Protein 9DE2 (pdb70)

Solvent-accessible surface area: 5785 Å² total; per-residue (Å²): 138,103,95,106,115,161,83,113,37,32,96,16,60,170,45,93,150,151,209,120,26,235,68,56,130,89,64,87,47,3,99,47,68,38,188,161,7,75,18,41,0,47,47,24,78,48,0,66,0,38,10,70,144,0,0,120,187,8,24,133,156,1,80,147,42,32,75,95,94,174,201

Organism: Homo sapiens (NCBI:txid9606)

Radius of gyration: 13.12 Å; Cα contacts (8 Å, |Δi|>4): 97; chains: 1; bounding box: 24×44×18 Å

Sequence (71 aa):
GSASSQVVMPPLVRGAQQKNGRGSDSSESCWNCGRKASETCSGCNAARYCGSFCQHRDWEKHHHVCGQSLQGSASSQVVMPPLVRGAQQKNGRGSDSSESCWNCGRKASETCSGCNAARYCGSFCQHRDWEKHHHVCGQSLQGSASSQVVMPPLVRGAQQKNGRGSDSSESCWNCGRKASETCSGCNAARYCGSFCQHRDWEKHHHVCGQSLQGSASSQVVMPPLVRGAQQKNGRGSDSSESCWNCGRKASETCSGCNAARYCGSFCQHRDWEKHHHVCGQSLQGSASSQVVMPPLVRGAQQKNGRGSDSSESCWNCGRKASETCSGCNAARYCGSFCQHRDWEKHHHVCGQSLQGSASSQVVMPPLVRGAQQKNGRGSDSSESCWNCGRKASETCSGCNAARYCGSFCQHRDWEKHHHVCGQSLQGSASSQVVMPPLVRGAQQKNGRGSDSSESCWNCGRKASETCSGCNAARYCGSFCQHRDWEKHHHVCGQSLQGSASSQVVMPPLVRGAQQKNGRGSDSSESCWNCGRKASETCSGCNAARYCGSFCQHRDWEKHHHVCGQSLQGSASSQVVMPPLVRGAQQKNGRGSDSSESCWNCGRKASETCSGCNAARYCGSFCQHRDWEKHHHVCGQSLQGSASSQVVMPPLVRGAQQKNGRGSDSSESCWNCGRKASETCSGCNAARYCGSFCQHRDWEKHHHVCGQSLQGSASSQVVMPPLVRGAQQKNGRGSDSSESCWNCGRKASETCSGCNAARYCGSFCQHRDWEKHHHVCGQSLQGSASSQVVMPPLVRGAQQKNGRGSDSSESCWNCGRKASETCSGCNAARYCGSFCQHRDWEKHHHVCGQSLQGSASSQVVMPPLVRGAQQKNGRGSDSSESCWNCGRKASETCSGCNAARYCGSFCQHRDWEKHHHVCGQSLQGSASSQVVMPPLVRGAQQKNGRGSDSSESCWNCGRKASETCSGCNAARYCGSFCQHRDWEKHHHVCGQSLQGSASSQVVMPPLVRGAQQKNGRGSDSSESCWNCGRKASETCSGCNAARYCGSFCQHRDWEKHHHVCGQSLQGSASSQVVMPPLVRGAQQKNGRGSDSSESCWNCGRKASETCSGCNAARYCGSFCQHRDWEKHHHVCGQSLQGSASSQVVMPPLVRGAQQKNGRGSDSSESCWNCGRKASETCSGCNAARYCGSFCQHRDWEKHHHVCGQSLQGSASSQVVMPPLVRGAQQKNGRGSDSSESCWNCGRKASETCSGCNAARYCGSFCQHRDWEKHHHVCGQSLQGSASSQVVMPPLVRGAQQKNGRGSDSSESCWNCGRKASETCSGCNAARYCGSFCQHRDWEKHHHVCGQSLQGSASSQVVMPPLVRGAQQKNGRGSDSSESCWNCGRKASETCSGCNAARYCGSFCQHRDWEKHHHVCGQSLQ

Foldseek 3Di:
DDDDPDDDFADWDAQQVPDDDDRFDDCAAFPAPGPGFGTAGPQARPTTDRDPVSCVRCVVVVVVPGPPPPD

InterPro domains:
  IPR002893 Zinc finger, MYND-type [PF01753] (556-592)
  IPR002893 Zinc finger, MYND-type [PS01360] (556-592)
  IPR002893 Zinc finger, MYND-type [PS50865] (556-592)
  IPR003894 TAFH/NHR1 [PF07531] (174-262)
  IPR003894 TAFH/NHR1 [PS51119] (171-266)
  IPR003894 TAFH/NHR1 [SM00549] (173-263)
  IPR013289 CBFA2T family [PR01875] (210-238)
  IPR013289 CBFA2T family [PR01875] (244-264)
  IPR013289 CBFA2T family [PR01875] (496-524)
  IPR013289 CBFA2T family [PR01875] (567-595)
  IPR013289 CBFA2T family [PTHR10379] (43-653)
  IPR013292 Protein CBFA2T3 [PR01878] (459-471)
  IPR013292 Protein CBFA2T3 [PR01878] (595-612)
  IPR013292 Protein CBFA2T3 [PR01878] (630-640)
  IPR014896 NHR2-like [PF08788] (379-445)
  IPR037249 TAFH/NHR1 domain superfamily [G3DSA:1.20.120.1110] (170-276)
  IPR037249 TAFH/NHR1 domain superfamily [SSF158553] (171-274)

Nearest PDB structures (foldseek):
  9de2-assembly1_A  TM=7.458E-01  e=9.115E-10  Homo sapiens
  2odd-assembly1_A  TM=7.889E-01  e=2.590E-05  Homo sapiens
  2dan-assembly1_A  TM=7.125E-01  e=3.491E-02  Homo sapiens
  2d8q-assembly1_A  TM=6.526E-01  e=4.606E-02  Homo sapiens
  8j07-assembly1_d4  TM=7.883E-01  e=2.267E-01  Homo sapiens

Secondary structure (DSSP, 8-state):
----S---PPPEEE---SSS-SS-SS--S-TTT-S---EEESSS--SEES-HHHHHHHHHHHTTTTT-TT-

Structure (mmCIF, N/CA/C/O backbone):
data_9DE2
#
_entry.id   9DE2
#
loop_
_entity.id
_entity.type
_entity.pdbx_description
1 polymer 'GATAD2A-MPPL motif and ETO2 NHR4 domain fusion protein'
2 non-polymer 'ZINC ION'
#
loop_
_atom_site.group_PDB
_atom_site.id
_atom_site.type_symbol
_atom_site.label_atom_id
_atom_site.label_alt_id
_atom_site.label_comp_id
_atom_site.label_asym_id
_atom_site.label_entity_id
_atom_site.label_seq_id
_atom_site.pdbx_PDB_ins_code
_atom_site.Cartn_x
_atom_site.Cartn_y
_atom_site.Cartn_z
_atom_site.occupancy
_atom_site.B_iso_or_equiv
_atom_site.auth_seq_id
_atom_site.auth_comp_id
_atom_site.auth_asym_id
_atom_site.auth_atom_id
_atom_site.pdbx_PDB_model_num
ATOM 1 N N . GLY A 1 1 ? -10.886 -27.277 8.341 1.00 0.00 527 GLY A N 1
ATOM 2 C CA . GLY A 1 1 ? -10.709 -25.858 8.755 1.00 0.00 527 GLY A CA 1
ATOM 3 C C . GLY A 1 1 ? -9.288 -25.554 9.186 1.00 0.00 527 GLY A C 1
ATOM 4 O O . GLY A 1 1 ? -9.000 -25.465 10.380 1.00 0.00 527 GLY A O 1
ATOM 10 N N . SER A 1 2 ? -8.399 -25.393 8.212 1.00 0.00 528 SER A N 1
ATOM 11 C CA . SER A 1 2 ? -7.000 -25.096 8.496 1.00 0.00 528 SER A CA 1
ATOM 12 C C . SER A 1 2 ? -6.550 -23.841 7.757 1.00 0.00 528 SER A C 1
ATOM 13 O O . SER A 1 2 ? -7.043 -23.538 6.671 1.00 0.00 528 SER A O 1
ATOM 21 N N . ALA A 1 3 ? -5.612 -23.115 8.354 1.00 0.00 529 ALA A N 1
ATOM 22 C CA . ALA A 1 3 ? -5.096 -21.894 7.750 1.00 0.00 529 ALA A CA 1
ATOM 23 C C . ALA A 1 3 ? -4.444 -22.188 6.405 1.00 0.00 529 ALA A C 1
ATOM 24 O O . ALA A 1 3 ? -4.591 -21.422 5.452 1.00 0.00 529 ALA A O 1
ATOM 31 N N . SER A 1 4 ? -3.722 -23.302 6.334 1.00 0.00 530 SER A N 1
ATOM 32 C CA . SER A 1 4 ? -3.049 -23.693 5.102 1.00 0.00 530 SER A CA 1
ATOM 33 C C . SER A 1 4 ? -2.156 -22.552 4.604 1.00 0.00 530 SER A C 1
ATOM 34 O O . SER A 1 4 ? -1.500 -21.890 5.409 1.00 0.00 530 SER A O 1
ATOM 42 N N . SER A 1 5 ? -2.123 -22.316 3.290 1.00 0.00 531 SER A N 1
ATOM 43 C CA . SER A 1 5 ? -1.302 -21.248 2.733 1.00 0.00 531 SER A CA 1
ATOM 44 C C . SER A 1 5 ? -2.162 -20.293 1.915 1.00 0.00 531 SER A C 1
ATOM 45 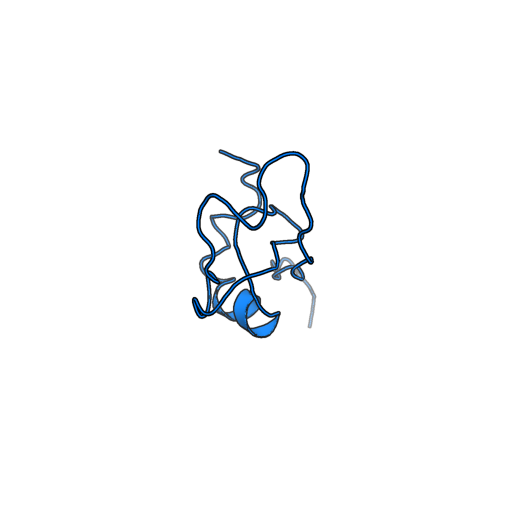O O . SER A 1 5 ? -2.430 -20.535 0.738 1.00 0.00 531 SER A O 1
ATOM 53 N N . GLN A 1 6 ? -2.593 -19.207 2.546 1.00 0.00 532 GLN A N 1
ATOM 54 C CA . GLN A 1 6 ? -3.425 -18.216 1.877 1.00 0.00 532 GLN A CA 1
ATOM 55 C C . GLN A 1 6 ? -2.883 -16.810 2.103 1.00 0.00 532 GLN A C 1
ATOM 56 O O . GLN A 1 6 ? -2.506 -16.449 3.218 1.00 0.00 532 GLN A O 1
ATOM 70 N N . VAL A 1 7 ? -2.846 -16.022 1.037 1.00 0.00 533 VAL A N 1
ATOM 71 C CA . VAL A 1 7 ? -2.349 -14.656 1.127 1.00 0.00 533 VAL A CA 1
ATOM 72 C C . VAL A 1 7 ? -3.492 -13.671 1.348 1.00 0.00 533 VAL A C 1
ATOM 73 O O . VAL A 1 7 ? -4.395 -13.530 0.511 1.00 0.00 533 VAL A O 1
ATOM 86 N N . VAL A 1 8 ? -3.415 -12.963 2.470 1.00 0.00 534 VAL A N 1
ATOM 87 C CA . VAL A 1 8 ? -4.425 -11.984 2.840 1.00 0.00 534 VAL A CA 1
ATOM 88 C C . VAL A 1 8 ? -3.872 -10.576 2.697 1.00 0.00 534 VAL A C 1
ATOM 89 O O . VAL A 1 8 ? -2.672 -10.352 2.853 1.00 0.00 534 VAL A O 1
ATOM 102 N N . MET A 1 9 ? -4.749 -9.629 2.401 1.00 0.00 535 MET A N 1
ATOM 103 C CA . MET A 1 9 ? -4.334 -8.248 2.231 1.00 0.00 535 MET A CA 1
ATOM 104 C C . MET A 1 9 ? -4.012 -7.581 3.572 1.00 0.00 535 MET A C 1
ATOM 105 O O . MET A 1 9 ? -4.751 -7.751 4.542 1.00 0.00 535 MET A O 1
ATOM 119 N N . PRO A 1 10 ? -2.900 -6.822 3.655 1.00 0.00 536 PRO A N 1
ATOM 120 C CA . PRO A 1 10 ? -2.511 -6.129 4.883 1.00 0.00 536 PRO A CA 1
ATOM 121 C C . PRO A 1 10 ? -3.254 -4.800 5.019 1.00 0.00 536 PRO A C 1
ATOM 122 O O . PRO A 1 10 ? -3.735 -4.262 4.028 1.00 0.00 536 PRO A O 1
ATOM 133 N N . PRO A 1 11 ? -3.360 -4.249 6.237 1.00 0.00 537 PRO A N 1
ATOM 134 C CA . PRO A 1 11 ? -4.057 -2.972 6.465 1.00 0.00 537 PRO A CA 1
ATOM 135 C C . PRO A 1 11 ? -3.290 -1.774 5.898 1.00 0.00 537 PRO A C 1
ATOM 136 O O . PRO A 1 11 ? -2.061 -1.789 5.835 1.00 0.00 537 PRO A O 1
ATOM 147 N N . LEU A 1 12 ? -4.021 -0.742 5.470 1.00 0.00 538 LEU A N 1
ATOM 148 C CA . LEU A 1 12 ? -3.397 0.458 4.912 1.00 0.00 538 LEU A CA 1
ATOM 149 C C . LEU A 1 12 ? -3.006 1.459 6.004 1.00 0.00 538 LEU A C 1
ATOM 150 O O . LEU A 1 12 ? -3.798 1.775 6.893 1.00 0.00 538 LEU A O 1
ATOM 166 N N . VAL A 1 13 ? -1.770 1.946 5.916 1.00 0.00 539 VAL A N 1
ATOM 167 C CA . VAL A 1 13 ? -1.234 2.914 6.874 1.00 0.00 539 VAL A CA 1
ATOM 168 C C . VAL A 1 13 ? -1.464 4.346 6.401 1.00 0.00 539 VAL A C 1
ATOM 169 O O . VAL A 1 13 ? -1.661 4.590 5.215 1.00 0.00 539 VAL A O 1
ATOM 182 N N . ARG A 1 14 ? -1.427 5.295 7.332 1.00 0.00 540 ARG A N 1
ATOM 183 C CA . ARG A 1 14 ? -1.629 6.697 6.987 1.00 0.00 540 ARG A CA 1
ATOM 184 C C . ARG A 1 14 ? -0.300 7.360 6.646 1.00 0.00 540 ARG A C 1
ATOM 185 O O . ARG A 1 14 ? 0.578 7.496 7.500 1.00 0.00 540 ARG A O 1
ATOM 206 N N . GLY A 1 15 ? -0.161 7.770 5.389 1.00 0.00 541 GLY A N 1
ATOM 207 C CA . GLY A 1 15 ? 1.063 8.408 4.946 1.00 0.00 541 GLY A CA 1
ATOM 208 C C . GLY A 1 15 ? 1.218 9.828 5.450 1.00 0.00 541 GLY A C 1
ATOM 209 O O . GLY A 1 15 ? 0.238 10.559 5.596 1.00 0.00 541 GLY A O 1
ATOM 213 N N . ALA A 1 16 ? 2.461 10.212 5.717 1.00 0.00 542 ALA A N 1
ATOM 214 C CA . ALA A 1 16 ? 2.770 11.550 6.204 1.00 0.00 542 ALA A CA 1
ATOM 215 C C . ALA A 1 16 ? 4.209 11.919 5.864 1.00 0.00 542 ALA A C 1
ATOM 216 O O . ALA A 1 16 ? 5.144 11.495 6.544 1.00 0.00 542 ALA A O 1
ATOM 223 N N . GLN A 1 17 ? 4.385 12.710 4.811 1.00 0.00 543 GLN A N 1
ATOM 224 C CA . GLN A 1 17 ? 5.716 13.128 4.387 1.00 0.00 543 GLN A CA 1
ATOM 225 C C . GLN A 1 17 ? 5.767 14.626 4.108 1.00 0.00 543 GLN A C 1
ATOM 226 O O . GLN A 1 17 ? 4.809 15.208 3.599 1.00 0.00 543 GLN A O 1
ATOM 240 N N . GLN A 1 18 ? 6.895 15.241 4.447 1.00 0.00 544 GLN A N 1
ATOM 241 C CA . GLN A 1 18 ? 7.082 16.670 4.233 1.00 0.00 544 GLN A CA 1
ATOM 242 C C . GLN A 1 18 ? 8.426 16.949 3.565 1.00 0.00 544 GLN A C 1
ATOM 243 O O . GLN A 1 18 ? 8.556 17.887 2.779 1.00 0.00 544 GLN A O 1
ATOM 257 N N . LYS A 1 19 ? 9.423 16.128 3.882 1.00 0.00 545 LYS A N 1
ATOM 258 C CA . LYS A 1 19 ? 10.750 16.300 3.300 1.00 0.00 545 LYS A CA 1
ATOM 259 C C . LYS A 1 19 ? 10.672 16.277 1.777 1.00 0.00 545 LYS A C 1
ATOM 260 O O . LYS A 1 19 ? 11.219 17.155 1.111 1.00 0.00 545 LYS A O 1
ATOM 279 N N . ASN A 1 20 ? 9.995 15.273 1.229 1.00 0.00 546 ASN A N 1
ATOM 280 C CA . ASN A 1 20 ? 9.846 15.157 -0.217 1.00 0.00 546 ASN A CA 1
ATOM 281 C C . ASN A 1 20 ? 8.375 15.261 -0.606 1.00 0.00 546 ASN A C 1
ATOM 282 O O . ASN A 1 20 ? 7.609 14.313 -0.431 1.00 0.00 546 ASN A O 1
ATOM 293 N N . GLY A 1 21 ? 7.986 16.416 -1.134 1.00 0.00 547 GLY A N 1
ATOM 294 C CA . GLY A 1 21 ? 6.607 16.619 -1.536 1.00 0.00 547 GLY A CA 1
ATOM 295 C C . GLY A 1 21 ? 5.814 17.377 -0.489 1.00 0.00 547 GLY A C 1
ATOM 296 O O . GLY A 1 21 ? 6.306 17.618 0.614 1.00 0.00 547 GLY A O 1
ATOM 300 N N . ARG A 1 22 ? 4.587 17.753 -0.829 1.00 0.00 548 ARG A N 1
ATOM 301 C CA . ARG A 1 22 ? 3.733 18.490 0.096 1.00 0.00 548 ARG A CA 1
ATOM 302 C C . ARG A 1 22 ? 2.272 18.075 -0.049 1.00 0.00 548 ARG A C 1
ATOM 303 O O . ARG A 1 22 ? 1.375 18.918 -0.060 1.00 0.00 548 ARG A O 1
ATOM 324 N N . GLY A 1 23 ? 2.042 16.772 -0.159 1.00 0.00 549 GLY A N 1
ATOM 325 C CA . GLY A 1 23 ? 0.688 16.269 -0.299 1.00 0.00 549 GLY A CA 1
ATOM 326 C C . GLY A 1 23 ? 0.623 14.955 -1.053 1.00 0.00 549 GLY A C 1
ATOM 327 O O . GLY A 1 23 ? -0.093 14.040 -0.648 1.00 0.00 549 GLY A O 1
ATOM 331 N N . SER A 1 24 ? 1.372 14.857 -2.147 1.00 0.00 550 SER A N 1
ATOM 332 C CA . SER A 1 24 ? 1.388 13.640 -2.952 1.00 0.00 550 SER A CA 1
ATOM 333 C C . SER A 1 24 ? 2.390 13.753 -4.096 1.00 0.00 550 SER A C 1
ATOM 334 O O . SER A 1 24 ? 3.225 12.870 -4.287 1.00 0.00 550 SER A O 1
ATOM 342 N N . ASP A 1 25 ? 2.292 14.848 -4.850 1.00 0.00 551 ASP A N 1
ATOM 343 C CA . ASP A 1 25 ? 3.180 15.098 -5.984 1.00 0.00 551 ASP A CA 1
ATOM 344 C C . ASP A 1 25 ? 2.788 14.233 -7.180 1.00 0.00 551 ASP A C 1
ATOM 345 O O . ASP A 1 25 ? 2.392 14.749 -8.226 1.00 0.00 551 ASP A O 1
ATOM 354 N N . SER A 1 26 ? 2.900 12.918 -7.020 1.00 0.00 552 SER A N 1
ATOM 355 C CA . SER A 1 26 ? 2.553 11.987 -8.088 1.00 0.00 552 SER A CA 1
ATOM 356 C C . SER A 1 26 ? 1.321 11.170 -7.712 1.00 0.00 552 SER A C 1
ATOM 357 O O . SER A 1 26 ? 1.318 10.464 -6.704 1.00 0.00 552 SER A O 1
ATOM 365 N N . SER A 1 27 ? 0.275 11.279 -8.527 1.00 0.00 553 SER A N 1
ATOM 366 C CA . SER A 1 27 ? -0.968 10.552 -8.289 1.00 0.00 553 SER A CA 1
ATOM 367 C C . SER A 1 27 ? -1.593 10.975 -6.963 1.00 0.00 553 SER A C 1
ATOM 368 O O . SER A 1 27 ? -0.920 11.536 -6.099 1.00 0.00 553 SER A O 1
ATOM 376 N N . GLU A 1 28 ? -2.884 10.703 -6.809 1.00 0.00 554 GLU A N 1
ATOM 377 C CA . GLU A 1 28 ? -3.599 11.057 -5.588 1.00 0.00 554 GLU A CA 1
ATOM 378 C C . GLU A 1 28 ? -4.981 10.412 -5.567 1.00 0.00 554 GLU A C 1
ATOM 379 O O . GLU A 1 28 ? -5.951 11.015 -5.110 1.00 0.00 554 GLU A O 1
ATOM 391 N N . SER A 1 29 ? -5.063 9.182 -6.063 1.00 0.00 555 SER A N 1
ATOM 392 C CA . SER A 1 29 ? -6.333 8.466 -6.097 1.00 0.00 555 SER A CA 1
ATOM 393 C C . SER A 1 29 ? -6.211 7.065 -5.509 1.00 0.00 555 SER A C 1
ATOM 394 O O . SER A 1 29 ? -5.137 6.463 -5.504 1.00 0.00 555 SER A O 1
ATOM 402 N N . CYS A 1 30 ? -7.336 6.562 -5.015 1.00 0.00 556 CYS A N 1
ATOM 403 C CA . CYS A 1 30 ? -7.413 5.236 -4.415 1.00 0.00 556 CYS A CA 1
ATOM 404 C C . CYS A 1 30 ? -7.469 4.174 -5.508 1.00 0.00 556 CYS A C 1
ATOM 405 O O . CYS A 1 30 ? -8.341 4.199 -6.367 1.00 0.00 556 CYS A O 1
ATOM 412 N N . TRP A 1 31 ? -6.541 3.232 -5.472 1.00 0.00 557 TRP A N 1
ATOM 413 C CA . TRP A 1 31 ? -6.506 2.183 -6.476 1.00 0.00 557 TRP A CA 1
ATOM 414 C C . TRP A 1 31 ? -7.834 1.451 -6.556 1.00 0.00 557 TRP A C 1
ATOM 415 O O . TRP A 1 31 ? -8.247 1.026 -7.635 1.00 0.00 557 TRP A O 1
ATOM 436 N N . ASN A 1 32 ? -8.510 1.297 -5.425 1.00 0.00 558 ASN A N 1
ATOM 437 C CA . ASN A 1 32 ? -9.791 0.598 -5.441 1.00 0.00 558 ASN A CA 1
ATOM 438 C C . ASN A 1 32 ? -10.933 1.466 -5.987 1.00 0.00 558 ASN A C 1
ATOM 439 O O . ASN A 1 32 ? -11.375 1.268 -7.118 1.00 0.00 558 ASN A O 1
ATOM 450 N N . CYS A 1 33 ? -11.410 2.430 -5.191 1.00 0.00 559 CYS A N 1
ATOM 451 C CA . CYS A 1 33 ? -12.514 3.293 -5.624 1.00 0.00 559 CYS A CA 1
ATOM 452 C C . CYS A 1 33 ? -12.066 4.537 -6.410 1.00 0.00 559 CYS A C 1
ATOM 453 O O . CYS A 1 33 ? -12.841 5.075 -7.200 1.00 0.00 559 CYS A O 1
ATOM 460 N N . GLY A 1 34 ? -10.831 4.996 -6.206 1.00 0.00 560 GLY A N 1
ATOM 461 C CA . GLY A 1 34 ? -10.349 6.173 -6.932 1.00 0.00 560 GLY A CA 1
ATOM 462 C C . GLY A 1 34 ? -10.746 7.504 -6.306 1.00 0.00 560 GLY A C 1
ATOM 463 O O . GLY A 1 34 ? -10.397 8.562 -6.830 1.00 0.00 560 GLY A O 1
ATOM 467 N N . ARG A 1 35 ? -11.456 7.463 -5.187 1.00 0.00 561 ARG A N 1
ATOM 468 C CA . ARG A 1 35 ? -11.894 8.684 -4.513 1.00 0.00 561 ARG A CA 1
ATOM 469 C C . ARG A 1 35 ? -10.964 9.104 -3.368 1.00 0.00 561 ARG A C 1
ATOM 470 O O . ARG A 1 35 ? -11.028 8.548 -2.274 1.00 0.00 561 ARG A O 1
ATOM 491 N N . LYS A 1 36 ? -10.120 10.103 -3.645 1.00 0.00 562 LYS A N 1
ATOM 492 C CA . LYS A 1 36 ? -9.161 10.653 -2.672 1.00 0.00 562 LYS A CA 1
ATOM 493 C C . LYS A 1 36 ? -8.494 9.600 -1.782 1.00 0.00 562 LYS A C 1
ATOM 494 O O . LYS A 1 36 ? -9.102 9.080 -0.846 1.00 0.00 562 LYS A O 1
ATOM 513 N N . ALA A 1 37 ? -7.222 9.325 -2.055 1.00 0.00 563 ALA A N 1
ATOM 514 C CA . ALA A 1 37 ? -6.467 8.345 -1.278 1.00 0.00 563 ALA A CA 1
ATOM 515 C C . ALA A 1 37 ? -5.418 9.035 -0.412 1.00 0.00 563 ALA A C 1
ATOM 516 O O . ALA A 1 37 ? -4.666 9.884 -0.891 1.00 0.00 563 ALA A O 1
ATOM 523 N N . SER A 1 38 ? -5.372 8.666 0.864 1.00 0.00 564 SER A N 1
ATOM 524 C CA . SER A 1 38 ? -4.413 9.255 1.791 1.00 0.00 564 SER A CA 1
ATOM 525 C C . SER A 1 38 ? -3.655 8.190 2.582 1.00 0.00 564 SER A C 1
ATOM 526 O O . SER A 1 38 ? -2.952 8.513 3.541 1.00 0.00 564 SER A O 1
ATOM 534 N N . GLU A 1 39 ? -3.785 6.923 2.186 1.00 0.00 565 GLU A N 1
ATOM 535 C CA . GLU A 1 39 ? -3.102 5.838 2.882 1.00 0.00 565 GLU A CA 1
ATOM 536 C C . GLU A 1 39 ? -2.322 4.959 1.903 1.00 0.00 565 GLU A C 1
ATOM 537 O O . GLU A 1 39 ? -2.594 4.954 0.702 1.00 0.00 565 GLU A O 1
ATOM 549 N N . THR A 1 40 ? -1.357 4.214 2.434 1.00 0.00 566 THR A N 1
ATOM 550 C CA . THR A 1 40 ? -0.522 3.330 1.625 1.00 0.00 566 THR A CA 1
ATOM 551 C C . THR A 1 40 ? -0.524 1.904 2.157 1.00 0.00 566 THR A C 1
ATOM 552 O O . THR A 1 40 ? -0.883 1.657 3.304 1.00 0.00 566 THR A O 1
ATOM 563 N N . CYS A 1 41 ? -0.118 0.965 1.310 1.00 0.00 567 CYS A N 1
ATOM 564 C CA . CYS A 1 41 ? -0.062 -0.440 1.688 1.00 0.00 567 CYS A CA 1
ATOM 565 C C . CYS A 1 41 ? 1.001 -0.632 2.768 1.00 0.00 567 CYS A C 1
ATOM 566 O O . CYS A 1 41 ? 2.158 -0.276 2.569 1.00 0.00 567 CYS A O 1
ATOM 573 N N . SER A 1 42 ? 0.619 -1.210 3.903 1.00 0.00 568 SER A N 1
ATOM 574 C CA . SER A 1 42 ? 1.568 -1.430 4.994 1.00 0.00 568 SER A CA 1
ATOM 575 C C . SER A 1 42 ? 2.659 -2.422 4.595 1.00 0.00 568 SER A C 1
ATOM 576 O O . SER A 1 42 ? 3.670 -2.549 5.286 1.00 0.00 568 SER A O 1
ATOM 584 N N . GLY A 1 43 ? 2.455 -3.124 3.485 1.00 0.00 569 GLY A N 1
ATOM 585 C CA . GLY A 1 43 ? 3.438 -4.085 3.036 1.00 0.00 569 GLY A CA 1
ATOM 586 C C . GLY A 1 43 ? 4.436 -3.470 2.071 1.00 0.00 569 GLY A C 1
ATOM 587 O O . GLY A 1 43 ? 5.527 -3.065 2.471 1.00 0.00 569 GLY A O 1
ATOM 591 N N . CYS A 1 44 ? 4.058 -3.401 0.798 1.00 0.00 570 CYS A N 1
ATOM 592 C CA . CYS A 1 44 ? 4.923 -2.836 -0.234 1.00 0.00 570 CYS A CA 1
ATOM 593 C C . CYS A 1 44 ? 4.884 -1.301 -0.254 1.00 0.00 570 CYS A C 1
ATOM 594 O O . CYS A 1 44 ? 5.809 -0.659 -0.754 1.00 0.00 570 CYS A O 1
ATOM 601 N N . ASN A 1 45 ? 3.816 -0.721 0.287 1.00 0.00 571 ASN A N 1
ATOM 602 C CA . ASN A 1 45 ? 3.671 0.740 0.321 1.00 0.00 571 ASN A CA 1
ATOM 603 C C . ASN A 1 45 ? 3.791 1.323 -1.086 1.00 0.00 571 ASN A C 1
ATOM 604 O O . ASN A 1 45 ? 4.324 2.416 -1.274 1.00 0.00 571 ASN A O 1
ATOM 615 N N . ALA A 1 46 ? 3.292 0.584 -2.069 1.00 0.00 572 ALA A N 1
ATOM 616 C CA . ALA A 1 46 ? 3.341 1.012 -3.465 1.00 0.00 572 ALA A CA 1
ATOM 617 C C . ALA A 1 46 ? 1.971 1.426 -3.978 1.00 0.00 572 ALA A C 1
ATOM 618 O O . ALA A 1 46 ? 1.836 2.392 -4.730 1.00 0.00 572 ALA A O 1
ATOM 625 N N . ALA A 1 47 ? 0.961 0.682 -3.561 1.00 0.00 573 ALA A N 1
ATOM 626 C CA . ALA A 1 47 ? -0.412 0.949 -3.972 1.00 0.00 573 ALA A CA 1
ATOM 627 C C . ALA A 1 47 ? -1.076 1.972 -3.049 1.00 0.00 573 ALA A C 1
ATOM 628 O O . ALA A 1 47 ? -0.679 2.124 -1.893 1.00 0.00 573 ALA A O 1
ATOM 635 N N . ARG A 1 48 ? -2.088 2.668 -3.562 1.00 0.00 574 ARG A N 1
ATOM 636 C CA . ARG A 1 48 ? -2.803 3.675 -2.777 1.00 0.00 574 ARG A CA 1
ATOM 637 C C . ARG A 1 48 ? -4.189 3.175 -2.377 1.00 0.00 574 ARG A C 1
ATOM 638 O O . ARG A 1 48 ? -4.931 2.647 -3.204 1.00 0.00 574 ARG A O 1
ATOM 659 N N . TYR A 1 49 ? -4.532 3.346 -1.101 1.00 0.00 575 TYR A N 1
ATOM 660 C CA . TYR A 1 49 ? -5.829 2.905 -0.588 1.00 0.00 575 TYR A CA 1
ATOM 661 C C . TYR A 1 49 ? -6.459 3.964 0.305 1.00 0.00 575 TYR A C 1
ATOM 662 O O . TYR A 1 49 ? -5.761 4.795 0.882 1.00 0.00 575 TYR A O 1
ATOM 680 N N . CYS A 1 50 ? -7.784 3.939 0.402 1.00 0.00 576 CYS A N 1
ATOM 681 C CA . CYS A 1 50 ? -8.502 4.892 1.235 1.00 0.00 576 CYS A CA 1
ATOM 682 C C . CYS A 1 50 ? -9.262 4.168 2.352 1.00 0.00 576 CYS A C 1
ATOM 683 O O . CYS A 1 50 ? -9.728 4.799 3.302 1.00 0.00 576 CYS A O 1
ATOM 690 N N . GLY A 1 51 ? -9.388 2.841 2.235 1.00 0.00 577 GLY A N 1
ATOM 691 C CA . GLY A 1 51 ? -10.092 2.068 3.246 1.00 0.00 577 GLY A CA 1
ATOM 692 C C . GLY A 1 51 ? -9.794 0.578 3.165 1.00 0.00 577 GLY A C 1
ATOM 693 O O . GLY A 1 51 ? -9.351 0.080 2.129 1.00 0.00 577 GLY A O 1
ATOM 697 N N . SER A 1 52 ? -10.037 -0.130 4.268 1.00 0.00 578 SER A N 1
ATOM 698 C CA . SER A 1 52 ? -9.796 -1.572 4.331 1.00 0.00 578 SER A CA 1
ATOM 699 C C . SER A 1 52 ? -10.678 -2.337 3.345 1.00 0.00 578 SER A C 1
ATOM 700 O O . SER A 1 52 ? -10.237 -3.309 2.731 1.00 0.00 578 SER A O 1
ATOM 708 N N . PHE A 1 53 ? -11.924 -1.896 3.197 1.00 0.00 579 PHE A N 1
ATOM 709 C CA . PHE A 1 53 ? -12.858 -2.544 2.279 1.00 0.00 579 PHE A CA 1
ATOM 710 C C . PHE A 1 53 ? -12.402 -2.356 0.834 1.00 0.00 579 PHE A C 1
ATOM 711 O O . PHE A 1 53 ? -12.701 -3.171 -0.042 1.00 0.00 579 PHE A O 1
ATOM 728 N N . CYS A 1 54 ? -11.650 -1.284 0.604 1.00 0.00 580 CYS A N 1
ATOM 729 C CA . CYS A 1 54 ? -11.147 -0.981 -0.725 1.00 0.00 580 CYS A CA 1
ATOM 730 C C . CYS A 1 54 ? -9.977 -1.888 -1.069 1.00 0.00 580 CYS A C 1
ATOM 731 O O . CYS A 1 54 ? -9.867 -2.391 -2.186 1.00 0.00 580 CYS A O 1
ATOM 738 N N . GLN A 1 55 ? -9.108 -2.097 -0.093 1.00 0.00 581 GLN A N 1
ATOM 739 C CA . GLN A 1 55 ? -7.941 -2.940 -0.283 1.00 0.00 581 GLN A CA 1
ATOM 740 C C . GLN A 1 55 ? -8.311 -4.395 -0.549 1.00 0.00 581 GLN A C 1
ATOM 741 O O . GLN A 1 55 ? -7.692 -5.046 -1.383 1.00 0.00 581 GLN A O 1
ATOM 755 N N . HIS A 1 56 ? -9.302 -4.913 0.168 1.00 0.00 582 HIS A N 1
ATOM 756 C CA . HIS A 1 56 ? -9.722 -6.300 -0.019 1.00 0.00 582 HIS A CA 1
ATOM 757 C C . HIS A 1 56 ? -10.234 -6.537 -1.438 1.00 0.00 582 HIS A C 1
ATOM 758 O O . HIS A 1 56 ? -9.870 -7.519 -2.086 1.00 0.00 582 HIS A O 1
ATOM 773 N N . ARG A 1 57 ? -11.077 -5.629 -1.913 1.00 0.00 583 ARG A N 1
ATOM 774 C CA . ARG A 1 57 ? -11.648 -5.732 -3.253 1.00 0.00 583 ARG A CA 1
ATOM 775 C C . ARG A 1 57 ? -10.564 -5.693 -4.334 1.00 0.00 583 ARG A C 1
ATOM 776 O O . ARG A 1 57 ? -10.623 -6.435 -5.314 1.00 0.00 583 ARG A O 1
ATOM 797 N N . ASP A 1 58 ? -9.578 -4.822 -4.146 1.00 0.00 584 ASP A N 1
ATOM 798 C CA . ASP A 1 58 ? -8.480 -4.675 -5.106 1.00 0.00 584 ASP A CA 1
ATOM 799 C C . ASP A 1 58 ? -7.358 -5.691 -4.862 1.00 0.00 584 ASP A C 1
ATOM 800 O O . ASP A 1 58 ? -6.527 -5.934 -5.737 1.00 0.00 584 ASP A O 1
ATOM 809 N N . TRP A 1 59 ? -7.342 -6.278 -3.671 1.00 0.00 585 TRP A N 1
ATOM 810 C CA . TRP A 1 59 ? -6.331 -7.253 -3.299 1.00 0.00 585 TRP A CA 1
ATOM 811 C C . TRP A 1 59 ? -6.088 -8.316 -4.365 1.00 0.00 585 TRP A C 1
ATOM 812 O O . TRP A 1 59 ? -4.946 -8.722 -4.568 1.00 0.00 585 TRP A O 1
ATOM 833 N N . GLU A 1 60 ? -7.131 -8.761 -5.053 1.00 0.00 586 GLU A N 1
ATOM 834 C CA . GLU A 1 60 ? -6.954 -9.788 -6.077 1.00 0.00 586 GLU A CA 1
ATOM 835 C C . GLU A 1 60 ? -5.975 -9.298 -7.142 1.00 0.00 586 GLU A C 1
ATOM 836 O O . GLU A 1 60 ? -5.111 -10.040 -7.610 1.00 0.00 586 GLU A O 1
ATOM 848 N N . LYS A 1 61 ? -6.135 -8.039 -7.511 1.00 0.00 587 LYS A N 1
ATOM 849 C CA . LYS A 1 61 ? -5.276 -7.413 -8.512 1.00 0.00 587 LYS A CA 1
ATOM 850 C C . LYS A 1 61 ? -3.984 -6.860 -7.901 1.00 0.00 587 LYS A C 1
ATOM 851 O O . LYS A 1 61 ? -3.102 -6.405 -8.628 1.00 0.00 587 LYS A O 1
ATOM 870 N N . HIS A 1 62 ? -3.866 -6.897 -6.572 1.00 0.00 588 HIS A N 1
ATOM 871 C CA . HIS A 1 62 ? -2.682 -6.385 -5.906 1.00 0.00 588 HIS A CA 1
ATOM 872 C C . HIS A 1 62 ? -1.617 -7.475 -5.775 1.00 0.00 588 HIS A C 1
ATOM 873 O O . HIS A 1 62 ? -0.444 -7.192 -5.545 1.00 0.00 588 HIS A O 1
ATOM 887 N N . HIS A 1 63 ? -2.058 -8.729 -5.891 1.00 0.00 589 HIS A N 1
ATOM 888 C CA . HIS A 1 63 ? -1.173 -9.896 -5.787 1.00 0.00 589 HIS A CA 1
ATOM 889 C C . HIS A 1 63 ? 0.121 -9.750 -6.591 1.00 0.00 589 HIS A C 1
ATOM 890 O O . HIS A 1 63 ? 1.159 -10.274 -6.186 1.00 0.00 589 HIS A O 1
ATOM 905 N N . HIS A 1 64 ? 0.078 -9.051 -7.723 1.00 0.00 590 HIS A N 1
ATOM 906 C CA . HIS A 1 64 ? 1.276 -8.895 -8.549 1.00 0.00 590 HIS A CA 1
ATOM 907 C C . HIS A 1 64 ? 2.038 -7.605 -8.246 1.00 0.00 590 HIS A C 1
ATOM 908 O O . HIS A 1 64 ? 3.146 -7.408 -8.743 1.00 0.00 590 HIS A O 1
ATOM 923 N N . VAL A 1 65 ? 1.454 -6.725 -7.443 1.00 0.00 591 VAL A N 1
ATOM 924 C CA . VAL A 1 65 ? 2.101 -5.464 -7.097 1.00 0.00 591 VAL A CA 1
ATOM 925 C C . VAL A 1 65 ? 2.803 -5.534 -5.742 1.00 0.00 591 VAL A C 1
ATOM 926 O O . VAL A 1 65 ? 3.765 -4.806 -5.497 1.00 0.00 591 VAL A O 1
ATOM 939 N N . CYS A 1 66 ? 2.322 -6.410 -4.867 1.00 0.00 592 CYS A N 1
ATOM 940 C CA . CYS A 1 66 ? 2.905 -6.558 -3.536 1.00 0.00 592 CYS A CA 1
ATOM 941 C C . CYS A 1 66 ? 4.135 -7.460 -3.573 1.00 0.00 592 CYS A C 1
ATOM 942 O O . CYS A 1 66 ? 4.227 -8.366 -4.402 1.00 0.00 592 CYS A O 1
ATOM 949 N N . GLY A 1 67 ? 5.077 -7.209 -2.669 1.00 0.00 593 GLY A N 1
ATOM 950 C CA . GLY A 1 67 ? 6.286 -8.013 -2.619 1.00 0.00 593 GLY A CA 1
ATOM 951 C C . GLY A 1 67 ? 7.257 -7.736 -3.751 1.00 0.00 593 GLY A C 1
ATOM 952 O O . GLY A 1 67 ? 8.154 -8.542 -4.002 1.00 0.00 593 GLY A O 1
ATOM 956 N N . GLN A 1 68 ? 7.094 -6.608 -4.437 1.00 0.00 594 GLN A N 1
ATOM 957 C CA . GLN A 1 68 ? 7.980 -6.257 -5.544 1.00 0.00 594 GLN A CA 1
ATOM 958 C C . GLN A 1 68 ? 8.790 -5.004 -5.220 1.00 0.00 594 GLN A C 1
ATOM 959 O O . GLN A 1 68 ? 9.222 -4.290 -6.121 1.00 0.00 594 GLN A O 1
ATOM 973 N N . SER A 1 69 ? 8.998 -4.772 -3.920 1.00 0.00 595 SER A N 1
ATOM 974 C CA . SER A 1 69 ? 9.754 -3.619 -3.413 1.00 0.00 595 SER A CA 1
ATOM 975 C C . SER A 1 69 ? 9.514 -2.337 -4.225 1.00 0.00 595 SER A C 1
ATOM 976 O O . SER A 1 69 ? 8.580 -1.586 -3.946 1.00 0.00 595 SER A O 1
ATOM 984 N N . LEU A 1 70 ? 10.361 -2.093 -5.227 1.00 0.00 596 LEU A N 1
ATOM 985 C CA . LEU A 1 70 ? 10.239 -0.902 -6.064 1.00 0.00 596 LEU A CA 1
ATOM 986 C C . LEU A 1 70 ? 10.660 -1.201 -7.503 1.00 0.00 596 LEU A C 1
ATOM 987 O O . LEU A 1 70 ? 11.127 -0.319 -8.226 1.00 0.00 596 LEU A O 1
ATOM 1003 N N . GLN A 1 71 ? 10.479 -2.450 -7.914 1.00 0.00 597 GLN A N 1
ATOM 1004 C CA . GLN A 1 71 ? 10.837 -2.875 -9.261 1.00 0.00 597 GLN A CA 1
ATOM 1005 C C . GLN A 1 71 ? 10.433 -4.327 -9.498 1.00 0.00 597 GLN A C 1
ATOM 1006 O O . GLN A 1 71 ? 10.707 -4.844 -10.601 1.00 0.00 597 GLN A O 1
ATOM 1023 N N . GLY A 1 1 ? 5.640 -16.805 -0.517 1.00 0.00 527 GLY A N 2
ATOM 1024 C CA . GLY A 1 1 ? 6.005 -17.263 -1.885 1.00 0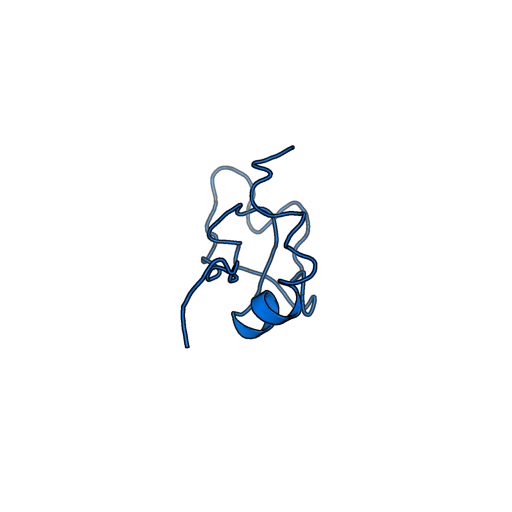.00 527 GLY A CA 2
ATOM 1025 C C . GLY A 1 1 ? 4.803 -17.364 -2.804 1.00 0.00 527 GLY A C 2
ATOM 1026 O O . GLY A 1 1 ? 4.050 -18.336 -2.747 1.00 0.00 527 GLY A O 2
ATOM 1032 N N . SER A 1 2 ? 4.623 -16.356 -3.653 1.00 0.00 528 SER A N 2
ATOM 1033 C CA . SER A 1 2 ? 3.504 -16.338 -4.587 1.00 0.00 528 SER A CA 2
ATOM 1034 C C . SER A 1 2 ? 2.180 -16.521 -3.854 1.00 0.00 528 SER A C 2
ATOM 1035 O O . SER A 1 2 ? 1.300 -17.250 -4.314 1.00 0.00 528 SER A O 2
ATOM 1043 N N . ALA A 1 3 ? 2.043 -15.858 -2.709 1.00 0.00 529 ALA A N 2
ATOM 1044 C CA . ALA A 1 3 ? 0.823 -15.954 -1.917 1.00 0.00 529 ALA A CA 2
ATOM 1045 C C . ALA A 1 3 ? 0.552 -17.394 -1.502 1.00 0.00 529 ALA A C 2
ATOM 1046 O O . ALA A 1 3 ? -0.460 -17.981 -1.882 1.00 0.00 529 ALA A O 2
ATOM 1053 N N . SER A 1 4 ? 1.464 -17.961 -0.717 1.00 0.00 530 SER A N 2
ATOM 1054 C CA . SER A 1 4 ? 1.317 -19.335 -0.256 1.00 0.00 530 SER A CA 2
ATOM 1055 C C . SER A 1 4 ? 0.221 -19.429 0.801 1.00 0.00 530 SER A C 2
ATOM 1056 O O . SER A 1 4 ? -0.083 -18.443 1.474 1.00 0.00 530 SER A O 2
ATOM 1064 N N . SER A 1 5 ? -0.356 -20.619 0.952 1.00 0.00 531 SER A N 2
ATOM 1065 C CA . SER A 1 5 ? -1.417 -20.833 1.932 1.00 0.00 531 SER A CA 2
ATOM 1066 C C . SER A 1 5 ? -2.493 -19.761 1.798 1.00 0.00 531 SER A C 2
ATOM 1067 O O . SER A 1 5 ? -2.840 -19.097 2.775 1.00 0.00 531 SER A O 2
ATOM 1075 N N . GLN A 1 6 ? -3.000 -19.590 0.576 1.00 0.00 532 GLN A N 2
ATOM 1076 C CA . GLN A 1 6 ? -4.034 -18.595 0.291 1.00 0.00 532 GLN A CA 2
ATOM 1077 C C . GLN A 1 6 ? -3.420 -17.199 0.254 1.00 0.00 532 GLN A C 2
ATOM 1078 O O . GLN A 1 6 ? -2.324 -16.984 0.772 1.00 0.00 532 GLN A O 2
ATOM 1092 N N . VAL A 1 7 ? -4.126 -16.253 -0.356 1.00 0.00 533 VAL A N 2
ATOM 1093 C CA . VAL A 1 7 ? -3.630 -14.884 -0.451 1.00 0.00 533 VAL A CA 2
ATOM 1094 C C . VAL A 1 7 ? -4.414 -13.949 0.468 1.00 0.00 533 VAL A C 2
ATOM 1095 O O . VAL A 1 7 ? -5.622 -13.775 0.317 1.00 0.00 533 VAL A O 2
ATOM 1108 N N . VAL A 1 8 ? -3.703 -13.307 1.393 1.00 0.00 534 VAL A N 2
ATOM 1109 C CA . VAL A 1 8 ? -4.331 -12.391 2.342 1.00 0.00 534 VAL A CA 2
ATOM 1110 C C . VAL A 1 8 ? -3.786 -10.975 2.202 1.00 0.00 534 VAL A C 2
ATOM 1111 O O . VAL A 1 8 ? -2.598 -10.774 1.947 1.00 0.00 534 VAL A O 2
ATOM 1124 N N . MET A 1 9 ? -4.668 -9.994 2.373 1.00 0.00 535 MET A N 2
ATOM 1125 C CA . MET A 1 9 ? -4.291 -8.589 2.266 1.00 0.00 535 MET A CA 2
ATOM 1126 C C . MET A 1 9 ? -3.676 -8.078 3.572 1.00 0.00 535 MET A C 2
ATOM 1127 O O . MET A 1 9 ? -4.156 -8.414 4.654 1.00 0.00 535 MET A O 2
ATOM 1141 N N . PRO A 1 10 ? -2.606 -7.257 3.500 1.00 0.00 536 PRO A N 2
ATOM 1142 C CA . PRO A 1 10 ? -1.959 -6.713 4.694 1.00 0.00 536 PRO A CA 2
ATOM 1143 C C . PRO A 1 10 ? -2.691 -5.476 5.224 1.00 0.00 536 PRO A C 2
ATOM 1144 O O . PRO A 1 10 ? -3.361 -4.782 4.460 1.00 0.00 536 PRO A O 2
ATOM 1155 N N . PRO A 1 11 ? -2.582 -5.175 6.531 1.00 0.00 537 PRO A N 2
ATOM 1156 C CA . PRO A 1 11 ? -3.243 -3.999 7.115 1.00 0.00 537 PRO A CA 2
ATOM 1157 C C . PRO A 1 11 ? -2.767 -2.701 6.464 1.00 0.00 537 PRO A C 2
ATOM 1158 O O . PRO A 1 11 ? -1.620 -2.604 6.037 1.00 0.00 537 PRO A O 2
ATOM 1169 N N . LEU A 1 12 ? -3.651 -1.712 6.375 1.00 0.00 538 LEU A N 2
ATOM 1170 C CA . LEU A 1 12 ? -3.295 -0.431 5.774 1.00 0.00 538 LEU A CA 2
ATOM 1171 C C . LEU A 1 12 ? -2.582 0.467 6.780 1.00 0.00 538 LEU A C 2
ATOM 1172 O O . LEU A 1 12 ? -2.732 0.311 7.991 1.00 0.00 538 LEU A O 2
ATOM 1188 N N . VAL A 1 13 ? -1.806 1.411 6.260 1.00 0.00 539 VAL A N 2
ATOM 1189 C CA . VAL A 1 13 ? -1.062 2.347 7.091 1.00 0.00 539 VAL A CA 2
ATOM 1190 C C . VAL A 1 13 ? -1.271 3.771 6.595 1.00 0.00 539 VAL A C 2
ATOM 1191 O O . VAL A 1 13 ? -1.588 3.982 5.426 1.00 0.00 539 VAL A O 2
ATOM 1204 N N . ARG A 1 14 ? -1.071 4.746 7.470 1.00 0.00 540 ARG A N 2
ATOM 1205 C CA . ARG A 1 14 ? -1.251 6.142 7.094 1.00 0.00 540 ARG A CA 2
ATOM 1206 C C . ARG A 1 14 ? -0.304 6.529 5.965 1.00 0.00 540 ARG A C 2
ATOM 1207 O O . ARG A 1 14 ? 0.847 6.092 5.925 1.00 0.00 540 ARG A O 2
ATOM 1228 N N . GLY A 1 15 ? -0.801 7.350 5.047 1.00 0.00 541 GLY A N 2
ATOM 1229 C CA . GLY A 1 15 ? 0.007 7.788 3.926 1.00 0.00 541 GLY A CA 2
ATOM 1230 C C . GLY A 1 15 ? 1.162 8.670 4.355 1.00 0.00 541 GLY A C 2
ATOM 1231 O O . GLY A 1 15 ? 1.798 8.410 5.377 1.00 0.00 541 GLY A O 2
ATOM 1235 N N . ALA A 1 16 ? 1.433 9.719 3.583 1.00 0.00 542 ALA A N 2
ATOM 1236 C CA . ALA A 1 16 ? 2.523 10.633 3.899 1.00 0.00 542 ALA A CA 2
ATOM 1237 C C . ALA A 1 16 ? 3.820 9.868 4.153 1.00 0.00 542 ALA A C 2
ATOM 1238 O O . ALA A 1 16 ? 4.180 9.605 5.300 1.00 0.00 542 ALA A O 2
ATOM 1245 N N . GLN A 1 17 ? 4.515 9.516 3.078 1.00 0.00 543 GLN A N 2
ATOM 1246 C CA . GLN A 1 17 ? 5.769 8.779 3.190 1.00 0.00 543 GLN A CA 2
ATOM 1247 C C . GLN A 1 17 ? 6.817 9.340 2.237 1.00 0.00 543 GLN A C 2
ATOM 1248 O O . GLN A 1 17 ? 6.490 10.044 1.280 1.00 0.00 543 GLN A O 2
ATOM 1262 N N . GLN A 1 18 ? 8.081 9.024 2.503 1.00 0.00 544 GLN A N 2
ATOM 1263 C CA . GLN A 1 18 ? 9.181 9.498 1.673 1.00 0.00 544 GLN A CA 2
ATOM 1264 C C . GLN A 1 18 ? 9.215 11.029 1.635 1.00 0.00 544 GLN A C 2
ATOM 1265 O O . GLN A 1 18 ? 9.737 11.660 2.555 1.00 0.00 544 GLN A O 2
ATOM 1279 N N . LYS A 1 19 ? 8.666 11.630 0.580 1.00 0.00 545 LYS A N 2
ATOM 1280 C CA . LYS A 1 19 ? 8.656 13.082 0.463 1.00 0.00 545 LYS A CA 2
ATOM 1281 C C . LYS A 1 19 ? 7.323 13.587 -0.077 1.00 0.00 545 LYS A C 2
ATOM 1282 O O . LYS A 1 19 ? 6.689 12.934 -0.907 1.00 0.00 545 LYS A O 2
ATOM 1301 N N . ASN A 1 20 ? 6.904 14.753 0.401 1.00 0.00 546 ASN A N 2
ATOM 1302 C CA . ASN A 1 20 ? 5.649 15.353 -0.035 1.00 0.00 546 ASN A CA 2
ATOM 1303 C C . ASN A 1 20 ? 5.759 15.876 -1.469 1.00 0.00 546 ASN A C 2
ATOM 1304 O O . ASN A 1 20 ? 4.750 16.187 -2.104 1.00 0.00 546 ASN A O 2
ATOM 1315 N N . GLY A 1 21 ? 6.989 15.970 -1.976 1.00 0.00 547 GLY A N 2
ATOM 1316 C CA . GLY A 1 21 ? 7.196 16.455 -3.325 1.00 0.00 547 GLY A CA 2
ATOM 1317 C C . GLY A 1 21 ? 6.892 17.932 -3.469 1.00 0.00 547 GLY A C 2
ATOM 1318 O O . GLY A 1 21 ? 6.660 18.416 -4.577 1.00 0.00 547 GLY A O 2
ATOM 1322 N N . ARG A 1 22 ? 6.891 18.654 -2.353 1.00 0.00 548 ARG A N 2
ATOM 1323 C CA . ARG A 1 22 ? 6.607 20.082 -2.383 1.00 0.00 548 ARG A CA 2
ATOM 1324 C C . ARG A 1 22 ? 5.261 20.328 -3.053 1.00 0.00 548 ARG A C 2
ATOM 1325 O O . ARG A 1 22 ? 5.154 21.115 -3.994 1.00 0.00 548 ARG A O 2
ATOM 1346 N N . GLY A 1 23 ? 4.232 19.644 -2.561 1.00 0.00 549 GLY A N 2
ATOM 1347 C CA . GLY A 1 23 ? 2.903 19.792 -3.123 1.00 0.00 549 GLY A CA 2
ATOM 1348 C C . GLY A 1 23 ? 1.809 19.604 -2.089 1.00 0.00 549 GLY A C 2
ATOM 1349 O O . GLY A 1 23 ? 1.313 20.575 -1.517 1.00 0.00 549 GLY A O 2
ATOM 1353 N N . SER A 1 24 ? 1.431 18.350 -1.850 1.00 0.00 550 SER A N 2
ATOM 1354 C CA . SER A 1 24 ? 0.387 18.029 -0.882 1.00 0.00 550 SER A CA 2
ATOM 1355 C C . SER A 1 24 ? 0.757 16.772 -0.100 1.00 0.00 550 SER A C 2
ATOM 1356 O O . SER A 1 24 ? 1.792 16.159 -0.357 1.00 0.00 550 SER A O 2
ATOM 1364 N N . ASP A 1 25 ? -0.084 16.401 0.863 1.00 0.00 551 ASP A N 2
ATOM 1365 C CA . ASP A 1 25 ? 0.161 15.210 1.679 1.00 0.00 551 ASP A CA 2
ATOM 1366 C C . ASP A 1 25 ? -0.008 13.939 0.849 1.00 0.00 551 ASP A C 2
ATOM 1367 O O . ASP A 1 25 ? -1.002 13.225 0.985 1.00 0.00 551 ASP A O 2
ATOM 1376 N N . SER A 1 26 ? 0.968 13.669 -0.011 1.00 0.00 552 SER A N 2
ATOM 1377 C CA . SER A 1 26 ? 0.936 12.488 -0.870 1.00 0.00 552 SER A CA 2
ATOM 1378 C C . SER A 1 26 ? -0.160 12.618 -1.923 1.00 0.00 552 SER A C 2
ATOM 1379 O O . SER A 1 26 ? -1.152 13.318 -1.716 1.00 0.00 552 SER A O 2
ATOM 1387 N N . SER A 1 27 ? 0.023 11.941 -3.054 1.00 0.00 553 SER A N 2
ATOM 1388 C CA . SER A 1 27 ? -0.952 11.987 -4.139 1.00 0.00 553 SER A CA 2
ATOM 1389 C C . SER A 1 27 ? -2.221 11.217 -3.780 1.00 0.00 553 SER A C 2
ATOM 1390 O O . SER A 1 27 ? -2.211 10.355 -2.901 1.00 0.00 553 SER A O 2
ATOM 1398 N N . GLU A 1 28 ? -3.312 11.538 -4.472 1.00 0.00 554 GLU A N 2
ATOM 1399 C CA . GLU A 1 28 ? -4.597 10.883 -4.236 1.00 0.00 554 GLU A CA 2
ATOM 1400 C C . GLU A 1 28 ? -4.870 9.819 -5.301 1.00 0.00 554 GLU A C 2
ATOM 1401 O O . GLU A 1 28 ? -3.943 9.353 -5.967 1.00 0.00 554 GLU A O 2
ATOM 1413 N N . SER A 1 29 ? -6.140 9.430 -5.442 1.00 0.00 555 SER A N 2
ATOM 1414 C CA . SER A 1 29 ? -6.548 8.420 -6.421 1.00 0.00 555 SER A CA 2
ATOM 1415 C C . SER A 1 29 ? -6.195 7.016 -5.940 1.00 0.00 555 SER A C 2
ATOM 1416 O O . SER A 1 29 ? -5.139 6.476 -6.272 1.00 0.00 555 SER A O 2
ATOM 1424 N N . CYS A 1 30 ? -7.095 6.435 -5.149 1.00 0.00 556 CYS A N 2
ATOM 1425 C CA . CYS A 1 30 ? -6.909 5.096 -4.598 1.00 0.00 556 CYS A CA 2
ATOM 1426 C C . CYS A 1 30 ? -6.954 4.026 -5.714 1.00 0.00 556 CYS A C 2
ATOM 1427 O O . CYS A 1 30 ? -7.511 4.254 -6.786 1.00 0.00 556 CYS A O 2
ATOM 1434 N N . TRP A 1 31 ? -6.358 2.862 -5.452 1.00 0.00 557 TRP A N 2
ATOM 1435 C CA . TRP A 1 31 ? -6.306 1.773 -6.445 1.00 0.00 557 TRP A CA 2
ATOM 1436 C C . TRP A 1 31 ? -7.659 1.111 -6.689 1.00 0.00 557 TRP A C 2
ATOM 1437 O O . TRP A 1 31 ? -7.927 0.599 -7.776 1.00 0.00 557 TRP A O 2
ATOM 1458 N N . ASN A 1 32 ? -8.498 1.127 -5.678 1.00 0.00 558 ASN A N 2
ATOM 1459 C CA . ASN A 1 32 ? -9.819 0.524 -5.771 1.00 0.00 558 ASN A CA 2
ATOM 1460 C C . ASN A 1 32 ? -10.847 1.489 -6.365 1.00 0.00 558 ASN A C 2
ATOM 1461 O O . ASN A 1 32 ? -11.162 1.416 -7.552 1.00 0.00 558 ASN A O 2
ATOM 1472 N N . CYS A 1 33 ? -11.366 2.393 -5.535 1.00 0.00 559 CYS A N 2
ATOM 1473 C CA . CYS A 1 33 ? -12.363 3.360 -5.989 1.00 0.00 559 CYS A CA 2
ATOM 1474 C C . CYS A 1 33 ? -11.741 4.540 -6.745 1.00 0.00 559 CYS A C 2
ATOM 1475 O O . CYS A 1 33 ? -12.323 5.033 -7.712 1.00 0.00 559 CYS A O 2
ATOM 1482 N N . GLY A 1 34 ? -10.564 4.994 -6.311 1.00 0.00 560 GLY A N 2
ATOM 1483 C CA . GLY A 1 34 ? -9.906 6.113 -6.983 1.00 0.00 560 GLY A CA 2
ATOM 1484 C C . GLY A 1 34 ? -10.394 7.480 -6.530 1.00 0.00 560 GLY A C 2
ATOM 1485 O O . GLY A 1 34 ? -9.921 8.504 -7.022 1.00 0.00 560 GLY A O 2
ATOM 1489 N N . ARG A 1 35 ? -11.332 7.501 -5.592 1.00 0.00 561 ARG A N 2
ATOM 1490 C CA . ARG A 1 35 ? -11.876 8.752 -5.077 1.00 0.00 561 ARG A CA 2
ATOM 1491 C C . ARG A 1 35 ? -11.251 9.127 -3.733 1.00 0.00 561 ARG A C 2
ATOM 1492 O O . ARG A 1 35 ? -11.363 8.384 -2.758 1.00 0.00 561 ARG A O 2
ATOM 1513 N N . LYS A 1 36 ? -10.605 10.295 -3.698 1.00 0.00 562 LYS A N 2
ATOM 1514 C CA . LYS A 1 36 ? -9.954 10.813 -2.488 1.00 0.00 562 LYS A CA 2
ATOM 1515 C C . LYS A 1 36 ? -9.209 9.733 -1.699 1.00 0.00 562 LYS A C 2
ATOM 1516 O O . LYS A 1 36 ? -9.809 9.018 -0.896 1.00 0.00 562 LYS A O 2
ATOM 1535 N N . ALA A 1 37 ? -7.901 9.628 -1.921 1.00 0.00 563 ALA A N 2
ATOM 1536 C CA . ALA A 1 37 ? -7.084 8.637 -1.220 1.00 0.00 563 ALA A CA 2
ATOM 1537 C C . ALA A 1 37 ? -5.874 9.289 -0.555 1.00 0.00 563 ALA A C 2
ATOM 1538 O O . ALA A 1 37 ? -5.297 10.237 -1.088 1.00 0.00 563 ALA A O 2
ATOM 1545 N N . SER A 1 38 ? -5.494 8.777 0.614 1.00 0.00 564 SER A N 2
ATOM 1546 C CA . SER A 1 38 ? -4.347 9.314 1.346 1.00 0.00 564 SER A CA 2
ATOM 1547 C C . SER A 1 38 ? -3.790 8.287 2.331 1.00 0.00 564 SER A C 2
ATOM 1548 O O . SER A 1 38 ? -3.239 8.644 3.373 1.00 0.00 564 SER A O 2
ATOM 1556 N N . GLU A 1 39 ? -3.939 7.011 1.995 1.00 0.00 565 GLU A N 2
ATOM 1557 C CA . GLU A 1 39 ? -3.452 5.925 2.840 1.00 0.00 565 GLU A CA 2
ATOM 1558 C C . GLU A 1 39 ? -2.622 4.956 1.998 1.00 0.00 565 GLU A C 2
ATOM 1559 O O . GLU A 1 39 ? -2.880 4.800 0.810 1.00 0.00 565 GLU A O 2
ATOM 1571 N N . THR A 1 40 ? -1.605 4.335 2.590 1.00 0.00 566 THR A N 2
ATOM 1572 C CA . THR A 1 40 ? -0.760 3.400 1.843 1.00 0.00 566 THR A CA 2
ATOM 1573 C C . THR A 1 40 ? -0.825 1.979 2.404 1.00 0.00 566 THR A C 2
ATOM 1574 O O . THR A 1 40 ? -0.894 1.783 3.614 1.00 0.00 566 THR A O 2
ATOM 1585 N N . CYS A 1 41 ? -0.804 0.993 1.507 1.00 0.00 567 CYS A N 2
ATOM 1586 C CA . CYS A 1 41 ? -0.855 -0.417 1.904 1.00 0.00 567 CYS A CA 2
ATOM 1587 C C . CYS A 1 41 ? 0.459 -0.852 2.539 1.00 0.00 567 CYS A C 2
ATOM 1588 O O . CYS A 1 41 ? 1.535 -0.509 2.052 1.00 0.00 567 CYS A O 2
ATOM 1595 N N . SER A 1 42 ? 0.372 -1.614 3.621 1.00 0.00 568 SER A N 2
ATOM 1596 C CA . SER A 1 42 ? 1.565 -2.092 4.307 1.00 0.00 568 SER A CA 2
ATOM 1597 C C . SER A 1 42 ? 2.404 -2.971 3.388 1.00 0.00 568 SER A C 2
ATOM 1598 O O . SER A 1 42 ? 1.969 -3.355 2.301 1.00 0.00 568 SER A O 2
ATOM 1606 N N . GLY A 1 43 ? 3.610 -3.281 3.839 1.00 0.00 569 GLY A N 2
ATOM 1607 C CA . GLY A 1 43 ? 4.512 -4.106 3.065 1.00 0.00 569 GLY A CA 2
ATOM 1608 C C . GLY A 1 43 ? 5.113 -3.379 1.879 1.00 0.00 569 GLY A C 2
ATOM 1609 O O . GLY A 1 43 ? 6.264 -2.948 1.926 1.00 0.00 569 GLY A O 2
ATOM 1613 N N . CYS A 1 44 ? 4.331 -3.244 0.814 1.00 0.00 570 CYS A N 2
ATOM 1614 C CA . CYS A 1 44 ? 4.798 -2.571 -0.394 1.00 0.00 570 CYS A CA 2
ATOM 1615 C C . CYS A 1 44 ? 4.866 -1.060 -0.201 1.00 0.00 570 CYS A C 2
ATOM 1616 O O . CYS A 1 44 ? 5.818 -0.408 -0.632 1.00 0.00 570 CYS A O 2
ATOM 1623 N N . ASN A 1 45 ? 3.851 -0.513 0.449 1.00 0.00 571 ASN A N 2
ATOM 1624 C CA . ASN A 1 45 ? 3.783 0.926 0.703 1.00 0.00 571 ASN A CA 2
ATOM 1625 C C . ASN A 1 45 ? 3.970 1.724 -0.596 1.00 0.00 571 ASN A C 2
ATOM 1626 O O . ASN A 1 45 ? 4.368 2.886 -0.574 1.00 0.00 571 ASN A O 2
ATOM 1637 N N . ALA A 1 46 ? 3.667 1.085 -1.720 1.00 0.00 572 ALA A N 2
ATOM 1638 C CA . ALA A 1 46 ? 3.795 1.701 -3.035 1.00 0.00 572 ALA A CA 2
ATOM 1639 C C . ALA A 1 46 ? 2.437 2.055 -3.613 1.00 0.00 572 ALA A C 2
ATOM 1640 O O . ALA A 1 46 ? 2.269 3.084 -4.268 1.00 0.00 572 ALA A O 2
ATOM 1647 N N . ALA A 1 47 ? 1.474 1.186 -3.355 1.00 0.00 573 ALA A N 2
ATOM 1648 C CA . ALA A 1 47 ? 0.115 1.374 -3.843 1.00 0.00 573 ALA A CA 2
ATOM 1649 C C . ALA A 1 47 ? -0.617 2.452 -3.042 1.00 0.00 573 ALA A C 2
ATOM 1650 O O . ALA A 1 47 ? -0.395 2.597 -1.839 1.00 0.00 573 ALA A O 2
ATOM 1657 N N . ARG A 1 48 ? -1.489 3.207 -3.706 1.00 0.00 574 ARG A N 2
ATOM 1658 C CA . ARG A 1 48 ? -2.247 4.256 -3.029 1.00 0.00 574 ARG A CA 2
ATOM 1659 C C . ARG A 1 48 ? -3.638 3.735 -2.683 1.00 0.00 574 ARG A C 2
ATOM 1660 O O . ARG A 1 48 ? -4.440 3.437 -3.565 1.00 0.00 574 ARG A O 2
ATOM 1681 N N . TYR A 1 49 ? -3.907 3.610 -1.388 1.00 0.00 575 TYR A N 2
ATOM 1682 C CA . TYR A 1 49 ? -5.193 3.118 -0.896 1.00 0.00 575 TYR A CA 2
ATOM 1683 C C . TYR A 1 49 ? -5.927 4.178 -0.081 1.00 0.00 575 TYR A C 2
ATOM 1684 O O . TYR A 1 49 ? -5.309 5.085 0.468 1.00 0.00 575 TYR A O 2
ATOM 1702 N N . CYS A 1 50 ? -7.253 4.074 -0.020 1.00 0.00 576 CYS A N 2
ATOM 1703 C CA . CYS A 1 50 ? -8.047 5.033 0.739 1.00 0.00 576 CYS A CA 2
ATOM 1704 C C . CYS A 1 50 ? -8.772 4.361 1.908 1.00 0.00 576 CYS A C 2
ATOM 1705 O O . CYS A 1 50 ? -9.188 5.036 2.849 1.00 0.00 576 CYS A O 2
ATOM 1712 N N . GLY A 1 51 ? -8.927 3.036 1.854 1.00 0.00 577 GLY A N 2
ATOM 1713 C CA . GLY A 1 51 ? -9.611 2.343 2.935 1.00 0.00 577 GLY A CA 2
ATOM 1714 C C . GLY A 1 51 ? -9.435 0.832 2.918 1.00 0.00 577 GLY A C 2
ATOM 1715 O O . GLY A 1 51 ? -9.047 0.245 1.907 1.00 0.00 577 GLY A O 2
ATOM 1719 N N . SER A 1 52 ? -9.729 0.214 4.061 1.00 0.00 578 SER A N 2
ATOM 1720 C CA . SER A 1 52 ? -9.619 -1.236 4.233 1.00 0.00 578 SER A CA 2
ATOM 1721 C C . SER A 1 52 ? -10.573 -2.006 3.315 1.00 0.00 578 SER A C 2
ATOM 1722 O O . SER A 1 52 ? -10.194 -3.021 2.728 1.00 0.00 578 SER A O 2
ATOM 1730 N N . PHE A 1 53 ? -11.807 -1.522 3.197 1.00 0.00 579 PHE A N 2
ATOM 1731 C CA . PHE A 1 53 ? -12.812 -2.173 2.354 1.00 0.00 579 PHE A CA 2
ATOM 1732 C C . PHE A 1 53 ? -12.359 -2.171 0.899 1.00 0.00 579 PHE A C 2
ATOM 1733 O O . PHE A 1 53 ? -12.584 -3.127 0.154 1.00 0.00 579 PHE A O 2
ATOM 1750 N N . CYS A 1 54 ? -11.717 -1.081 0.517 1.00 0.00 580 CYS A N 2
ATOM 1751 C CA . CYS A 1 54 ? -11.219 -0.937 -0.843 1.00 0.00 580 CYS A CA 2
ATOM 1752 C C . CYS A 1 54 ? -10.156 -1.992 -1.122 1.00 0.00 580 CYS A C 2
ATOM 1753 O O . CYS A 1 54 ? -10.106 -2.567 -2.209 1.00 0.00 580 CYS A O 2
ATOM 1760 N N . GLN A 1 55 ? -9.307 -2.235 -0.130 1.00 0.00 581 GLN A N 2
ATOM 1761 C CA . GLN A 1 55 ? -8.241 -3.223 -0.257 1.00 0.00 581 GLN A CA 2
ATOM 1762 C C . GLN A 1 55 ? -8.773 -4.628 -0.503 1.00 0.00 581 GLN A C 2
ATOM 1763 O O . GLN A 1 55 ? -8.279 -5.324 -1.374 1.00 0.00 581 GLN A O 2
ATOM 1777 N N . HIS A 1 56 ? -9.777 -5.042 0.252 1.00 0.00 582 HIS A N 2
ATOM 1778 C CA . HIS A 1 56 ? -10.343 -6.380 0.089 1.00 0.00 582 HIS A CA 2
ATOM 1779 C C . HIS A 1 56 ? -10.940 -6.599 -1.304 1.00 0.00 582 HIS A C 2
ATOM 1780 O O . HIS A 1 56 ? -10.741 -7.651 -1.913 1.00 0.00 582 HIS A O 2
ATOM 1795 N N . ARG A 1 57 ? -11.670 -5.609 -1.799 1.00 0.00 583 ARG A N 2
ATOM 1796 C CA . ARG A 1 57 ? -12.309 -5.704 -3.113 1.00 0.00 583 ARG A CA 2
ATOM 1797 C C . ARG A 1 57 ? -11.318 -5.872 -4.274 1.00 0.00 583 ARG A C 2
ATOM 1798 O O . ARG A 1 57 ? -11.591 -6.627 -5.207 1.00 0.00 583 ARG A O 2
ATOM 1819 N N . ASP A 1 58 ? -10.180 -5.182 -4.228 1.00 0.00 584 ASP A N 2
ATOM 1820 C CA . ASP A 1 58 ? -9.190 -5.283 -5.311 1.00 0.00 584 ASP A CA 2
ATOM 1821 C C . ASP A 1 58 ? -7.909 -6.017 -4.886 1.00 0.00 584 ASP A C 2
ATOM 1822 O O . ASP A 1 58 ? -6.981 -6.156 -5.680 1.00 0.00 584 ASP A O 2
ATOM 1831 N N . TRP A 1 59 ? -7.865 -6.481 -3.642 1.00 0.00 585 TRP A N 2
ATOM 1832 C CA . TRP A 1 59 ? -6.690 -7.188 -3.139 1.00 0.00 585 TRP A CA 2
ATOM 1833 C C . TRP A 1 59 ? -6.189 -8.288 -4.079 1.00 0.00 585 TRP A C 2
ATOM 1834 O O . TRP A 1 59 ? -4.986 -8.374 -4.331 1.00 0.00 585 TRP A O 2
ATOM 1855 N N . GLU A 1 60 ? -7.071 -9.134 -4.590 1.00 0.00 586 GLU A N 2
ATOM 1856 C CA . GLU A 1 60 ? -6.621 -10.199 -5.484 1.00 0.00 586 GLU A CA 2
ATOM 1857 C C . GLU A 1 60 ? -5.860 -9.603 -6.663 1.00 0.00 586 GLU A C 2
ATOM 1858 O O . GLU A 1 60 ? -4.961 -10.224 -7.220 1.00 0.00 586 GLU A O 2
ATOM 1870 N N . LYS A 1 61 ? -6.246 -8.395 -7.033 1.00 0.00 587 LYS A N 2
ATOM 1871 C CA . LYS A 1 61 ? -5.615 -7.684 -8.137 1.00 0.00 587 LYS A CA 2
ATOM 1872 C C . LYS A 1 61 ? -4.372 -6.913 -7.689 1.00 0.00 587 LYS A C 2
ATOM 1873 O O . LYS A 1 61 ? -3.559 -6.509 -8.522 1.00 0.00 587 LYS A O 2
ATOM 1892 N N . HIS A 1 62 ? -4.215 -6.703 -6.379 1.00 0.00 588 HIS A N 2
ATOM 1893 C CA . HIS A 1 62 ? -3.076 -5.953 -5.867 1.00 0.00 588 HIS A CA 2
ATOM 1894 C C . HIS A 1 62 ? -1.854 -6.825 -5.603 1.00 0.00 588 HIS A C 2
ATOM 1895 O O . HIS A 1 62 ? -0.724 -6.365 -5.730 1.00 0.00 588 HIS A O 2
ATOM 1909 N N . HIS A 1 63 ? -2.081 -8.068 -5.196 1.00 0.00 589 HIS A N 2
ATOM 1910 C CA . HIS A 1 63 ? -0.979 -8.990 -4.911 1.00 0.00 589 HIS A CA 2
ATOM 1911 C C . HIS A 1 63 ? 0.030 -9.062 -6.067 1.00 0.00 589 HIS A C 2
ATOM 1912 O O . HIS A 1 63 ? 1.181 -9.446 -5.865 1.00 0.00 589 HIS A O 2
ATOM 1927 N N . HIS A 1 64 ? -0.402 -8.696 -7.271 1.00 0.00 590 HIS A N 2
ATOM 1928 C CA . HIS A 1 64 ? 0.479 -8.717 -8.441 1.00 0.00 590 HIS A CA 2
ATOM 1929 C C . HIS A 1 64 ? 1.567 -7.643 -8.346 1.00 0.00 590 HIS A C 2
ATOM 1930 O O . HIS A 1 64 ? 2.588 -7.719 -9.031 1.00 0.00 590 HIS A O 2
ATOM 1945 N N . VAL A 1 65 ? 1.345 -6.643 -7.496 1.00 0.00 591 VAL A N 2
ATOM 1946 C CA . VAL A 1 65 ? 2.298 -5.548 -7.323 1.00 0.00 591 VAL A CA 2
ATOM 1947 C C . VAL A 1 65 ? 2.798 -5.432 -5.878 1.00 0.00 591 VAL A C 2
ATOM 1948 O O . VAL A 1 65 ? 3.753 -4.705 -5.606 1.00 0.00 591 VAL A O 2
ATOM 1961 N N . CYS A 1 66 ? 2.159 -6.147 -4.952 1.00 0.00 592 CYS A N 2
ATOM 1962 C CA . CYS A 1 66 ? 2.560 -6.096 -3.547 1.00 0.00 592 CYS A CA 2
ATOM 1963 C C . CYS A 1 66 ? 3.812 -6.941 -3.320 1.00 0.00 592 CYS A C 2
ATOM 1964 O O . CYS A 1 66 ? 4.035 -7.937 -4.008 1.00 0.00 592 CYS A O 2
ATOM 1971 N N . GLY A 1 67 ? 4.626 -6.536 -2.351 1.00 0.00 593 GLY A N 2
ATOM 1972 C CA . GLY A 1 67 ? 5.852 -7.253 -2.053 1.00 0.00 593 GLY A CA 2
ATOM 1973 C C . GLY A 1 67 ? 7.048 -6.714 -2.820 1.00 0.00 593 GLY A C 2
ATOM 1974 O O . GLY A 1 67 ? 8.191 -7.034 -2.490 1.00 0.00 593 GLY A O 2
ATOM 1978 N N . GLN A 1 68 ? 6.781 -5.878 -3.830 1.00 0.00 594 GLN A N 2
ATOM 1979 C CA . GLN A 1 68 ? 7.836 -5.283 -4.651 1.00 0.00 594 GLN A CA 2
ATOM 1980 C C . GLN A 1 68 ? 8.888 -6.318 -5.036 1.00 0.00 594 GLN A C 2
ATOM 1981 O O . GLN A 1 68 ? 10.031 -6.245 -4.585 1.00 0.00 594 GLN A O 2
ATOM 1995 N N . SER A 1 69 ? 8.504 -7.262 -5.893 1.00 0.00 595 SER A N 2
ATOM 1996 C CA . SER A 1 69 ? 9.416 -8.316 -6.337 1.00 0.00 595 SER A CA 2
ATOM 1997 C C . SER A 1 69 ? 9.897 -9.161 -5.158 1.00 0.00 595 SER A C 2
ATOM 1998 O O . SER A 1 69 ? 10.497 -8.646 -4.216 1.00 0.00 595 SER A O 2
ATOM 2006 N N . LEU A 1 70 ? 9.643 -10.465 -5.215 1.00 0.00 596 LEU A N 2
ATOM 2007 C CA . LEU A 1 70 ? 10.058 -11.362 -4.144 1.00 0.00 596 LEU A CA 2
ATOM 2008 C C . LEU A 1 70 ? 11.555 -11.641 -4.220 1.00 0.00 596 LEU A C 2
ATOM 2009 O O . LEU A 1 70 ? 12.005 -12.459 -5.021 1.00 0.00 596 LEU A O 2
ATOM 2025 N N . GLN A 1 71 ? 12.321 -10.954 -3.375 1.00 0.00 597 GLN A N 2
ATOM 2026 C CA . GLN A 1 71 ? 13.769 -11.125 -3.339 1.00 0.00 597 GLN A CA 2
ATOM 2027 C C . GLN A 1 71 ? 14.367 -11.012 -4.739 1.00 0.00 597 GLN A C 2
ATOM 2028 O O . GLN A 1 71 ? 14.012 -10.054 -5.458 1.00 0.00 597 GLN A O 2
ATOM 2045 N N . GLY A 1 1 ? 1.724 -29.162 3.518 1.00 0.00 527 GLY A N 3
ATOM 2046 C CA . GLY A 1 1 ? 1.329 -28.195 2.458 1.00 0.00 527 GLY A CA 3
ATOM 2047 C C . GLY A 1 1 ? 2.177 -26.939 2.474 1.00 0.00 527 GLY A C 3
ATOM 2048 O O . GLY A 1 1 ? 1.987 -26.066 3.321 1.00 0.00 527 GLY A O 3
ATOM 2054 N N . SER A 1 2 ? 3.115 -26.846 1.536 1.00 0.00 528 SER A N 3
ATOM 2055 C CA . SER A 1 2 ? 3.994 -25.686 1.450 1.00 0.00 528 SER A CA 3
ATOM 2056 C C . SER A 1 2 ? 3.192 -24.416 1.1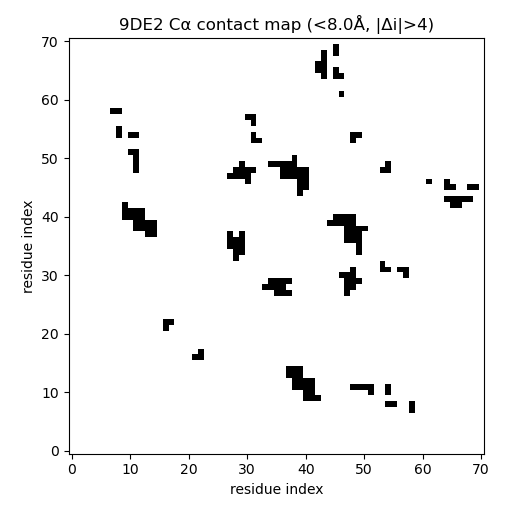83 1.00 0.00 528 SER A C 3
ATOM 2057 O O . SER A 1 2 ? 3.460 -23.366 1.768 1.00 0.00 528 SER A O 3
ATOM 2065 N N . ALA A 1 3 ? 2.207 -24.521 0.298 1.00 0.00 529 ALA A N 3
ATOM 2066 C CA . ALA A 1 3 ? 1.363 -23.381 -0.045 1.00 0.00 529 ALA A CA 3
ATOM 2067 C C . ALA A 1 3 ? 0.229 -23.221 0.962 1.00 0.00 529 ALA A C 3
ATOM 2068 O O . ALA A 1 3 ? -0.335 -24.208 1.435 1.00 0.00 529 ALA A O 3
ATOM 2075 N N . SER A 1 4 ? -0.103 -21.976 1.286 1.00 0.00 530 SER A N 3
ATOM 2076 C CA . SER A 1 4 ? -1.172 -21.698 2.236 1.00 0.00 530 SER A CA 3
ATOM 2077 C C . SER A 1 4 ? -2.420 -21.201 1.512 1.00 0.00 530 SER A C 3
ATOM 2078 O O . SER A 1 4 ? -2.370 -20.218 0.773 1.00 0.00 530 SER A O 3
ATOM 2086 N N . SER A 1 5 ? -3.536 -21.886 1.731 1.00 0.00 531 SER A N 3
ATOM 2087 C CA . SER A 1 5 ? -4.796 -21.514 1.100 1.00 0.00 531 SER A CA 3
ATOM 2088 C C . SER A 1 5 ? -5.282 -20.161 1.606 1.00 0.00 531 SER A C 3
ATOM 2089 O O . SER A 1 5 ? -5.077 -19.811 2.769 1.00 0.00 531 SER A O 3
ATOM 2097 N N . GLN A 1 6 ? -5.927 -19.403 0.726 1.00 0.00 532 GLN A N 3
ATOM 2098 C CA . GLN A 1 6 ? -6.444 -18.088 1.082 1.00 0.00 532 GLN A CA 3
ATOM 2099 C C . GLN A 1 6 ? -5.310 -17.093 1.304 1.00 0.00 532 GLN A C 3
ATOM 2100 O O . GLN A 1 6 ? -4.735 -17.025 2.390 1.00 0.00 532 GLN A O 3
ATOM 2114 N N . VAL A 1 7 ? -4.991 -16.322 0.268 1.00 0.00 533 VAL A N 3
ATOM 2115 C CA . VAL A 1 7 ? -3.926 -15.332 0.361 1.00 0.00 533 VAL A CA 3
ATOM 2116 C C . VAL A 1 7 ? -4.345 -14.196 1.293 1.00 0.00 533 VAL A C 3
ATOM 2117 O O . VAL A 1 7 ? -5.464 -13.687 1.202 1.00 0.00 533 VAL A O 3
ATOM 2130 N N . VAL A 1 8 ? -3.424 -13.771 2.156 1.00 0.00 534 VAL A N 3
ATOM 2131 C CA . VAL A 1 8 ? -3.709 -12.703 3.111 1.00 0.00 534 VAL A CA 3
ATOM 2132 C C . VAL A 1 8 ? -2.993 -11.413 2.738 1.00 0.00 534 VAL A C 3
ATOM 2133 O O . VAL A 1 8 ? -1.800 -11.414 2.437 1.00 0.00 534 VAL A O 3
ATOM 2146 N N . MET A 1 9 ? -3.737 -10.313 2.763 1.00 0.00 535 MET A N 3
ATOM 2147 C CA . MET A 1 9 ? -3.187 -9.008 2.425 1.00 0.00 535 MET A CA 3
ATOM 2148 C C . MET A 1 9 ? -2.656 -8.284 3.662 1.00 0.00 535 MET A C 3
ATOM 2149 O O . MET A 1 9 ? -3.044 -8.593 4.788 1.00 0.00 535 MET A O 3
ATOM 2163 N N . PRO A 1 10 ? -1.755 -7.308 3.456 1.00 0.00 536 PRO A N 3
ATOM 2164 C CA . PRO A 1 10 ? -1.156 -6.529 4.544 1.00 0.00 536 PRO A CA 3
ATOM 2165 C C . PRO A 1 10 ? -2.072 -5.423 5.081 1.00 0.00 536 PRO A C 3
ATOM 2166 O O . PRO A 1 10 ? -3.033 -5.009 4.421 1.00 0.00 536 PRO A O 3
ATOM 2177 N N . PRO A 1 11 ? -1.781 -4.939 6.303 1.00 0.00 537 PRO A N 3
ATOM 2178 C CA . PRO A 1 11 ? -2.560 -3.878 6.948 1.00 0.00 537 PRO A CA 3
ATOM 2179 C C . PRO A 1 11 ? -2.260 -2.500 6.361 1.00 0.00 537 PRO A C 3
ATOM 2180 O O . PRO A 1 11 ? -1.195 -2.278 5.780 1.00 0.00 537 PRO A O 3
ATOM 2191 N N . LEU A 1 12 ? -3.206 -1.579 6.514 1.00 0.00 538 LEU A N 3
ATOM 2192 C CA . LEU A 1 12 ? -3.041 -0.224 6.002 1.00 0.00 538 LEU A CA 3
ATOM 2193 C C . LEU A 1 12 ? -2.285 0.654 6.995 1.00 0.00 538 LEU A C 3
ATOM 2194 O O . LEU A 1 12 ? -2.293 0.400 8.200 1.00 0.00 538 LEU A O 3
ATOM 2210 N N . VAL A 1 13 ? -1.633 1.686 6.474 1.00 0.00 539 VAL A N 3
ATOM 2211 C CA . VAL A 1 13 ? -0.865 2.614 7.293 1.00 0.00 539 VAL A CA 3
ATOM 2212 C C . VAL A 1 13 ? -1.232 4.060 6.965 1.00 0.00 539 VAL A C 3
ATOM 2213 O O . VAL A 1 13 ? -1.610 4.373 5.837 1.00 0.00 539 VAL A O 3
ATOM 2226 N N . ARG A 1 14 ? -1.125 4.937 7.958 1.00 0.00 540 ARG A N 3
ATOM 2227 C CA . ARG A 1 14 ? -1.453 6.346 7.771 1.00 0.00 540 ARG A CA 3
ATOM 2228 C C . ARG A 1 14 ? -0.475 7.004 6.804 1.00 0.00 540 ARG A C 3
ATOM 2229 O O . ARG A 1 14 ? 0.739 6.859 6.939 1.00 0.00 540 ARG A O 3
ATOM 2250 N N . GLY A 1 15 ? -1.015 7.727 5.827 1.00 0.00 541 GLY A N 3
ATOM 2251 C CA . GLY A 1 15 ? -0.178 8.398 4.851 1.00 0.00 541 GLY A CA 3
ATOM 2252 C C . GLY A 1 15 ? -0.165 9.904 5.029 1.00 0.00 541 GLY A C 3
ATOM 2253 O O . GLY A 1 15 ? 0.060 10.404 6.131 1.00 0.00 541 GLY A O 3
ATOM 2257 N N . ALA A 1 16 ? -0.410 10.626 3.940 1.00 0.00 542 ALA A N 3
ATOM 2258 C CA . ALA A 1 16 ? -0.423 12.083 3.978 1.00 0.00 542 ALA A CA 3
ATOM 2259 C C . ALA A 1 16 ? -1.823 12.627 3.709 1.00 0.00 542 ALA A C 3
ATOM 2260 O O . ALA A 1 16 ? -2.330 12.542 2.592 1.00 0.00 542 ALA A O 3
ATOM 2267 N N . GLN A 1 17 ? -2.442 13.186 4.744 1.00 0.00 543 GLN A N 3
ATOM 2268 C CA . GLN A 1 17 ? -3.783 13.749 4.628 1.00 0.00 543 GLN A CA 3
ATOM 2269 C C . GLN A 1 17 ? -3.756 15.260 4.878 1.00 0.00 543 GLN A C 3
ATOM 2270 O O . GLN A 1 17 ? -2.711 15.896 4.742 1.00 0.00 543 GLN A O 3
ATOM 2284 N N . GLN A 1 18 ? -4.900 15.830 5.241 1.00 0.00 544 GLN A N 3
ATOM 2285 C CA . GLN A 1 18 ? -4.986 17.264 5.504 1.00 0.00 544 GLN A CA 3
ATOM 2286 C C . GLN A 1 18 ? -3.966 17.674 6.560 1.00 0.00 544 GLN A C 3
ATOM 2287 O O . GLN A 1 18 ? -3.515 16.850 7.355 1.00 0.00 544 GLN A O 3
ATOM 2301 N N . LYS A 1 19 ? -3.607 18.956 6.562 1.00 0.00 545 LYS A N 3
ATOM 2302 C CA . LYS A 1 19 ? -2.634 19.481 7.517 1.00 0.00 545 LYS A CA 3
ATOM 2303 C C . LYS A 1 19 ? -1.273 18.823 7.318 1.00 0.00 545 LYS A C 3
ATOM 2304 O O . LYS A 1 19 ? -1.136 17.892 6.522 1.00 0.00 545 LYS A O 3
ATOM 2323 N N . ASN A 1 20 ? -0.271 19.306 8.049 1.00 0.00 546 ASN A N 3
ATOM 2324 C CA . ASN A 1 20 ? 1.080 18.765 7.948 1.00 0.00 546 ASN A CA 3
ATOM 2325 C C . ASN A 1 20 ? 1.525 18.674 6.491 1.00 0.00 546 ASN A C 3
ATOM 2326 O O . ASN A 1 20 ? 2.116 17.678 6.076 1.00 0.00 546 ASN A O 3
ATOM 2337 N N . GLY A 1 21 ? 1.239 19.717 5.719 1.00 0.00 547 GLY A N 3
ATOM 2338 C CA . GLY A 1 21 ? 1.614 19.723 4.317 1.00 0.00 547 GLY A CA 3
ATOM 2339 C C . GLY A 1 21 ? 2.806 20.612 4.023 1.00 0.00 547 GLY A C 3
ATOM 2340 O O . GLY A 1 21 ? 2.774 21.409 3.085 1.00 0.00 547 GLY A O 3
ATOM 2344 N N . ARG A 1 22 ? 3.863 20.481 4.819 1.00 0.00 548 ARG A N 3
ATOM 2345 C CA . ARG A 1 22 ? 5.061 21.289 4.621 1.00 0.00 548 ARG A CA 3
ATOM 2346 C C . ARG A 1 22 ? 6.133 20.473 3.899 1.00 0.00 548 ARG A C 3
ATOM 2347 O O . ARG A 1 22 ? 7.142 20.087 4.487 1.00 0.00 548 ARG A O 3
ATOM 2368 N N . GLY A 1 23 ? 5.887 20.194 2.622 1.00 0.00 549 GLY A N 3
ATOM 2369 C CA . GLY A 1 23 ? 6.835 19.425 1.835 1.00 0.00 549 GLY A CA 3
ATOM 2370 C C . GLY A 1 23 ? 6.354 19.184 0.418 1.00 0.00 549 GLY A C 3
ATOM 2371 O O . GLY A 1 23 ? 5.460 19.880 -0.068 1.00 0.00 549 GLY A O 3
ATOM 2375 N N . SER A 1 24 ? 6.946 18.197 -0.248 1.00 0.00 550 SER A N 3
ATOM 2376 C CA . SER A 1 24 ? 6.576 17.863 -1.620 1.00 0.00 550 SER A CA 3
ATOM 2377 C C . SER A 1 24 ? 5.238 17.121 -1.673 1.00 0.00 550 SER A C 3
ATOM 2378 O O . SER A 1 24 ? 4.673 16.937 -2.753 1.00 0.00 550 SER A O 3
ATOM 2386 N N . ASP A 1 25 ? 4.748 16.687 -0.508 1.00 0.00 551 ASP A N 3
ATOM 2387 C CA . ASP A 1 25 ? 3.479 15.964 -0.418 1.00 0.00 551 ASP A CA 3
ATOM 2388 C C . ASP A 1 25 ? 3.645 14.515 -0.881 1.00 0.00 551 ASP A C 3
ATOM 2389 O O . ASP A 1 25 ? 4.748 13.969 -0.844 1.00 0.00 551 ASP A O 3
ATOM 2398 N N . SER A 1 26 ? 2.550 13.896 -1.317 1.00 0.00 552 SER A N 3
ATOM 2399 C CA . SER A 1 26 ? 2.588 12.513 -1.782 1.00 0.00 552 SER A CA 3
ATOM 2400 C C . SER A 1 26 ? 1.439 12.232 -2.744 1.00 0.00 552 SER A C 3
ATOM 2401 O O . SER A 1 26 ? 0.470 12.988 -2.805 1.00 0.00 552 SER A O 3
ATOM 2409 N N . SER A 1 27 ? 1.552 11.139 -3.494 1.00 0.00 553 SER A N 3
ATOM 2410 C CA . SER A 1 27 ? 0.515 10.769 -4.451 1.00 0.00 553 SER A CA 3
ATOM 2411 C C . SER A 1 27 ? -0.515 9.858 -3.789 1.00 0.00 553 SER A C 3
ATOM 2412 O O . SER A 1 27 ? -0.179 9.078 -2.899 1.00 0.00 553 SER A O 3
ATOM 2420 N N . GLU A 1 28 ? -1.767 9.966 -4.223 1.00 0.00 554 GLU A N 3
ATOM 2421 C CA . GLU A 1 28 ? -2.842 9.149 -3.668 1.00 0.00 554 GLU A CA 3
ATOM 2422 C C . GLU A 1 28 ? -3.484 8.268 -4.757 1.00 0.00 554 GLU A C 3
ATOM 2423 O O . GLU A 1 28 ? -2.771 7.699 -5.585 1.00 0.00 554 GLU A O 3
ATOM 2435 N N . SER A 1 29 ? -4.821 8.147 -4.755 1.00 0.00 555 SER A N 3
ATOM 2436 C CA . SER A 1 29 ? -5.524 7.334 -5.745 1.00 0.00 555 SER A CA 3
ATOM 2437 C C . SER A 1 29 ? -5.319 5.841 -5.491 1.00 0.00 555 SER A C 3
ATOM 2438 O O . SER A 1 29 ? -4.185 5.361 -5.440 1.00 0.00 555 SER A O 3
ATOM 2446 N N . CYS A 1 30 ? -6.423 5.112 -5.328 1.00 0.00 556 CYS A N 3
ATOM 2447 C CA . CYS A 1 30 ? -6.358 3.674 -5.081 1.00 0.00 556 CYS A CA 3
ATOM 2448 C C . CYS A 1 30 ? -6.502 2.885 -6.367 1.00 0.00 556 CYS A C 3
ATOM 2449 O O . CYS A 1 30 ? -6.985 3.390 -7.378 1.00 0.00 556 CYS A O 3
ATOM 2456 N N . TRP A 1 31 ? -6.075 1.633 -6.309 1.00 0.00 557 TRP A N 3
ATOM 2457 C CA . TRP A 1 31 ? -6.147 0.755 -7.459 1.00 0.00 557 TRP A CA 3
ATOM 2458 C C . TRP A 1 31 ? -7.594 0.332 -7.723 1.00 0.00 557 TRP A C 3
ATOM 2459 O O . TRP A 1 31 ? -7.948 -0.043 -8.840 1.00 0.00 557 TRP A O 3
ATOM 2480 N N . ASN A 1 32 ? -8.425 0.395 -6.680 1.00 0.00 558 ASN A N 3
ATOM 2481 C CA . ASN A 1 32 ? -9.832 0.016 -6.794 1.00 0.00 558 ASN A CA 3
ATOM 2482 C C . ASN A 1 32 ? -10.721 1.190 -7.205 1.00 0.00 558 ASN A C 3
ATOM 2483 O O . ASN A 1 32 ? -11.059 1.344 -8.379 1.00 0.00 558 ASN A O 3
ATOM 2494 N N . CYS A 1 33 ? -11.099 2.017 -6.228 1.00 0.00 559 CYS A N 3
ATOM 2495 C CA . CYS A 1 33 ? -11.962 3.166 -6.485 1.00 0.00 559 CYS A CA 3
ATOM 2496 C C . CYS A 1 33 ? -11.223 4.306 -7.196 1.00 0.00 559 CYS A C 3
ATOM 2497 O O . CYS A 1 33 ? -11.772 4.940 -8.097 1.00 0.00 559 CYS A O 3
ATOM 2504 N N . GLY A 1 34 ? -9.982 4.565 -6.791 1.00 0.00 560 GLY A N 3
ATOM 2505 C CA . GLY A 1 34 ? -9.198 5.630 -7.413 1.00 0.00 560 GLY A CA 3
ATOM 2506 C C . GLY A 1 34 ? -9.396 6.993 -6.767 1.00 0.00 560 GLY A C 3
ATOM 2507 O O . GLY A 1 34 ? -8.529 7.860 -6.859 1.00 0.00 560 GLY A O 3
ATOM 2511 N N . ARG A 1 35 ? -10.536 7.185 -6.118 1.00 0.00 561 ARG A N 3
ATOM 2512 C CA . ARG A 1 35 ? -10.845 8.446 -5.451 1.00 0.00 561 ARG A CA 3
ATOM 2513 C C . ARG A 1 35 ? -9.970 8.654 -4.217 1.00 0.00 561 ARG A C 3
ATOM 2514 O O . ARG A 1 35 ? -9.841 7.743 -3.403 1.00 0.00 561 ARG A O 3
ATOM 2535 N N . LYS A 1 36 ? -9.348 9.850 -4.153 1.00 0.00 562 LYS A N 3
ATOM 2536 C CA . LYS A 1 36 ? -8.458 10.294 -3.051 1.00 0.00 562 LYS A CA 3
ATOM 2537 C C . LYS A 1 36 ? -8.394 9.330 -1.865 1.00 0.00 562 LYS A C 3
ATOM 2538 O O . LYS A 1 36 ? -9.416 8.914 -1.320 1.00 0.00 562 LYS A O 3
ATOM 2557 N N . ALA A 1 37 ? -7.172 9.041 -1.427 1.00 0.00 563 ALA A N 3
ATOM 2558 C CA . ALA A 1 37 ? -6.946 8.124 -0.314 1.00 0.00 563 ALA A CA 3
ATOM 2559 C C . ALA A 1 37 ? -6.064 8.745 0.771 1.00 0.00 563 ALA A C 3
ATOM 2560 O O . ALA A 1 37 ? -5.094 9.443 0.475 1.00 0.00 563 ALA A O 3
ATOM 2567 N N . SER A 1 38 ? -6.414 8.481 2.029 1.00 0.00 564 SER A N 3
ATOM 2568 C CA . SER A 1 38 ? -5.659 9.001 3.167 1.00 0.00 564 SER A CA 3
ATOM 2569 C C . SER A 1 38 ? -4.829 7.899 3.838 1.00 0.00 564 SER A C 3
ATOM 2570 O O . SER A 1 38 ? -4.245 8.113 4.901 1.00 0.00 564 SER A O 3
ATOM 2578 N N . GLU A 1 39 ? -4.777 6.720 3.213 1.00 0.00 565 GLU A N 3
ATOM 2579 C CA . GLU A 1 39 ? -4.024 5.590 3.750 1.00 0.00 565 GLU A CA 3
ATOM 2580 C C . GLU A 1 39 ? -3.216 4.921 2.639 1.00 0.00 565 GLU A C 3
ATOM 2581 O O . GLU A 1 39 ? -3.555 5.047 1.466 1.00 0.00 565 GLU A O 3
ATOM 2593 N N . THR A 1 40 ? -2.134 4.236 2.998 1.00 0.00 566 THR A N 3
ATOM 2594 C CA . THR A 1 40 ? -1.307 3.564 2.003 1.00 0.00 566 THR A CA 3
ATOM 2595 C C . THR A 1 40 ? -1.017 2.120 2.410 1.00 0.00 566 THR A C 3
ATOM 2596 O O . THR A 1 40 ? -1.036 1.784 3.592 1.00 0.00 566 THR A O 3
ATOM 2607 N N . CYS A 1 41 ? -0.764 1.265 1.420 1.00 0.00 567 CYS A N 3
ATOM 2608 C CA . CYS A 1 41 ? -0.474 -0.142 1.686 1.00 0.00 567 CYS A CA 3
ATOM 2609 C C . CYS A 1 41 ? 0.915 -0.312 2.290 1.00 0.00 567 CYS A C 3
ATOM 2610 O O . CYS A 1 41 ? 1.906 0.109 1.700 1.00 0.00 567 CYS A O 3
ATOM 2617 N N . SER A 1 42 ? 0.991 -0.933 3.463 1.00 0.00 568 SER A N 3
ATOM 2618 C CA . SER A 1 42 ? 2.277 -1.148 4.118 1.00 0.00 568 SER A CA 3
ATOM 2619 C C . SER A 1 42 ? 3.093 -2.220 3.395 1.00 0.00 568 SER A C 3
ATOM 2620 O O . SER A 1 42 ? 4.318 -2.262 3.510 1.00 0.00 568 SER A O 3
ATOM 2628 N N . GLY A 1 43 ? 2.406 -3.083 2.654 1.00 0.00 569 GLY A N 3
ATOM 2629 C CA . GLY A 1 43 ? 3.075 -4.147 1.929 1.00 0.00 569 GLY A CA 3
ATOM 2630 C C . GLY A 1 43 ? 4.032 -3.661 0.857 1.00 0.00 569 GLY A C 3
ATOM 2631 O O . GLY A 1 43 ? 5.118 -4.216 0.699 1.00 0.00 569 GLY A O 3
ATOM 2635 N N . CYS A 1 44 ? 3.634 -2.630 0.110 1.00 0.00 570 CYS A N 3
ATOM 2636 C CA . CYS A 1 44 ? 4.482 -2.100 -0.954 1.00 0.00 570 CYS A CA 3
ATOM 2637 C C . CYS A 1 44 ? 4.714 -0.595 -0.815 1.00 0.00 570 CYS A C 3
ATOM 2638 O O . CYS A 1 44 ? 5.728 -0.080 -1.290 1.00 0.00 570 CYS A O 3
ATOM 2645 N N . ASN A 1 45 ? 3.764 0.100 -0.187 1.00 0.00 571 ASN A N 3
ATOM 2646 C CA . ASN A 1 45 ? 3.846 1.555 0.023 1.00 0.00 571 ASN A CA 3
ATOM 2647 C C . ASN A 1 45 ? 3.430 2.351 -1.221 1.00 0.00 571 ASN A C 3
ATOM 2648 O O . ASN A 1 45 ? 2.895 3.453 -1.102 1.00 0.00 571 ASN A O 3
ATOM 2659 N N . ALA A 1 46 ? 3.671 1.801 -2.410 1.00 0.00 572 ALA A N 3
ATOM 2660 C CA . ALA A 1 46 ? 3.313 2.475 -3.651 1.00 0.00 572 ALA A CA 3
ATOM 2661 C C . ALA A 1 46 ? 1.805 2.631 -3.746 1.00 0.00 572 ALA A C 3
ATOM 2662 O O . ALA A 1 46 ? 1.293 3.657 -4.190 1.00 0.00 572 ALA A O 3
ATOM 2669 N N . ALA A 1 47 ? 1.110 1.587 -3.318 1.00 0.00 573 ALA A N 3
ATOM 2670 C CA . ALA A 1 47 ? -0.346 1.567 -3.341 1.00 0.00 573 ALA A CA 3
ATOM 2671 C C . ALA A 1 47 ? -0.926 2.541 -2.315 1.00 0.00 573 ALA A C 3
ATOM 2672 O O . ALA A 1 47 ? -0.498 2.566 -1.164 1.00 0.00 573 ALA A O 3
ATOM 2679 N N . ARG A 1 48 ? -1.909 3.331 -2.736 1.00 0.00 574 ARG A N 3
ATOM 2680 C CA . ARG A 1 48 ? -2.549 4.298 -1.848 1.00 0.00 574 ARG A CA 3
ATOM 2681 C C . ARG A 1 48 ? -4.017 3.922 -1.698 1.00 0.00 574 ARG A C 3
ATOM 2682 O O . ARG A 1 48 ? -4.777 4.031 -2.648 1.00 0.00 574 ARG A O 3
ATOM 2703 N N . TYR A 1 49 ? -4.438 3.513 -0.504 1.00 0.00 575 TYR A N 3
ATOM 2704 C CA . TYR A 1 49 ? -5.831 3.112 -0.286 1.00 0.00 575 TYR A CA 3
ATOM 2705 C C . TYR A 1 49 ? -6.590 4.125 0.567 1.00 0.00 575 TYR A C 3
ATOM 2706 O O . TYR A 1 49 ? -6.019 4.762 1.448 1.00 0.00 575 TYR A O 3
ATOM 2724 N N . CYS A 1 50 ? -7.886 4.269 0.303 1.00 0.00 576 CYS A N 3
ATOM 2725 C CA . CYS A 1 50 ? -8.709 5.213 1.050 1.00 0.00 576 CYS A CA 3
ATOM 2726 C C . CYS A 1 50 ? -9.494 4.538 2.175 1.00 0.00 576 CYS A C 3
ATOM 2727 O O . CYS A 1 50 ? -10.007 5.218 3.062 1.00 0.00 576 CYS A O 3
ATOM 2734 N N . GLY A 1 51 ? -9.596 3.209 2.150 1.00 0.00 577 GLY A N 3
ATOM 2735 C CA . GLY A 1 51 ? -10.336 2.535 3.204 1.00 0.00 577 GLY A CA 3
ATOM 2736 C C . GLY A 1 51 ? -10.223 1.019 3.186 1.00 0.00 577 GLY A C 3
ATOM 2737 O O . GLY A 1 51 ? -9.742 0.421 2.223 1.00 0.00 577 GLY A O 3
ATOM 2741 N N . SER A 1 52 ? -10.674 0.417 4.286 1.00 0.00 578 SER A N 3
ATOM 2742 C CA . SER A 1 52 ? -10.650 -1.035 4.454 1.00 0.00 578 SER A CA 3
ATOM 2743 C C . SER A 1 52 ? -11.496 -1.738 3.394 1.00 0.00 578 SER A C 3
ATOM 2744 O O . SER A 1 52 ? -11.130 -2.800 2.900 1.00 0.00 578 SER A O 3
ATOM 2752 N N . PHE A 1 53 ? -12.632 -1.152 3.046 1.00 0.00 579 PHE A N 3
ATOM 2753 C CA . PHE A 1 53 ? -13.506 -1.744 2.038 1.00 0.00 579 PHE A CA 3
ATOM 2754 C C . PHE A 1 53 ? -12.862 -1.656 0.657 1.00 0.00 579 PHE A C 3
ATOM 2755 O O . PHE A 1 53 ? -13.061 -2.517 -0.200 1.00 0.00 579 PHE A O 3
ATOM 2772 N N . CYS A 1 54 ? -12.076 -0.604 0.468 1.00 0.00 580 CYS A N 3
ATOM 2773 C CA . CYS A 1 54 ? -11.397 -0.375 -0.800 1.00 0.00 580 CYS A CA 3
ATOM 2774 C C . CYS A 1 54 ? -10.246 -1.367 -1.017 1.00 0.00 580 CYS A C 3
ATOM 2775 O O . CYS A 1 54 ? -10.116 -1.942 -2.098 1.00 0.00 580 CYS A O 3
ATOM 2782 N N . GLN A 1 55 ? -9.411 -1.565 0.009 1.00 0.00 581 GLN A N 3
ATOM 2783 C CA . GLN A 1 55 ? -8.275 -2.488 -0.101 1.00 0.00 581 GLN A CA 3
ATOM 2784 C C . GLN A 1 55 ? -8.716 -3.926 -0.394 1.00 0.00 581 GLN A C 3
ATOM 2785 O O . GLN A 1 55 ? -8.036 -4.654 -1.115 1.00 0.00 581 GLN A O 3
ATOM 2799 N N . HIS A 1 56 ? -9.858 -4.328 0.146 1.00 0.00 582 HIS A N 3
ATOM 2800 C CA . HIS A 1 56 ? -10.358 -5.687 -0.072 1.00 0.00 582 HIS A CA 3
ATOM 2801 C C . HIS A 1 56 ? -10.807 -5.910 -1.518 1.00 0.00 582 HIS A C 3
ATOM 2802 O O . HIS A 1 56 ? -10.572 -6.973 -2.093 1.00 0.00 582 HIS A O 3
ATOM 2817 N N . ARG A 1 57 ? -11.452 -4.904 -2.098 1.00 0.00 583 ARG A N 3
ATOM 2818 C CA . ARG A 1 57 ? -11.944 -4.987 -3.474 1.00 0.00 583 ARG A CA 3
ATOM 2819 C C . ARG A 1 57 ? -10.817 -5.179 -4.493 1.00 0.00 583 ARG A C 3
ATOM 2820 O O . ARG A 1 57 ? -10.967 -5.930 -5.458 1.00 0.00 583 ARG A O 3
ATOM 2841 N N . ASP A 1 58 ? -9.694 -4.504 -4.279 1.00 0.00 584 ASP A N 3
ATOM 2842 C CA . ASP A 1 58 ? -8.555 -4.607 -5.194 1.00 0.00 584 ASP A CA 3
ATOM 2843 C C . ASP A 1 58 ? -7.513 -5.621 -4.707 1.00 0.00 584 ASP A C 3
ATOM 2844 O O . ASP A 1 58 ? -6.587 -5.969 -5.439 1.00 0.00 584 ASP A O 3
ATOM 2853 N N . TRP A 1 59 ? -7.685 -6.126 -3.490 1.00 0.00 585 TRP A N 3
ATOM 2854 C CA . TRP A 1 59 ? -6.738 -7.088 -2.945 1.00 0.00 585 TRP A CA 3
ATOM 2855 C C . TRP A 1 59 ? -6.453 -8.271 -3.877 1.00 0.00 585 TRP A C 3
ATOM 2856 O O . TRP A 1 59 ? -5.287 -8.598 -4.101 1.00 0.00 585 TRP A O 3
ATOM 2877 N N . GLU A 1 60 ? -7.473 -8.933 -4.404 1.00 0.00 586 GLU A N 3
ATOM 2878 C CA . GLU A 1 60 ? -7.220 -10.072 -5.289 1.00 0.00 586 GLU A CA 3
ATOM 2879 C C . GLU A 1 60 ? -6.333 -9.642 -6.451 1.00 0.00 586 GLU A C 3
ATOM 2880 O O . GLU A 1 60 ? -5.474 -10.388 -6.914 1.00 0.00 586 GLU A O 3
ATOM 2892 N N . LYS A 1 61 ? -6.580 -8.436 -6.916 1.00 0.00 587 LYS A N 3
ATOM 2893 C CA . LYS A 1 61 ? -5.828 -7.852 -8.021 1.00 0.00 587 LYS A CA 3
ATOM 2894 C C . LYS A 1 61 ? -4.549 -7.149 -7.552 1.00 0.00 587 LYS A C 3
ATOM 2895 O O . LYS A 1 61 ? -3.770 -6.674 -8.378 1.00 0.00 587 LYS A O 3
ATOM 2914 N N . HIS A 1 62 ? -4.325 -7.075 -6.238 1.00 0.00 588 HIS A N 3
ATOM 2915 C CA . HIS A 1 62 ? -3.147 -6.390 -5.721 1.00 0.00 588 HIS A CA 3
ATOM 2916 C C . HIS A 1 62 ? -1.926 -7.300 -5.581 1.00 0.00 588 HIS A C 3
ATOM 2917 O O . HIS A 1 62 ? -0.806 -6.901 -5.889 1.00 0.00 588 HIS A O 3
ATOM 2931 N N . HIS A 1 63 ? -2.151 -8.521 -5.106 1.00 0.00 589 HIS A N 3
ATOM 2932 C CA . HIS A 1 63 ? -1.072 -9.493 -4.911 1.00 0.00 589 HIS A CA 3
ATOM 2933 C C . HIS A 1 63 ? -0.171 -9.669 -6.138 1.00 0.00 589 HIS A C 3
ATOM 2934 O O . HIS A 1 63 ? 0.945 -10.170 -6.012 1.00 0.00 589 HIS A O 3
ATOM 2949 N N . HIS A 1 64 ? -0.632 -9.268 -7.319 1.00 0.00 590 HIS A N 3
ATOM 2950 C CA . HIS A 1 64 ? 0.173 -9.409 -8.531 1.00 0.00 590 HIS A CA 3
ATOM 2951 C C . HIS A 1 64 ? 1.320 -8.398 -8.582 1.00 0.00 590 HIS A C 3
ATOM 2952 O O . HIS A 1 64 ? 2.340 -8.649 -9.225 1.00 0.00 590 HIS A O 3
ATOM 2967 N N . VAL A 1 65 ? 1.156 -7.263 -7.907 1.00 0.00 591 VAL A N 3
ATOM 2968 C CA . VAL A 1 65 ? 2.183 -6.221 -7.902 1.00 0.00 591 VAL A CA 3
ATOM 2969 C C . VAL A 1 65 ? 2.764 -5.944 -6.512 1.00 0.00 591 VAL A C 3
ATOM 2970 O O . VAL A 1 65 ? 3.892 -5.468 -6.397 1.00 0.00 591 VAL A O 3
ATOM 2983 N N . CYS A 1 66 ? 2.003 -6.235 -5.460 1.00 0.00 592 CYS A N 3
ATOM 2984 C CA . CYS A 1 66 ? 2.481 -5.991 -4.099 1.00 0.00 592 CYS A CA 3
ATOM 2985 C C . CYS A 1 66 ? 3.807 -6.708 -3.860 1.00 0.00 592 CYS A C 3
ATOM 2986 O O . CYS A 1 66 ? 4.079 -7.751 -4.454 1.00 0.00 592 CYS A O 3
ATOM 2993 N N . GLY A 1 67 ? 4.627 -6.138 -2.985 1.00 0.00 593 GLY A N 3
ATOM 2994 C CA . GLY A 1 67 ? 5.923 -6.717 -2.687 1.00 0.00 593 GLY A CA 3
ATOM 2995 C C . GLY A 1 67 ? 7.055 -6.001 -3.402 1.00 0.00 593 GLY A C 3
ATOM 2996 O O . GLY A 1 67 ? 8.222 -6.162 -3.044 1.00 0.00 593 GLY A O 3
ATOM 3000 N N . GLN A 1 68 ? 6.712 -5.206 -4.414 1.00 0.00 594 GLN A N 3
ATOM 3001 C CA . GLN A 1 68 ? 7.710 -4.462 -5.174 1.00 0.00 594 GLN A CA 3
ATOM 3002 C C . GLN A 1 68 ? 7.893 -3.066 -4.585 1.00 0.00 594 GLN A C 3
ATOM 3003 O O . GLN A 1 68 ? 6.930 -2.316 -4.434 1.00 0.00 594 GLN A O 3
ATOM 3017 N N . SER A 1 69 ? 9.132 -2.724 -4.255 1.00 0.00 595 SER A N 3
ATOM 3018 C CA . SER A 1 69 ? 9.434 -1.417 -3.684 1.00 0.00 595 SER A CA 3
ATOM 3019 C C . SER A 1 69 ? 10.931 -1.131 -3.743 1.00 0.00 595 SER A C 3
ATOM 3020 O O . SER A 1 69 ? 11.619 -1.160 -2.723 1.00 0.00 595 SER A O 3
ATOM 3028 N N . LEU A 1 70 ? 11.426 -0.856 -4.945 1.00 0.00 596 LEU A N 3
ATOM 3029 C CA . LEU A 1 70 ? 12.842 -0.566 -5.140 1.00 0.00 596 LEU A CA 3
ATOM 3030 C C . LEU A 1 70 ? 13.032 0.798 -5.797 1.00 0.00 596 LEU A C 3
ATOM 3031 O O . LEU A 1 70 ? 12.363 1.123 -6.777 1.00 0.00 596 LEU A O 3
ATOM 3047 N N . GLN A 1 71 ? 13.949 1.588 -5.251 1.00 0.00 597 GLN A N 3
ATOM 3048 C CA . GLN A 1 71 ? 14.228 2.916 -5.785 1.00 0.00 597 GLN A CA 3
ATOM 3049 C C . GLN A 1 71 ? 12.944 3.728 -5.923 1.00 0.00 597 GLN A C 3
ATOM 3050 O O . GLN A 1 71 ? 12.243 3.902 -4.903 1.00 0.00 597 GLN A O 3
ATOM 3067 N N . GLY A 1 1 ? -7.940 -29.099 0.890 1.00 0.00 527 GLY A N 4
ATOM 3068 C CA . GLY A 1 1 ? -8.234 -28.614 2.266 1.00 0.00 527 GLY A CA 4
ATOM 3069 C C . GLY A 1 1 ? -6.995 -28.563 3.138 1.00 0.00 527 GLY A C 4
ATOM 3070 O O . GLY A 1 1 ? -6.926 -29.233 4.169 1.00 0.00 527 GLY A O 4
ATOM 3076 N N . SER A 1 2 ? -6.017 -27.764 2.727 1.00 0.00 528 SER A N 4
ATOM 3077 C CA . SER A 1 2 ? -4.775 -27.629 3.481 1.00 0.00 528 SER A CA 4
ATOM 3078 C C . SER A 1 2 ? -5.008 -26.868 4.781 1.00 0.00 528 SER A C 4
ATOM 3079 O O . SER A 1 2 ? -5.990 -26.140 4.921 1.00 0.00 528 SER A O 4
ATOM 3087 N N . ALA A 1 3 ? -4.096 -27.043 5.733 1.00 0.00 529 ALA A N 4
ATOM 3088 C CA . ALA A 1 3 ? -4.198 -26.374 7.024 1.00 0.00 529 ALA A CA 4
ATOM 3089 C C . ALA A 1 3 ? -3.635 -24.955 6.971 1.00 0.00 529 ALA A C 4
ATOM 3090 O O . ALA A 1 3 ? -3.817 -24.176 7.907 1.00 0.00 529 ALA A O 4
ATOM 3097 N N . SER A 1 4 ? -2.954 -24.618 5.876 1.00 0.00 530 SER A N 4
ATOM 3098 C CA . SER A 1 4 ? -2.369 -23.291 5.715 1.00 0.00 530 SER A CA 4
ATOM 3099 C C . SER A 1 4 ? -2.566 -22.790 4.279 1.00 0.00 530 SER A C 4
ATOM 3100 O O . SER A 1 4 ? -3.575 -23.112 3.650 1.00 0.00 530 SER A O 4
ATOM 3108 N N . SER A 1 5 ? -1.615 -21.981 3.783 1.00 0.00 531 SER A N 4
ATOM 3109 C CA . SER A 1 5 ? -1.675 -21.431 2.425 1.00 0.00 531 SER A CA 4
ATOM 3110 C C . SER A 1 5 ? -2.551 -20.182 2.381 1.00 0.00 531 SER A C 4
ATOM 3111 O O . SER A 1 5 ? -2.804 -19.561 3.414 1.00 0.00 531 SER A O 4
ATOM 3119 N N . GLN A 1 6 ? -2.994 -19.812 1.176 1.00 0.00 532 GLN A N 4
ATOM 3120 C CA . GLN A 1 6 ? -3.841 -18.633 0.989 1.00 0.00 532 GLN A CA 4
ATOM 3121 C C . GLN A 1 6 ? -3.000 -17.360 1.079 1.00 0.00 532 GLN A C 4
ATOM 3122 O O . GLN A 1 6 ? -1.851 -17.400 1.517 1.00 0.00 532 GLN A O 4
ATOM 3136 N N . VAL A 1 7 ? -3.575 -16.235 0.666 1.00 0.00 533 VAL A N 4
ATOM 3137 C CA . VAL A 1 7 ? -2.867 -14.962 0.706 1.00 0.00 533 VAL A CA 4
ATOM 3138 C C . VAL A 1 7 ? -3.702 -13.898 1.416 1.00 0.00 533 VAL A C 4
ATOM 3139 O O . VAL A 1 7 ? -4.895 -13.745 1.146 1.00 0.00 533 VAL A O 4
ATOM 3152 N N . VAL A 1 8 ? -3.052 -13.129 2.285 1.00 0.00 534 VAL A N 4
ATOM 3153 C CA . VAL A 1 8 ? -3.734 -12.085 3.043 1.00 0.00 534 VAL A CA 4
ATOM 3154 C C . VAL A 1 8 ? -3.158 -10.707 2.746 1.00 0.00 534 VAL A C 4
ATOM 3155 O O . VAL A 1 8 ? -1.975 -10.570 2.434 1.00 0.00 534 VAL A O 4
ATOM 3168 N N . MET A 1 9 ? -4.007 -9.688 2.846 1.00 0.00 535 MET A N 4
ATOM 3169 C CA . MET A 1 9 ? -3.584 -8.318 2.582 1.00 0.00 535 MET A CA 4
ATOM 3170 C C . MET A 1 9 ? -2.992 -7.674 3.833 1.00 0.00 535 MET A C 4
ATOM 3171 O O . MET A 1 9 ? -3.359 -8.026 4.955 1.00 0.00 535 MET A O 4
ATOM 3185 N N . PRO A 1 10 ? -2.063 -6.720 3.654 1.00 0.00 536 PRO A N 4
ATOM 3186 C CA . PRO A 1 10 ? -1.429 -6.020 4.768 1.00 0.00 536 PRO A CA 4
ATOM 3187 C C . PRO A 1 10 ? -2.323 -4.909 5.314 1.00 0.00 536 PRO A C 4
ATOM 3188 O O . PRO A 1 10 ? -3.253 -4.466 4.640 1.00 0.00 536 PRO A O 4
ATOM 3199 N N . PRO A 1 11 ? -2.054 -4.442 6.540 1.00 0.00 537 PRO A N 4
ATOM 3200 C CA . PRO A 1 11 ? -2.841 -3.375 7.169 1.00 0.00 537 PRO A CA 4
ATOM 3201 C C . PRO A 1 11 ? -2.631 -2.027 6.488 1.00 0.00 537 PRO A C 4
ATOM 3202 O O . PRO A 1 11 ? -1.577 -1.778 5.899 1.00 0.00 537 PRO A O 4
ATOM 3213 N N . LEU A 1 12 ? -3.636 -1.160 6.569 1.00 0.00 538 LEU A N 4
ATOM 3214 C CA . LEU A 1 12 ? -3.554 0.160 5.955 1.00 0.00 538 LEU A CA 4
ATOM 3215 C C . LEU A 1 12 ? -3.013 1.196 6.938 1.00 0.00 538 LEU A C 4
ATOM 3216 O O . LEU A 1 12 ? -3.668 1.546 7.920 1.00 0.00 538 LEU A O 4
ATOM 3232 N N . VAL A 1 13 ? -1.808 1.680 6.656 1.00 0.00 539 VAL A N 4
ATOM 3233 C CA . VAL A 1 13 ? -1.161 2.680 7.504 1.00 0.00 539 VAL A CA 4
ATOM 3234 C C . VAL A 1 13 ? -1.406 4.091 6.982 1.00 0.00 539 VAL A C 4
ATOM 3235 O O . VAL A 1 13 ? -1.801 4.280 5.833 1.00 0.00 539 VAL A O 4
ATOM 3248 N N . ARG A 1 14 ? -1.171 5.081 7.837 1.00 0.00 540 ARG A N 4
ATOM 3249 C CA . ARG A 1 14 ? -1.365 6.478 7.463 1.00 0.00 540 ARG A CA 4
ATOM 3250 C C . ARG A 1 14 ? -0.296 6.913 6.461 1.00 0.00 540 ARG A C 4
ATOM 3251 O O . ARG A 1 14 ? 0.896 6.697 6.678 1.00 0.00 540 ARG A O 4
ATOM 3272 N N . GLY A 1 15 ? -0.735 7.523 5.362 1.00 0.00 541 GLY A N 4
ATOM 3273 C CA . GLY A 1 15 ? 0.196 7.971 4.339 1.00 0.00 541 GLY A CA 4
ATOM 3274 C C . GLY A 1 15 ? 0.612 9.423 4.493 1.00 0.00 541 GLY A C 4
ATOM 3275 O O . GLY A 1 15 ? 0.446 10.221 3.571 1.00 0.00 541 GLY A O 4
ATOM 3279 N N . ALA A 1 16 ? 1.150 9.765 5.656 1.00 0.00 542 ALA A N 4
ATOM 3280 C CA . ALA A 1 16 ? 1.596 11.129 5.923 1.00 0.00 542 ALA A CA 4
ATOM 3281 C C . ALA A 1 16 ? 0.483 12.147 5.683 1.00 0.00 542 ALA A C 4
ATOM 3282 O O . ALA A 1 16 ? 0.537 12.918 4.726 1.00 0.00 542 ALA A O 4
ATOM 3289 N N . GLN A 1 17 ? -0.521 12.147 6.557 1.00 0.00 543 GLN A N 4
ATOM 3290 C CA . GLN A 1 17 ? -1.643 13.075 6.435 1.00 0.00 543 GLN A CA 4
ATOM 3291 C C . GLN A 1 17 ? -2.642 12.867 7.569 1.00 0.00 543 GLN A C 4
ATOM 3292 O O . GLN A 1 17 ? -3.007 13.810 8.269 1.00 0.00 543 GLN A O 4
ATOM 3306 N N . GLN A 1 18 ? -3.069 11.625 7.757 1.00 0.00 544 GLN A N 4
ATOM 3307 C CA . GLN A 1 18 ? -4.026 11.295 8.807 1.00 0.00 544 GLN A CA 4
ATOM 3308 C C . GLN A 1 18 ? -5.309 12.113 8.657 1.00 0.00 544 GLN A C 4
ATOM 3309 O O . GLN A 1 18 ? -5.560 13.039 9.429 1.00 0.00 544 GLN A O 4
ATOM 3323 N N . LYS A 1 19 ? -6.110 11.773 7.651 1.00 0.00 545 LYS A N 4
ATOM 3324 C CA . LYS A 1 19 ? -7.369 12.471 7.399 1.00 0.00 545 LYS A CA 4
ATOM 3325 C C . LYS A 1 19 ? -7.141 13.952 7.105 1.00 0.00 545 LYS A C 4
ATOM 3326 O O . LYS A 1 19 ? -7.898 14.809 7.562 1.00 0.00 545 LYS A O 4
ATOM 3345 N N . ASN A 1 20 ? -6.091 14.247 6.342 1.00 0.00 546 ASN A N 4
ATOM 3346 C CA . ASN A 1 20 ? -5.770 15.627 5.986 1.00 0.00 546 ASN A CA 4
ATOM 3347 C C . ASN A 1 20 ? -5.938 15.877 4.487 1.00 0.00 546 ASN A C 4
ATOM 3348 O O . ASN A 1 20 ? -5.508 16.911 3.977 1.00 0.00 546 ASN A O 4
ATOM 3359 N N . GLY A 1 21 ? -6.560 14.935 3.782 1.00 0.00 547 GLY A N 4
ATOM 3360 C CA . GLY A 1 21 ? -6.761 15.100 2.355 1.00 0.00 547 GLY A CA 4
ATOM 3361 C C . GLY A 1 21 ? -7.972 15.952 2.036 1.00 0.00 547 GLY A C 4
ATOM 3362 O O . GLY A 1 21 ? -9.096 15.452 1.977 1.00 0.00 547 GLY A O 4
ATOM 3366 N N . ARG A 1 22 ? -7.742 17.245 1.828 1.00 0.00 548 ARG A N 4
ATOM 3367 C CA . ARG A 1 22 ? -8.820 18.173 1.513 1.00 0.00 548 ARG A CA 4
ATOM 3368 C C . ARG A 1 22 ? -8.737 18.623 0.057 1.00 0.00 548 ARG A C 4
ATOM 3369 O O . ARG A 1 22 ? -9.753 18.733 -0.629 1.00 0.00 548 ARG A O 4
ATOM 3390 N N . GLY A 1 23 ? -7.517 18.877 -0.405 1.00 0.00 549 GLY A N 4
ATOM 3391 C CA . GLY A 1 23 ? -7.311 19.311 -1.775 1.00 0.00 549 GLY A CA 4
ATOM 3392 C C . GLY A 1 23 ? -6.543 18.288 -2.585 1.00 0.00 549 GLY A C 4
ATOM 3393 O O . GLY A 1 23 ? -5.711 17.559 -2.044 1.00 0.00 549 GLY A O 4
ATOM 3397 N N . SER A 1 24 ? -6.818 18.226 -3.883 1.00 0.00 550 SER A N 4
ATOM 3398 C CA . SER A 1 24 ? -6.139 17.274 -4.752 1.00 0.00 550 SER A CA 4
ATOM 3399 C C . SER A 1 24 ? -4.880 17.886 -5.377 1.00 0.00 550 SER A C 4
ATOM 3400 O O . SER A 1 24 ? -3.841 17.956 -4.720 1.00 0.00 550 SER A O 4
ATOM 3408 N N . ASP A 1 25 ? -4.979 18.348 -6.631 1.00 0.00 551 ASP A N 4
ATOM 3409 C CA . ASP A 1 25 ? -3.840 18.944 -7.330 1.00 0.00 551 ASP A CA 4
ATOM 3410 C C . ASP A 1 25 ? -2.583 18.100 -7.140 1.00 0.00 551 ASP A C 4
ATOM 3411 O O . ASP A 1 25 ? -1.473 18.627 -7.064 1.00 0.00 551 ASP A O 4
ATOM 3420 N N . SER A 1 26 ? -2.768 16.786 -7.064 1.00 0.00 552 SER A N 4
ATOM 3421 C CA . SER A 1 26 ? -1.653 15.868 -6.878 1.00 0.00 552 SER A CA 4
ATOM 3422 C C . SER A 1 26 ? -2.032 14.452 -7.296 1.00 0.00 552 SER A C 4
ATOM 3423 O O . SER A 1 26 ? -3.182 14.179 -7.640 1.00 0.00 552 SER A O 4
ATOM 3431 N N . SER A 1 27 ? -1.051 13.558 -7.264 1.00 0.00 553 SER A N 4
ATOM 3432 C CA . SER A 1 27 ? -1.275 12.168 -7.638 1.00 0.00 553 SER A CA 4
ATOM 3433 C C . SER A 1 27 ? -1.458 11.300 -6.396 1.00 0.00 553 SER A C 4
ATOM 3434 O O . SER A 1 27 ? -0.491 10.759 -5.858 1.00 0.00 553 SER A O 4
ATOM 3442 N N . GLU A 1 28 ? -2.702 11.171 -5.947 1.00 0.00 554 GLU A N 4
ATOM 3443 C CA . GLU A 1 28 ? -3.013 10.370 -4.768 1.00 0.00 554 GLU A CA 4
ATOM 3444 C C . GLU A 1 28 ? -4.341 9.643 -4.955 1.00 0.00 554 GLU A C 4
ATOM 3445 O O . GLU A 1 28 ? -5.390 10.126 -4.530 1.00 0.00 554 GLU A O 4
ATOM 3457 N N . SER A 1 29 ? -4.285 8.478 -5.590 1.00 0.00 555 SER A N 4
ATOM 3458 C CA . SER A 1 29 ? -5.485 7.684 -5.838 1.00 0.00 555 SER A CA 4
ATOM 3459 C C . SER A 1 29 ? -5.237 6.200 -5.588 1.00 0.00 555 SER A C 4
ATOM 3460 O O . SER A 1 29 ? -4.091 5.750 -5.544 1.00 0.00 555 SER A O 4
ATOM 3468 N N . CYS A 1 30 ? -6.321 5.444 -5.428 1.00 0.00 556 CYS A N 4
ATOM 3469 C CA . CYS A 1 30 ? -6.213 4.009 -5.185 1.00 0.00 556 CYS A CA 4
ATOM 3470 C C . CYS A 1 30 ? -6.166 3.254 -6.491 1.00 0.00 556 CYS A C 4
ATOM 3471 O O . CYS A 1 30 ? -6.569 3.765 -7.535 1.00 0.00 556 CYS A O 4
ATOM 3478 N N . TRP A 1 31 ? -5.675 2.030 -6.425 1.00 0.00 557 TRP A N 4
ATOM 3479 C CA . TRP A 1 31 ? -5.594 1.210 -7.613 1.00 0.00 557 TRP A CA 4
ATOM 3480 C C . TRP A 1 31 ? -6.988 0.675 -7.947 1.00 0.00 557 TRP A C 4
ATOM 3481 O O . TRP A 1 31 ? -7.273 0.312 -9.088 1.00 0.00 557 TRP A O 4
ATOM 3502 N N . ASN A 1 32 ? -7.847 0.635 -6.926 1.00 0.00 558 ASN A N 4
ATOM 3503 C CA . ASN A 1 32 ? -9.209 0.142 -7.073 1.00 0.00 558 ASN A CA 4
ATOM 3504 C C . ASN A 1 32 ? -10.229 1.225 -7.452 1.00 0.00 558 ASN A C 4
ATOM 3505 O O . ASN A 1 32 ? -10.575 1.378 -8.622 1.00 0.00 558 ASN A O 4
ATOM 3516 N N . CYS A 1 33 ? -10.703 1.973 -6.450 1.00 0.00 559 CYS A N 4
ATOM 3517 C CA . CYS A 1 33 ? -11.698 3.018 -6.671 1.00 0.00 559 CYS A CA 4
ATOM 3518 C C . CYS A 1 33 ? -11.116 4.292 -7.306 1.00 0.00 559 CYS A C 4
ATOM 3519 O O . CYS A 1 33 ? -11.749 4.898 -8.170 1.00 0.00 559 CYS A O 4
ATOM 3526 N N . GLY A 1 34 ? -9.921 4.698 -6.888 1.00 0.00 560 GLY A N 4
ATOM 3527 C CA . GLY A 1 34 ? -9.297 5.895 -7.451 1.00 0.00 560 GLY A CA 4
ATOM 3528 C C . GLY A 1 34 ? -9.567 7.154 -6.638 1.00 0.00 560 GLY A C 4
ATOM 3529 O O . GLY A 1 34 ? -8.839 8.139 -6.738 1.00 0.00 560 GLY A O 4
ATOM 3533 N N . ARG A 1 35 ? -10.626 7.122 -5.849 1.00 0.00 561 ARG A N 4
ATOM 3534 C CA . ARG A 1 35 ? -11.006 8.249 -4.998 1.00 0.00 561 ARG A CA 4
ATOM 3535 C C . ARG A 1 35 ? -9.813 8.776 -4.203 1.00 0.00 561 ARG A C 4
ATOM 3536 O O . ARG A 1 35 ? -8.725 8.198 -4.223 1.00 0.00 561 ARG A O 4
ATOM 3557 N N . LYS A 1 36 ? -10.037 9.873 -3.493 1.00 0.00 562 LYS A N 4
ATOM 3558 C CA . LYS A 1 36 ? -8.991 10.498 -2.686 1.00 0.00 562 LYS A CA 4
ATOM 3559 C C . LYS A 1 36 ? -8.332 9.493 -1.746 1.00 0.00 562 LYS A C 4
ATOM 3560 O O . LYS A 1 36 ? -9.009 8.767 -1.019 1.00 0.00 562 LYS A O 4
ATOM 3579 N N . ALA A 1 37 ? -7.003 9.462 -1.772 1.00 0.00 563 ALA A N 4
ATOM 3580 C CA . ALA A 1 37 ? -6.234 8.555 -0.926 1.00 0.00 563 ALA A CA 4
ATOM 3581 C C . ALA A 1 37 ? -6.297 8.973 0.544 1.00 0.00 563 ALA A C 4
ATOM 3582 O O . ALA A 1 37 ? -7.037 9.885 0.912 1.00 0.00 563 ALA A O 4
ATOM 3589 N N . SER A 1 38 ? -5.506 8.295 1.375 1.00 0.00 564 SER A N 4
ATOM 3590 C CA . SER A 1 38 ? -5.463 8.578 2.814 1.00 0.00 564 SER A CA 4
ATOM 3591 C C . SER A 1 38 ? -4.620 7.548 3.579 1.00 0.00 564 SER A C 4
ATOM 3592 O O . SER A 1 38 ? -4.115 7.833 4.665 1.00 0.00 564 SER A O 4
ATOM 3600 N N . GLU A 1 39 ? -4.466 6.352 3.011 1.00 0.00 565 GLU A N 4
ATOM 3601 C CA . GLU A 1 39 ? -3.690 5.291 3.639 1.00 0.00 565 GLU A CA 4
ATOM 3602 C C . GLU A 1 39 ? -2.842 4.585 2.586 1.00 0.00 565 GLU A C 4
ATOM 3603 O O . GLU A 1 39 ? -3.102 4.713 1.397 1.00 0.00 565 GLU A O 4
ATOM 3615 N N . THR A 1 40 ? -1.803 3.877 3.019 1.00 0.00 566 THR A N 4
ATOM 3616 C CA . THR A 1 40 ? -0.928 3.165 2.090 1.00 0.00 566 THR A CA 4
ATOM 3617 C C . THR A 1 40 ? -0.775 1.695 2.493 1.00 0.00 566 THR A C 4
ATOM 3618 O O . THR A 1 40 ? -0.766 1.371 3.681 1.00 0.00 566 THR A O 4
ATOM 3629 N N . CYS A 1 41 ? -0.656 0.803 1.503 1.00 0.00 567 CYS A N 4
ATOM 3630 C CA . CYS A 1 41 ? -0.503 -0.621 1.776 1.00 0.00 567 CYS A CA 4
ATOM 3631 C C . CYS A 1 41 ? 0.836 -0.851 2.471 1.00 0.00 567 CYS A C 4
ATOM 3632 O O . CYS A 1 41 ? 1.868 -0.443 1.957 1.00 0.00 567 CYS A O 4
ATOM 3639 N N . SER A 1 42 ? 0.832 -1.467 3.644 1.00 0.00 568 SER A N 4
ATOM 3640 C CA . SER A 1 42 ? 2.082 -1.720 4.359 1.00 0.00 568 SER A CA 4
ATOM 3641 C C . SER A 1 42 ? 2.968 -2.723 3.623 1.00 0.00 568 SER A C 4
ATOM 3642 O O . SER A 1 42 ? 4.189 -2.718 3.782 1.00 0.00 568 SER A O 4
ATOM 3650 N N . GLY A 1 43 ? 2.351 -3.581 2.818 1.00 0.00 569 GLY A N 4
ATOM 3651 C CA . GLY A 1 43 ? 3.103 -4.582 2.081 1.00 0.00 569 GLY A CA 4
ATOM 3652 C C . GLY A 1 43 ? 4.115 -4.011 1.098 1.00 0.00 569 GLY A C 4
ATOM 3653 O O . GLY A 1 43 ? 5.231 -4.520 0.997 1.00 0.00 569 GLY A O 4
ATOM 3657 N N . CYS A 1 44 ? 3.736 -2.960 0.373 1.00 0.00 570 CYS A N 4
ATOM 3658 C CA . CYS A 1 44 ? 4.640 -2.347 -0.606 1.00 0.00 570 CYS A CA 4
ATOM 3659 C C . CYS A 1 44 ? 4.845 -0.849 -0.374 1.00 0.00 570 CYS A C 4
ATOM 3660 O O . CYS A 1 44 ? 5.785 -0.254 -0.902 1.00 0.00 570 CYS A O 4
ATOM 3667 N N . ASN A 1 45 ? 3.961 -0.252 0.403 1.00 0.00 571 ASN A N 4
ATOM 3668 C CA . ASN A 1 45 ? 4.041 1.174 0.706 1.00 0.00 571 ASN A CA 4
ATOM 3669 C C . ASN A 1 45 ? 3.948 1.998 -0.580 1.00 0.00 571 ASN A C 4
ATOM 3670 O O . ASN A 1 45 ? 4.329 3.168 -0.612 1.00 0.00 571 ASN A O 4
ATOM 3681 N N . ALA A 1 46 ? 3.437 1.369 -1.639 1.00 0.00 572 ALA A N 4
ATOM 3682 C CA . ALA A 1 46 ? 3.289 2.025 -2.932 1.00 0.00 572 ALA A CA 4
ATOM 3683 C C . ALA A 1 46 ? 1.823 2.280 -3.245 1.00 0.00 572 ALA A C 4
ATOM 3684 O O . ALA A 1 46 ? 1.452 3.332 -3.768 1.00 0.00 572 ALA A O 4
ATOM 3691 N N . ALA A 1 47 ? 0.999 1.294 -2.917 1.00 0.00 573 ALA A N 4
ATOM 3692 C CA . ALA A 1 47 ? -0.436 1.369 -3.149 1.00 0.00 573 ALA A CA 4
ATOM 3693 C C . ALA A 1 47 ? -1.115 2.286 -2.133 1.00 0.00 573 ALA A C 4
ATOM 3694 O O . ALA A 1 47 ? -1.106 2.002 -0.941 1.00 0.00 573 ALA A O 4
ATOM 3701 N N . ARG A 1 48 ? -1.712 3.379 -2.591 1.00 0.00 574 ARG A N 4
ATOM 3702 C CA . ARG A 1 48 ? -2.386 4.292 -1.675 1.00 0.00 574 ARG A CA 4
ATOM 3703 C C . ARG A 1 48 ? -3.874 3.969 -1.651 1.00 0.00 574 ARG A C 4
ATOM 3704 O O . ARG A 1 48 ? -4.574 4.182 -2.629 1.00 0.00 574 ARG A O 4
ATOM 3725 N N . TYR A 1 49 ? -4.360 3.483 -0.514 1.00 0.00 575 TYR A N 4
ATOM 3726 C CA . TYR A 1 49 ? -5.770 3.116 -0.378 1.00 0.00 575 TYR A CA 4
ATOM 3727 C C . TYR A 1 49 ? -6.540 4.099 0.492 1.00 0.00 575 TYR A C 4
ATOM 3728 O O . TYR A 1 49 ? -5.970 4.776 1.346 1.00 0.00 575 TYR A O 4
ATOM 3746 N N . CYS A 1 50 ? -7.849 4.168 0.259 1.00 0.00 576 CYS A N 4
ATOM 3747 C CA . CYS A 1 50 ? -8.715 5.066 1.008 1.00 0.00 576 CYS A CA 4
ATOM 3748 C C . CYS A 1 50 ? -9.473 4.354 2.132 1.00 0.00 576 CYS A C 4
ATOM 3749 O O . CYS A 1 50 ? -9.983 5.011 3.040 1.00 0.00 576 CYS A O 4
ATOM 3756 N N . GLY A 1 51 ? -9.551 3.022 2.088 1.00 0.00 577 GLY A N 4
ATOM 3757 C CA . GLY A 1 51 ? -10.268 2.317 3.141 1.00 0.00 577 GLY A CA 4
ATOM 3758 C C . GLY A 1 51 ? -10.145 0.801 3.090 1.00 0.00 577 GLY A C 4
ATOM 3759 O O . GLY A 1 51 ? -9.610 0.231 2.140 1.00 0.00 577 GLY A O 4
ATOM 3763 N N . SER A 1 52 ? -10.658 0.164 4.145 1.00 0.00 578 SER A N 4
ATOM 3764 C CA . SER A 1 52 ? -10.634 -1.293 4.283 1.00 0.00 578 SER A CA 4
ATOM 3765 C C . SER A 1 52 ? -11.437 -1.993 3.182 1.00 0.00 578 SER A C 4
ATOM 3766 O O . SER A 1 52 ? -11.039 -3.049 2.694 1.00 0.00 578 SER A O 4
ATOM 3774 N N . PHE A 1 53 ? -12.566 -1.414 2.796 1.00 0.00 579 PHE A N 4
ATOM 3775 C CA . PHE A 1 53 ? -13.399 -2.004 1.750 1.00 0.00 579 PHE A CA 4
ATOM 3776 C C . PHE A 1 53 ? -12.681 -1.945 0.412 1.00 0.00 579 PHE A C 4
ATOM 3777 O O . PHE A 1 53 ? -12.737 -2.871 -0.396 1.00 0.00 579 PHE A O 4
ATOM 3794 N N . CYS A 1 54 ? -11.995 -0.836 0.211 1.00 0.00 580 CYS A N 4
ATOM 3795 C CA . CYS A 1 54 ? -11.252 -0.599 -1.015 1.00 0.00 580 CYS A CA 4
ATOM 3796 C C . CYS A 1 54 ? -10.099 -1.602 -1.161 1.00 0.00 580 CYS A C 4
ATOM 3797 O O . CYS A 1 54 ? -9.917 -2.201 -2.226 1.00 0.00 580 CYS A O 4
ATOM 3804 N N . GLN A 1 55 ? -9.337 -1.806 -0.083 1.00 0.00 581 GLN A N 4
ATOM 3805 C CA . GLN A 1 55 ? -8.205 -2.735 -0.114 1.00 0.00 581 GLN A CA 4
ATOM 3806 C C . GLN A 1 55 ? -8.637 -4.186 -0.332 1.00 0.00 581 GLN A C 4
ATOM 3807 O O . GLN A 1 55 ? -8.031 -4.894 -1.125 1.00 0.00 581 GLN A O 4
ATOM 3821 N N . HIS A 1 56 ? -9.667 -4.634 0.379 1.00 0.00 582 HIS A N 4
ATOM 3822 C CA . HIS A 1 56 ? -10.147 -6.011 0.240 1.00 0.00 582 HIS A CA 4
ATOM 3823 C C . HIS A 1 56 ? -10.748 -6.266 -1.139 1.00 0.00 582 HIS A C 4
ATOM 3824 O O . HIS A 1 56 ? -10.523 -7.313 -1.749 1.00 0.00 582 HIS A O 4
ATOM 3839 N N . ARG A 1 57 ? -11.513 -5.298 -1.613 1.00 0.00 583 ARG A N 4
ATOM 3840 C CA . ARG A 1 57 ? -12.174 -5.380 -2.911 1.00 0.00 583 ARG A CA 4
ATOM 3841 C C . ARG A 1 57 ? -11.177 -5.575 -4.059 1.00 0.00 583 ARG A C 4
ATOM 3842 O O . ARG A 1 57 ? -11.503 -6.210 -5.062 1.00 0.00 583 ARG A O 4
ATOM 3863 N N . ASP A 1 58 ? -9.969 -5.029 -3.910 1.00 0.00 584 ASP A N 4
ATOM 3864 C CA . ASP A 1 58 ? -8.947 -5.155 -4.959 1.00 0.00 584 ASP A CA 4
ATOM 3865 C C . ASP A 1 58 ? -7.717 -5.951 -4.504 1.00 0.00 584 ASP A C 4
ATOM 3866 O O . ASP A 1 58 ? -6.808 -6.202 -5.296 1.00 0.00 584 ASP A O 4
ATOM 3875 N N . TRP A 1 59 ? -7.687 -6.352 -3.240 1.00 0.00 585 TRP A N 4
ATOM 3876 C CA . TRP A 1 59 ? -6.563 -7.110 -2.718 1.00 0.00 585 TRP A CA 4
ATOM 3877 C C . TRP A 1 59 ? -6.203 -8.321 -3.585 1.00 0.00 585 TRP A C 4
ATOM 3878 O O . TRP A 1 59 ? -5.023 -8.562 -3.847 1.00 0.00 585 TRP A O 4
ATOM 3899 N N . GLU A 1 60 ? -7.189 -9.080 -4.034 1.00 0.00 586 GLU A N 4
ATOM 3900 C CA . GLU A 1 60 ? -6.902 -10.251 -4.858 1.00 0.00 586 GLU A CA 4
ATOM 3901 C C . GLU A 1 60 ? -6.118 -9.826 -6.092 1.00 0.00 586 GLU A C 4
ATOM 3902 O O . GLU A 1 60 ? -5.223 -10.525 -6.551 1.00 0.00 586 GLU A O 4
ATOM 3914 N N . LYS A 1 61 ? -6.495 -8.685 -6.631 1.00 0.00 587 LYS A N 4
ATOM 3915 C CA . LYS A 1 61 ? -5.836 -8.143 -7.810 1.00 0.00 587 LYS A CA 4
ATOM 3916 C C . LYS A 1 61 ? -4.571 -7.358 -7.440 1.00 0.00 587 LYS A C 4
ATOM 3917 O O . LYS A 1 61 ? -3.809 -6.964 -8.325 1.00 0.00 587 LYS A O 4
ATOM 3936 N N . HIS A 1 62 ? -4.343 -7.124 -6.144 1.00 0.00 588 HIS A N 4
ATOM 3937 C CA . HIS A 1 62 ? -3.177 -6.373 -5.714 1.00 0.00 588 HIS A CA 4
ATOM 3938 C C . HIS A 1 62 ? -1.973 -7.278 -5.485 1.00 0.00 588 HIS A C 4
ATOM 3939 O O . HIS A 1 62 ? -0.850 -6.905 -5.784 1.00 0.00 588 HIS A O 4
ATOM 3953 N N . HIS A 1 63 ? -2.226 -8.467 -4.950 1.00 0.00 589 HIS A N 4
ATOM 3954 C CA . HIS A 1 63 ? -1.163 -9.436 -4.667 1.00 0.00 589 HIS A CA 4
ATOM 3955 C C . HIS A 1 63 ? -0.319 -9.779 -5.897 1.00 0.00 589 HIS A C 4
ATOM 3956 O O . HIS A 1 63 ? 0.775 -10.327 -5.760 1.00 0.00 589 HIS A O 4
ATOM 3971 N N . HIS A 1 64 ? -0.808 -9.466 -7.092 1.00 0.00 590 HIS A N 4
ATOM 3972 C CA . HIS A 1 64 ? -0.057 -9.760 -8.313 1.00 0.00 590 HIS A CA 4
ATOM 3973 C C . HIS A 1 64 ? 0.890 -8.616 -8.677 1.00 0.00 590 HIS A C 4
ATOM 3974 O O . HIS A 1 64 ? 1.806 -8.795 -9.481 1.00 0.00 590 HIS A O 4
ATOM 3989 N N . VAL A 1 65 ? 0.667 -7.445 -8.087 1.00 0.00 591 VAL A N 4
ATOM 3990 C CA . VAL A 1 65 ? 1.499 -6.278 -8.364 1.00 0.00 591 VAL A CA 4
ATOM 3991 C C . VAL A 1 65 ? 2.155 -5.715 -7.101 1.00 0.00 591 VAL A C 4
ATOM 3992 O O . VAL A 1 65 ? 3.082 -4.910 -7.192 1.00 0.00 591 VAL A O 4
ATOM 4005 N N . CYS A 1 66 ? 1.679 -6.136 -5.925 1.00 0.00 592 CYS A N 4
ATOM 4006 C CA . CYS A 1 66 ? 2.229 -5.654 -4.661 1.00 0.00 592 CYS A CA 4
ATOM 4007 C C . CYS A 1 66 ? 3.749 -5.769 -4.659 1.00 0.00 592 CYS A C 4
ATOM 4008 O O . CYS A 1 66 ? 4.317 -6.818 -4.960 1.00 0.00 592 CYS A O 4
ATOM 4015 N N . GLY A 1 67 ? 4.385 -4.664 -4.312 1.00 0.00 593 GLY A N 4
ATOM 4016 C CA . GLY A 1 67 ? 5.832 -4.596 -4.261 1.00 0.00 593 GLY A CA 4
ATOM 4017 C C . GLY A 1 67 ? 6.427 -3.890 -5.462 1.00 0.00 593 GLY A C 4
ATOM 4018 O O . GLY A 1 67 ? 7.566 -3.425 -5.411 1.00 0.00 593 GLY A O 4
ATOM 4022 N N . GLN A 1 68 ? 5.663 -3.806 -6.549 1.00 0.00 594 GLN A N 4
ATOM 4023 C CA . GLN A 1 68 ? 6.139 -3.140 -7.756 1.00 0.00 594 GLN A CA 4
ATOM 4024 C C . GLN A 1 68 ? 5.955 -1.629 -7.652 1.00 0.00 594 GLN A C 4
ATOM 4025 O O . GLN A 1 68 ? 4.848 -1.115 -7.811 1.00 0.00 594 GLN A O 4
ATOM 4039 N N . SER A 1 69 ? 7.051 -0.926 -7.381 1.00 0.00 595 SER A N 4
ATOM 4040 C CA . SER A 1 69 ? 7.014 0.525 -7.255 1.00 0.00 595 SER A CA 4
ATOM 4041 C C . SER A 1 69 ? 8.319 1.154 -7.728 1.00 0.00 595 SER A C 4
ATOM 4042 O O . SER A 1 69 ? 8.314 2.074 -8.545 1.00 0.00 595 SER A O 4
ATOM 4050 N N . LEU A 1 70 ? 9.433 0.655 -7.203 1.00 0.00 596 LEU A N 4
ATOM 4051 C CA . LEU A 1 70 ? 10.751 1.166 -7.566 1.00 0.00 596 LEU A CA 4
ATOM 4052 C C . LEU A 1 70 ? 10.897 2.624 -7.137 1.00 0.00 596 LEU A C 4
ATOM 4053 O O . LEU A 1 70 ? 9.905 3.329 -6.953 1.00 0.00 596 LEU A O 4
ATOM 4069 N N . GLN A 1 71 ? 12.139 3.070 -6.979 1.00 0.00 597 GLN A N 4
ATOM 4070 C CA . GLN A 1 71 ? 12.411 4.444 -6.570 1.00 0.00 597 GLN A CA 4
ATOM 4071 C C . GLN A 1 71 ? 12.673 5.331 -7.784 1.00 0.00 597 GLN A C 4
ATOM 4072 O O . GLN A 1 71 ? 12.259 6.508 -7.756 1.00 0.00 597 GLN A O 4
ATOM 4089 N N . GLY A 1 1 ? 3.379 -20.239 -11.175 1.00 0.00 527 GLY A N 5
ATOM 4090 C CA . GLY A 1 1 ? 2.036 -19.985 -10.583 1.00 0.00 527 GLY A CA 5
ATOM 4091 C C . GLY A 1 1 ? 1.856 -20.668 -9.240 1.00 0.00 527 GLY A C 5
ATOM 4092 O O . GLY A 1 1 ? 2.596 -21.592 -8.902 1.00 0.00 527 GLY A O 5
ATOM 4098 N N . SER A 1 2 ? 0.870 -20.212 -8.475 1.00 0.00 528 SER A N 5
ATOM 4099 C CA . SER A 1 2 ? 0.596 -20.783 -7.162 1.00 0.00 528 SER A CA 5
ATOM 4100 C C . SER A 1 2 ? -0.891 -20.695 -6.834 1.00 0.00 528 SER A C 5
ATOM 4101 O O . SER A 1 2 ? -1.556 -19.718 -7.181 1.00 0.00 528 SER A O 5
ATOM 4109 N N . ALA A 1 3 ? -1.407 -21.718 -6.162 1.00 0.00 529 ALA A N 5
ATOM 4110 C CA . ALA A 1 3 ? -2.816 -21.749 -5.789 1.00 0.00 529 ALA A CA 5
ATOM 4111 C C . ALA A 1 3 ? -3.164 -20.584 -4.871 1.00 0.00 529 ALA A C 5
ATOM 4112 O O . ALA A 1 3 ? -4.221 -19.968 -5.007 1.00 0.00 529 ALA A O 5
ATOM 4119 N N . SER A 1 4 ? -2.273 -20.286 -3.931 1.00 0.00 530 SER A N 5
ATOM 4120 C CA . SER A 1 4 ? -2.492 -19.192 -2.992 1.00 0.00 530 SER A CA 5
ATOM 4121 C C . SER A 1 4 ? -3.807 -19.382 -2.245 1.00 0.00 530 SER A C 5
ATOM 4122 O O . SER A 1 4 ? -4.700 -18.537 -2.313 1.00 0.00 530 SER A O 5
ATOM 4130 N N . SER A 1 5 ? -3.919 -20.499 -1.532 1.00 0.00 531 SER A N 5
ATOM 4131 C CA . SER A 1 5 ? -5.127 -20.799 -0.775 1.00 0.00 531 SER A CA 5
ATOM 4132 C C . SER A 1 5 ? -5.391 -19.729 0.279 1.00 0.00 531 SER A C 5
ATOM 4133 O O . SER A 1 5 ? -6.521 -19.268 0.437 1.00 0.00 531 SER A O 5
ATOM 4141 N N . GLN A 1 6 ? -4.342 -19.336 1.000 1.00 0.00 532 GLN A N 5
ATOM 4142 C CA . GLN A 1 6 ? -4.472 -18.317 2.035 1.00 0.00 532 GLN A CA 5
ATOM 4143 C C . GLN A 1 6 ? -3.686 -17.056 1.685 1.00 0.00 532 GLN A C 5
ATOM 4144 O O . GLN A 1 6 ? -2.469 -17.003 1.861 1.00 0.00 532 GLN A O 5
ATOM 4158 N N . VAL A 1 7 ? -4.393 -16.045 1.192 1.00 0.00 533 VAL A N 5
ATOM 4159 C CA . VAL A 1 7 ? -3.768 -14.780 0.824 1.00 0.00 533 VAL A CA 5
ATOM 4160 C C . VAL A 1 7 ? -4.468 -13.636 1.552 1.00 0.00 533 VAL A C 5
ATOM 4161 O O . VAL A 1 7 ? -5.684 -13.476 1.444 1.00 0.00 533 VAL A O 5
ATOM 4174 N N . VAL A 1 8 ? -3.693 -12.817 2.258 1.00 0.00 534 VAL A N 5
ATOM 4175 C CA . VAL A 1 8 ? -4.259 -11.702 3.008 1.00 0.00 534 VAL A CA 5
ATOM 4176 C C . VAL A 1 8 ? -3.610 -10.371 2.647 1.00 0.00 534 VAL A C 5
ATOM 4177 O O . VAL A 1 8 ? -2.423 -10.304 2.328 1.00 0.00 534 VAL A O 5
ATOM 4190 N N . MET A 1 9 ? -4.415 -9.315 2.704 1.00 0.00 535 MET A N 5
ATOM 4191 C CA . MET A 1 9 ? -3.959 -7.967 2.388 1.00 0.00 535 MET A CA 5
ATOM 4192 C C . MET A 1 9 ? -3.037 -7.419 3.481 1.00 0.00 535 MET A C 5
ATOM 4193 O O . MET A 1 9 ? -3.189 -7.763 4.653 1.00 0.00 535 MET A O 5
ATOM 4207 N N . PRO A 1 10 ? -2.062 -6.562 3.114 1.00 0.00 536 PRO A N 5
ATOM 4208 C CA . PRO A 1 10 ? -1.130 -5.970 4.082 1.00 0.00 536 PRO A CA 5
ATOM 4209 C C . PRO A 1 10 ? -1.798 -4.878 4.917 1.00 0.00 536 PRO A C 5
ATOM 4210 O O . PRO A 1 10 ? -2.752 -4.247 4.458 1.00 0.00 536 PRO A O 5
ATOM 4221 N N . PRO A 1 11 ? -1.324 -4.631 6.154 1.00 0.00 537 PRO A N 5
ATOM 4222 C CA . PRO A 1 11 ? -1.905 -3.596 7.018 1.00 0.00 537 PRO A CA 5
ATOM 4223 C C . PRO A 1 11 ? -1.823 -2.201 6.400 1.00 0.00 537 PRO A C 5
ATOM 4224 O O . PRO A 1 11 ? -0.819 -1.842 5.782 1.00 0.00 537 PRO A O 5
ATOM 4235 N N . LEU A 1 12 ? -2.889 -1.423 6.565 1.00 0.00 538 LEU A N 5
ATOM 4236 C CA . LEU A 1 12 ? -2.943 -0.074 6.041 1.00 0.00 538 LEU A CA 5
ATOM 4237 C C . LEU A 1 12 ? -2.196 0.856 6.975 1.00 0.00 538 LEU A C 5
ATOM 4238 O O . LEU A 1 12 ? -2.083 0.587 8.170 1.00 0.00 538 LEU A O 5
ATOM 4254 N N . VAL A 1 13 ? -1.688 1.948 6.430 1.00 0.00 539 VAL A N 5
ATOM 4255 C CA . VAL A 1 13 ? -0.946 2.902 7.226 1.00 0.00 539 VAL A CA 5
ATOM 4256 C C . VAL A 1 13 ? -1.551 4.297 7.115 1.00 0.00 539 VAL A C 5
ATOM 4257 O O . VAL A 1 13 ? -1.949 4.713 6.030 1.00 0.00 539 VAL A O 5
ATOM 4270 N N . ARG A 1 14 ? -1.623 4.992 8.256 1.00 0.00 540 ARG A N 5
ATOM 4271 C CA . ARG A 1 14 ? -2.180 6.348 8.330 1.00 0.00 540 ARG A CA 5
ATOM 4272 C C . ARG A 1 14 ? -3.712 6.310 8.457 1.00 0.00 540 ARG A C 5
ATOM 4273 O O . ARG A 1 14 ? -4.258 5.407 9.091 1.00 0.00 540 ARG A O 5
ATOM 4294 N N . GLY A 1 15 ? -4.405 7.286 7.855 1.00 0.00 541 GLY A N 5
ATOM 4295 C CA . GLY A 1 15 ? -5.858 7.327 7.932 1.00 0.00 541 GLY A CA 5
ATOM 4296 C C . GLY A 1 15 ? -6.370 8.690 8.350 1.00 0.00 541 GLY A C 5
ATOM 4297 O O . GLY A 1 15 ? -7.529 9.027 8.105 1.00 0.00 541 GLY A O 5
ATOM 4301 N N . ALA A 1 16 ? -5.507 9.474 8.986 1.00 0.00 542 ALA A N 5
ATOM 4302 C CA . ALA A 1 16 ? -5.875 10.810 9.432 1.00 0.00 542 ALA A CA 5
ATOM 4303 C C . ALA A 1 16 ? -6.042 11.739 8.234 1.00 0.00 542 ALA A C 5
ATOM 4304 O O . ALA A 1 16 ? -6.308 11.283 7.121 1.00 0.00 542 ALA A O 5
ATOM 4311 N N . GLN A 1 17 ? -5.886 13.039 8.456 1.00 0.00 543 GLN A N 5
ATOM 4312 C CA . GLN A 1 17 ? -6.024 14.012 7.381 1.00 0.00 543 GLN A CA 5
ATOM 4313 C C . GLN A 1 17 ? -4.916 15.058 7.457 1.00 0.00 543 GLN A C 5
ATOM 4314 O O . GLN A 1 17 ? -4.446 15.399 8.542 1.00 0.00 543 GLN A O 5
ATOM 4328 N N . GLN A 1 18 ? -4.502 15.558 6.298 1.00 0.00 544 GLN A N 5
ATOM 4329 C CA . GLN A 1 18 ? -3.447 16.562 6.223 1.00 0.00 544 GLN A CA 5
ATOM 4330 C C . GLN A 1 18 ? -3.809 17.618 5.184 1.00 0.00 544 GLN A C 5
ATOM 4331 O O . GLN A 1 18 ? -4.905 17.589 4.623 1.00 0.00 544 GLN A O 5
ATOM 4345 N N . LYS A 1 19 ? -2.896 18.547 4.922 1.00 0.00 545 LYS A N 5
ATOM 4346 C CA . LYS A 1 19 ? -3.162 19.594 3.942 1.00 0.00 545 LYS A CA 5
ATOM 4347 C C . LYS A 1 19 ? -3.467 18.972 2.583 1.00 0.00 545 LYS A C 5
ATOM 4348 O O . LYS A 1 19 ? -4.447 19.333 1.932 1.00 0.00 545 LYS A O 5
ATOM 4367 N N . ASN A 1 20 ? -2.622 18.034 2.161 1.00 0.00 546 ASN A N 5
ATOM 4368 C CA . ASN A 1 20 ? -2.807 17.352 0.883 1.00 0.00 546 ASN A CA 5
ATOM 4369 C C . ASN A 1 20 ? -3.049 18.341 -0.252 1.00 0.00 546 ASN A C 5
ATOM 4370 O O . ASN A 1 20 ? -3.964 18.156 -1.054 1.00 0.00 546 ASN A O 5
ATOM 4381 N N . GLY A 1 21 ? -2.238 19.391 -0.326 1.00 0.00 547 GLY A N 5
ATOM 4382 C CA . GLY A 1 21 ? -2.417 20.373 -1.377 1.00 0.00 547 GLY A CA 5
ATOM 4383 C C . GLY A 1 21 ? -2.423 19.745 -2.757 1.00 0.00 547 GLY A C 5
ATOM 4384 O O . GLY A 1 21 ? -1.558 18.932 -3.085 1.00 0.00 547 GLY A O 5
ATOM 4388 N N . ARG A 1 22 ? -3.405 20.126 -3.566 1.00 0.00 548 ARG A N 5
ATOM 4389 C CA . ARG A 1 22 ? -3.533 19.600 -4.921 1.00 0.00 548 ARG A CA 5
ATOM 4390 C C . ARG A 1 22 ? -2.235 19.745 -5.709 1.00 0.00 548 ARG A C 5
ATOM 4391 O O . ARG A 1 22 ? -1.915 18.896 -6.541 1.00 0.00 548 ARG A O 5
ATOM 4412 N N . GLY A 1 23 ? -1.488 20.812 -5.454 1.00 0.00 549 GLY A N 5
ATOM 4413 C CA . GLY A 1 23 ? -0.239 21.014 -6.164 1.00 0.00 549 GLY A CA 5
ATOM 4414 C C . GLY A 1 23 ? -0.434 21.080 -7.667 1.00 0.00 549 GLY A C 5
ATOM 4415 O O . GLY A 1 23 ? -1.298 21.809 -8.154 1.00 0.00 549 GLY A O 5
ATOM 4419 N N . SER A 1 24 ? 0.371 20.321 -8.403 1.00 0.00 550 SER A N 5
ATOM 4420 C CA . SER A 1 24 ? 0.277 20.301 -9.859 1.00 0.00 550 SER A CA 5
ATOM 4421 C C . SER A 1 24 ? -0.723 19.251 -10.336 1.00 0.00 550 SER A C 5
ATOM 4422 O O . SER A 1 24 ? -1.873 19.569 -10.640 1.00 0.00 550 SER A O 5
ATOM 4430 N N . ASP A 1 25 ? -0.282 17.997 -10.400 1.00 0.00 551 ASP A N 5
ATOM 4431 C CA . ASP A 1 25 ? -1.146 16.907 -10.842 1.00 0.00 551 ASP A CA 5
ATOM 4432 C C . ASP A 1 25 ? -1.661 16.094 -9.657 1.00 0.00 551 ASP A C 5
ATOM 4433 O O . ASP A 1 25 ? -2.789 15.603 -9.672 1.00 0.00 551 ASP A O 5
ATOM 4442 N N . SER A 1 26 ? -0.821 15.955 -8.635 1.00 0.00 552 SER A N 5
ATOM 4443 C CA . SER A 1 26 ? -1.182 15.203 -7.436 1.00 0.00 552 SER A CA 5
ATOM 4444 C C . SER A 1 26 ? -1.221 13.706 -7.725 1.00 0.00 552 SER A C 5
ATOM 4445 O O . SER A 1 26 ? -1.607 13.283 -8.815 1.00 0.00 552 SER A O 5
ATOM 4453 N N . SER A 1 27 ? -0.815 12.906 -6.742 1.00 0.00 553 SER A N 5
ATOM 4454 C CA . SER A 1 27 ? -0.803 11.454 -6.891 1.00 0.00 553 SER A CA 5
ATOM 4455 C C . SER A 1 27 ? -1.303 10.765 -5.625 1.00 0.00 553 SER A C 5
ATOM 4456 O O . SER A 1 27 ? -0.544 10.082 -4.938 1.00 0.00 553 SER A O 5
ATOM 4464 N N . GLU A 1 28 ? -2.583 10.950 -5.321 1.00 0.00 554 GLU A N 5
ATOM 4465 C CA . GLU A 1 28 ? -3.183 10.345 -4.136 1.00 0.00 554 GLU A CA 5
ATOM 4466 C C . GLU A 1 28 ? -4.446 9.570 -4.500 1.00 0.00 554 GLU A C 5
ATOM 4467 O O . GLU A 1 28 ? -5.550 9.950 -4.115 1.00 0.00 554 GLU A O 5
ATOM 4479 N N . SER A 1 29 ? -4.276 8.478 -5.240 1.00 0.00 555 SER A N 5
ATOM 4480 C CA . SER A 1 29 ? -5.405 7.650 -5.655 1.00 0.00 555 SER A CA 5
ATOM 4481 C C . SER A 1 29 ? -5.122 6.167 -5.438 1.00 0.00 555 SER A C 5
ATOM 4482 O O . SER A 1 29 ? -3.966 5.742 -5.426 1.00 0.00 555 SER A O 5
ATOM 4490 N N . CYS A 1 30 ? -6.184 5.379 -5.263 1.00 0.00 556 CYS A N 5
ATOM 4491 C CA . CYS A 1 30 ? -6.033 3.943 -5.051 1.00 0.00 556 CYS A CA 5
ATOM 4492 C C . CYS A 1 30 ? -6.118 3.198 -6.371 1.00 0.00 556 CYS A C 5
ATOM 4493 O O . CYS A 1 30 ? -6.656 3.705 -7.354 1.00 0.00 556 CYS A O 5
ATOM 4500 N N . TRP A 1 31 ? -5.588 1.985 -6.379 1.00 0.00 557 TRP A N 5
ATOM 4501 C CA . TRP A 1 31 ? -5.604 1.161 -7.574 1.00 0.00 557 TRP A CA 5
ATOM 4502 C C . TRP A 1 31 ? -7.026 0.682 -7.870 1.00 0.00 557 TRP A C 5
ATOM 4503 O O . TRP A 1 31 ? -7.354 0.335 -9.004 1.00 0.00 557 TRP A O 5
ATOM 4524 N N . ASN A 1 32 ? -7.866 0.674 -6.835 1.00 0.00 558 ASN A N 5
ATOM 4525 C CA . ASN A 1 32 ? -9.248 0.232 -6.965 1.00 0.00 558 ASN A CA 5
ATOM 4526 C C . ASN A 1 32 ? -10.192 1.369 -7.350 1.00 0.00 558 ASN A C 5
ATOM 4527 O O . ASN A 1 32 ? -10.492 1.570 -8.528 1.00 0.00 558 ASN A O 5
ATOM 4538 N N . CYS A 1 33 ? -10.659 2.112 -6.349 1.00 0.00 559 CYS A N 5
ATOM 4539 C CA . CYS A 1 33 ? -11.578 3.217 -6.577 1.00 0.00 559 CYS A CA 5
ATOM 4540 C C . CYS A 1 33 ? -10.874 4.447 -7.157 1.00 0.00 559 CYS A C 5
ATOM 4541 O O . CYS A 1 33 ? -11.425 5.136 -8.013 1.00 0.00 559 CYS A O 5
ATOM 4548 N N . GLY A 1 34 ? -9.657 4.718 -6.691 1.00 0.00 560 GLY A N 5
ATOM 4549 C CA . GLY A 1 34 ? -8.907 5.869 -7.181 1.00 0.00 560 GLY A CA 5
ATOM 4550 C C . GLY A 1 34 ? -9.214 7.157 -6.427 1.00 0.00 560 GLY A C 5
ATOM 4551 O O . GLY A 1 34 ? -8.364 8.038 -6.317 1.00 0.00 560 GLY A O 5
ATOM 4555 N N . ARG A 1 35 ? -10.426 7.268 -5.903 1.00 0.00 561 ARG A N 5
ATOM 4556 C CA . ARG A 1 35 ? -10.837 8.451 -5.157 1.00 0.00 561 ARG A CA 5
ATOM 4557 C C . ARG A 1 35 ? -9.948 8.669 -3.934 1.00 0.00 561 ARG A C 5
ATOM 4558 O O . ARG A 1 35 ? -9.717 7.727 -3.176 1.00 0.00 561 ARG A O 5
ATOM 4579 N N . LYS A 1 36 ? -9.429 9.912 -3.814 1.00 0.00 562 LYS A N 5
ATOM 4580 C CA . LYS A 1 36 ? -8.544 10.367 -2.710 1.00 0.00 562 LYS A CA 5
ATOM 4581 C C . LYS A 1 36 ? -8.418 9.354 -1.572 1.00 0.00 562 LYS A C 5
ATOM 4582 O O . LYS A 1 36 ? -9.417 8.871 -1.039 1.00 0.00 562 LYS A O 5
ATOM 4601 N N . ALA A 1 37 ? -7.179 9.086 -1.164 1.00 0.00 563 ALA A N 5
ATOM 4602 C CA . ALA A 1 37 ? -6.922 8.125 -0.097 1.00 0.00 563 ALA A CA 5
ATOM 4603 C C . ALA A 1 37 ? -6.043 8.713 1.005 1.00 0.00 563 ALA A C 5
ATOM 4604 O O . ALA A 1 37 ? -5.065 9.408 0.733 1.00 0.00 563 ALA A O 5
ATOM 4611 N N . SER A 1 38 ? -6.407 8.422 2.249 1.00 0.00 564 SER A N 5
ATOM 4612 C CA . SER A 1 38 ? -5.661 8.905 3.403 1.00 0.00 564 SER A CA 5
ATOM 4613 C C . SER A 1 38 ? -4.802 7.790 4.016 1.00 0.00 564 SER A C 5
ATOM 4614 O O . SER A 1 38 ? -4.210 7.972 5.078 1.00 0.00 564 SER A O 5
ATOM 4622 N N . GLU A 1 39 ? -4.738 6.636 3.342 1.00 0.00 565 GLU A N 5
ATOM 4623 C CA . GLU A 1 39 ? -3.953 5.504 3.830 1.00 0.00 565 GLU A CA 5
ATOM 4624 C C . GLU A 1 39 ? -3.060 4.938 2.731 1.00 0.00 565 GLU A C 5
ATOM 4625 O O . GLU A 1 39 ? -3.435 4.931 1.561 1.00 0.00 565 GLU A O 5
ATOM 4637 N N . THR A 1 40 ? -1.872 4.478 3.112 1.00 0.00 566 THR A N 5
ATOM 4638 C CA . THR A 1 40 ? -0.926 3.907 2.159 1.00 0.00 566 THR A CA 5
ATOM 4639 C C . THR A 1 40 ? -0.641 2.432 2.452 1.00 0.00 566 THR A C 5
ATOM 4640 O O . THR A 1 40 ? -0.457 2.047 3.607 1.00 0.00 566 THR A O 5
ATOM 4651 N N . CYS A 1 41 ? -0.605 1.609 1.398 1.00 0.00 567 CYS A N 5
ATOM 4652 C CA . CYS A 1 41 ? -0.342 0.178 1.548 1.00 0.00 567 CYS A CA 5
ATOM 4653 C C . CYS A 1 41 ? 1.060 -0.051 2.105 1.00 0.00 567 CYS A C 5
ATOM 4654 O O . CYS A 1 41 ? 2.039 0.410 1.527 1.00 0.00 567 CYS A O 5
ATOM 4661 N N . SER A 1 42 ? 1.167 -0.764 3.218 1.00 0.00 568 SER A N 5
ATOM 4662 C CA . SER A 1 42 ? 2.474 -1.034 3.811 1.00 0.00 568 SER A CA 5
ATOM 4663 C C . SER A 1 42 ? 3.254 -2.062 2.990 1.00 0.00 568 SER A C 5
ATOM 4664 O O . SER A 1 42 ? 4.482 -2.114 3.048 1.00 0.00 568 SER A O 5
ATOM 4672 N N . GLY A 1 43 ? 2.529 -2.877 2.229 1.00 0.00 569 GLY A N 5
ATOM 4673 C CA . GLY A 1 43 ? 3.159 -3.898 1.410 1.00 0.00 569 GLY A CA 5
ATOM 4674 C C . GLY A 1 43 ? 4.071 -3.356 0.319 1.00 0.00 569 GLY A C 5
ATOM 4675 O O . GLY A 1 43 ? 5.152 -3.899 0.091 1.00 0.00 569 GLY A O 5
ATOM 4679 N N . CYS A 1 44 ? 3.645 -2.291 -0.357 1.00 0.00 570 CYS A N 5
ATOM 4680 C CA . CYS A 1 44 ? 4.448 -1.706 -1.433 1.00 0.00 570 CYS A CA 5
ATOM 4681 C C . CYS A 1 44 ? 4.643 -0.201 -1.272 1.00 0.00 570 CYS A C 5
ATOM 4682 O O . CYS A 1 44 ? 5.629 0.349 -1.765 1.00 0.00 570 CYS A O 5
ATOM 4689 N N . ASN A 1 45 ? 3.683 0.454 -0.615 1.00 0.00 571 ASN A N 5
ATOM 4690 C CA . ASN A 1 45 ? 3.725 1.906 -0.380 1.00 0.00 571 ASN A CA 5
ATOM 4691 C C . ASN A 1 45 ? 3.181 2.695 -1.577 1.00 0.00 571 ASN A C 5
ATOM 4692 O O . ASN A 1 45 ? 2.586 3.760 -1.401 1.00 0.00 571 ASN A O 5
ATOM 4703 N N . ALA A 1 46 ? 3.382 2.178 -2.788 1.00 0.00 572 ALA A N 5
ATOM 4704 C CA . ALA A 1 46 ? 2.907 2.843 -3.995 1.00 0.00 572 ALA A CA 5
ATOM 4705 C C . ALA A 1 46 ? 1.388 2.865 -4.026 1.00 0.00 572 ALA A C 5
ATOM 4706 O O . ALA A 1 46 ? 0.768 3.846 -4.438 1.00 0.00 572 ALA A O 5
ATOM 4713 N N . ALA A 1 47 ? 0.800 1.757 -3.598 1.00 0.00 573 ALA A N 5
ATOM 4714 C CA . ALA A 1 47 ? -0.650 1.607 -3.564 1.00 0.00 573 ALA A CA 5
ATOM 4715 C C . ALA A 1 47 ? -1.275 2.413 -2.426 1.00 0.00 573 ALA A C 5
ATOM 4716 O O . ALA A 1 47 ? -1.247 1.983 -1.278 1.00 0.00 573 ALA A O 5
ATOM 4723 N N . ARG A 1 48 ? -1.852 3.569 -2.741 1.00 0.00 574 ARG A N 5
ATOM 4724 C CA . ARG A 1 48 ? -2.478 4.400 -1.716 1.00 0.00 574 ARG A CA 5
ATOM 4725 C C . ARG A 1 48 ? -3.950 4.016 -1.579 1.00 0.00 574 ARG A C 5
ATOM 4726 O O . ARG A 1 48 ? -4.734 4.239 -2.493 1.00 0.00 574 ARG A O 5
ATOM 4747 N N . TYR A 1 49 ? -4.339 3.473 -0.427 1.00 0.00 575 TYR A N 5
ATOM 4748 C CA . TYR A 1 49 ? -5.728 3.051 -0.217 1.00 0.00 575 TYR A CA 5
ATOM 4749 C C . TYR A 1 49 ? -6.496 4.020 0.672 1.00 0.00 575 TYR A C 5
ATOM 4750 O O . TYR A 1 49 ? -5.937 4.621 1.586 1.00 0.00 575 TYR A O 5
ATOM 4768 N N . CYS A 1 50 ? -7.787 4.169 0.383 1.00 0.00 576 CYS A N 5
ATOM 4769 C CA . CYS A 1 50 ? -8.646 5.069 1.142 1.00 0.00 576 CYS A CA 5
ATOM 4770 C C . CYS A 1 50 ? -9.472 4.337 2.201 1.00 0.00 576 CYS A C 5
ATOM 4771 O O . CYS A 1 50 ? -9.975 4.964 3.133 1.00 0.00 576 CYS A O 5
ATOM 4778 N N . GLY A 1 51 ? -9.621 3.018 2.071 1.00 0.00 577 GLY A N 5
ATOM 4779 C CA . GLY A 1 51 ? -10.405 2.294 3.056 1.00 0.00 577 GLY A CA 5
ATOM 4780 C C . GLY A 1 51 ? -10.261 0.784 2.994 1.00 0.00 577 GLY A C 5
ATOM 4781 O O . GLY A 1 51 ? -9.739 0.225 2.030 1.00 0.00 577 GLY A O 5
ATOM 4785 N N . SER A 1 52 ? -10.745 0.140 4.051 1.00 0.00 578 SER A N 5
ATOM 4786 C CA . SER A 1 52 ? -10.702 -1.317 4.175 1.00 0.00 578 SER A CA 5
ATOM 4787 C C . SER A 1 52 ? -11.470 -2.003 3.045 1.00 0.00 578 SER A C 5
ATOM 4788 O O . SER A 1 52 ? -11.009 -3.003 2.495 1.00 0.00 578 SER A O 5
ATOM 4796 N N . PHE A 1 53 ? -12.634 -1.464 2.693 1.00 0.00 579 PHE A N 5
ATOM 4797 C CA . PHE A 1 53 ? -13.444 -2.041 1.620 1.00 0.00 579 PHE A CA 5
ATOM 4798 C C . PHE A 1 53 ? -12.723 -1.902 0.287 1.00 0.00 579 PHE A C 5
ATOM 4799 O O . PHE A 1 53 ? -12.742 -2.802 -0.550 1.00 0.00 579 PHE A O 5
ATOM 4816 N N . CYS A 1 54 ? -12.085 -0.756 0.116 1.00 0.00 580 CYS A N 5
ATOM 4817 C CA . CYS A 1 54 ? -11.349 -0.465 -1.104 1.00 0.00 580 CYS A CA 5
ATOM 4818 C C . CYS A 1 54 ? -10.186 -1.454 -1.247 1.00 0.00 580 CYS A C 5
ATOM 4819 O O . CYS A 1 54 ? -9.981 -2.051 -2.308 1.00 0.00 580 CYS A O 5
ATOM 4826 N N . GLN A 1 55 ? -9.442 -1.627 -0.158 1.00 0.00 581 GLN A N 5
ATOM 4827 C CA . GLN A 1 55 ? -8.297 -2.541 -0.120 1.00 0.00 581 GLN A CA 5
ATOM 4828 C C . GLN A 1 55 ? -8.697 -3.992 -0.397 1.00 0.00 581 GLN A C 5
ATOM 4829 O O . GLN A 1 55 ? -8.071 -4.671 -1.207 1.00 0.00 581 GLN A O 5
ATOM 4843 N N . HIS A 1 56 ? -9.741 -4.455 0.278 1.00 0.00 582 HIS A N 5
ATOM 4844 C CA . HIS A 1 56 ? -10.227 -5.824 0.113 1.00 0.00 582 HIS A CA 5
ATOM 4845 C C . HIS A 1 56 ? -10.710 -6.076 -1.316 1.00 0.00 582 HIS A C 5
ATOM 4846 O O . HIS A 1 56 ? -10.422 -7.112 -1.918 1.00 0.00 582 HIS A O 5
ATOM 4861 N N . ARG A 1 57 ? -11.440 -5.103 -1.842 1.00 0.00 583 ARG A N 5
ATOM 4862 C CA . ARG A 1 57 ? -12.001 -5.160 -3.191 1.00 0.00 583 ARG A CA 5
ATOM 4863 C C . ARG A 1 57 ? -10.938 -5.405 -4.269 1.00 0.00 583 ARG A C 5
ATOM 4864 O O . ARG A 1 57 ? -11.201 -6.097 -5.253 1.00 0.00 583 ARG A O 5
ATOM 4885 N N . ASP A 1 58 ? -9.748 -4.843 -4.085 1.00 0.00 584 ASP A N 5
ATOM 4886 C CA . ASP A 1 58 ? -8.667 -5.013 -5.067 1.00 0.00 584 ASP A CA 5
ATOM 4887 C C . ASP A 1 58 ? -7.510 -5.852 -4.510 1.00 0.00 584 ASP A C 5
ATOM 4888 O O . ASP A 1 58 ? -6.545 -6.145 -5.215 1.00 0.00 584 ASP A O 5
ATOM 4897 N N . TRP A 1 59 ? -7.625 -6.276 -3.257 1.00 0.00 585 TRP A N 5
ATOM 4898 C CA . TRP A 1 59 ? -6.577 -7.071 -2.649 1.00 0.00 585 TRP A CA 5
ATOM 4899 C C . TRP A 1 59 ? -6.165 -8.287 -3.492 1.00 0.00 585 TRP A C 5
ATOM 4900 O O . TRP A 1 59 ? -4.971 -8.513 -3.690 1.00 0.00 585 TRP A O 5
ATOM 4921 N N . GLU A 1 60 ? -7.116 -9.077 -3.971 1.00 0.00 586 GLU A N 5
ATOM 4922 C CA . GLU A 1 60 ? -6.768 -10.252 -4.781 1.00 0.00 586 GLU A CA 5
ATOM 4923 C C . GLU A 1 60 ? -5.968 -9.825 -6.007 1.00 0.00 586 GLU A C 5
ATOM 4924 O O . GLU A 1 60 ? -5.006 -10.473 -6.410 1.00 0.00 586 GLU A O 5
ATOM 4936 N N . LYS A 1 61 ? -6.396 -8.736 -6.597 1.00 0.00 587 LYS A N 5
ATOM 4937 C CA . LYS A 1 61 ? -5.730 -8.197 -7.773 1.00 0.00 587 LYS A CA 5
ATOM 4938 C C . LYS A 1 61 ? -4.482 -7.405 -7.379 1.00 0.00 587 LYS A C 5
ATOM 4939 O O . LYS A 1 61 ? -3.723 -6.975 -8.249 1.00 0.00 587 LYS A O 5
ATOM 4958 N N . HIS A 1 62 ? -4.258 -7.210 -6.073 1.00 0.00 588 HIS A N 5
ATOM 4959 C CA . HIS A 1 62 ? -3.110 -6.449 -5.625 1.00 0.00 588 HIS A CA 5
ATOM 4960 C C . HIS A 1 62 ? -1.863 -7.307 -5.408 1.00 0.00 588 HIS A C 5
ATOM 4961 O O . HIS A 1 62 ? -0.764 -6.904 -5.775 1.00 0.00 588 HIS A O 5
ATOM 4975 N N . HIS A 1 63 ? -2.035 -8.488 -4.810 1.00 0.00 589 HIS A N 5
ATOM 4976 C CA . HIS A 1 63 ? -0.902 -9.383 -4.543 1.00 0.00 589 HIS A CA 5
ATOM 4977 C C . HIS A 1 63 ? -0.143 -9.761 -5.806 1.00 0.00 589 HIS A C 5
ATOM 4978 O O . HIS A 1 63 ? 0.992 -10.233 -5.730 1.00 0.00 589 HIS A O 5
ATOM 4993 N N . HIS A 1 64 ? -0.751 -9.564 -6.962 1.00 0.00 590 HIS A N 5
ATOM 4994 C CA . HIS A 1 64 ? -0.089 -9.900 -8.211 1.00 0.00 590 HIS A CA 5
ATOM 4995 C C . HIS A 1 64 ? 1.032 -8.898 -8.509 1.00 0.00 590 HIS A C 5
ATOM 4996 O O . HIS A 1 64 ? 1.941 -9.184 -9.290 1.00 0.00 590 HIS A O 5
ATOM 5011 N N . VAL A 1 65 ? 0.965 -7.720 -7.877 1.00 0.00 591 VAL A N 5
ATOM 5012 C CA . VAL A 1 65 ? 1.974 -6.678 -8.069 1.00 0.00 591 VAL A CA 5
ATOM 5013 C C . VAL A 1 65 ? 2.646 -6.267 -6.753 1.00 0.00 591 VAL A C 5
ATOM 5014 O O . VAL A 1 65 ? 3.758 -5.738 -6.759 1.00 0.00 591 VAL A O 5
ATOM 5027 N N . CYS A 1 66 ? 1.975 -6.511 -5.628 1.00 0.00 592 CYS A N 5
ATOM 5028 C CA . CYS A 1 66 ? 2.523 -6.144 -4.321 1.00 0.00 592 CYS A CA 5
ATOM 5029 C C . CYS A 1 66 ? 3.512 -7.193 -3.819 1.00 0.00 592 CYS A C 5
ATOM 5030 O O . CYS A 1 66 ? 3.123 -8.290 -3.420 1.00 0.00 592 CYS A O 5
ATOM 5037 N N . GLY A 1 67 ? 4.796 -6.843 -3.843 1.00 0.00 593 GLY A N 5
ATOM 5038 C CA . GLY A 1 67 ? 5.826 -7.756 -3.382 1.00 0.00 593 GLY A CA 5
ATOM 5039 C C . GLY A 1 67 ? 6.432 -8.560 -4.519 1.00 0.00 593 GLY A C 5
ATOM 5040 O O . GLY A 1 67 ? 7.525 -9.114 -4.385 1.00 0.00 593 GLY A O 5
ATOM 5044 N N . GLN A 1 68 ? 5.720 -8.622 -5.641 1.00 0.00 594 GLN A N 5
ATOM 5045 C CA . GLN A 1 68 ? 6.187 -9.356 -6.813 1.00 0.00 594 GLN A CA 5
ATOM 5046 C C . GLN A 1 68 ? 6.231 -8.443 -8.034 1.00 0.00 594 GLN A C 5
ATOM 5047 O O . GLN A 1 68 ? 5.645 -8.749 -9.071 1.00 0.00 594 GLN A O 5
ATOM 5061 N N . SER A 1 69 ? 6.930 -7.322 -7.899 1.00 0.00 595 SER A N 5
ATOM 5062 C CA . SER A 1 69 ? 7.051 -6.358 -8.988 1.00 0.00 595 SER A CA 5
ATOM 5063 C C . SER A 1 69 ? 8.392 -5.634 -8.931 1.00 0.00 595 SER A C 5
ATOM 5064 O O . SER A 1 69 ? 9.015 -5.547 -7.873 1.00 0.00 595 SER A O 5
ATOM 5072 N N . LEU A 1 70 ? 8.838 -5.126 -10.079 1.00 0.00 596 LEU A N 5
ATOM 5073 C CA . LEU A 1 70 ? 10.108 -4.409 -10.166 1.00 0.00 596 LEU A CA 5
ATOM 5074 C C . LEU A 1 70 ? 11.278 -5.329 -9.821 1.00 0.00 596 LEU A C 5
ATOM 5075 O O . LEU A 1 70 ? 11.871 -5.224 -8.747 1.00 0.00 596 LEU A O 5
ATOM 5091 N N . GLN A 1 71 ? 11.599 -6.237 -10.738 1.00 0.00 597 GLN A N 5
ATOM 5092 C CA . GLN A 1 71 ? 12.695 -7.175 -10.534 1.00 0.00 597 GLN A CA 5
ATOM 5093 C C . GLN A 1 71 ? 14.036 -6.449 -10.519 1.00 0.00 597 GLN A C 5
ATOM 5094 O O . GLN A 1 71 ? 14.269 -5.619 -11.424 1.00 0.00 597 GLN A O 5
ATOM 5111 N N . GLY A 1 1 ? -5.794 -16.175 15.733 1.00 0.00 527 GLY A N 6
ATOM 5112 C CA . GLY A 1 1 ? -5.275 -14.795 15.514 1.00 0.00 527 GLY A CA 6
ATOM 5113 C C . GLY A 1 1 ? -4.742 -14.595 14.109 1.00 0.00 527 GLY A C 6
ATOM 5114 O O . GLY A 1 1 ? -5.384 -13.951 13.278 1.00 0.00 527 GLY A O 6
ATOM 5120 N N . SER A 1 2 ? -3.564 -15.149 13.841 1.00 0.00 528 SER A N 6
ATOM 5121 C CA . SER A 1 2 ? -2.941 -15.030 12.529 1.00 0.00 528 SER A CA 6
ATOM 5122 C C . SER A 1 2 ? -2.611 -16.406 11.964 1.00 0.00 528 SER A C 6
ATOM 5123 O O . SER A 1 2 ? -2.321 -17.341 12.711 1.00 0.00 528 SER A O 6
ATOM 5131 N N . ALA A 1 3 ? -2.658 -16.527 10.641 1.00 0.00 529 ALA A N 6
ATOM 5132 C CA . ALA A 1 3 ? -2.363 -17.793 9.982 1.00 0.00 529 ALA A CA 6
ATOM 5133 C C . ALA A 1 3 ? -1.334 -17.614 8.871 1.00 0.00 529 ALA A C 6
ATOM 5134 O O . ALA A 1 3 ? -1.366 -16.631 8.132 1.00 0.00 529 ALA A O 6
ATOM 5141 N N . SER A 1 4 ? -0.420 -18.573 8.762 1.00 0.00 530 SER A N 6
ATOM 5142 C CA . SER A 1 4 ? 0.620 -18.525 7.741 1.00 0.00 530 SER A CA 6
ATOM 5143 C C . SER A 1 4 ? 0.021 -18.750 6.358 1.00 0.00 530 SER A C 6
ATOM 5144 O O . SER A 1 4 ? -1.086 -19.274 6.233 1.00 0.00 530 SER A O 6
ATOM 5152 N N . SER A 1 5 ? 0.756 -18.354 5.322 1.00 0.00 531 SER A N 6
ATOM 5153 C CA . SER A 1 5 ? 0.289 -18.516 3.951 1.00 0.00 531 SER A CA 6
ATOM 5154 C C . SER A 1 5 ? -1.118 -17.944 3.792 1.00 0.00 531 SER A C 6
ATOM 5155 O O . SER A 1 5 ? -1.523 -17.076 4.567 1.00 0.00 531 SER A O 6
ATOM 5163 N N . GLN A 1 6 ? -1.834 -18.418 2.765 1.00 0.00 532 GLN A N 6
ATOM 5164 C CA . GLN A 1 6 ? -3.201 -17.977 2.477 1.00 0.00 532 GLN A CA 6
ATOM 5165 C C . GLN A 1 6 ? -3.186 -16.705 1.638 1.00 0.00 532 GLN A C 6
ATOM 5166 O O . GLN A 1 6 ? -2.140 -16.081 1.461 1.00 0.00 532 GLN A O 6
ATOM 5180 N N . VAL A 1 7 ? -4.349 -16.326 1.125 1.00 0.00 533 VAL A N 6
ATOM 5181 C CA . VAL A 1 7 ? -4.466 -15.132 0.299 1.00 0.00 533 VAL A CA 6
ATOM 5182 C C . VAL A 1 7 ? -5.091 -13.973 1.077 1.00 0.00 533 VAL A C 6
ATOM 5183 O O . VAL A 1 7 ? -6.301 -13.750 1.021 1.00 0.00 533 VAL A O 6
ATOM 5196 N N . VAL A 1 8 ? -4.249 -13.235 1.802 1.00 0.00 534 VAL A N 6
ATOM 5197 C CA . VAL A 1 8 ? -4.714 -12.103 2.597 1.00 0.00 534 VAL A CA 6
ATOM 5198 C C . VAL A 1 8 ? -3.932 -10.822 2.310 1.00 0.00 534 VAL A C 6
ATOM 5199 O O . VAL A 1 8 ? -2.755 -10.861 1.951 1.00 0.00 534 VAL A O 6
ATOM 5212 N N . MET A 1 9 ? -4.603 -9.684 2.479 1.00 0.00 535 MET A N 6
ATOM 5213 C CA . MET A 1 9 ? -3.989 -8.375 2.244 1.00 0.00 535 MET A CA 6
ATOM 5214 C C . MET A 1 9 ? -3.275 -7.847 3.492 1.00 0.00 535 MET A C 6
ATOM 5215 O O . MET A 1 9 ? -3.651 -8.175 4.618 1.00 0.00 535 MET A O 6
ATOM 5229 N N . PRO A 1 10 ? -2.229 -7.018 3.301 1.00 0.00 536 PRO A N 6
ATOM 5230 C CA . PRO A 1 10 ? -1.458 -6.437 4.409 1.00 0.00 536 PRO A CA 6
ATOM 5231 C C . PRO A 1 10 ? -2.174 -5.260 5.084 1.00 0.00 536 PRO A C 6
ATOM 5232 O O . PRO A 1 10 ? -3.026 -4.615 4.470 1.00 0.00 536 PRO A O 6
ATOM 5243 N N . PRO A 1 11 ? -1.847 -4.965 6.362 1.00 0.00 537 PRO A N 6
ATOM 5244 C CA . PRO A 1 11 ? -2.466 -3.850 7.102 1.00 0.00 537 PRO A CA 6
ATOM 5245 C C . PRO A 1 11 ? -2.197 -2.495 6.448 1.00 0.00 537 PRO A C 6
ATOM 5246 O O . PRO A 1 11 ? -1.143 -2.286 5.841 1.00 0.00 537 PRO A O 6
ATOM 5257 N N . LEU A 1 12 ? -3.152 -1.577 6.572 1.00 0.00 538 LEU A N 6
ATOM 5258 C CA . LEU A 1 12 ? -3.010 -0.244 5.998 1.00 0.00 538 LEU A CA 6
ATOM 5259 C C . LEU A 1 12 ? -2.392 0.709 7.018 1.00 0.00 538 LEU A C 6
ATOM 5260 O O . LEU A 1 12 ? -2.407 0.438 8.219 1.00 0.00 538 LEU A O 6
ATOM 5276 N N . VAL A 1 13 ? -1.842 1.818 6.536 1.00 0.00 539 VAL A N 6
ATOM 5277 C CA . VAL A 1 13 ? -1.217 2.804 7.412 1.00 0.00 539 VAL A CA 6
ATOM 5278 C C . VAL A 1 13 ? -1.629 4.223 7.032 1.00 0.00 539 VAL A C 6
ATOM 5279 O O . VAL A 1 13 ? -2.076 4.466 5.912 1.00 0.00 539 VAL A O 6
ATOM 5292 N N . ARG A 1 14 ? -1.478 5.156 7.965 1.00 0.00 540 ARG A N 6
ATOM 5293 C CA . ARG A 1 14 ? -1.836 6.545 7.708 1.00 0.00 540 ARG A CA 6
ATOM 5294 C C . ARG A 1 14 ? -0.923 7.130 6.638 1.00 0.00 540 ARG A C 6
ATOM 5295 O O . ARG A 1 14 ? 0.299 7.007 6.722 1.00 0.00 540 ARG A O 6
ATOM 5316 N N . GLY A 1 15 ? -1.514 7.771 5.636 1.00 0.00 541 GLY A N 6
ATOM 5317 C CA . GLY A 1 15 ? -0.720 8.356 4.573 1.00 0.00 541 GLY A CA 6
ATOM 5318 C C . GLY A 1 15 ? 0.318 9.334 5.083 1.00 0.00 541 GLY A C 6
ATOM 5319 O O . GLY A 1 15 ? 0.047 10.140 5.972 1.00 0.00 541 GLY A O 6
ATOM 5323 N N . ALA A 1 16 ? 1.514 9.253 4.512 1.00 0.00 542 ALA A N 6
ATOM 5324 C CA . ALA A 1 16 ? 2.615 10.126 4.894 1.00 0.00 542 ALA A CA 6
ATOM 5325 C C . ALA A 1 16 ? 2.877 11.171 3.818 1.00 0.00 542 ALA A C 6
ATOM 5326 O O . ALA A 1 16 ? 2.329 11.096 2.719 1.00 0.00 542 ALA A O 6
ATOM 5333 N N . GLN A 1 17 ? 3.716 12.148 4.139 1.00 0.00 543 GLN A N 6
ATOM 5334 C CA . GLN A 1 17 ? 4.050 13.210 3.201 1.00 0.00 543 GLN A CA 6
ATOM 5335 C C . GLN A 1 17 ? 5.231 14.023 3.719 1.00 0.00 543 GLN A C 6
ATOM 5336 O O . GLN A 1 17 ? 5.079 14.849 4.617 1.00 0.00 543 GLN A O 6
ATOM 5350 N N . GLN A 1 18 ? 6.407 13.786 3.148 1.00 0.00 544 GLN A N 6
ATOM 5351 C CA . GLN A 1 18 ? 7.605 14.504 3.566 1.00 0.00 544 GLN A CA 6
ATOM 5352 C C . GLN A 1 18 ? 8.713 14.380 2.524 1.00 0.00 544 GLN A C 6
ATOM 5353 O O . GLN A 1 18 ? 9.229 15.382 2.032 1.00 0.00 544 GLN A O 6
ATOM 5367 N N . LYS A 1 19 ? 9.070 13.144 2.189 1.00 0.00 545 LYS A N 6
ATOM 5368 C CA . LYS A 1 19 ? 10.118 12.886 1.209 1.00 0.00 545 LYS A CA 6
ATOM 5369 C C . LYS A 1 19 ? 10.250 11.389 0.929 1.00 0.00 545 LYS A C 6
ATOM 5370 O O . LYS A 1 19 ? 11.315 10.801 1.116 1.00 0.00 545 LYS A O 6
ATOM 5389 N N . ASN A 1 20 ? 9.163 10.781 0.464 1.00 0.00 546 ASN A N 6
ATOM 5390 C CA . ASN A 1 20 ? 9.162 9.352 0.162 1.00 0.00 546 ASN A CA 6
ATOM 5391 C C . ASN A 1 20 ? 8.081 8.999 -0.854 1.00 0.00 546 ASN A C 6
ATOM 5392 O O . ASN A 1 20 ? 7.212 8.171 -0.582 1.00 0.00 546 ASN A O 6
ATOM 5403 N N . GLY A 1 21 ? 8.138 9.628 -2.023 1.00 0.00 547 GLY A N 6
ATOM 5404 C CA . GLY A 1 21 ? 7.157 9.354 -3.057 1.00 0.00 547 GLY A CA 6
ATOM 5405 C C . GLY A 1 21 ? 7.798 9.141 -4.413 1.00 0.00 547 GLY A C 6
ATOM 5406 O O . GLY A 1 21 ? 8.639 9.935 -4.837 1.00 0.00 547 GLY A O 6
ATOM 5410 N N . ARG A 1 22 ? 7.404 8.073 -5.098 1.00 0.00 548 ARG A N 6
ATOM 5411 C CA . ARG A 1 22 ? 7.947 7.765 -6.414 1.00 0.00 548 ARG A CA 6
ATOM 5412 C C . ARG A 1 22 ? 6.895 7.975 -7.496 1.00 0.00 548 ARG A C 6
ATOM 5413 O O . ARG A 1 22 ? 6.851 7.243 -8.485 1.00 0.00 548 ARG A O 6
ATOM 5434 N N . GLY A 1 23 ? 6.044 8.978 -7.303 1.00 0.00 549 GLY A N 6
ATOM 5435 C CA . GLY A 1 23 ? 5.003 9.262 -8.272 1.00 0.00 549 GLY A CA 6
ATOM 5436 C C . GLY A 1 23 ? 5.441 10.284 -9.301 1.00 0.00 549 GLY A C 6
ATOM 5437 O O . GLY A 1 23 ? 6.529 10.850 -9.195 1.00 0.00 549 GLY A O 6
ATOM 5441 N N . SER A 1 24 ? 4.598 10.521 -10.300 1.00 0.00 550 SER A N 6
ATOM 5442 C CA . SER A 1 24 ? 4.918 11.488 -11.340 1.00 0.00 550 SER A CA 6
ATOM 5443 C C . SER A 1 24 ? 5.083 12.884 -10.750 1.00 0.00 550 SER A C 6
ATOM 5444 O O . SER A 1 24 ? 5.951 13.645 -11.172 1.00 0.00 550 SER A O 6
ATOM 5452 N N . ASP A 1 25 ? 4.247 13.214 -9.770 1.00 0.00 551 ASP A N 6
ATOM 5453 C CA . ASP A 1 25 ? 4.310 14.518 -9.126 1.00 0.00 551 ASP A CA 6
ATOM 5454 C C . ASP A 1 25 ? 3.358 14.587 -7.935 1.00 0.00 551 ASP A C 6
ATOM 5455 O O . ASP A 1 25 ? 2.310 15.226 -8.009 1.00 0.00 551 ASP A O 6
ATOM 5464 N N . SER A 1 26 ? 3.729 13.931 -6.836 1.00 0.00 552 SER A N 6
ATOM 5465 C CA . SER A 1 26 ? 2.895 13.930 -5.637 1.00 0.00 552 SER A CA 6
ATOM 5466 C C . SER A 1 26 ? 1.460 13.538 -5.976 1.00 0.00 552 SER A C 6
ATOM 5467 O O . SER A 1 26 ? 0.554 14.371 -5.929 1.00 0.00 552 SER A O 6
ATOM 5475 N N . SER A 1 27 ? 1.260 12.272 -6.324 1.00 0.00 553 SER A N 6
ATOM 5476 C CA . SER A 1 27 ? -0.067 11.775 -6.678 1.00 0.00 553 SER A CA 6
ATOM 5477 C C . SER A 1 27 ? -0.526 10.687 -5.712 1.00 0.00 553 SER A C 6
ATOM 5478 O O . SER A 1 27 ? 0.273 10.131 -4.958 1.00 0.00 553 SER A O 6
ATOM 5486 N N . GLU A 1 28 ? -1.821 10.391 -5.745 1.00 0.00 554 GLU A N 6
ATOM 5487 C CA . GLU A 1 28 ? -2.405 9.376 -4.877 1.00 0.00 554 GLU A CA 6
ATOM 5488 C C . GLU A 1 28 ? -3.400 8.494 -5.661 1.00 0.00 554 GLU A C 6
ATOM 5489 O O . GLU A 1 28 ? -3.038 7.975 -6.717 1.00 0.00 554 GLU A O 6
ATOM 5501 N N . SER A 1 29 ? -4.626 8.301 -5.139 1.00 0.00 555 SER A N 6
ATOM 5502 C CA . SER A 1 29 ? -5.651 7.483 -5.803 1.00 0.00 555 SER A CA 6
ATOM 5503 C C . SER A 1 29 ? -5.426 5.992 -5.545 1.00 0.00 555 SER A C 6
ATOM 5504 O O . SER A 1 29 ? -4.293 5.515 -5.551 1.00 0.00 555 SER A O 6
ATOM 5512 N N . CYS A 1 30 ? -6.521 5.263 -5.319 1.00 0.00 556 CYS A N 6
ATOM 5513 C CA . CYS A 1 30 ? -6.443 3.826 -5.058 1.00 0.00 556 CYS A CA 6
ATOM 5514 C C . CYS A 1 30 ? -6.576 3.011 -6.327 1.00 0.00 556 CYS A C 6
ATOM 5515 O O . CYS A 1 30 ? -7.072 3.491 -7.347 1.00 0.00 556 CYS A O 6
ATOM 5522 N N . TRP A 1 31 ? -6.131 1.765 -6.241 1.00 0.00 557 TRP A N 6
ATOM 5523 C CA . TRP A 1 31 ? -6.183 0.861 -7.374 1.00 0.00 557 TRP A CA 6
ATOM 5524 C C . TRP A 1 31 ? -7.617 0.386 -7.626 1.00 0.00 557 TRP A C 6
ATOM 5525 O O . TRP A 1 31 ? -7.965 -0.007 -8.740 1.00 0.00 557 TRP A O 6
ATOM 5546 N N . ASN A 1 32 ? -8.447 0.428 -6.579 1.00 0.00 558 ASN A N 6
ATOM 5547 C CA . ASN A 1 32 ? -9.839 -0.005 -6.684 1.00 0.00 558 ASN A CA 6
ATOM 5548 C C . ASN A 1 32 ? -10.790 1.125 -7.094 1.00 0.00 558 ASN A C 6
ATOM 5549 O O . ASN A 1 32 ? -11.201 1.210 -8.253 1.00 0.00 558 ASN A O 6
ATOM 5560 N N . CYS A 1 33 ? -11.136 1.989 -6.136 1.00 0.00 559 CYS A N 6
ATOM 5561 C CA . CYS A 1 33 ? -12.052 3.097 -6.397 1.00 0.00 559 CYS A CA 6
ATOM 5562 C C . CYS A 1 33 ? -11.358 4.300 -7.044 1.00 0.00 559 CYS A C 6
ATOM 5563 O O . CYS A 1 33 ? -11.903 4.917 -7.960 1.00 0.00 559 CYS A O 6
ATOM 5570 N N . GLY A 1 34 ? -10.162 4.633 -6.571 1.00 0.00 560 GLY A N 6
ATOM 5571 C CA . GLY A 1 34 ? -9.426 5.761 -7.129 1.00 0.00 560 GLY A CA 6
ATOM 5572 C C . GLY A 1 34 ? -9.753 7.095 -6.471 1.00 0.00 560 GLY A C 6
ATOM 5573 O O . GLY A 1 34 ? -8.949 8.026 -6.510 1.00 0.00 560 GLY A O 6
ATOM 5577 N N . ARG A 1 35 ? -10.928 7.187 -5.862 1.00 0.00 561 ARG A N 6
ATOM 5578 C CA . ARG A 1 35 ? -11.350 8.413 -5.194 1.00 0.00 561 ARG A CA 6
ATOM 5579 C C . ARG A 1 35 ? -10.449 8.736 -4.008 1.00 0.00 561 ARG A C 6
ATOM 5580 O O . ARG A 1 35 ? -10.332 7.926 -3.094 1.00 0.00 561 ARG A O 6
ATOM 5601 N N . LYS A 1 36 ? -9.832 9.931 -4.071 1.00 0.00 562 LYS A N 6
ATOM 5602 C CA . LYS A 1 36 ? -8.916 10.480 -3.042 1.00 0.00 562 LYS A CA 6
ATOM 5603 C C . LYS A 1 36 ? -8.433 9.462 -2.004 1.00 0.00 562 LYS A C 6
ATOM 5604 O O . LYS A 1 36 ? -9.214 8.936 -1.212 1.00 0.00 562 LYS A O 6
ATOM 5623 N N . ALA A 1 37 ? -7.118 9.263 -1.957 1.00 0.00 563 ALA A N 6
ATOM 5624 C CA . ALA A 1 37 ? -6.514 8.316 -1.029 1.00 0.00 563 ALA A CA 6
ATOM 5625 C C . ALA A 1 37 ? -6.595 8.809 0.418 1.00 0.00 563 ALA A C 6
ATOM 5626 O O . ALA A 1 37 ? -7.370 9.708 0.738 1.00 0.00 563 ALA A O 6
ATOM 5633 N N . SER A 1 38 ? -5.783 8.205 1.284 1.00 0.00 564 SER A N 6
ATOM 5634 C CA . SER A 1 38 ? -5.754 8.563 2.706 1.00 0.00 564 SER A CA 6
ATOM 5635 C C . SER A 1 38 ? -4.864 7.607 3.520 1.00 0.00 564 SER A C 6
ATOM 5636 O O . SER A 1 38 ? -4.346 7.977 4.575 1.00 0.00 564 SER A O 6
ATOM 5644 N N . GLU A 1 39 ? -4.690 6.383 3.023 1.00 0.00 565 GLU A N 6
ATOM 5645 C CA . GLU A 1 39 ? -3.872 5.374 3.683 1.00 0.00 565 GLU A CA 6
ATOM 5646 C C . GLU A 1 39 ? -2.939 4.724 2.663 1.00 0.00 565 GLU A C 6
ATOM 5647 O O . GLU A 1 39 ? -3.258 4.668 1.483 1.00 0.00 565 GLU A O 6
ATOM 5659 N N . THR A 1 40 ? -1.775 4.271 3.110 1.00 0.00 566 THR A N 6
ATOM 5660 C CA . THR A 1 40 ? -0.807 3.629 2.223 1.00 0.00 566 THR A CA 6
ATOM 5661 C C . THR A 1 40 ? -0.602 2.163 2.592 1.00 0.00 566 THR A C 6
ATOM 5662 O O . THR A 1 40 ? -0.551 1.819 3.773 1.00 0.00 566 THR A O 6
ATOM 5673 N N . CYS A 1 41 ? -0.492 1.294 1.584 1.00 0.00 567 CYS A N 6
ATOM 5674 C CA . CYS A 1 41 ? -0.292 -0.132 1.835 1.00 0.00 567 CYS A CA 6
ATOM 5675 C C . CYS A 1 41 ? 1.095 -0.375 2.422 1.00 0.00 567 CYS A C 6
ATOM 5676 O O . CYS A 1 41 ? 2.094 0.007 1.821 1.00 0.00 567 CYS A O 6
ATOM 5683 N N . SER A 1 42 ? 1.168 -1.005 3.588 1.00 0.00 568 SER A N 6
ATOM 5684 C CA . SER A 1 42 ? 2.464 -1.279 4.207 1.00 0.00 568 SER A CA 6
ATOM 5685 C C . SER A 1 42 ? 3.221 -2.369 3.446 1.00 0.00 568 SER A C 6
ATOM 5686 O O . SER A 1 42 ? 4.448 -2.453 3.519 1.00 0.00 568 SER A O 6
ATOM 5694 N N . GLY A 1 43 ? 2.482 -3.198 2.718 1.00 0.00 569 GLY A N 6
ATOM 5695 C CA . GLY A 1 43 ? 3.092 -4.276 1.958 1.00 0.00 569 GLY A CA 6
ATOM 5696 C C . GLY A 1 43 ? 4.052 -3.808 0.873 1.00 0.00 569 GLY A C 6
ATOM 5697 O O . GLY A 1 43 ? 5.116 -4.399 0.690 1.00 0.00 569 GLY A O 6
ATOM 5701 N N . CYS A 1 44 ? 3.679 -2.753 0.153 1.00 0.00 570 CYS A N 6
ATOM 5702 C CA . CYS A 1 44 ? 4.530 -2.229 -0.918 1.00 0.00 570 CYS A CA 6
ATOM 5703 C C . CYS A 1 44 ? 4.834 -0.746 -0.746 1.00 0.00 570 CYS A C 6
ATOM 5704 O O . CYS A 1 44 ? 5.845 -0.265 -1.254 1.00 0.00 570 CYS A O 6
ATOM 5711 N N . ASN A 1 45 ? 3.941 -0.032 -0.059 1.00 0.00 571 ASN A N 6
ATOM 5712 C CA . ASN A 1 45 ? 4.087 1.412 0.196 1.00 0.00 571 ASN A CA 6
ATOM 5713 C C . ASN A 1 45 ? 3.662 2.256 -1.015 1.00 0.00 571 ASN A C 6
ATOM 5714 O O . ASN A 1 45 ? 3.185 3.379 -0.853 1.00 0.00 571 ASN A O 6
ATOM 5725 N N . ALA A 1 46 ? 3.838 1.722 -2.219 1.00 0.00 572 ALA A N 6
ATOM 5726 C CA . ALA A 1 46 ? 3.476 2.422 -3.443 1.00 0.00 572 ALA A CA 6
ATOM 5727 C C . ALA A 1 46 ? 1.969 2.590 -3.553 1.00 0.00 572 ALA A C 6
ATOM 5728 O O . ALA A 1 46 ? 1.473 3.630 -3.979 1.00 0.00 572 ALA A O 6
ATOM 5735 N N . ALA A 1 47 ? 1.255 1.543 -3.160 1.00 0.00 573 ALA A N 6
ATOM 5736 C CA . ALA A 1 47 ? -0.207 1.541 -3.214 1.00 0.00 573 ALA A CA 6
ATOM 5737 C C . ALA A 1 47 ? -0.812 2.517 -2.200 1.00 0.00 573 ALA A C 6
ATOM 5738 O O . ALA A 1 47 ? -0.385 2.575 -1.047 1.00 0.00 573 ALA A O 6
ATOM 5745 N N . ARG A 1 48 ? -1.815 3.280 -2.638 1.00 0.00 574 ARG A N 6
ATOM 5746 C CA . ARG A 1 48 ? -2.484 4.244 -1.766 1.00 0.00 574 ARG A CA 6
ATOM 5747 C C . ARG A 1 48 ? -3.965 3.907 -1.690 1.00 0.00 574 ARG A C 6
ATOM 5748 O O . ARG A 1 48 ? -4.682 4.058 -2.668 1.00 0.00 574 ARG A O 6
ATOM 5769 N N . TYR A 1 49 ? -4.432 3.485 -0.526 1.00 0.00 575 TYR A N 6
ATOM 5770 C CA . TYR A 1 49 ? -5.838 3.120 -0.355 1.00 0.00 575 TYR A CA 6
ATOM 5771 C C . TYR A 1 49 ? -6.571 4.140 0.502 1.00 0.00 575 TYR A C 6
ATOM 5772 O O . TYR A 1 49 ? -5.985 4.749 1.390 1.00 0.00 575 TYR A O 6
ATOM 5790 N N . CYS A 1 50 ? -7.862 4.313 0.239 1.00 0.00 576 CYS A N 6
ATOM 5791 C CA . CYS A 1 50 ? -8.671 5.265 0.988 1.00 0.00 576 CYS A CA 6
ATOM 5792 C C . CYS A 1 50 ? -9.398 4.589 2.144 1.00 0.00 576 CYS A C 6
ATOM 5793 O O . CYS A 1 50 ? -9.844 5.258 3.079 1.00 0.00 576 CYS A O 6
ATOM 5800 N N . GLY A 1 51 ? -9.522 3.267 2.087 1.00 0.00 577 GLY A N 6
ATOM 5801 C CA . GLY A 1 51 ? -10.204 2.564 3.153 1.00 0.00 577 GLY A CA 6
ATOM 5802 C C . GLY A 1 51 ? -10.026 1.057 3.121 1.00 0.00 577 GLY A C 6
ATOM 5803 O O . GLY A 1 51 ? -9.590 0.481 2.126 1.00 0.00 577 GLY A O 6
ATOM 5807 N N . SER A 1 52 ? -10.360 0.442 4.247 1.00 0.00 578 SER A N 6
ATOM 5808 C CA . SER A 1 52 ? -10.268 -1.005 4.411 1.00 0.00 578 SER A CA 6
ATOM 5809 C C . SER A 1 52 ? -11.133 -1.719 3.375 1.00 0.00 578 SER A C 6
ATOM 5810 O O . SER A 1 52 ? -10.764 -2.770 2.863 1.00 0.00 578 SER A O 6
ATOM 5818 N N . PHE A 1 53 ? -12.291 -1.153 3.081 1.00 0.00 579 PHE A N 6
ATOM 5819 C CA . PHE A 1 53 ? -13.197 -1.747 2.104 1.00 0.00 579 PHE A CA 6
ATOM 5820 C C . PHE A 1 53 ? -12.586 -1.684 0.706 1.00 0.00 579 PHE A C 6
ATOM 5821 O O . PHE A 1 53 ? -12.812 -2.560 -0.130 1.00 0.00 579 PHE A O 6
ATOM 5838 N N . CYS A 1 54 ? -11.815 -0.632 0.473 1.00 0.00 580 CYS A N 6
ATOM 5839 C CA . CYS A 1 54 ? -11.166 -0.425 -0.816 1.00 0.00 580 CYS A CA 6
ATOM 5840 C C . CYS A 1 54 ? -10.057 -1.462 -1.056 1.00 0.00 580 CYS A C 6
ATOM 5841 O O . CYS A 1 54 ? -9.954 -2.024 -2.147 1.00 0.00 580 CYS A O 6
ATOM 5848 N N . GLN A 1 55 ? -9.223 -1.702 -0.040 1.00 0.00 581 GLN A N 6
ATOM 5849 C CA . GLN A 1 55 ? -8.126 -2.673 -0.157 1.00 0.00 581 GLN A CA 6
ATOM 5850 C C . GLN A 1 55 ? -8.634 -4.077 -0.474 1.00 0.00 581 GLN A C 6
ATOM 5851 O O . GLN A 1 55 ? -7.991 -4.828 -1.208 1.00 0.00 581 GLN A O 6
ATOM 5865 N N . HIS A 1 56 ? -9.776 -4.430 0.090 1.00 0.00 582 HIS A N 6
ATOM 5866 C CA . HIS A 1 56 ? -10.359 -5.750 -0.130 1.00 0.00 582 HIS A CA 6
ATOM 5867 C C . HIS A 1 56 ? -10.774 -5.961 -1.590 1.00 0.00 582 HIS A C 6
ATOM 5868 O O . HIS A 1 56 ? -10.532 -7.021 -2.166 1.00 0.00 582 HIS A O 6
ATOM 5883 N N . ARG A 1 57 ? -11.397 -4.943 -2.176 1.00 0.00 583 ARG A N 6
ATOM 5884 C CA . ARG A 1 57 ? -11.859 -5.006 -3.564 1.00 0.00 583 ARG A CA 6
ATOM 5885 C C . ARG A 1 57 ? -10.722 -5.194 -4.574 1.00 0.00 583 ARG A C 6
ATOM 5886 O O . ARG A 1 57 ? -10.867 -5.949 -5.535 1.00 0.00 583 ARG A O 6
ATOM 5907 N N . ASP A 1 58 ? -9.601 -4.509 -4.369 1.00 0.00 584 ASP A N 6
ATOM 5908 C CA . ASP A 1 58 ? -8.464 -4.624 -5.287 1.00 0.00 584 ASP A CA 6
ATOM 5909 C C . ASP A 1 58 ? -7.405 -5.595 -4.764 1.00 0.00 584 ASP A C 6
ATOM 5910 O O . ASP A 1 58 ? -6.463 -5.939 -5.480 1.00 0.00 584 ASP A O 6
ATOM 5919 N N . TRP A 1 59 ? -7.568 -6.058 -3.527 1.00 0.00 585 TRP A N 6
ATOM 5920 C CA . TRP A 1 59 ? -6.615 -6.979 -2.943 1.00 0.00 585 TRP A CA 6
ATOM 5921 C C . TRP A 1 59 ? -6.299 -8.163 -3.866 1.00 0.00 585 TRP A C 6
ATOM 5922 O O . TRP A 1 59 ? -5.130 -8.503 -4.041 1.00 0.00 585 TRP A O 6
ATOM 5943 N N . GLU A 1 60 ? -7.304 -8.814 -4.432 1.00 0.00 586 GLU A N 6
ATOM 5944 C CA . GLU A 1 60 ? -7.031 -9.943 -5.322 1.00 0.00 586 GLU A CA 6
ATOM 5945 C C . GLU A 1 60 ? -6.126 -9.492 -6.461 1.00 0.00 586 GLU A C 6
ATOM 5946 O O . GLU A 1 60 ? -5.258 -10.226 -6.917 1.00 0.00 586 GLU A O 6
ATOM 5958 N N . LYS A 1 61 ? -6.367 -8.279 -6.917 1.00 0.00 587 LYS A N 6
ATOM 5959 C CA . LYS A 1 61 ? -5.586 -7.691 -7.999 1.00 0.00 587 LYS A CA 6
ATOM 5960 C C . LYS A 1 61 ? -4.307 -7.054 -7.463 1.00 0.00 587 LYS A C 6
ATOM 5961 O O . LYS A 1 61 ? -3.491 -6.554 -8.238 1.00 0.00 587 LYS A O 6
ATOM 5980 N N . HIS A 1 62 ? -4.126 -7.066 -6.141 1.00 0.00 588 HIS A N 6
ATOM 5981 C CA . HIS A 1 62 ? -2.955 -6.459 -5.549 1.00 0.00 588 HIS A CA 6
ATOM 5982 C C . HIS A 1 62 ? -1.785 -7.429 -5.435 1.00 0.00 588 HIS A C 6
ATOM 5983 O O . HIS A 1 62 ? -0.663 -7.077 -5.742 1.00 0.00 588 HIS A O 6
ATOM 5997 N N . HIS A 1 63 ? -2.060 -8.652 -4.994 1.00 0.00 589 HIS A N 6
ATOM 5998 C CA . HIS A 1 63 ? -1.019 -9.677 -4.834 1.00 0.00 589 HIS A CA 6
ATOM 5999 C C . HIS A 1 63 ? -0.141 -9.858 -6.076 1.00 0.00 589 HIS A C 6
ATOM 6000 O O . HIS A 1 63 ? 0.951 -10.417 -5.984 1.00 0.00 589 HIS A O 6
ATOM 6015 N N . HIS A 1 64 ? -0.601 -9.388 -7.227 1.00 0.00 590 HIS A N 6
ATOM 6016 C CA . HIS A 1 64 ? 0.158 -9.515 -8.461 1.00 0.00 590 HIS A CA 6
ATOM 6017 C C . HIS A 1 64 ? 1.202 -8.397 -8.613 1.00 0.00 590 HIS A C 6
ATOM 6018 O O . HIS A 1 64 ? 2.156 -8.537 -9.377 1.00 0.00 590 HIS A O 6
ATOM 6033 N N . VAL A 1 65 ? 1.016 -7.291 -7.885 1.00 0.00 591 VAL A N 6
ATOM 6034 C CA . VAL A 1 65 ? 1.952 -6.164 -7.946 1.00 0.00 591 VAL A CA 6
ATOM 6035 C C . VAL A 1 65 ? 2.609 -5.865 -6.585 1.00 0.00 591 VAL A C 6
ATOM 6036 O O . VAL A 1 65 ? 3.722 -5.337 -6.534 1.00 0.00 591 VAL A O 6
ATOM 6049 N N . CYS A 1 66 ? 1.926 -6.204 -5.489 1.00 0.00 592 CYS A N 6
ATOM 6050 C CA . CYS A 1 66 ? 2.452 -5.962 -4.139 1.00 0.00 592 CYS A CA 6
ATOM 6051 C C . CYS A 1 66 ? 3.743 -6.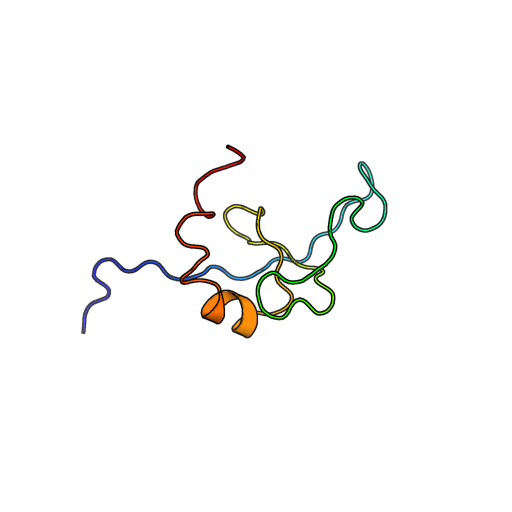740 -3.919 1.00 0.00 592 CYS A C 6
ATOM 6052 O O . CYS A 1 66 ? 3.945 -7.806 -4.498 1.00 0.00 592 CYS A O 6
ATOM 6059 N N . GLY A 1 67 ? 4.614 -6.197 -3.078 1.00 0.00 593 GLY A N 6
ATOM 6060 C CA . GLY A 1 67 ? 5.878 -6.851 -2.809 1.00 0.00 593 GLY A CA 6
ATOM 6061 C C . GLY A 1 67 ? 6.835 -6.757 -3.979 1.00 0.00 593 GLY A C 6
ATOM 6062 O O . GLY A 1 67 ? 7.815 -7.498 -4.047 1.00 0.00 593 GLY A O 6
ATOM 6066 N N . GLN A 1 68 ? 6.554 -5.843 -4.904 1.00 0.00 594 GLN A N 6
ATOM 6067 C CA . GLN A 1 68 ? 7.392 -5.656 -6.080 1.00 0.00 594 GLN A CA 6
ATOM 6068 C C . GLN A 1 68 ? 7.326 -4.208 -6.554 1.00 0.00 594 GLN A C 6
ATOM 6069 O O . GLN A 1 68 ? 6.246 -3.622 -6.620 1.00 0.00 594 GLN A O 6
ATOM 6083 N N . SER A 1 69 ? 8.477 -3.633 -6.884 1.00 0.00 595 SER A N 6
ATOM 6084 C CA . SER A 1 69 ? 8.532 -2.252 -7.351 1.00 0.00 595 SER A CA 6
ATOM 6085 C C . SER A 1 69 ? 9.174 -2.180 -8.732 1.00 0.00 595 SER A C 6
ATOM 6086 O O . SER A 1 69 ? 8.746 -1.403 -9.588 1.00 0.00 595 SER A O 6
ATOM 6094 N N . LEU A 1 70 ? 10.200 -2.998 -8.942 1.00 0.00 596 LEU A N 6
ATOM 6095 C CA . LEU A 1 70 ? 10.907 -3.033 -10.218 1.00 0.00 596 LEU A CA 6
ATOM 6096 C C . LEU A 1 70 ? 11.027 -4.462 -10.741 1.00 0.00 596 LEU A C 6
ATOM 6097 O O . LEU A 1 70 ? 10.577 -4.771 -11.844 1.00 0.00 596 LEU A O 6
ATOM 6113 N N . GLN A 1 71 ? 11.637 -5.330 -9.939 1.00 0.00 597 GLN A N 6
ATOM 6114 C CA . GLN A 1 71 ? 11.820 -6.727 -10.317 1.00 0.00 597 GLN A CA 6
ATOM 6115 C C . GLN A 1 71 ? 12.828 -6.855 -11.454 1.00 0.00 597 GLN A C 6
ATOM 6116 O O . GLN A 1 71 ? 13.316 -7.980 -11.686 1.00 0.00 597 GLN A O 6
ATOM 6133 N N . GLY A 1 1 ? -8.308 -20.945 10.789 1.00 0.00 527 GLY A N 7
ATOM 6134 C CA . GLY A 1 1 ? -8.057 -20.003 9.663 1.00 0.00 527 GLY A CA 7
ATOM 6135 C C . GLY A 1 1 ? -6.790 -20.336 8.902 1.00 0.00 527 GLY A C 7
ATOM 6136 O O . GLY A 1 1 ? -6.637 -21.446 8.391 1.00 0.00 527 GLY A O 7
ATOM 6142 N N . SER A 1 2 ? -5.881 -19.371 8.822 1.00 0.00 528 SER A N 7
ATOM 6143 C CA . SER A 1 2 ? -4.619 -19.566 8.117 1.00 0.00 528 SER A CA 7
ATOM 6144 C C . SER A 1 2 ? -3.709 -20.519 8.883 1.00 0.00 528 SER A C 7
ATOM 6145 O O . SER A 1 2 ? -3.875 -20.720 10.086 1.00 0.00 528 SER A O 7
ATOM 6153 N N . ALA A 1 3 ? -2.745 -21.103 8.179 1.00 0.00 529 ALA A N 7
ATOM 6154 C CA . ALA A 1 3 ? -1.806 -22.034 8.793 1.00 0.00 529 ALA A CA 7
ATOM 6155 C C . ALA A 1 3 ? -0.382 -21.780 8.309 1.00 0.00 529 ALA A C 7
ATOM 6156 O O . ALA A 1 3 ? 0.574 -21.900 9.076 1.00 0.00 529 ALA A O 7
ATOM 6163 N N . SER A 1 4 ? -0.248 -21.426 7.035 1.00 0.00 530 SER A N 7
ATOM 6164 C CA . SER A 1 4 ? 1.059 -21.154 6.449 1.00 0.00 530 SER A CA 7
ATOM 6165 C C . SER A 1 4 ? 0.921 -20.262 5.219 1.00 0.00 530 SER A C 7
ATOM 6166 O O . SER A 1 4 ? 0.072 -20.501 4.363 1.00 0.00 530 SER A O 7
ATOM 6174 N N . SER A 1 5 ? 1.767 -19.243 5.126 1.00 0.00 531 SER A N 7
ATOM 6175 C CA . SER A 1 5 ? 1.730 -18.321 3.995 1.00 0.00 531 SER A CA 7
ATOM 6176 C C . SER A 1 5 ? 0.307 -17.776 3.772 1.00 0.00 531 SER A C 7
ATOM 6177 O O . SER A 1 5 ? -0.154 -16.959 4.567 1.00 0.00 531 SER A O 7
ATOM 6185 N N . GLN A 1 6 ? -0.362 -18.206 2.684 1.00 0.00 532 GLN A N 7
ATOM 6186 C CA . GLN A 1 6 ? -1.726 -17.765 2.350 1.00 0.00 532 GLN A CA 7
ATOM 6187 C C . GLN A 1 6 ? -1.692 -16.431 1.620 1.00 0.00 532 GLN A C 7
ATOM 6188 O O . GLN A 1 6 ? -0.638 -15.810 1.483 1.00 0.00 532 GLN A O 7
ATOM 6202 N N . VAL A 1 7 ? -2.855 -15.998 1.155 1.00 0.00 533 VAL A N 7
ATOM 6203 C CA . VAL A 1 7 ? -2.967 -14.736 0.431 1.00 0.00 533 VAL A CA 7
ATOM 6204 C C . VAL A 1 7 ? -3.801 -13.720 1.203 1.00 0.00 533 VAL A C 7
ATOM 6205 O O . VAL A 1 7 ? -5.030 -13.721 1.131 1.00 0.00 533 VAL A O 7
ATOM 6218 N N . VAL A 1 8 ? -3.117 -12.850 1.939 1.00 0.00 534 VAL A N 7
ATOM 6219 C CA . VAL A 1 8 ? -3.782 -11.821 2.729 1.00 0.00 534 VAL A CA 7
ATOM 6220 C C . VAL A 1 8 ? -3.215 -10.441 2.412 1.00 0.00 534 VAL A C 7
ATOM 6221 O O . VAL A 1 8 ? -2.031 -10.301 2.106 1.00 0.00 534 VAL A O 7
ATOM 6234 N N . MET A 1 9 ? -4.065 -9.425 2.488 1.00 0.00 535 MET A N 7
ATOM 6235 C CA . MET A 1 9 ? -3.640 -8.056 2.206 1.00 0.00 535 MET A CA 7
ATOM 6236 C C . MET A 1 9 ? -2.833 -7.487 3.373 1.00 0.00 535 MET A C 7
ATOM 6237 O O . MET A 1 9 ? -3.024 -7.888 4.521 1.00 0.00 535 MET A O 7
ATOM 6251 N N . PRO A 1 10 ? -1.915 -6.542 3.094 1.00 0.00 536 PRO A N 7
ATOM 6252 C CA . PRO A 1 10 ? -1.084 -5.918 4.127 1.00 0.00 536 PRO A CA 7
ATOM 6253 C C . PRO A 1 10 ? -1.813 -4.793 4.878 1.00 0.00 536 PRO A C 7
ATOM 6254 O O . PRO A 1 10 ? -2.673 -4.123 4.303 1.00 0.00 536 PRO A O 7
ATOM 6265 N N . PRO A 1 11 ? -1.495 -4.571 6.174 1.00 0.00 537 PRO A N 7
ATOM 6266 C CA . PRO A 1 11 ? -2.134 -3.510 6.973 1.00 0.00 537 PRO A CA 7
ATOM 6267 C C . PRO A 1 11 ? -1.873 -2.112 6.409 1.00 0.00 537 PRO A C 7
ATOM 6268 O O . PRO A 1 11 ? -0.810 -1.847 5.846 1.00 0.00 537 PRO A O 7
ATOM 6279 N N . LEU A 1 12 ? -2.853 -1.224 6.555 1.00 0.00 538 LEU A N 7
ATOM 6280 C CA . LEU A 1 12 ? -2.723 0.147 6.065 1.00 0.00 538 LEU A CA 7
ATOM 6281 C C . LEU A 1 12 ? -1.976 1.019 7.061 1.00 0.00 538 LEU A C 7
ATOM 6282 O O . LEU A 1 12 ? -1.860 0.684 8.241 1.00 0.00 538 LEU A O 7
ATOM 6298 N N . VAL A 1 13 ? -1.471 2.139 6.569 1.00 0.00 539 VAL A N 7
ATOM 6299 C CA . VAL A 1 13 ? -0.740 3.081 7.395 1.00 0.00 539 VAL A CA 7
ATOM 6300 C C . VAL A 1 13 ? -1.293 4.480 7.191 1.00 0.00 539 VAL A C 7
ATOM 6301 O O . VAL A 1 13 ? -1.863 4.776 6.138 1.00 0.00 539 VAL A O 7
ATOM 6314 N N . ARG A 1 14 ? -1.139 5.325 8.200 1.00 0.00 540 ARG A N 7
ATOM 6315 C CA . ARG A 1 14 ? -1.625 6.697 8.137 1.00 0.00 540 ARG A CA 7
ATOM 6316 C C . ARG A 1 14 ? -3.142 6.737 8.327 1.00 0.00 540 ARG A C 7
ATOM 6317 O O . ARG A 1 14 ? -3.719 5.846 8.952 1.00 0.00 540 ARG A O 7
ATOM 6338 N N . GLY A 1 15 ? -3.785 7.769 7.789 1.00 0.00 541 GLY A N 7
ATOM 6339 C CA . GLY A 1 15 ? -5.224 7.906 7.915 1.00 0.00 541 GLY A CA 7
ATOM 6340 C C . GLY A 1 15 ? -5.588 8.869 9.028 1.00 0.00 541 GLY A C 7
ATOM 6341 O O . GLY A 1 15 ? -4.907 8.908 10.054 1.00 0.00 541 GLY A O 7
ATOM 6345 N N . ALA A 1 16 ? -6.670 9.628 8.840 1.00 0.00 542 ALA A N 7
ATOM 6346 C CA . ALA A 1 16 ? -7.115 10.597 9.845 1.00 0.00 542 ALA A CA 7
ATOM 6347 C C . ALA A 1 16 ? -5.941 11.425 10.368 1.00 0.00 542 ALA A C 7
ATOM 6348 O O . ALA A 1 16 ? -5.335 11.077 11.382 1.00 0.00 542 ALA A O 7
ATOM 6355 N N . GLN A 1 17 ? -5.623 12.517 9.678 1.00 0.00 543 GLN A N 7
ATOM 6356 C CA . GLN A 1 17 ? -4.513 13.373 10.090 1.00 0.00 543 GLN A CA 7
ATOM 6357 C C . GLN A 1 17 ? -4.744 13.941 11.488 1.00 0.00 543 GLN A C 7
ATOM 6358 O O . GLN A 1 17 ? -3.839 13.922 12.323 1.00 0.00 543 GLN A O 7
ATOM 6372 N N . GLN A 1 18 ? -5.962 14.426 11.733 1.00 0.00 544 GLN A N 7
ATOM 6373 C CA . GLN A 1 18 ? -6.335 15.004 13.037 1.00 0.00 544 GLN A CA 7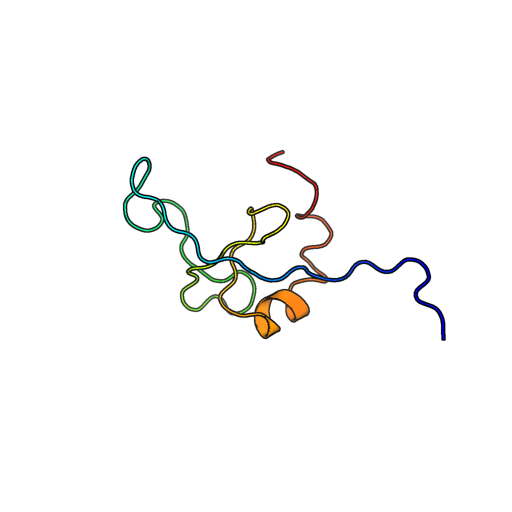
ATOM 6374 C C . GLN A 1 18 ? -7.654 15.785 12.962 1.00 0.00 544 GLN A C 7
ATOM 6375 O O . GLN A 1 18 ? -7.941 16.601 13.838 1.00 0.00 544 GLN A O 7
ATOM 6389 N N . LYS A 1 19 ? -8.463 15.522 11.934 1.00 0.00 545 LYS A N 7
ATOM 6390 C CA . LYS A 1 19 ? -9.740 16.212 11.766 1.00 0.00 545 LYS A CA 7
ATOM 6391 C C . LYS A 1 19 ? -10.353 15.887 10.408 1.00 0.00 545 LYS A C 7
ATOM 6392 O O . LYS A 1 19 ? -11.503 15.462 10.320 1.00 0.00 545 LYS A O 7
ATOM 6411 N N . ASN A 1 20 ? -9.568 16.090 9.354 1.00 0.00 546 ASN A N 7
ATOM 6412 C CA . ASN A 1 20 ? -10.015 15.828 7.987 1.00 0.00 546 ASN A CA 7
ATOM 6413 C C . ASN A 1 20 ? -8.813 15.669 7.059 1.00 0.00 546 ASN A C 7
ATOM 6414 O O . ASN A 1 20 ? -8.824 14.844 6.145 1.00 0.00 546 ASN A O 7
ATOM 6425 N N . GLY A 1 21 ? -7.779 16.468 7.306 1.00 0.00 547 GLY A N 7
ATOM 6426 C CA . GLY A 1 21 ? -6.574 16.416 6.498 1.00 0.00 547 GLY A CA 7
ATOM 6427 C C . GLY A 1 21 ? -6.438 17.619 5.584 1.00 0.00 547 GLY A C 7
ATOM 6428 O O . GLY A 1 21 ? -5.347 18.167 5.435 1.00 0.00 547 GLY A O 7
ATOM 6432 N N . ARG A 1 22 ? -7.560 18.036 4.994 1.00 0.00 548 ARG A N 7
ATOM 6433 C CA . ARG A 1 22 ? -7.595 19.183 4.087 1.00 0.00 548 ARG A CA 7
ATOM 6434 C C . ARG A 1 22 ? -6.400 19.171 3.120 1.00 0.00 548 ARG A C 7
ATOM 6435 O O . ARG A 1 22 ? -6.394 18.412 2.150 1.00 0.00 548 ARG A O 7
ATOM 6456 N N . GLY A 1 23 ? -5.392 20.008 3.382 1.00 0.00 549 GLY A N 7
ATOM 6457 C CA . GLY A 1 23 ? -4.228 20.057 2.517 1.00 0.00 549 GLY A CA 7
ATOM 6458 C C . GLY A 1 23 ? -4.529 20.692 1.174 1.00 0.00 549 GLY A C 7
ATOM 6459 O O . GLY A 1 23 ? -5.636 20.554 0.654 1.00 0.00 549 GLY A O 7
ATOM 6463 N N . SER A 1 24 ? -3.547 21.388 0.611 1.00 0.00 550 SER A N 7
ATOM 6464 C CA . SER A 1 24 ? -3.727 22.034 -0.684 1.00 0.00 550 SER A CA 7
ATOM 6465 C C . SER A 1 24 ? -4.023 20.995 -1.760 1.00 0.00 550 SER A C 7
ATOM 6466 O O . SER A 1 24 ? -4.874 21.205 -2.624 1.00 0.00 550 SER A O 7
ATOM 6474 N N . ASP A 1 25 ? -3.314 19.873 -1.697 1.00 0.00 551 ASP A N 7
ATOM 6475 C CA . ASP A 1 25 ? -3.499 18.793 -2.659 1.00 0.00 551 ASP A CA 7
ATOM 6476 C C . ASP A 1 25 ? -3.817 17.488 -1.936 1.00 0.00 551 ASP A C 7
ATOM 6477 O O . ASP A 1 25 ? -4.959 17.028 -1.931 1.00 0.00 551 ASP A O 7
ATOM 6486 N N . SER A 1 26 ? -2.795 16.898 -1.327 1.00 0.00 552 SER A N 7
ATOM 6487 C CA . SER A 1 26 ? -2.952 15.647 -0.591 1.00 0.00 552 SER A CA 7
ATOM 6488 C C . SER A 1 26 ? -3.512 14.545 -1.487 1.00 0.00 552 SER A C 7
ATOM 6489 O O . SER A 1 26 ? -4.232 13.663 -1.020 1.00 0.00 552 SER A O 7
ATOM 6497 N N . SER A 1 27 ? -3.180 14.599 -2.772 1.00 0.00 553 SER A N 7
ATOM 6498 C CA . SER A 1 27 ? -3.658 13.593 -3.716 1.00 0.00 553 SER A CA 7
ATOM 6499 C C . SER A 1 27 ? -2.983 12.253 -3.448 1.00 0.00 553 SER A C 7
ATOM 6500 O O . SER A 1 27 ? -1.871 12.206 -2.925 1.00 0.00 553 SER A O 7
ATOM 6508 N N . GLU A 1 28 ? -3.654 11.164 -3.818 1.00 0.00 554 GLU A N 7
ATOM 6509 C CA . GLU A 1 28 ? -3.117 9.818 -3.616 1.00 0.00 554 GLU A CA 7
ATOM 6510 C C . GLU A 1 28 ? -3.707 8.851 -4.638 1.00 0.00 554 GLU A C 7
ATOM 6511 O O . GLU A 1 28 ? -2.990 8.307 -5.478 1.00 0.00 554 GLU A O 7
ATOM 6523 N N . SER A 1 29 ? -5.020 8.641 -4.557 1.00 0.00 555 SER A N 7
ATOM 6524 C CA . SER A 1 29 ? -5.718 7.742 -5.474 1.00 0.00 555 SER A CA 7
ATOM 6525 C C . SER A 1 29 ? -5.329 6.282 -5.239 1.00 0.00 555 SER A C 7
ATOM 6526 O O . SER A 1 29 ? -4.146 5.960 -5.118 1.00 0.00 555 SER A O 7
ATOM 6534 N N . CYS A 1 30 ? -6.327 5.400 -5.174 1.00 0.00 556 CYS A N 7
ATOM 6535 C CA . CYS A 1 30 ? -6.067 3.978 -4.959 1.00 0.00 556 CYS A CA 7
ATOM 6536 C C . CYS A 1 30 ? -6.141 3.221 -6.274 1.00 0.00 556 CYS A C 7
ATOM 6537 O O . CYS A 1 30 ? -6.720 3.696 -7.247 1.00 0.00 556 CYS A O 7
ATOM 6544 N N . TRP A 1 31 ? -5.554 2.035 -6.294 1.00 0.00 557 TRP A N 7
ATOM 6545 C CA . TRP A 1 31 ? -5.558 1.215 -7.493 1.00 0.00 557 TRP A CA 7
ATOM 6546 C C . TRP A 1 31 ? -6.975 0.729 -7.802 1.00 0.00 557 TRP A C 7
ATOM 6547 O O . TRP A 1 31 ? -7.292 0.391 -8.941 1.00 0.00 557 TRP A O 7
ATOM 6568 N N . ASN A 1 32 ? -7.822 0.699 -6.771 1.00 0.00 558 ASN A N 7
ATOM 6569 C CA . ASN A 1 32 ? -9.199 0.245 -6.925 1.00 0.00 558 ASN A CA 7
ATOM 6570 C C . ASN A 1 32 ? -10.167 1.369 -7.299 1.00 0.00 558 ASN A C 7
ATOM 6571 O O . ASN A 1 32 ? -10.460 1.584 -8.475 1.00 0.00 558 ASN A O 7
ATOM 6582 N N . CYS A 1 33 ? -10.657 2.086 -6.286 1.00 0.00 559 CYS A N 7
ATOM 6583 C CA . CYS A 1 33 ? -11.604 3.173 -6.500 1.00 0.00 559 CYS A CA 7
ATOM 6584 C C . CYS A 1 33 ? -10.965 4.382 -7.196 1.00 0.00 559 CYS A C 7
ATOM 6585 O O . CYS A 1 33 ? -11.608 5.044 -8.011 1.00 0.00 559 CYS A O 7
ATOM 6592 N N . GLY A 1 34 ? -9.708 4.671 -6.872 1.00 0.00 560 GLY A N 7
ATOM 6593 C CA . GLY A 1 34 ? -9.018 5.803 -7.485 1.00 0.00 560 GLY A CA 7
ATOM 6594 C C . GLY A 1 34 ? -9.247 7.121 -6.763 1.00 0.00 560 GLY A C 7
ATOM 6595 O O . GLY A 1 34 ? -8.444 8.044 -6.876 1.00 0.00 560 GLY A O 7
ATOM 6599 N N . ARG A 1 35 ? -10.343 7.210 -6.027 1.00 0.00 561 ARG A N 7
ATOM 6600 C CA . ARG A 1 35 ? -10.680 8.415 -5.282 1.00 0.00 561 ARG A CA 7
ATOM 6601 C C . ARG A 1 35 ? -9.688 8.646 -4.144 1.00 0.00 561 ARG A C 7
ATOM 6602 O O . ARG A 1 35 ? -9.369 7.707 -3.415 1.00 0.00 561 ARG A O 7
ATOM 6623 N N . LYS A 1 36 ? -9.171 9.888 -4.066 1.00 0.00 562 LYS A N 7
ATOM 6624 C CA . LYS A 1 36 ? -8.204 10.315 -3.030 1.00 0.00 562 LYS A CA 7
ATOM 6625 C C . LYS A 1 36 ? -8.269 9.459 -1.766 1.00 0.00 562 LYS A C 7
ATOM 6626 O O . LYS A 1 36 ? -9.343 9.027 -1.347 1.00 0.00 562 LYS A O 7
ATOM 6645 N N . ALA A 1 37 ? -7.115 9.259 -1.132 1.00 0.00 563 ALA A N 7
ATOM 6646 C CA . ALA A 1 37 ? -7.042 8.443 0.075 1.00 0.00 563 ALA A CA 7
ATOM 6647 C C . ALA A 1 37 ? -6.113 9.036 1.127 1.00 0.00 563 ALA A C 7
ATOM 6648 O O . ALA A 1 37 ? -5.198 9.793 0.810 1.00 0.00 563 ALA A O 7
ATOM 6655 N N . SER A 1 38 ? -6.368 8.693 2.388 1.00 0.00 564 SER A N 7
ATOM 6656 C CA . SER A 1 38 ? -5.555 9.177 3.499 1.00 0.00 564 SER A CA 7
ATOM 6657 C C . SER A 1 38 ? -4.716 8.048 4.113 1.00 0.00 564 SER A C 7
ATOM 6658 O O . SER A 1 38 ? -4.092 8.232 5.158 1.00 0.00 564 SER A O 7
ATOM 6666 N N . GLU A 1 39 ? -4.697 6.882 3.459 1.00 0.00 565 GLU A N 7
ATOM 6667 C CA . GLU A 1 39 ? -3.933 5.735 3.952 1.00 0.00 565 GLU A CA 7
ATOM 6668 C C . GLU A 1 39 ? -3.132 5.098 2.818 1.00 0.00 565 GLU A C 7
ATOM 6669 O O . GLU A 1 39 ? -3.565 5.098 1.667 1.00 0.00 565 GLU A O 7
ATOM 6681 N N . THR A 1 40 ? -1.958 4.563 3.148 1.00 0.00 566 THR A N 7
ATOM 6682 C CA . THR A 1 40 ? -1.093 3.931 2.153 1.00 0.00 566 THR A CA 7
ATOM 6683 C C . THR A 1 40 ? -0.808 2.458 2.459 1.00 0.00 566 THR A C 7
ATOM 6684 O O . THR A 1 40 ? -0.640 2.074 3.615 1.00 0.00 566 THR A O 7
ATOM 6695 N N . CYS A 1 41 ? -0.768 1.637 1.403 1.00 0.00 567 CYS A N 7
ATOM 6696 C CA . CYS A 1 41 ? -0.504 0.205 1.541 1.00 0.00 567 CYS A CA 7
ATOM 6697 C C . CYS A 1 41 ? 0.895 -0.043 2.101 1.00 0.00 567 CYS A C 7
ATOM 6698 O O . CYS A 1 41 ? 1.883 0.427 1.541 1.00 0.00 567 CYS A O 7
ATOM 6705 N N . SER A 1 42 ? 0.982 -0.780 3.198 1.00 0.00 568 SER A N 7
ATOM 6706 C CA . SER A 1 42 ? 2.273 -1.084 3.815 1.00 0.00 568 SER A CA 7
ATOM 6707 C C . SER A 1 42 ? 3.077 -2.089 2.987 1.00 0.00 568 SER A C 7
ATOM 6708 O O . SER A 1 42 ? 4.307 -2.098 3.029 1.00 0.00 568 SER A O 7
ATOM 6716 N N . GLY A 1 43 ? 2.372 -2.928 2.236 1.00 0.00 569 GLY A N 7
ATOM 6717 C CA . GLY A 1 43 ? 3.026 -3.939 1.421 1.00 0.00 569 GLY A CA 7
ATOM 6718 C C . GLY A 1 43 ? 3.949 -3.396 0.340 1.00 0.00 569 GLY A C 7
ATOM 6719 O O . GLY A 1 43 ? 5.031 -3.941 0.125 1.00 0.00 569 GLY A O 7
ATOM 6723 N N . CYS A 1 44 ? 3.538 -2.327 -0.344 1.00 0.00 570 CYS A N 7
ATOM 6724 C CA . CYS A 1 44 ? 4.363 -1.751 -1.409 1.00 0.00 570 CYS A CA 7
ATOM 6725 C C . CYS A 1 44 ? 4.593 -0.253 -1.233 1.00 0.00 570 CYS A C 7
ATOM 6726 O O . CYS A 1 44 ? 5.610 0.272 -1.688 1.00 0.00 570 CYS A O 7
ATOM 6733 N N . ASN A 1 45 ? 3.630 0.422 -0.606 1.00 0.00 571 ASN A N 7
ATOM 6734 C CA . ASN A 1 45 ? 3.699 1.870 -0.361 1.00 0.00 571 ASN A CA 7
ATOM 6735 C C . ASN A 1 45 ? 3.199 2.673 -1.568 1.00 0.00 571 ASN A C 7
ATOM 6736 O O . ASN A 1 45 ? 2.606 3.738 -1.403 1.00 0.00 571 ASN A O 7
ATOM 6747 N N . ALA A 1 46 ? 3.439 2.166 -2.781 1.00 0.00 572 ALA A N 7
ATOM 6748 C CA . ALA A 1 46 ? 2.999 2.850 -3.991 1.00 0.00 572 ALA A CA 7
ATOM 6749 C C . ALA A 1 46 ? 1.485 2.908 -4.021 1.00 0.00 572 ALA A C 7
ATOM 6750 O O . ALA A 1 46 ? 0.885 3.911 -4.409 1.00 0.00 572 ALA A O 7
ATOM 6757 N N . ALA A 1 47 ? 0.878 1.804 -3.609 1.00 0.00 573 ALA A N 7
ATOM 6758 C CA . ALA A 1 47 ? -0.569 1.694 -3.568 1.00 0.00 573 ALA A CA 7
ATOM 6759 C C . ALA A 1 47 ? -1.129 2.543 -2.435 1.00 0.00 573 ALA A C 7
ATOM 6760 O O . ALA A 1 47 ? -0.734 2.371 -1.289 1.00 0.00 573 ALA A O 7
ATOM 6767 N N . ARG A 1 48 ? -2.034 3.463 -2.747 1.00 0.00 574 ARG A N 7
ATOM 6768 C CA . ARG A 1 48 ? -2.627 4.311 -1.718 1.00 0.00 574 ARG A CA 7
ATOM 6769 C C . ARG A 1 48 ? -4.085 3.925 -1.545 1.00 0.00 574 ARG A C 7
ATOM 6770 O O . ARG A 1 48 ? -4.897 4.161 -2.428 1.00 0.00 574 ARG A O 7
ATOM 6791 N N . TYR A 1 49 ? -4.437 3.374 -0.390 1.00 0.00 575 TYR A N 7
ATOM 6792 C CA . TYR A 1 49 ? -5.815 2.944 -0.154 1.00 0.00 575 TYR A CA 7
ATOM 6793 C C . TYR A 1 49 ? -6.568 3.886 0.766 1.00 0.00 575 TYR A C 7
ATOM 6794 O O . TYR A 1 49 ? -5.997 4.474 1.680 1.00 0.00 575 TYR A O 7
ATOM 6812 N N . CYS A 1 50 ? -7.860 4.035 0.499 1.00 0.00 576 CYS A N 7
ATOM 6813 C CA . CYS A 1 50 ? -8.714 4.911 1.289 1.00 0.00 576 CYS A CA 7
ATOM 6814 C C . CYS A 1 50 ? -9.528 4.148 2.331 1.00 0.00 576 CYS A C 7
ATOM 6815 O O . CYS A 1 50 ? -10.089 4.758 3.241 1.00 0.00 576 CYS A O 7
ATOM 6822 N N . GLY A 1 51 ? -9.603 2.822 2.215 1.00 0.00 577 GLY A N 7
ATOM 6823 C CA . GLY A 1 51 ? -10.375 2.077 3.193 1.00 0.00 577 GLY A CA 7
ATOM 6824 C C . GLY A 1 51 ? -10.241 0.567 3.101 1.00 0.00 577 GLY A C 7
ATOM 6825 O O . GLY A 1 51 ? -9.723 0.023 2.126 1.00 0.00 577 GLY A O 7
ATOM 6829 N N . SER A 1 52 ? -10.718 -0.088 4.157 1.00 0.00 578 SER A N 7
ATOM 6830 C CA . SER A 1 52 ? -10.686 -1.544 4.260 1.00 0.00 578 SER A CA 7
ATOM 6831 C C . SER A 1 52 ? -11.476 -2.199 3.125 1.00 0.00 578 SER A C 7
ATOM 6832 O O . SER A 1 52 ? -11.079 -3.235 2.596 1.00 0.00 578 SER A O 7
ATOM 6840 N N . PHE A 1 53 ? -12.602 -1.603 2.761 1.00 0.00 579 PHE A N 7
ATOM 6841 C CA . PHE A 1 53 ? -13.427 -2.140 1.682 1.00 0.00 579 PHE A CA 7
ATOM 6842 C C . PHE A 1 53 ? -12.708 -2.003 0.344 1.00 0.00 579 PHE A C 7
ATOM 6843 O O . PHE A 1 53 ? -12.764 -2.886 -0.511 1.00 0.00 579 PHE A O 7
ATOM 6860 N N . CYS A 1 54 ? -12.027 -0.880 0.198 1.00 0.00 580 CYS A N 7
ATOM 6861 C CA . CYS A 1 54 ? -11.290 -0.580 -1.022 1.00 0.00 580 CYS A CA 7
ATOM 6862 C C . CYS A 1 54 ? -10.134 -1.570 -1.227 1.00 0.00 580 CYS A C 7
ATOM 6863 O O . CYS A 1 54 ? -9.986 -2.160 -2.307 1.00 0.00 580 CYS A O 7
ATOM 6870 N N . GLN A 1 55 ? -9.329 -1.778 -0.181 1.00 0.00 581 GLN A N 7
ATOM 6871 C CA . GLN A 1 55 ? -8.194 -2.698 -0.271 1.00 0.00 581 GLN A CA 7
ATOM 6872 C C . GLN A 1 55 ? -8.637 -4.135 -0.527 1.00 0.00 581 GLN A C 7
ATOM 6873 O O . GLN A 1 55 ? -8.033 -4.830 -1.330 1.00 0.00 581 GLN A O 7
ATOM 6887 N N . HIS A 1 56 ? -9.675 -4.581 0.167 1.00 0.00 582 HIS A N 7
ATOM 6888 C CA . HIS A 1 56 ? -10.179 -5.942 -0.009 1.00 0.00 582 HIS A CA 7
ATOM 6889 C C . HIS A 1 56 ? -10.707 -6.154 -1.429 1.00 0.00 582 HIS A C 7
ATOM 6890 O O . HIS A 1 56 ? -10.443 -7.176 -2.064 1.00 0.00 582 HIS A O 7
ATOM 6905 N N . ARG A 1 57 ? -11.451 -5.166 -1.906 1.00 0.00 583 ARG A N 7
ATOM 6906 C CA . ARG A 1 57 ? -12.051 -5.189 -3.239 1.00 0.00 583 ARG A CA 7
ATOM 6907 C C . ARG A 1 57 ? -11.016 -5.425 -4.346 1.00 0.00 583 ARG A C 7
ATOM 6908 O O . ARG A 1 57 ? -11.319 -6.069 -5.351 1.00 0.00 583 ARG A O 7
ATOM 6929 N N . ASP A 1 58 ? -9.805 -4.908 -4.162 1.00 0.00 584 ASP A N 7
ATOM 6930 C CA . ASP A 1 58 ? -8.747 -5.077 -5.171 1.00 0.00 584 ASP A CA 7
ATOM 6931 C C . ASP A 1 58 ? -7.571 -5.920 -4.652 1.00 0.00 584 ASP A C 7
ATOM 6932 O O . ASP A 1 58 ? -6.639 -6.228 -5.395 1.00 0.00 584 ASP A O 7
ATOM 6941 N N . TRP A 1 59 ? -7.631 -6.321 -3.389 1.00 0.00 585 TRP A N 7
ATOM 6942 C CA . TRP A 1 59 ? -6.560 -7.119 -2.807 1.00 0.00 585 TRP A CA 7
ATOM 6943 C C . TRP A 1 59 ? -6.186 -8.344 -3.647 1.00 0.00 585 TRP A C 7
ATOM 6944 O O . TRP A 1 59 ? -5.001 -8.581 -3.887 1.00 0.00 585 TRP A O 7
ATOM 6965 N N . GLU A 1 60 ? -7.156 -9.125 -4.088 1.00 0.00 586 GLU A N 7
ATOM 6966 C CA . GLU A 1 60 ? -6.838 -10.307 -4.888 1.00 0.00 586 GLU A CA 7
ATOM 6967 C C . GLU A 1 60 ? -6.043 -9.889 -6.119 1.00 0.00 586 GLU A C 7
ATOM 6968 O O . GLU A 1 60 ? -5.121 -10.573 -6.546 1.00 0.00 586 GLU A O 7
ATOM 6980 N N . LYS A 1 61 ? -6.433 -8.765 -6.683 1.00 0.00 587 LYS A N 7
ATOM 6981 C CA . LYS A 1 61 ? -5.768 -8.227 -7.862 1.00 0.00 587 LYS A CA 7
ATOM 6982 C C . LYS A 1 61 ? -4.515 -7.421 -7.495 1.00 0.00 587 LYS A C 7
ATOM 6983 O O . LYS A 1 61 ? -3.764 -7.007 -8.378 1.00 0.00 587 LYS A O 7
ATOM 7002 N N . HIS A 1 62 ? -4.286 -7.195 -6.197 1.00 0.00 588 HIS A N 7
ATOM 7003 C CA . HIS A 1 62 ? -3.134 -6.427 -5.754 1.00 0.00 588 HIS A CA 7
ATOM 7004 C C . HIS A 1 62 ? -1.901 -7.302 -5.533 1.00 0.00 588 HIS A C 7
ATOM 7005 O O . HIS A 1 62 ? -0.787 -6.905 -5.856 1.00 0.00 588 HIS A O 7
ATOM 7019 N N . HIS A 1 63 ? -2.116 -8.492 -4.977 1.00 0.00 589 HIS A N 7
ATOM 7020 C CA . HIS A 1 63 ? -1.026 -9.428 -4.700 1.00 0.00 589 HIS A CA 7
ATOM 7021 C C . HIS A 1 63 ? -0.191 -9.750 -5.940 1.00 0.00 589 HIS A C 7
ATOM 7022 O O . HIS A 1 63 ? 0.924 -10.257 -5.825 1.00 0.00 589 HIS A O 7
ATOM 7037 N N . HIS A 1 64 ? -0.721 -9.458 -7.123 1.00 0.00 590 HIS A N 7
ATOM 7038 C CA . HIS A 1 64 ? -0.002 -9.722 -8.363 1.00 0.00 590 HIS A CA 7
ATOM 7039 C C . HIS A 1 64 ? 1.198 -8.787 -8.505 1.00 0.00 590 HIS A C 7
ATOM 7040 O O . HIS A 1 64 ? 2.191 -9.130 -9.148 1.00 0.00 590 HIS A O 7
ATOM 7055 N N . VAL A 1 65 ? 1.100 -7.607 -7.896 1.00 0.00 591 VAL A N 7
ATOM 7056 C CA . VAL A 1 65 ? 2.170 -6.616 -7.966 1.00 0.00 591 VAL A CA 7
ATOM 7057 C C . VAL A 1 65 ? 2.755 -6.277 -6.594 1.00 0.00 591 VAL A C 7
ATOM 7058 O O . VAL A 1 65 ? 3.901 -5.840 -6.502 1.00 0.00 591 VAL A O 7
ATOM 7071 N N . CYS A 1 66 ? 1.981 -6.478 -5.530 1.00 0.00 592 CYS A N 7
ATOM 7072 C CA . CYS A 1 66 ? 2.469 -6.165 -4.189 1.00 0.00 592 CYS A CA 7
ATOM 7073 C C . CYS A 1 66 ? 3.343 -7.295 -3.657 1.00 0.00 592 CYS A C 7
ATOM 7074 O O . CYS A 1 66 ? 2.848 -8.362 -3.299 1.00 0.00 592 CYS A O 7
ATOM 7081 N N . GLY A 1 67 ? 4.645 -7.048 -3.608 1.00 0.00 593 GLY A N 7
ATOM 7082 C CA . GLY A 1 67 ? 5.571 -8.046 -3.111 1.00 0.00 593 GLY A CA 7
ATOM 7083 C C . GLY A 1 67 ? 6.128 -8.915 -4.223 1.00 0.00 593 GLY A C 7
ATOM 7084 O O . GLY A 1 67 ? 7.174 -9.544 -4.063 1.00 0.00 593 GLY A O 7
ATOM 7088 N N . GLN A 1 68 ? 5.428 -8.950 -5.356 1.00 0.00 594 GLN A N 7
ATOM 7089 C CA . GLN A 1 68 ? 5.870 -9.745 -6.496 1.00 0.00 594 GLN A CA 7
ATOM 7090 C C . GLN A 1 68 ? 7.245 -9.291 -6.965 1.00 0.00 594 GLN A C 7
ATOM 7091 O O . GLN A 1 68 ? 8.133 -10.110 -7.199 1.00 0.00 594 GLN A O 7
ATOM 7105 N N . SER A 1 69 ? 7.417 -7.980 -7.102 1.00 0.00 595 SER A N 7
ATOM 7106 C CA . SER A 1 69 ? 8.691 -7.424 -7.537 1.00 0.00 595 SER A CA 7
ATOM 7107 C C . SER A 1 69 ? 8.783 -5.939 -7.202 1.00 0.00 595 SER A C 7
ATOM 7108 O O . SER A 1 69 ? 7.766 -5.267 -7.028 1.00 0.00 595 SER A O 7
ATOM 7116 N N . LEU A 1 70 ? 10.008 -5.435 -7.118 1.00 0.00 596 LEU A N 7
ATOM 7117 C CA . LEU A 1 70 ? 10.237 -4.028 -6.809 1.00 0.00 596 LEU A CA 7
ATOM 7118 C C . LEU A 1 70 ? 11.156 -3.386 -7.843 1.00 0.00 596 LEU A C 7
ATOM 7119 O O . LEU A 1 70 ? 10.715 -2.588 -8.671 1.00 0.00 596 LEU A O 7
ATOM 7135 N N . GLN A 1 71 ? 12.435 -3.741 -7.790 1.00 0.00 597 GLN A N 7
ATOM 7136 C CA . GLN A 1 71 ? 13.417 -3.200 -8.723 1.00 0.00 597 GLN A CA 7
ATOM 7137 C C . GLN A 1 71 ? 13.304 -3.880 -10.084 1.00 0.00 597 GLN A C 7
ATOM 7138 O O . GLN A 1 71 ? 14.087 -4.816 -10.344 1.00 0.00 597 GLN A O 7
ATOM 7155 N N . GLY A 1 1 ? -1.721 -26.487 10.464 1.00 0.00 527 GLY A N 8
ATOM 7156 C CA . GLY A 1 1 ? -0.244 -26.320 10.573 1.00 0.00 527 GLY A CA 8
ATOM 7157 C C . GLY A 1 1 ? 0.143 -25.110 11.396 1.00 0.00 527 GLY A C 8
ATOM 7158 O O . GLY A 1 1 ? -0.647 -24.179 11.555 1.00 0.00 527 GLY A O 8
ATOM 7164 N N . SER A 1 2 ? 1.365 -25.120 11.923 1.00 0.00 528 SER A N 8
ATOM 7165 C CA . SER A 1 2 ? 1.853 -24.012 12.735 1.00 0.00 528 SER A CA 8
ATOM 7166 C C . SER A 1 2 ? 1.925 -22.727 11.917 1.00 0.00 528 SER A C 8
ATOM 7167 O O . SER A 1 2 ? 1.823 -21.627 12.459 1.00 0.00 528 SER A O 8
ATOM 7175 N N . ALA A 1 3 ? 2.100 -22.875 10.608 1.00 0.00 529 ALA A N 8
ATOM 7176 C CA . ALA A 1 3 ? 2.183 -21.724 9.716 1.00 0.00 529 ALA A CA 8
ATOM 7177 C C . ALA A 1 3 ? 0.939 -21.618 8.842 1.00 0.00 529 ALA A C 8
ATOM 7178 O O . ALA A 1 3 ? 0.145 -20.689 8.984 1.00 0.00 529 ALA A O 8
ATOM 7185 N N . SER A 1 4 ? 0.774 -22.577 7.937 1.00 0.00 530 SER A N 8
ATOM 7186 C CA . SER A 1 4 ? -0.376 -22.593 7.042 1.00 0.00 530 SER A CA 8
ATOM 7187 C C . SER A 1 4 ? -0.462 -21.296 6.244 1.00 0.00 530 SER A C 8
ATOM 7188 O O . SER A 1 4 ? -1.017 -20.302 6.714 1.00 0.00 530 SER A O 8
ATOM 7196 N N . SER A 1 5 ? 0.091 -21.310 5.034 1.00 0.00 531 SER A N 8
ATOM 7197 C CA . SER A 1 5 ? 0.079 -20.137 4.166 1.00 0.00 531 SER A CA 8
ATOM 7198 C C . SER A 1 5 ? -1.326 -19.569 4.009 1.00 0.00 531 SER A C 8
ATOM 7199 O O . SER A 1 5 ? -2.320 -20.283 4.140 1.00 0.00 531 SER A O 8
ATOM 7207 N N . GLN A 1 6 ? -1.389 -18.271 3.730 1.00 0.00 532 GLN A N 8
ATOM 7208 C CA . GLN A 1 6 ? -2.663 -17.584 3.555 1.00 0.00 532 GLN A CA 8
ATOM 7209 C C . GLN A 1 6 ? -2.511 -16.397 2.610 1.00 0.00 532 GLN A C 8
ATOM 7210 O O . GLN A 1 6 ? -1.462 -15.756 2.566 1.00 0.00 532 GLN A O 8
ATOM 7224 N N . VAL A 1 7 ? -3.566 -16.113 1.855 1.00 0.00 533 VAL A N 8
ATOM 7225 C CA . VAL A 1 7 ? -3.554 -15.000 0.916 1.00 0.00 533 VAL A CA 8
ATOM 7226 C C . VAL A 1 7 ? -4.402 -13.841 1.430 1.00 0.00 533 VAL A C 8
ATOM 7227 O O . VAL A 1 7 ? -5.586 -13.731 1.115 1.00 0.00 533 VAL A O 8
ATOM 7240 N N . VAL A 1 8 ? -3.781 -12.971 2.219 1.00 0.00 534 VAL A N 8
ATOM 7241 C CA . VAL A 1 8 ? -4.476 -11.821 2.784 1.00 0.00 534 VAL A CA 8
ATOM 7242 C C . VAL A 1 8 ? -3.741 -10.515 2.503 1.00 0.00 534 VAL A C 8
ATOM 7243 O O . VAL A 1 8 ? -2.519 -10.494 2.359 1.00 0.00 534 VAL A O 8
ATOM 7256 N N . MET A 1 9 ? -4.501 -9.428 2.428 1.00 0.00 535 MET A N 8
ATOM 7257 C CA . MET A 1 9 ? -3.926 -8.106 2.163 1.00 0.00 535 MET A CA 8
ATOM 7258 C C . MET A 1 9 ? -3.444 -7.434 3.458 1.00 0.00 535 MET A C 8
ATOM 7259 O O . MET A 1 9 ? -4.211 -7.323 4.414 1.00 0.00 535 MET A O 8
ATOM 7273 N N . PRO A 1 10 ? -2.169 -6.974 3.523 1.00 0.00 536 PRO A N 8
ATOM 7274 C CA . PRO A 1 10 ? -1.639 -6.312 4.727 1.00 0.00 536 PRO A CA 8
ATOM 7275 C C . PRO A 1 10 ? -2.438 -5.056 5.101 1.00 0.00 536 PRO A C 8
ATOM 7276 O O . PRO A 1 10 ? -2.937 -4.360 4.218 1.00 0.00 536 PRO A O 8
ATOM 7287 N N . PRO A 1 11 ? -2.566 -4.735 6.409 1.00 0.00 537 PRO A N 8
ATOM 7288 C CA . PRO A 1 11 ? -3.313 -3.547 6.864 1.00 0.00 537 PRO A CA 8
ATOM 7289 C C . PRO A 1 11 ? -2.766 -2.243 6.286 1.00 0.00 537 PRO A C 8
ATOM 7290 O O . PRO A 1 11 ? -1.585 -2.144 5.949 1.00 0.00 537 PRO A O 8
ATOM 7301 N N . LEU A 1 12 ? -3.639 -1.245 6.161 1.00 0.00 538 LEU A N 8
ATOM 7302 C CA . LEU A 1 12 ? -3.251 0.058 5.626 1.00 0.00 538 LEU A CA 8
ATOM 7303 C C . LEU A 1 12 ? -2.698 0.945 6.735 1.00 0.00 538 LEU A C 8
ATOM 7304 O O . LEU A 1 12 ? -3.017 0.756 7.908 1.00 0.00 538 LEU A O 8
ATOM 7320 N N . VAL A 1 13 ? -1.870 1.913 6.362 1.00 0.00 539 VAL A N 8
ATOM 7321 C CA . VAL A 1 13 ? -1.279 2.824 7.335 1.00 0.00 539 VAL A CA 8
ATOM 7322 C C . VAL A 1 13 ? -1.381 4.264 6.844 1.00 0.00 539 VAL A C 8
ATOM 7323 O O . VAL A 1 13 ? -1.526 4.504 5.647 1.00 0.00 539 VAL A O 8
ATOM 7336 N N . ARG A 1 14 ? -1.302 5.221 7.761 1.00 0.00 540 ARG A N 8
ATOM 7337 C CA . ARG A 1 14 ? -1.382 6.626 7.383 1.00 0.00 540 ARG A CA 8
ATOM 7338 C C . ARG A 1 14 ? -0.222 6.984 6.463 1.00 0.00 540 ARG A C 8
ATOM 7339 O O . ARG A 1 14 ? 0.918 6.595 6.714 1.00 0.00 540 ARG A O 8
ATOM 7360 N N . GLY A 1 15 ? -0.517 7.713 5.392 1.00 0.00 541 GLY A N 8
ATOM 7361 C CA . GLY A 1 15 ? 0.532 8.099 4.464 1.00 0.00 541 GLY A CA 8
ATOM 7362 C C . GLY A 1 15 ? 1.692 8.776 5.166 1.00 0.00 541 GLY A C 8
ATOM 7363 O O . GLY A 1 15 ? 2.744 8.167 5.362 1.00 0.00 541 GLY A O 8
ATOM 7367 N N . ALA A 1 16 ? 1.504 10.035 5.546 1.00 0.00 542 ALA A N 8
ATOM 7368 C CA . ALA A 1 16 ? 2.546 10.786 6.236 1.00 0.00 542 ALA A CA 8
ATOM 7369 C C . ALA A 1 16 ? 3.708 11.102 5.300 1.00 0.00 542 ALA A C 8
ATOM 7370 O O . ALA A 1 16 ? 4.848 11.251 5.738 1.00 0.00 542 ALA A O 8
ATOM 7377 N N . GLN A 1 17 ? 3.411 11.203 4.008 1.00 0.00 543 GLN A N 8
ATOM 7378 C CA . GLN A 1 17 ? 4.431 11.505 3.012 1.00 0.00 543 GLN A CA 8
ATOM 7379 C C . GLN A 1 17 ? 3.910 12.521 2.002 1.00 0.00 543 GLN A C 8
ATOM 7380 O O . GLN A 1 17 ? 3.001 12.222 1.225 1.00 0.00 543 GLN A O 8
ATOM 7394 N N . GLN A 1 18 ? 4.503 13.711 2.007 1.00 0.00 544 GLN A N 8
ATOM 7395 C CA . GLN A 1 18 ? 4.094 14.776 1.090 1.00 0.00 544 GLN A CA 8
ATOM 7396 C C . GLN A 1 18 ? 4.983 16.017 1.222 1.00 0.00 544 GLN A C 8
ATOM 7397 O O . GLN A 1 18 ? 5.056 16.831 0.301 1.00 0.00 544 GLN A O 8
ATOM 7411 N N . LYS A 1 19 ? 5.653 16.165 2.364 1.00 0.00 545 LYS A N 8
ATOM 7412 C CA . LYS A 1 19 ? 6.523 17.314 2.589 1.00 0.00 545 LYS A CA 8
ATOM 7413 C C . LYS A 1 19 ? 7.712 17.317 1.633 1.00 0.00 545 LYS A C 8
ATOM 7414 O O . LYS A 1 19 ? 8.402 16.310 1.472 1.00 0.00 545 LYS A O 8
ATOM 7433 N N . ASN A 1 20 ? 7.940 18.476 1.016 1.00 0.00 546 ASN A N 8
ATOM 7434 C CA . ASN A 1 20 ? 9.041 18.654 0.070 1.00 0.00 546 ASN A CA 8
ATOM 7435 C C . ASN A 1 20 ? 9.098 17.490 -0.919 1.00 0.00 546 ASN A C 8
ATOM 7436 O O . ASN A 1 20 ? 8.109 16.784 -1.114 1.00 0.00 546 ASN A O 8
ATOM 7447 N N . GLY A 1 21 ? 10.257 17.293 -1.542 1.00 0.00 547 GLY A N 8
ATOM 7448 C CA . GLY A 1 21 ? 10.406 16.210 -2.497 1.00 0.00 547 GLY A CA 8
ATOM 7449 C C . GLY A 1 21 ? 9.605 16.440 -3.762 1.00 0.00 547 GLY A C 8
ATOM 7450 O O . GLY A 1 21 ? 8.482 15.953 -3.888 1.00 0.00 547 GLY A O 8
ATOM 7454 N N . ARG A 1 22 ? 10.181 17.183 -4.701 1.00 0.00 548 ARG A N 8
ATOM 7455 C CA . ARG A 1 22 ? 9.506 17.474 -5.960 1.00 0.00 548 ARG A CA 8
ATOM 7456 C C . ARG A 1 22 ? 8.108 18.032 -5.705 1.00 0.00 548 ARG A C 8
ATOM 7457 O O . ARG A 1 22 ? 7.101 17.391 -6.001 1.00 0.00 548 ARG A O 8
ATOM 7478 N N . GLY A 1 23 ? 8.057 19.238 -5.150 1.00 0.00 549 GLY A N 8
ATOM 7479 C CA . GLY A 1 23 ? 6.782 19.864 -4.861 1.00 0.00 549 GLY A CA 8
ATOM 7480 C C . GLY A 1 23 ? 6.176 19.376 -3.559 1.00 0.00 549 GLY A C 8
ATOM 7481 O O . GLY A 1 23 ? 6.871 18.811 -2.713 1.00 0.00 549 GLY A O 8
ATOM 7485 N N . SER A 1 24 ? 4.876 19.596 -3.401 1.00 0.00 550 SER A N 8
ATOM 7486 C CA . SER A 1 24 ? 4.167 19.181 -2.195 1.00 0.00 550 SER A CA 8
ATOM 7487 C C . SER A 1 24 ? 2.780 18.644 -2.536 1.00 0.00 550 SER A C 8
ATOM 7488 O O . SER A 1 24 ? 2.248 18.914 -3.613 1.00 0.00 550 SER A O 8
ATOM 7496 N N . ASP A 1 25 ? 2.201 17.882 -1.614 1.00 0.00 551 ASP A N 8
ATOM 7497 C CA . ASP A 1 25 ? 0.873 17.311 -1.820 1.00 0.00 551 ASP A CA 8
ATOM 7498 C C . ASP A 1 25 ? 0.811 16.468 -3.090 1.00 0.00 551 ASP A C 8
ATOM 7499 O O . ASP A 1 25 ? 0.646 16.994 -4.190 1.00 0.00 551 ASP A O 8
ATOM 7508 N N . SER A 1 26 ? 0.945 15.155 -2.925 1.00 0.00 552 SER A N 8
ATOM 7509 C CA . SER A 1 26 ? 0.901 14.219 -4.047 1.00 0.00 552 SER A CA 8
ATOM 7510 C C . SER A 1 26 ? -0.508 14.085 -4.632 1.00 0.00 552 SER A C 8
ATOM 7511 O O . SER A 1 26 ? -0.691 13.418 -5.649 1.00 0.00 552 SER A O 8
ATOM 7519 N N . SER A 1 27 ? -1.498 14.701 -3.970 1.00 0.00 553 SER A N 8
ATOM 7520 C CA . SER A 1 27 ? -2.893 14.652 -4.416 1.00 0.00 553 SER A CA 8
ATOM 7521 C C . SER A 1 27 ? -3.562 13.341 -3.993 1.00 0.00 553 SER A C 8
ATOM 7522 O O . SER A 1 27 ? -3.237 12.790 -2.941 1.00 0.00 553 SER A O 8
ATOM 7530 N N . GLU A 1 28 ? -4.494 12.840 -4.807 1.00 0.00 554 GLU A N 8
ATOM 7531 C CA . GLU A 1 28 ? -5.193 11.601 -4.487 1.00 0.00 554 GLU A CA 8
ATOM 7532 C C . GLU A 1 28 ? -5.290 10.680 -5.696 1.00 0.00 554 GLU A C 8
ATOM 7533 O O . GLU A 1 28 ? -5.082 11.110 -6.829 1.00 0.00 554 GLU A O 8
ATOM 7545 N N . SER A 1 29 ? -5.640 9.412 -5.431 1.00 0.00 555 SER A N 8
ATOM 7546 C CA . SER A 1 29 ? -5.776 8.401 -6.480 1.00 0.00 555 SER A CA 8
ATOM 7547 C C . SER A 1 29 ? -5.809 6.983 -5.902 1.00 0.00 555 SER A C 8
ATOM 7548 O O . SER A 1 29 ? -4.847 6.229 -6.044 1.00 0.00 555 SER A O 8
ATOM 7556 N N . CYS A 1 30 ? -6.908 6.617 -5.240 1.00 0.00 556 CYS A N 8
ATOM 7557 C CA . CYS A 1 30 ? -7.056 5.283 -4.654 1.00 0.00 556 CYS A CA 8
ATOM 7558 C C . CYS A 1 30 ? -6.989 4.221 -5.751 1.00 0.00 556 CYS A C 8
ATOM 7559 O O . CYS A 1 30 ? -7.238 4.516 -6.917 1.00 0.00 556 CYS A O 8
ATOM 7566 N N . TRP A 1 31 ? -6.642 2.989 -5.391 1.00 0.00 557 TRP A N 8
ATOM 7567 C CA . TRP A 1 31 ? -6.547 1.933 -6.392 1.00 0.00 557 TRP A CA 8
ATOM 7568 C C . TRP A 1 31 ? -7.927 1.398 -6.792 1.00 0.00 557 TRP A C 8
ATOM 7569 O O . TRP A 1 31 ? -8.327 1.491 -7.953 1.00 0.00 557 TRP A O 8
ATOM 7590 N N . ASN A 1 32 ? -8.644 0.841 -5.823 1.00 0.00 558 ASN A N 8
ATOM 7591 C CA . ASN A 1 32 ? -9.976 0.281 -6.073 1.00 0.00 558 ASN A CA 8
ATOM 7592 C C . ASN A 1 32 ? -11.003 1.304 -6.574 1.00 0.00 558 ASN A C 8
ATOM 7593 O O . ASN A 1 32 ? -11.310 1.348 -7.765 1.00 0.00 558 ASN A O 8
ATOM 7604 N N . CYS A 1 33 ? -11.531 2.124 -5.665 1.00 0.00 559 CYS A N 8
ATOM 7605 C CA . CYS A 1 33 ? -12.539 3.122 -6.033 1.00 0.00 559 CYS A CA 8
ATOM 7606 C C . CYS A 1 33 ? -11.957 4.300 -6.824 1.00 0.00 559 CYS A C 8
ATOM 7607 O O . CYS A 1 33 ? -12.538 4.728 -7.823 1.00 0.00 559 CYS A O 8
ATOM 7614 N N . GLY A 1 34 ? -10.821 4.822 -6.383 1.00 0.00 560 GLY A N 8
ATOM 7615 C CA . GLY A 1 34 ? -10.191 5.944 -7.076 1.00 0.00 560 GLY A CA 8
ATOM 7616 C C . GLY A 1 34 ? -10.409 7.277 -6.374 1.00 0.00 560 GLY A C 8
ATOM 7617 O O . GLY A 1 34 ? -9.670 8.237 -6.602 1.00 0.00 560 GLY A O 8
ATOM 7621 N N . ARG A 1 35 ? -11.425 7.331 -5.526 1.00 0.00 561 ARG A N 8
ATOM 7622 C CA . ARG A 1 35 ? -11.759 8.533 -4.767 1.00 0.00 561 ARG A CA 8
ATOM 7623 C C . ARG A 1 35 ? -10.576 9.001 -3.934 1.00 0.00 561 ARG A C 8
ATOM 7624 O O . ARG A 1 35 ? -9.518 8.370 -3.915 1.00 0.00 561 ARG A O 8
ATOM 7645 N N . LYS A 1 36 ? -10.775 10.114 -3.250 1.00 0.00 562 LYS A N 8
ATOM 7646 C CA . LYS A 1 36 ? -9.734 10.696 -2.404 1.00 0.00 562 LYS A CA 8
ATOM 7647 C C . LYS A 1 36 ? -9.140 9.646 -1.468 1.00 0.00 562 LYS A C 8
ATOM 7648 O O . LYS A 1 36 ? -9.859 9.011 -0.696 1.00 0.00 562 LYS A O 8
ATOM 7667 N N . ALA A 1 37 ? -7.818 9.470 -1.540 1.00 0.00 563 ALA A N 8
ATOM 7668 C CA . ALA A 1 37 ? -7.131 8.493 -0.698 1.00 0.00 563 ALA A CA 8
ATOM 7669 C C . ALA A 1 37 ? -6.011 9.129 0.129 1.00 0.00 563 ALA A C 8
ATOM 7670 O O . ALA A 1 37 ? -5.267 9.981 -0.357 1.00 0.00 563 ALA A O 8
ATOM 7677 N N . SER A 1 38 ? -5.903 8.697 1.385 1.00 0.00 564 SER A N 8
ATOM 7678 C CA . SER A 1 38 ? -4.879 9.207 2.292 1.00 0.00 564 SER A CA 8
ATOM 7679 C C . SER A 1 38 ? -4.243 8.070 3.094 1.00 0.00 564 SER A C 8
ATOM 7680 O O . SER A 1 38 ? -3.753 8.282 4.204 1.00 0.00 564 SER A O 8
ATOM 7688 N N . GLU A 1 39 ? -4.243 6.869 2.522 1.00 0.00 565 GLU A N 8
ATOM 7689 C CA . GLU A 1 39 ? -3.670 5.703 3.190 1.00 0.00 565 GLU A CA 8
ATOM 7690 C C . GLU A 1 39 ? -2.765 4.922 2.237 1.00 0.00 565 GLU A C 8
ATOM 7691 O O . GLU A 1 39 ? -2.957 4.954 1.023 1.00 0.00 565 GLU A O 8
ATOM 7703 N N . THR A 1 40 ? -1.781 4.226 2.796 1.00 0.00 566 THR A N 8
ATOM 7704 C CA . THR A 1 40 ? -0.847 3.436 2.000 1.00 0.00 566 THR A CA 8
ATOM 7705 C C . THR A 1 40 ? -0.893 1.961 2.376 1.00 0.00 566 THR A C 8
ATOM 7706 O O . THR A 1 40 ? -1.354 1.596 3.456 1.00 0.00 566 THR A O 8
ATOM 7717 N N . CYS A 1 41 ? -0.406 1.117 1.470 1.00 0.00 567 CYS A N 8
ATOM 7718 C CA . CYS A 1 41 ? -0.379 -0.324 1.685 1.00 0.00 567 CYS A CA 8
ATOM 7719 C C . CYS A 1 41 ? 0.878 -0.719 2.453 1.00 0.00 567 CYS A C 8
ATOM 7720 O O . CYS A 1 41 ? 1.983 -0.406 2.028 1.00 0.00 567 CYS A O 8
ATOM 7727 N N . SER A 1 42 ? 0.723 -1.392 3.585 1.00 0.00 568 SER A N 8
ATOM 7728 C CA . SER A 1 42 ? 1.886 -1.806 4.364 1.00 0.00 568 SER A CA 8
ATOM 7729 C C . SER A 1 42 ? 2.695 -2.863 3.612 1.00 0.00 568 SER A C 8
ATOM 7730 O O . SER A 1 42 ? 3.889 -3.040 3.856 1.00 0.00 568 SER A O 8
ATOM 7738 N N . GLY A 1 43 ? 2.034 -3.563 2.693 1.00 0.00 569 GLY A N 8
ATOM 7739 C CA . GLY A 1 43 ? 2.691 -4.600 1.917 1.00 0.00 569 GLY A CA 8
ATOM 7740 C C . GLY A 1 43 ? 3.772 -4.094 0.971 1.00 0.00 569 GLY A C 8
ATOM 7741 O O . GLY A 1 43 ? 4.828 -4.716 0.852 1.00 0.00 569 GLY A O 8
ATOM 7745 N N . CYS A 1 44 ? 3.518 -2.974 0.288 1.00 0.00 570 CYS A N 8
ATOM 7746 C CA . CYS A 1 44 ? 4.498 -2.419 -0.654 1.00 0.00 570 CYS A CA 8
ATOM 7747 C C . CYS A 1 44 ? 4.792 -0.939 -0.385 1.00 0.00 570 CYS A C 8
ATOM 7748 O O . CYS A 1 44 ? 5.874 -0.451 -0.716 1.00 0.00 570 CYS A O 8
ATOM 7755 N N . ASN A 1 45 ? 3.815 -0.238 0.189 1.00 0.00 571 ASN A N 8
ATOM 7756 C CA . ASN A 1 45 ? 3.935 1.193 0.526 1.00 0.00 571 ASN A CA 8
ATOM 7757 C C . ASN A 1 45 ? 3.652 2.116 -0.664 1.00 0.00 571 ASN A C 8
ATOM 7758 O O . ASN A 1 45 ? 3.150 3.223 -0.475 1.00 0.00 571 ASN A O 8
ATOM 7769 N N . ALA A 1 46 ? 3.970 1.681 -1.880 1.00 0.00 572 ALA A N 8
ATOM 7770 C CA . ALA A 1 46 ? 3.719 2.519 -3.048 1.00 0.00 572 ALA A CA 8
ATOM 7771 C C . ALA A 1 46 ? 2.218 2.640 -3.268 1.00 0.00 572 ALA A C 8
ATOM 7772 O O . ALA A 1 46 ? 1.681 3.723 -3.502 1.00 0.00 572 ALA A O 8
ATOM 7779 N N . ALA A 1 47 ? 1.566 1.492 -3.183 1.00 0.00 573 ALA A N 8
ATOM 7780 C CA . ALA A 1 47 ? 0.123 1.415 -3.353 1.00 0.00 573 ALA A CA 8
ATOM 7781 C C . ALA A 1 47 ? -0.590 2.310 -2.345 1.00 0.00 573 ALA A C 8
ATOM 7782 O O . ALA A 1 47 ? -0.520 2.081 -1.137 1.00 0.00 573 ALA A O 8
ATOM 7789 N N . ARG A 1 48 ? -1.277 3.333 -2.849 1.00 0.00 574 ARG A N 8
ATOM 7790 C CA . ARG A 1 48 ? -2.007 4.260 -1.993 1.00 0.00 574 ARG A CA 8
ATOM 7791 C C . ARG A 1 48 ? -3.496 3.950 -2.061 1.00 0.00 574 ARG A C 8
ATOM 7792 O O . ARG A 1 48 ? -4.111 4.064 -3.120 1.00 0.00 574 ARG A O 8
ATOM 7813 N N . TYR A 1 49 ? -4.077 3.555 -0.931 1.00 0.00 575 TYR A N 8
ATOM 7814 C CA . TYR A 1 49 ? -5.499 3.220 -0.873 1.00 0.00 575 TYR A CA 8
ATOM 7815 C C . TYR A 1 49 ? -6.228 4.234 -0.002 1.00 0.00 575 TYR A C 8
ATOM 7816 O O . TYR A 1 49 ? -5.591 5.024 0.694 1.00 0.00 575 TYR A O 8
ATOM 7834 N N . CYS A 1 50 ? -7.557 4.232 -0.054 1.00 0.00 576 CYS A N 8
ATOM 7835 C CA . CYS A 1 50 ? -8.341 5.170 0.746 1.00 0.00 576 CYS A CA 8
ATOM 7836 C C . CYS A 1 50 ? -9.098 4.465 1.867 1.00 0.00 576 CYS A C 8
ATOM 7837 O O . CYS A 1 50 ? -9.576 5.116 2.795 1.00 0.00 576 CYS A O 8
ATOM 7844 N N . GLY A 1 51 ? -9.210 3.139 1.795 1.00 0.00 577 GLY A N 8
ATOM 7845 C CA . GLY A 1 51 ? -9.927 2.433 2.840 1.00 0.00 577 GLY A CA 8
ATOM 7846 C C . GLY A 1 51 ? -9.711 0.928 2.859 1.00 0.00 577 GLY A C 8
ATOM 7847 O O . GLY A 1 51 ? -9.258 0.329 1.882 1.00 0.00 577 GLY A O 8
ATOM 7851 N N . SER A 1 52 ? -10.045 0.344 4.005 1.00 0.00 578 SER A N 8
ATOM 7852 C CA . SER A 1 52 ? -9.922 -1.095 4.235 1.00 0.00 578 SER A CA 8
ATOM 7853 C C . SER A 1 52 ? -10.772 -1.907 3.257 1.00 0.00 578 SER A C 8
ATOM 7854 O O . SER A 1 52 ? -10.363 -2.974 2.809 1.00 0.00 578 SER A O 8
ATOM 7862 N N . PHE A 1 53 ? -11.958 -1.413 2.934 1.00 0.00 579 PHE A N 8
ATOM 7863 C CA . PHE A 1 53 ? -12.842 -2.122 2.011 1.00 0.00 579 PHE A CA 8
ATOM 7864 C C . PHE A 1 53 ? -12.234 -2.140 0.608 1.00 0.00 579 PHE A C 8
ATOM 7865 O O . PHE A 1 53 ? -12.320 -3.134 -0.115 1.00 0.00 579 PHE A O 8
ATOM 7882 N N . CYS A 1 54 ? -11.625 -1.020 0.245 1.00 0.00 580 CYS A N 8
ATOM 7883 C CA . CYS A 1 54 ? -10.991 -0.878 -1.063 1.00 0.00 580 CYS A CA 8
ATOM 7884 C C . CYS A 1 54 ? -9.848 -1.866 -1.262 1.00 0.00 580 CYS A C 8
ATOM 7885 O O . CYS A 1 54 ? -9.727 -2.469 -2.330 1.00 0.00 580 CYS A O 8
ATOM 7892 N N . GLN A 1 55 ? -9.011 -2.036 -0.247 1.00 0.00 581 GLN A N 8
ATOM 7893 C CA . GLN A 1 55 ? -7.896 -2.967 -0.361 1.00 0.00 581 GLN A CA 8
ATOM 7894 C C . GLN A 1 55 ? -8.403 -4.392 -0.574 1.00 0.00 581 GLN A C 8
ATOM 7895 O O . GLN A 1 55 ? -7.824 -5.152 -1.340 1.00 0.00 581 GLN A O 8
ATOM 7909 N N . HIS A 1 56 ? -9.489 -4.738 0.102 1.00 0.00 582 HIS A N 8
ATOM 7910 C CA . HIS A 1 56 ? -10.081 -6.073 -0.011 1.00 0.00 582 HIS A CA 8
ATOM 7911 C C . HIS A 1 56 ? -10.614 -6.346 -1.421 1.00 0.00 582 HIS A C 8
ATOM 7912 O O . HIS A 1 56 ? -10.411 -7.425 -1.977 1.00 0.00 582 HIS A O 8
ATOM 7927 N N . ARG A 1 57 ? -11.296 -5.354 -1.986 1.00 0.00 583 ARG A N 8
ATOM 7928 C CA . ARG A 1 57 ? -11.883 -5.467 -3.322 1.00 0.00 583 ARG A CA 8
ATOM 7929 C C . ARG A 1 57 ? -10.840 -5.665 -4.427 1.00 0.00 583 ARG A C 8
ATOM 7930 O O . ARG A 1 57 ? -11.061 -6.431 -5.364 1.00 0.00 583 ARG A O 8
ATOM 7951 N N . ASP A 1 58 ? -9.710 -4.976 -4.315 1.00 0.00 584 ASP A N 8
ATOM 7952 C CA . ASP A 1 58 ? -8.651 -5.080 -5.323 1.00 0.00 584 ASP A CA 8
ATOM 7953 C C . ASP A 1 58 ? -7.510 -6.004 -4.886 1.00 0.00 584 ASP A C 8
ATOM 7954 O O . ASP A 1 58 ? -6.636 -6.336 -5.685 1.00 0.00 584 ASP A O 8
ATOM 7963 N N . TRP A 1 59 ? -7.520 -6.410 -3.624 1.00 0.00 585 TRP A N 8
ATOM 7964 C CA . TRP A 1 59 ? -6.475 -7.288 -3.105 1.00 0.00 585 TRP A CA 8
ATOM 7965 C C . TRP A 1 59 ? -6.181 -8.503 -3.996 1.00 0.00 585 TRP A C 8
ATOM 7966 O O . TRP A 1 59 ? -5.015 -8.840 -4.204 1.00 0.00 585 TRP A O 8
ATOM 7987 N N . GLU A 1 60 ? -7.197 -9.148 -4.545 1.00 0.00 586 GLU A N 8
ATOM 7988 C CA . GLU A 1 60 ? -6.945 -10.319 -5.384 1.00 0.00 586 GLU A CA 8
ATOM 7989 C C . GLU A 1 60 ? -6.018 -9.953 -6.533 1.00 0.00 586 GLU A C 8
ATOM 7990 O O . GLU A 1 60 ? -5.126 -10.713 -6.896 1.00 0.00 586 GLU A O 8
ATOM 8002 N N . LYS A 1 61 ? -6.269 -8.800 -7.108 1.00 0.00 587 LYS A N 8
ATOM 8003 C CA . LYS A 1 61 ? -5.471 -8.300 -8.217 1.00 0.00 587 LYS A CA 8
ATOM 8004 C C . LYS A 1 61 ? -4.231 -7.526 -7.748 1.00 0.00 587 LYS A C 8
ATOM 8005 O O . LYS A 1 61 ? -3.410 -7.118 -8.570 1.00 0.00 587 LYS A O 8
ATOM 8024 N N . HIS A 1 62 ? -4.084 -7.323 -6.432 1.00 0.00 588 HIS A N 8
ATOM 8025 C CA . HIS A 1 62 ? -2.941 -6.573 -5.912 1.00 0.00 588 HIS A CA 8
ATOM 8026 C C . HIS A 1 62 ? -1.740 -7.470 -5.623 1.00 0.00 588 HIS A C 8
ATOM 8027 O O . HIS A 1 62 ? -0.594 -7.049 -5.759 1.00 0.00 588 HIS A O 8
ATOM 8041 N N . HIS A 1 63 ? -2.014 -8.698 -5.198 1.00 0.00 589 HIS A N 8
ATOM 8042 C CA . HIS A 1 63 ? -0.957 -9.658 -4.877 1.00 0.00 589 HIS A CA 8
ATOM 8043 C C . HIS A 1 63 ? 0.077 -9.819 -5.997 1.00 0.00 589 HIS A C 8
ATOM 8044 O O . HIS A 1 63 ? 1.178 -10.308 -5.745 1.00 0.00 589 HIS A O 8
ATOM 8059 N N . HIS A 1 64 ? -0.254 -9.421 -7.225 1.00 0.00 590 HIS A N 8
ATOM 8060 C CA . HIS A 1 64 ? 0.691 -9.544 -8.332 1.00 0.00 590 HIS A CA 8
ATOM 8061 C C . HIS A 1 64 ? 1.658 -8.357 -8.367 1.00 0.00 590 HIS A C 8
ATOM 8062 O O . HIS A 1 64 ? 2.754 -8.455 -8.919 1.00 0.00 590 HIS A O 8
ATOM 8077 N N . VAL A 1 65 ? 1.246 -7.236 -7.778 1.00 0.00 591 VAL A N 8
ATOM 8078 C CA . VAL A 1 65 ? 2.072 -6.028 -7.752 1.00 0.00 591 VAL A CA 8
ATOM 8079 C C . VAL A 1 65 ? 2.703 -5.781 -6.378 1.00 0.00 591 VAL A C 8
ATOM 8080 O O . VAL A 1 65 ? 3.693 -5.056 -6.264 1.00 0.00 591 VAL A O 8
ATOM 8093 N N . CYS A 1 66 ? 2.129 -6.383 -5.341 1.00 0.00 592 CYS A N 8
ATOM 8094 C CA . CYS A 1 66 ? 2.635 -6.216 -3.978 1.00 0.00 592 CYS A CA 8
ATOM 8095 C C . CYS A 1 66 ? 3.876 -7.068 -3.738 1.00 0.00 592 CYS A C 8
ATOM 8096 O O . CYS A 1 66 ? 4.040 -8.133 -4.333 1.00 0.00 592 CYS A O 8
ATOM 8103 N N . GLY A 1 67 ? 4.750 -6.586 -2.860 1.00 0.00 593 GLY A N 8
ATOM 8104 C CA . GLY A 1 67 ? 5.968 -7.309 -2.552 1.00 0.00 593 GLY A CA 8
ATOM 8105 C C . GLY A 1 67 ? 7.011 -7.222 -3.647 1.00 0.00 593 GLY A C 8
ATOM 8106 O O . GLY A 1 67 ? 7.976 -7.987 -3.646 1.00 0.00 593 GLY A O 8
ATOM 8110 N N . GLN A 1 68 ? 6.828 -6.299 -4.586 1.00 0.00 594 GLN A N 8
ATOM 8111 C CA . GLN A 1 68 ? 7.778 -6.139 -5.678 1.00 0.00 594 GLN A CA 8
ATOM 8112 C C . GLN A 1 68 ? 7.483 -4.865 -6.466 1.00 0.00 594 GLN A C 8
ATOM 8113 O O . GLN A 1 68 ? 6.353 -4.635 -6.896 1.00 0.00 594 GLN A O 8
ATOM 8127 N N . SER A 1 69 ? 8.511 -4.044 -6.648 1.00 0.00 595 SER A N 8
ATOM 8128 C CA . SER A 1 69 ? 8.375 -2.789 -7.383 1.00 0.00 595 SER A CA 8
ATOM 8129 C C . SER A 1 69 ? 9.648 -1.954 -7.284 1.00 0.00 595 SER A C 8
ATOM 8130 O O . SER A 1 69 ? 9.941 -1.146 -8.165 1.00 0.00 595 SER A O 8
ATOM 8138 N N . LEU A 1 70 ? 10.403 -2.156 -6.208 1.00 0.00 596 LEU A N 8
ATOM 8139 C CA . LEU A 1 70 ? 11.644 -1.421 -5.997 1.00 0.00 596 LEU A CA 8
ATOM 8140 C C . LEU A 1 70 ? 12.645 -1.721 -7.109 1.00 0.00 596 LEU A C 8
ATOM 8141 O O . LEU A 1 70 ? 13.302 -0.819 -7.627 1.00 0.00 596 LEU A O 8
ATOM 8157 N N . GLN A 1 71 ? 12.752 -2.996 -7.469 1.00 0.00 597 GLN A N 8
ATOM 8158 C CA . GLN A 1 71 ? 13.670 -3.420 -8.519 1.00 0.00 597 GLN A CA 8
ATOM 8159 C C . GLN A 1 71 ? 13.363 -2.704 -9.830 1.00 0.00 597 GLN A C 8
ATOM 8160 O O . GLN A 1 71 ? 12.179 -2.387 -10.068 1.00 0.00 597 GLN A O 8
ATOM 8177 N N . GLY A 1 1 ? -5.255 -33.480 -0.106 1.00 0.00 527 GLY A N 9
ATOM 8178 C CA . GLY A 1 1 ? -5.252 -32.587 1.085 1.00 0.00 527 GLY A CA 9
ATOM 8179 C C . GLY A 1 1 ? -4.030 -31.691 1.137 1.00 0.00 527 GLY A C 9
ATOM 8180 O O . GLY A 1 1 ? -3.252 -31.637 0.185 1.00 0.00 527 GLY A O 9
ATOM 8186 N N . SER A 1 2 ? -3.863 -30.986 2.252 1.00 0.00 528 SER A N 9
ATOM 8187 C CA . SER A 1 2 ? -2.728 -30.089 2.425 1.00 0.00 528 SER A CA 9
ATOM 8188 C C . SER A 1 2 ? -2.622 -29.122 1.248 1.00 0.00 528 SER A C 9
ATOM 8189 O O . SER A 1 2 ? -3.608 -28.863 0.557 1.00 0.00 528 SER A O 9
ATOM 8197 N N . ALA A 1 3 ? -1.424 -28.587 1.021 1.00 0.00 529 ALA A N 9
ATOM 8198 C CA . ALA A 1 3 ? -1.204 -27.652 -0.076 1.00 0.00 529 ALA A CA 9
ATOM 8199 C C . ALA A 1 3 ? -2.160 -26.466 0.010 1.00 0.00 529 ALA A C 9
ATOM 8200 O O . ALA A 1 3 ? -2.948 -26.228 -0.904 1.00 0.00 529 ALA A O 9
ATOM 8207 N N . SER A 1 4 ? -2.084 -25.726 1.113 1.00 0.00 530 SER A N 9
ATOM 8208 C CA . SER A 1 4 ? -2.944 -24.566 1.310 1.00 0.00 530 SER A CA 9
ATOM 8209 C C . SER A 1 4 ? -2.113 -23.299 1.490 1.00 0.00 530 SER A C 9
ATOM 8210 O O . SER A 1 4 ? -1.058 -23.321 2.124 1.00 0.00 530 SER A O 9
ATOM 8218 N N . SER A 1 5 ? -2.598 -22.195 0.929 1.00 0.00 531 SER A N 9
ATOM 8219 C CA . SER A 1 5 ? -1.898 -20.919 1.029 1.00 0.00 531 SER A CA 9
ATOM 8220 C C . SER A 1 5 ? -2.855 -19.791 1.399 1.00 0.00 531 SER A C 9
ATOM 8221 O O . SER A 1 5 ? -2.792 -19.248 2.503 1.00 0.00 531 SER A O 9
ATOM 8229 N N . GLN A 1 6 ? -3.741 -19.444 0.471 1.00 0.00 532 GLN A N 9
ATOM 8230 C CA . GLN A 1 6 ? -4.710 -18.379 0.701 1.00 0.00 532 GLN A CA 9
ATOM 8231 C C . GLN A 1 6 ? -3.999 -17.040 0.893 1.00 0.00 532 GLN A C 9
ATOM 8232 O O . GLN A 1 6 ? -3.636 -16.673 2.012 1.00 0.00 532 GLN A O 9
ATOM 8246 N N . VAL A 1 7 ? -3.801 -16.316 -0.208 1.00 0.00 533 VAL A N 9
ATOM 8247 C CA . VAL A 1 7 ? -3.130 -15.019 -0.165 1.00 0.00 533 VAL A CA 9
ATOM 8248 C C . VAL A 1 7 ? -3.862 -14.043 0.754 1.00 0.00 533 VAL A C 9
ATOM 8249 O O . VAL A 1 7 ? -5.071 -13.845 0.633 1.00 0.00 533 VAL A O 9
ATOM 8262 N N . VAL A 1 8 ? -3.105 -13.384 1.627 1.00 0.00 534 VAL A N 9
ATOM 8263 C CA . VAL A 1 8 ? -3.678 -12.432 2.573 1.00 0.00 534 VAL A CA 9
ATOM 8264 C C . VAL A 1 8 ? -3.167 -11.017 2.324 1.00 0.00 534 VAL A C 9
ATOM 8265 O O . VAL A 1 8 ? -2.020 -10.822 1.922 1.00 0.00 534 VAL A O 9
ATOM 8278 N N . MET A 1 9 ? -4.031 -10.034 2.565 1.00 0.00 535 MET A N 9
ATOM 8279 C CA . MET A 1 9 ? -3.674 -8.634 2.364 1.00 0.00 535 MET A CA 9
ATOM 8280 C C . MET A 1 9 ? -2.972 -8.055 3.594 1.00 0.00 535 MET A C 9
ATOM 8281 O O . MET A 1 9 ? -3.309 -8.408 4.724 1.00 0.00 535 MET A O 9
ATOM 8295 N N . PRO A 1 10 ? -1.982 -7.161 3.397 1.00 0.00 536 PRO A N 9
ATOM 8296 C CA . PRO A 1 10 ? -1.257 -6.541 4.506 1.00 0.00 536 PRO A CA 9
ATOM 8297 C C . PRO A 1 10 ? -2.020 -5.345 5.087 1.00 0.00 536 PRO A C 9
ATOM 8298 O O . PRO A 1 10 ? -2.766 -4.682 4.363 1.00 0.00 536 PRO A O 9
ATOM 8309 N N . PRO A 1 11 ? -1.864 -5.043 6.391 1.00 0.00 537 PRO A N 9
ATOM 8310 C CA . PRO A 1 11 ? -2.556 -3.904 7.016 1.00 0.00 537 PRO A CA 9
ATOM 8311 C C . PRO A 1 11 ? -2.169 -2.572 6.372 1.00 0.00 537 PRO A C 9
ATOM 8312 O O . PRO A 1 11 ? -1.060 -2.424 5.864 1.00 0.00 537 PRO A O 9
ATOM 8323 N N . LEU A 1 12 ? -3.085 -1.608 6.386 1.00 0.00 538 LEU A N 9
ATOM 8324 C CA . LEU A 1 12 ? -2.818 -0.296 5.805 1.00 0.00 538 LEU A CA 9
ATOM 8325 C C . LEU A 1 12 ? -2.136 0.616 6.819 1.00 0.00 538 LEU A C 9
ATOM 8326 O O . LEU A 1 12 ? -2.164 0.355 8.023 1.00 0.00 538 LEU A O 9
ATOM 8342 N N . VAL A 1 13 ? -1.522 1.679 6.321 1.00 0.00 539 VAL A N 9
ATOM 8343 C CA . VAL A 1 13 ? -0.832 2.639 7.171 1.00 0.00 539 VAL A CA 9
ATOM 8344 C C . VAL A 1 13 ? -1.292 4.053 6.841 1.00 0.00 539 VAL A C 9
ATOM 8345 O O . VAL A 1 13 ? -1.667 4.335 5.707 1.00 0.00 539 VAL A O 9
ATOM 8358 N N . ARG A 1 14 ? -1.244 4.940 7.827 1.00 0.00 540 ARG A N 9
ATOM 8359 C CA . ARG A 1 14 ? -1.666 6.325 7.631 1.00 0.00 540 ARG A CA 9
ATOM 8360 C C . ARG A 1 14 ? -3.192 6.401 7.502 1.00 0.00 540 ARG A C 9
ATOM 8361 O O . ARG A 1 14 ? -3.903 5.539 8.018 1.00 0.00 540 ARG A O 9
ATOM 8382 N N . GLY A 1 15 ? -3.690 7.429 6.816 1.00 0.00 541 GLY A N 9
ATOM 8383 C CA . GLY A 1 15 ? -5.125 7.584 6.644 1.00 0.00 541 GLY A CA 9
ATOM 8384 C C . GLY A 1 15 ? -5.774 8.397 7.750 1.00 0.00 541 GLY A C 9
ATOM 8385 O O . GLY A 1 15 ? -6.894 8.879 7.590 1.00 0.00 541 GLY A O 9
ATOM 8389 N N . ALA A 1 16 ? -5.062 8.559 8.865 1.00 0.00 542 ALA A N 9
ATOM 8390 C CA . ALA A 1 16 ? -5.569 9.320 10.005 1.00 0.00 542 ALA A CA 9
ATOM 8391 C C . ALA A 1 16 ? -4.655 9.152 11.215 1.00 0.00 542 ALA A C 9
ATOM 8392 O O . ALA A 1 16 ? -4.880 8.278 12.051 1.00 0.00 542 ALA A O 9
ATOM 8399 N N . GLN A 1 17 ? -3.631 9.996 11.305 1.00 0.00 543 GLN A N 9
ATOM 8400 C CA . GLN A 1 17 ? -2.682 9.937 12.416 1.00 0.00 543 GLN A CA 9
ATOM 8401 C C . GLN A 1 17 ? -1.588 10.991 12.266 1.00 0.00 543 GLN A C 9
ATOM 8402 O O . GLN A 1 17 ? -0.478 10.817 12.767 1.00 0.00 543 GLN A O 9
ATOM 8416 N N . GLN A 1 18 ? -1.905 12.087 11.583 1.00 0.00 544 GLN A N 9
ATOM 8417 C CA . GLN A 1 18 ? -0.936 13.156 11.376 1.00 0.00 544 GLN A CA 9
ATOM 8418 C C . GLN A 1 18 ? -1.624 14.435 10.911 1.00 0.00 544 GLN A C 9
ATOM 8419 O O . GLN A 1 18 ? -2.519 14.396 10.067 1.00 0.00 544 GLN A O 9
ATOM 8433 N N . LYS A 1 19 ? -1.199 15.564 11.463 1.00 0.00 545 LYS A N 9
ATOM 8434 C CA . LYS A 1 19 ? -1.773 16.857 11.102 1.00 0.00 545 LYS A CA 9
ATOM 8435 C C . LYS A 1 19 ? -0.722 17.749 10.448 1.00 0.00 545 LYS A C 9
ATOM 8436 O O . LYS A 1 19 ? -1.052 18.655 9.682 1.00 0.00 545 LYS A O 9
ATOM 8455 N N . ASN A 1 20 ? 0.545 17.487 10.756 1.00 0.00 546 ASN A N 9
ATOM 8456 C CA . ASN A 1 20 ? 1.641 18.268 10.195 1.00 0.00 546 ASN A CA 9
ATOM 8457 C C . ASN A 1 20 ? 1.618 18.235 8.670 1.00 0.00 546 ASN A C 9
ATOM 8458 O O . ASN A 1 20 ? 1.731 19.276 8.022 1.00 0.00 546 ASN A O 9
ATOM 8469 N N . GLY A 1 21 ? 1.471 17.043 8.097 1.00 0.00 547 GLY A N 9
ATOM 8470 C CA . GLY A 1 21 ? 1.431 16.915 6.650 1.00 0.00 547 GLY A CA 9
ATOM 8471 C C . GLY A 1 21 ? 0.160 16.239 6.174 1.00 0.00 547 GLY A C 9
ATOM 8472 O O . GLY A 1 21 ? -0.354 15.338 6.836 1.00 0.00 547 GLY A O 9
ATOM 8476 N N . ARG A 1 22 ? -0.346 16.669 5.025 1.00 0.00 548 ARG A N 9
ATOM 8477 C CA . ARG A 1 22 ? -1.566 16.096 4.470 1.00 0.00 548 ARG A CA 9
ATOM 8478 C C . ARG A 1 22 ? -1.625 16.331 2.959 1.00 0.00 548 ARG A C 9
ATOM 8479 O O . ARG A 1 22 ? -1.442 15.405 2.168 1.00 0.00 548 ARG A O 9
ATOM 8500 N N . GLY A 1 23 ? -1.883 17.576 2.565 1.00 0.00 549 GLY A N 9
ATOM 8501 C CA . GLY A 1 23 ? -1.956 17.911 1.155 1.00 0.00 549 GLY A CA 9
ATOM 8502 C C . GLY A 1 23 ? -0.586 18.124 0.537 1.00 0.00 549 GLY A C 9
ATOM 8503 O O . GLY A 1 23 ? -0.301 19.193 -0.005 1.00 0.00 549 GLY A O 9
ATOM 8507 N N . SER A 1 24 ? 0.264 17.104 0.619 1.00 0.00 550 SER A N 9
ATOM 8508 C CA . SER A 1 24 ? 1.612 17.185 0.065 1.00 0.00 550 SER A CA 9
ATOM 8509 C C . SER A 1 24 ? 2.218 15.792 -0.094 1.00 0.00 550 SER A C 9
ATOM 8510 O O . SER A 1 24 ? 3.410 15.594 0.151 1.00 0.00 550 SER A O 9
ATOM 8518 N N . ASP A 1 25 ? 1.396 14.831 -0.506 1.00 0.00 551 ASP A N 9
ATOM 8519 C CA . ASP A 1 25 ? 1.859 13.460 -0.692 1.00 0.00 551 ASP A CA 9
ATOM 8520 C C . ASP A 1 25 ? 2.302 13.221 -2.134 1.00 0.00 551 ASP A C 9
ATOM 8521 O O . ASP A 1 25 ? 3.208 12.428 -2.391 1.00 0.00 551 ASP A O 9
ATOM 8530 N N . SER A 1 26 ? 1.659 13.914 -3.067 1.00 0.00 552 SER A N 9
ATOM 8531 C CA . SER A 1 26 ? 1.988 13.779 -4.483 1.00 0.00 552 SER A CA 9
ATOM 8532 C C . SER A 1 26 ? 1.661 12.374 -4.984 1.00 0.00 552 SER A C 9
ATOM 8533 O O . SER A 1 26 ? 2.557 11.591 -5.297 1.00 0.00 552 SER A O 9
ATOM 8541 N N . SER A 1 27 ? 0.368 12.067 -5.060 1.00 0.00 553 SER A N 9
ATOM 8542 C CA . SER A 1 27 ? -0.086 10.756 -5.522 1.00 0.00 553 SER A CA 9
ATOM 8543 C C . SER A 1 27 ? -1.601 10.614 -5.357 1.00 0.00 553 SER A C 9
ATOM 8544 O O . SER A 1 27 ? -2.364 10.947 -6.264 1.00 0.00 553 SER A O 9
ATOM 8552 N N . GLU A 1 28 ? -2.033 10.113 -4.200 1.00 0.00 554 GLU A N 9
ATOM 8553 C CA . GLU A 1 28 ? -3.454 9.929 -3.926 1.00 0.00 554 GLU A CA 9
ATOM 8554 C C . GLU A 1 28 ? -4.091 8.986 -4.941 1.00 0.00 554 GLU A C 9
ATOM 8555 O O . GLU A 1 28 ? -3.410 8.432 -5.804 1.00 0.00 554 GLU A O 9
ATOM 8567 N N . SER A 1 29 ? -5.405 8.803 -4.828 1.00 0.00 555 SER A N 9
ATOM 8568 C CA . SER A 1 29 ? -6.140 7.925 -5.734 1.00 0.00 555 SER A CA 9
ATOM 8569 C C . SER A 1 29 ? -5.742 6.465 -5.531 1.00 0.00 555 SER A C 9
ATOM 8570 O O . SER A 1 29 ? -4.558 6.131 -5.519 1.00 0.00 555 SER A O 9
ATOM 8578 N N . CYS A 1 30 ? -6.739 5.598 -5.370 1.00 0.00 556 CYS A N 9
ATOM 8579 C CA . CYS A 1 30 ? -6.489 4.173 -5.169 1.00 0.00 556 CYS A CA 9
ATOM 8580 C C . CYS A 1 30 ? -6.504 3.404 -6.472 1.00 0.00 556 CYS A C 9
ATOM 8581 O O . CYS A 1 30 ? -7.029 3.866 -7.483 1.00 0.00 556 CYS A O 9
ATOM 8588 N N . TRP A 1 31 ? -5.920 2.215 -6.426 1.00 0.00 557 TRP A N 9
ATOM 8589 C CA . TRP A 1 31 ? -5.868 1.366 -7.601 1.00 0.00 557 TRP A CA 9
ATOM 8590 C C . TRP A 1 31 ? -7.256 0.772 -7.847 1.00 0.00 557 TRP A C 9
ATOM 8591 O O . TRP A 1 31 ? -7.595 0.382 -8.963 1.00 0.00 557 TRP A O 9
ATOM 8612 N N . ASN A 1 32 ? -8.057 0.721 -6.778 1.00 0.00 558 ASN A N 9
ATOM 8613 C CA . ASN A 1 32 ? -9.405 0.179 -6.847 1.00 0.00 558 ASN A CA 9
ATOM 8614 C C . ASN A 1 32 ? -10.439 1.245 -7.208 1.00 0.00 558 ASN A C 9
ATOM 8615 O O . ASN A 1 32 ? -10.832 1.369 -8.368 1.00 0.00 558 ASN A O 9
ATOM 8626 N N . CYS A 1 33 ? -10.876 2.011 -6.210 1.00 0.00 559 CYS A N 9
ATOM 8627 C CA . CYS A 1 33 ? -11.872 3.053 -6.432 1.00 0.00 559 CYS A CA 9
ATOM 8628 C C . CYS A 1 33 ? -11.266 4.284 -7.119 1.00 0.00 559 CYS A C 9
ATOM 8629 O O . CYS A 1 33 ? -11.865 4.842 -8.039 1.00 0.00 559 CYS A O 9
ATOM 8636 N N . GLY A 1 34 ? -10.082 4.703 -6.676 1.00 0.00 560 GLY A N 9
ATOM 8637 C CA . GLY A 1 34 ? -9.425 5.861 -7.276 1.00 0.00 560 GLY A CA 9
ATOM 8638 C C . GLY A 1 34 ? -9.818 7.190 -6.647 1.00 0.00 560 GLY A C 9
ATOM 8639 O O . GLY A 1 34 ? -9.106 8.184 -6.787 1.00 0.00 560 GLY A O 9
ATOM 8643 N N . ARG A 1 35 ? -10.949 7.206 -5.958 1.00 0.00 561 ARG A N 9
ATOM 8644 C CA . ARG A 1 35 ? -11.448 8.415 -5.305 1.00 0.00 561 ARG A CA 9
ATOM 8645 C C . ARG A 1 35 ? -10.747 8.705 -3.973 1.00 0.00 561 ARG A C 9
ATOM 8646 O O . ARG A 1 35 ? -10.753 7.875 -3.067 1.00 0.00 561 ARG A O 9
ATOM 8667 N N . LYS A 1 36 ? -10.170 9.911 -3.886 1.00 0.00 562 LYS A N 9
ATOM 8668 C CA . LYS A 1 36 ? -9.454 10.409 -2.697 1.00 0.00 562 LYS A CA 9
ATOM 8669 C C . LYS A 1 36 ? -8.785 9.320 -1.853 1.00 0.00 562 LYS A C 9
ATOM 8670 O O . LYS A 1 36 ? -9.446 8.621 -1.084 1.00 0.00 562 LYS A O 9
ATOM 8689 N N . ALA A 1 37 ? -7.464 9.202 -1.983 1.00 0.00 563 ALA A N 9
ATOM 8690 C CA . ALA A 1 37 ? -6.702 8.209 -1.229 1.00 0.00 563 ALA A CA 9
ATOM 8691 C C . ALA A 1 37 ? -5.739 8.900 -0.262 1.00 0.00 563 ALA A C 9
ATOM 8692 O O . ALA A 1 37 ? -4.925 9.726 -0.677 1.00 0.00 563 ALA A O 9
ATOM 8699 N N . SER A 1 38 ? -5.834 8.562 1.024 1.00 0.00 564 SER A N 9
ATOM 8700 C CA . SER A 1 38 ? -4.965 9.164 2.040 1.00 0.00 564 SER A CA 9
ATOM 8701 C C . SER A 1 38 ? -4.303 8.113 2.937 1.00 0.00 564 SER A C 9
ATOM 8702 O O . SER A 1 38 ? -3.794 8.432 4.013 1.00 0.00 564 SER A O 9
ATOM 8710 N N . GLU A 1 39 ? -4.303 6.863 2.485 1.00 0.00 565 GLU A N 9
ATOM 8711 C CA . GLU A 1 39 ? -3.704 5.770 3.243 1.00 0.00 565 GLU A CA 9
ATOM 8712 C C . GLU A 1 39 ? -2.796 4.970 2.317 1.00 0.00 565 GLU A C 9
ATOM 8713 O O . GLU A 1 39 ? -3.013 4.963 1.116 1.00 0.00 565 GLU A O 9
ATOM 8725 N N . THR A 1 40 ? -1.745 4.361 2.853 1.00 0.00 566 THR A N 9
ATOM 8726 C CA . THR A 1 40 ? -0.827 3.574 2.027 1.00 0.00 566 THR A CA 9
ATOM 8727 C C . THR A 1 40 ? -0.788 2.102 2.430 1.00 0.00 566 THR A C 9
ATOM 8728 O O . THR A 1 40 ? -0.730 1.775 3.612 1.00 0.00 566 THR A O 9
ATOM 8739 N N . CYS A 1 41 ? -0.823 1.213 1.433 1.00 0.00 567 CYS A N 9
ATOM 8740 C CA . CYS A 1 41 ? -0.779 -0.222 1.684 1.00 0.00 567 CYS A CA 9
ATOM 8741 C C . CYS A 1 41 ? 0.584 -0.628 2.226 1.00 0.00 567 CYS A C 9
ATOM 8742 O O . CYS A 1 41 ? 1.612 -0.284 1.643 1.00 0.00 567 CYS A O 9
ATOM 8749 N N . SER A 1 42 ? 0.603 -1.356 3.332 1.00 0.00 568 SER A N 9
ATOM 8750 C CA . SER A 1 42 ? 1.862 -1.796 3.911 1.00 0.00 568 SER A CA 9
ATOM 8751 C C . SER A 1 42 ? 2.566 -2.731 2.933 1.00 0.00 568 SER A C 9
ATOM 8752 O O . SER A 1 42 ? 2.073 -2.962 1.831 1.00 0.00 568 SER A O 9
ATOM 8760 N N . GLY A 1 43 ? 3.704 -3.278 3.342 1.00 0.00 569 GLY A N 9
ATOM 8761 C CA . GLY A 1 43 ? 4.446 -4.178 2.477 1.00 0.00 569 GLY A CA 9
ATOM 8762 C C . GLY A 1 43 ? 5.024 -3.488 1.253 1.00 0.00 569 GLY A C 9
ATOM 8763 O O . GLY A 1 43 ? 6.223 -3.212 1.202 1.00 0.00 569 GLY A O 9
ATOM 8767 N N . CYS A 1 44 ? 4.174 -3.209 0.266 1.00 0.00 570 CYS A N 9
ATOM 8768 C CA . CYS A 1 44 ? 4.630 -2.551 -0.954 1.00 0.00 570 CYS A CA 9
ATOM 8769 C C . CYS A 1 44 ? 4.869 -1.064 -0.703 1.00 0.00 570 CYS A C 9
ATOM 8770 O O . CYS A 1 44 ? 5.817 -0.477 -1.221 1.00 0.00 570 CYS A O 9
ATOM 8777 N N . ASN A 1 45 ? 4.002 -0.465 0.103 1.00 0.00 571 ASN A N 9
ATOM 8778 C CA . ASN A 1 45 ? 4.119 0.953 0.433 1.00 0.00 571 ASN A CA 9
ATOM 8779 C C . ASN A 1 45 ? 4.077 1.808 -0.836 1.00 0.00 571 ASN A C 9
ATOM 8780 O O . ASN A 1 45 ? 4.522 2.955 -0.844 1.00 0.00 571 ASN A O 9
ATOM 8791 N N . ALA A 1 46 ? 3.537 1.230 -1.903 1.00 0.00 572 ALA A N 9
ATOM 8792 C CA . ALA A 1 46 ? 3.425 1.908 -3.185 1.00 0.00 572 ALA A CA 9
ATOM 8793 C C . ALA A 1 46 ? 1.976 2.251 -3.462 1.00 0.00 572 ALA A C 9
ATOM 8794 O O . ALA A 1 46 ? 1.652 3.304 -4.011 1.00 0.00 572 ALA A O 9
ATOM 8801 N N . ALA A 1 47 ? 1.114 1.330 -3.066 1.00 0.00 573 ALA A N 9
ATOM 8802 C CA . ALA A 1 47 ? -0.320 1.478 -3.251 1.00 0.00 573 ALA A CA 9
ATOM 8803 C C . ALA A 1 47 ? -0.898 2.500 -2.267 1.00 0.00 573 ALA A C 9
ATOM 8804 O O . ALA A 1 47 ? -0.546 2.501 -1.090 1.00 0.00 573 ALA A O 9
ATOM 8811 N N . ARG A 1 48 ? -1.772 3.373 -2.750 1.00 0.00 574 ARG A N 9
ATOM 8812 C CA . ARG A 1 48 ? -2.397 4.381 -1.892 1.00 0.00 574 ARG A CA 9
ATOM 8813 C C . ARG A 1 48 ? -3.883 4.072 -1.820 1.00 0.00 574 ARG A C 9
ATOM 8814 O O . ARG A 1 48 ? -4.577 4.199 -2.812 1.00 0.00 574 ARG A O 9
ATOM 8835 N N . TYR A 1 49 ? -4.385 3.688 -0.652 1.00 0.00 575 TYR A N 9
ATOM 8836 C CA . TYR A 1 49 ? -5.803 3.351 -0.508 1.00 0.00 575 TYR A CA 9
ATOM 8837 C C . TYR A 1 49 ? -6.541 4.344 0.381 1.00 0.00 575 TYR A C 9
ATOM 8838 O O . TYR A 1 49 ? -5.928 5.090 1.140 1.00 0.00 575 TYR A O 9
ATOM 8856 N N . CYS A 1 50 ? -7.863 4.372 0.247 1.00 0.00 576 CYS A N 9
ATOM 8857 C CA . CYS A 1 50 ? -8.692 5.269 1.041 1.00 0.00 576 CYS A CA 9
ATOM 8858 C C . CYS A 1 50 ? -9.329 4.541 2.226 1.00 0.00 576 CYS A C 9
ATOM 8859 O O . CYS A 1 50 ? -9.799 5.181 3.168 1.00 0.00 576 CYS A O 9
ATOM 8866 N N . GLY A 1 51 ? -9.348 3.208 2.186 1.00 0.00 577 GLY A N 9
ATOM 8867 C CA . GLY A 1 51 ? -9.941 2.462 3.284 1.00 0.00 577 GLY A CA 9
ATOM 8868 C C . GLY A 1 51 ? -9.763 0.955 3.187 1.00 0.00 577 GLY A C 9
ATOM 8869 O O . GLY A 1 51 ? -9.433 0.415 2.130 1.00 0.00 577 GLY A O 9
ATOM 8873 N N . SER A 1 52 ? -9.991 0.290 4.317 1.00 0.00 578 SER A N 9
ATOM 8874 C CA . SER A 1 52 ? -9.870 -1.166 4.409 1.00 0.00 578 SER A CA 9
ATOM 8875 C C . SER A 1 52 ? -10.818 -1.865 3.433 1.00 0.00 578 SER A C 9
ATOM 8876 O O . SER A 1 52 ? -10.472 -2.894 2.849 1.00 0.00 578 SER A O 9
ATOM 8884 N N . PHE A 1 53 ? -12.011 -1.306 3.255 1.00 0.00 579 PHE A N 9
ATOM 8885 C CA . PHE A 1 53 ? -12.998 -1.878 2.341 1.00 0.00 579 PHE A CA 9
ATOM 8886 C C . PHE A 1 53 ? -12.451 -1.855 0.920 1.00 0.00 579 PHE A C 9
ATOM 8887 O O . PHE A 1 53 ? -12.534 -2.829 0.171 1.00 0.00 579 PHE A O 9
ATOM 8904 N N . CYS A 1 54 ? -11.897 -0.705 0.583 1.00 0.00 580 CYS A N 9
ATOM 8905 C CA . CYS A 1 54 ? -11.317 -0.476 -0.730 1.00 0.00 580 CYS A CA 9
ATOM 8906 C C . CYS A 1 54 ? -10.212 -1.509 -0.990 1.00 0.00 580 CYS A C 9
ATOM 8907 O O . CYS A 1 54 ? -10.122 -2.084 -2.078 1.00 0.00 580 CYS A O 9
ATOM 8914 N N . GLN A 1 55 ? -9.378 -1.738 0.025 1.00 0.00 581 GLN A N 9
ATOM 8915 C CA . GLN A 1 55 ? -8.278 -2.704 -0.067 1.00 0.00 581 GLN A CA 9
ATOM 8916 C C . GLN A 1 55 ? -8.782 -4.117 -0.357 1.00 0.00 581 GLN A C 9
ATOM 8917 O O . GLN A 1 55 ? -8.255 -4.813 -1.226 1.00 0.00 581 GLN A O 9
ATOM 8931 N N . HIS A 1 56 ? -9.810 -4.527 0.374 1.00 0.00 582 HIS A N 9
ATOM 8932 C CA . HIS A 1 56 ? -10.394 -5.857 0.209 1.00 0.00 582 HIS A CA 9
ATOM 8933 C C . HIS A 1 56 ? -10.973 -6.034 -1.192 1.00 0.00 582 HIS A C 9
ATOM 8934 O O . HIS A 1 56 ? -10.842 -7.093 -1.809 1.00 0.00 582 HIS A O 9
ATOM 8949 N N . ARG A 1 57 ? -11.614 -4.984 -1.675 1.00 0.00 583 ARG A N 9
ATOM 8950 C CA . ARG A 1 57 ? -12.240 -4.984 -2.992 1.00 0.00 583 ARG A CA 9
ATOM 8951 C C . ARG A 1 57 ? -11.244 -5.279 -4.121 1.00 0.00 583 ARG A C 9
ATOM 8952 O O . ARG A 1 57 ? -11.608 -5.923 -5.108 1.00 0.00 583 ARG A O 9
ATOM 8973 N N . ASP A 1 58 ? -9.998 -4.816 -3.990 1.00 0.00 584 ASP A N 9
ATOM 8974 C CA . ASP A 1 58 ? -8.993 -5.058 -5.039 1.00 0.00 584 ASP A CA 9
ATOM 8975 C C . ASP A 1 58 ? -7.742 -5.774 -4.524 1.00 0.00 584 ASP A C 9
ATOM 8976 O O . ASP A 1 58 ? -6.680 -5.691 -5.139 1.00 0.00 584 ASP A O 9
ATOM 8985 N N . TRP A 1 59 ? -7.859 -6.477 -3.405 1.00 0.00 585 TRP A N 9
ATOM 8986 C CA . TRP A 1 59 ? -6.716 -7.186 -2.860 1.00 0.00 585 TRP A CA 9
ATOM 8987 C C . TRP A 1 59 ? -6.220 -8.306 -3.786 1.00 0.00 585 TRP A C 9
ATOM 8988 O O . TRP A 1 59 ? -5.024 -8.405 -4.059 1.00 0.00 585 TRP A O 9
ATOM 9009 N N . GLU A 1 60 ? -7.131 -9.142 -4.269 1.00 0.00 586 GLU A N 9
ATOM 9010 C CA . GLU A 1 60 ? -6.752 -10.253 -5.144 1.00 0.00 586 GLU A CA 9
ATOM 9011 C C . GLU A 1 60 ? -6.026 -9.748 -6.378 1.00 0.00 586 GLU A C 9
ATOM 9012 O O . GLU A 1 60 ? -5.086 -10.377 -6.859 1.00 0.00 586 GLU A O 9
ATOM 9024 N N . LYS A 1 61 ? -6.476 -8.627 -6.891 1.00 0.00 587 LYS A N 9
ATOM 9025 C CA . LYS A 1 61 ? -5.860 -8.041 -8.064 1.00 0.00 587 LYS A CA 9
ATOM 9026 C C . LYS A 1 61 ? -4.658 -7.172 -7.681 1.00 0.00 587 LYS A C 9
ATOM 9027 O O . LYS A 1 61 ? -3.919 -6.714 -8.554 1.00 0.00 587 LYS A O 9
ATOM 9046 N N . HIS A 1 62 ? -4.444 -6.955 -6.377 1.00 0.00 588 HIS A N 9
ATOM 9047 C CA . HIS A 1 62 ? -3.338 -6.128 -5.930 1.00 0.00 588 HIS A CA 9
ATOM 9048 C C . HIS A 1 62 ? -2.056 -6.930 -5.728 1.00 0.00 588 HIS A C 9
ATOM 9049 O O . HIS A 1 62 ? -0.962 -6.447 -6.010 1.00 0.00 588 HIS A O 9
ATOM 9063 N N . HIS A 1 63 ? -2.198 -8.140 -5.196 1.00 0.00 589 HIS A N 9
ATOM 9064 C CA . HIS A 1 63 ? -1.050 -9.015 -4.948 1.00 0.00 589 HIS A CA 9
ATOM 9065 C C . HIS A 1 63 ? -0.144 -9.179 -6.177 1.00 0.00 589 HIS A C 9
ATOM 9066 O O . HIS A 1 63 ? 1.014 -9.572 -6.044 1.00 0.00 589 HIS A O 9
ATOM 9081 N N . HIS A 1 64 ? -0.659 -8.877 -7.367 1.00 0.00 590 HIS A N 9
ATOM 9082 C CA . HIS A 1 64 ? 0.138 -8.994 -8.588 1.00 0.00 590 HIS A CA 9
ATOM 9083 C C . HIS A 1 64 ? 1.297 -7.994 -8.580 1.00 0.00 590 HIS A C 9
ATOM 9084 O O . HIS A 1 64 ? 2.289 -8.178 -9.284 1.00 0.00 590 HIS A O 9
ATOM 9099 N N . VAL A 1 65 ? 1.166 -6.936 -7.779 1.00 0.00 591 VAL A N 9
ATOM 9100 C CA . VAL A 1 65 ? 2.195 -5.903 -7.685 1.00 0.00 591 VAL A CA 9
ATOM 9101 C C . VAL A 1 65 ? 2.742 -5.755 -6.262 1.00 0.00 591 VAL A C 9
ATOM 9102 O O . VAL A 1 65 ? 3.882 -5.332 -6.072 1.00 0.00 591 VAL A O 9
ATOM 9115 N N . CYS A 1 66 ? 1.932 -6.101 -5.262 1.00 0.00 592 CYS A N 9
ATOM 9116 C CA . CYS A 1 66 ? 2.362 -5.989 -3.867 1.00 0.00 592 CYS A CA 9
ATOM 9117 C C . CYS A 1 66 ? 3.635 -6.807 -3.654 1.00 0.00 592 CYS A C 9
ATOM 9118 O O . CYS A 1 66 ? 3.845 -7.822 -4.319 1.00 0.00 592 CYS A O 9
ATOM 9125 N N . GLY A 1 67 ? 4.482 -6.366 -2.727 1.00 0.00 593 GLY A N 9
ATOM 9126 C CA . GLY A 1 67 ? 5.725 -7.071 -2.463 1.00 0.00 593 GLY A CA 9
ATOM 9127 C C . GLY A 1 67 ? 6.856 -6.662 -3.398 1.00 0.00 593 GLY A C 9
ATOM 9128 O O . GLY A 1 67 ? 7.941 -7.240 -3.350 1.00 0.00 593 GLY A O 9
ATOM 9132 N N . GLN A 1 68 ? 6.605 -5.668 -4.251 1.00 0.00 594 GLN A N 9
ATOM 9133 C CA . GLN A 1 68 ? 7.615 -5.192 -5.192 1.00 0.00 594 GLN A CA 9
ATOM 9134 C C . GLN A 1 68 ? 8.504 -4.122 -4.534 1.00 0.00 594 GLN A C 9
ATOM 9135 O O . GLN A 1 68 ? 9.215 -4.425 -3.576 1.00 0.00 594 GLN A O 9
ATOM 9149 N N . SER A 1 69 ? 8.484 -2.879 -5.035 1.00 0.00 595 SER A N 9
ATOM 9150 C CA . SER A 1 69 ? 9.298 -1.815 -4.454 1.00 0.00 595 SER A CA 9
ATOM 9151 C C . SER A 1 69 ? 10.785 -2.147 -4.521 1.00 0.00 595 SER A C 9
ATOM 9152 O O . SER A 1 69 ? 11.454 -2.247 -3.493 1.00 0.00 595 SER A O 9
ATOM 9160 N N . LEU A 1 70 ? 11.291 -2.325 -5.740 1.00 0.00 596 LEU A N 9
ATOM 9161 C CA . LEU A 1 70 ? 12.700 -2.647 -5.957 1.00 0.00 596 LEU A CA 9
ATOM 9162 C C . LEU A 1 70 ? 12.999 -4.094 -5.578 1.00 0.00 596 LEU A C 9
ATOM 9163 O O . LEU A 1 70 ? 12.097 -4.851 -5.217 1.00 0.00 596 LEU A O 9
ATOM 9179 N N . GLN A 1 71 ? 14.269 -4.469 -5.667 1.00 0.00 597 GLN A N 9
ATOM 9180 C CA . GLN A 1 71 ? 14.694 -5.824 -5.337 1.00 0.00 597 GLN A CA 9
ATOM 9181 C C . GLN A 1 71 ? 15.615 -5.827 -4.122 1.00 0.00 597 GLN A C 9
ATOM 9182 O O . GLN A 1 71 ? 15.581 -4.844 -3.354 1.00 0.00 597 GLN A O 9
ATOM 9199 N N . GLY A 1 1 ? -1.420 -24.986 4.306 1.00 0.00 527 GLY A N 10
ATOM 9200 C CA . GLY A 1 1 ? -1.969 -26.018 3.384 1.00 0.00 527 GLY A CA 10
ATOM 9201 C C . GLY A 1 1 ? -1.164 -26.139 2.105 1.00 0.00 527 GLY A C 10
ATOM 9202 O O . GLY A 1 1 ? -0.276 -25.327 1.844 1.00 0.00 527 GLY A O 10
ATOM 9208 N N . SER A 1 2 ? -1.479 -27.150 1.303 1.00 0.00 528 SER A N 10
ATOM 9209 C CA . SER A 1 2 ? -0.779 -27.373 0.043 1.00 0.00 528 SER A CA 10
ATOM 9210 C C . SER A 1 2 ? -1.687 -27.077 -1.145 1.00 0.00 528 SER A C 10
ATOM 9211 O O . SER A 1 2 ? -2.818 -27.558 -1.212 1.00 0.00 528 SER A O 10
ATOM 9219 N N . ALA A 1 3 ? -1.182 -26.282 -2.083 1.00 0.00 529 ALA A N 10
ATOM 9220 C CA . ALA A 1 3 ? -1.941 -25.917 -3.272 1.00 0.00 529 ALA A CA 10
ATOM 9221 C C . ALA A 1 3 ? -3.263 -25.251 -2.898 1.00 0.00 529 ALA A C 10
ATOM 9222 O O . ALA A 1 3 ? -4.223 -25.281 -3.668 1.00 0.00 529 ALA A O 10
ATOM 9229 N N . SER A 1 4 ? -3.305 -24.652 -1.712 1.00 0.00 530 SER A N 10
ATOM 9230 C CA . SER A 1 4 ? -4.510 -23.979 -1.240 1.00 0.00 530 SER A CA 10
ATOM 9231 C C . SER A 1 4 ? -4.532 -22.514 -1.672 1.00 0.00 530 SER A C 10
ATOM 9232 O O . SER A 1 4 ? -5.589 -21.885 -1.708 1.00 0.00 530 SER A O 10
ATOM 9240 N N . SER A 1 5 ? -3.359 -21.972 -2.000 1.00 0.00 531 SER A N 10
ATOM 9241 C CA . SER A 1 5 ? -3.263 -20.581 -2.428 1.00 0.00 531 SER A CA 10
ATOM 9242 C C . SER A 1 5 ? -3.843 -19.655 -1.361 1.00 0.00 531 SER A C 10
ATOM 9243 O O . SER A 1 5 ? -5.017 -19.287 -1.419 1.00 0.00 531 SER A O 10
ATOM 9251 N N . GLN A 1 6 ? -3.015 -19.284 -0.388 1.00 0.00 532 GLN A N 10
ATOM 9252 C CA . GLN A 1 6 ? -3.457 -18.405 0.691 1.00 0.00 532 GLN A CA 10
ATOM 9253 C C . GLN A 1 6 ? -2.809 -17.027 0.588 1.00 0.00 532 GLN A C 10
ATOM 9254 O O . GLN A 1 6 ? -1.646 -16.850 0.949 1.00 0.00 532 GLN A O 10
ATOM 9268 N N . VAL A 1 7 ? -3.571 -16.055 0.094 1.00 0.00 533 VAL A N 10
ATOM 9269 C CA . VAL A 1 7 ? -3.071 -14.691 -0.050 1.00 0.00 533 VAL A CA 10
ATOM 9270 C C . VAL A 1 7 ? -3.887 -13.722 0.805 1.00 0.00 533 VAL A C 10
ATOM 9271 O O . VAL A 1 7 ? -5.103 -13.615 0.648 1.00 0.00 533 VAL A O 10
ATOM 9284 N N . VAL A 1 8 ? -3.205 -12.983 1.679 1.00 0.00 534 VAL A N 10
ATOM 9285 C CA . VAL A 1 8 ? -3.879 -12.034 2.564 1.00 0.00 534 VAL A CA 10
ATOM 9286 C C . VAL A 1 8 ? -3.562 -10.576 2.237 1.00 0.00 534 VAL A C 10
ATOM 9287 O O . VAL A 1 8 ? -2.461 -10.241 1.798 1.00 0.00 534 VAL A O 10
ATOM 9300 N N . MET A 1 9 ? -4.557 -9.719 2.464 1.00 0.00 535 MET A N 10
ATOM 9301 C CA . MET A 1 9 ? -4.434 -8.285 2.211 1.00 0.00 535 MET A CA 10
ATOM 9302 C C . MET A 1 9 ? -3.612 -7.584 3.308 1.00 0.00 535 MET A C 10
ATOM 9303 O O . MET A 1 9 ? -4.027 -7.560 4.466 1.00 0.00 535 MET A O 10
ATOM 9317 N N . PRO A 1 10 ? -2.430 -7.010 2.979 1.00 0.00 536 PRO A N 10
ATOM 9318 C CA . PRO A 1 10 ? -1.596 -6.316 3.973 1.00 0.00 536 PRO A CA 10
ATOM 9319 C C . PRO A 1 10 ? -2.327 -5.117 4.596 1.00 0.00 536 PRO A C 10
ATOM 9320 O O . PRO A 1 10 ? -3.047 -4.409 3.894 1.00 0.00 536 PRO A O 10
ATOM 9331 N N . PRO A 1 11 ? -2.164 -4.858 5.912 1.00 0.00 537 PRO A N 10
ATOM 9332 C CA . PRO A 1 11 ? -2.831 -3.722 6.571 1.00 0.00 537 PRO A CA 10
ATOM 9333 C C . PRO A 1 11 ? -2.425 -2.380 5.961 1.00 0.00 537 PRO A C 10
ATOM 9334 O O . PRO A 1 11 ? -1.289 -2.208 5.521 1.00 0.00 537 PRO A O 10
ATOM 9345 N N . LEU A 1 12 ? -3.359 -1.431 5.932 1.00 0.00 538 LEU A N 10
ATOM 9346 C CA . LEU A 1 12 ? -3.091 -0.107 5.380 1.00 0.00 538 LEU A CA 10
ATOM 9347 C C . LEU A 1 12 ? -2.648 0.853 6.479 1.00 0.00 538 LEU A C 10
ATOM 9348 O O . LEU A 1 12 ? -2.859 0.598 7.665 1.00 0.00 538 LEU A O 10
ATOM 9364 N N . VAL A 1 13 ? -2.033 1.956 6.074 1.00 0.00 539 VAL A N 10
ATOM 9365 C CA . VAL A 1 13 ? -1.562 2.959 7.016 1.00 0.00 539 VAL A CA 10
ATOM 9366 C C . VAL A 1 13 ? -2.218 4.296 6.703 1.00 0.00 539 VAL A C 10
ATOM 9367 O O . VAL A 1 13 ? -2.218 4.738 5.555 1.00 0.00 539 VAL A O 10
ATOM 9380 N N . ARG A 1 14 ? -2.765 4.949 7.717 1.00 0.00 540 ARG A N 10
ATOM 9381 C CA . ARG A 1 14 ? -3.420 6.231 7.508 1.00 0.00 540 ARG 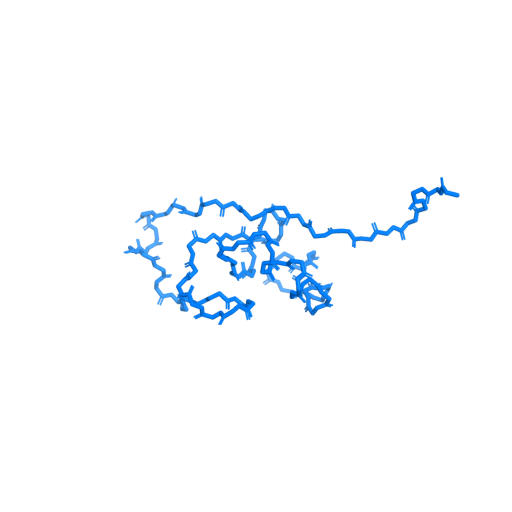A CA 10
ATOM 9382 C C . ARG A 1 14 ? -2.505 7.387 7.876 1.00 0.00 540 ARG A C 10
ATOM 9383 O O . ARG A 1 14 ? -2.121 7.549 9.034 1.00 0.00 540 ARG A O 10
ATOM 9404 N N . GLY A 1 15 ? -2.160 8.186 6.875 1.00 0.00 541 GLY A N 10
ATOM 9405 C CA . GLY A 1 15 ? -1.293 9.327 7.110 1.00 0.00 541 GLY A CA 10
ATOM 9406 C C . GLY A 1 15 ? -1.969 10.386 7.955 1.00 0.00 541 GLY A C 10
ATOM 9407 O O . GLY A 1 15 ? -3.102 10.776 7.678 1.00 0.00 541 GLY A O 10
ATOM 9411 N N . ALA A 1 16 ? -1.266 10.862 8.980 1.00 0.00 542 ALA A N 10
ATOM 9412 C CA . ALA A 1 16 ? -1.806 11.883 9.874 1.00 0.00 542 ALA A CA 10
ATOM 9413 C C . ALA A 1 16 ? -0.769 12.308 10.907 1.00 0.00 542 ALA A C 10
ATOM 9414 O O . ALA A 1 16 ? 0.400 11.940 10.799 1.00 0.00 542 ALA A O 10
ATOM 9421 N N . GLN A 1 17 ? -1.228 13.113 11.874 1.00 0.00 543 GLN A N 10
ATOM 9422 C CA . GLN A 1 17 ? -0.406 13.637 12.977 1.00 0.00 543 GLN A CA 10
ATOM 9423 C C . GLN A 1 17 ? 0.150 15.019 12.651 1.00 0.00 543 GLN A C 10
ATOM 9424 O O . GLN A 1 17 ? 0.110 15.918 13.491 1.00 0.00 543 GLN A O 10
ATOM 9438 N N . GLN A 1 18 ? 0.670 15.195 11.439 1.00 0.00 544 GLN A N 10
ATOM 9439 C CA . GLN A 1 18 ? 1.228 16.477 11.028 1.00 0.00 544 GLN A CA 10
ATOM 9440 C C . GLN A 1 18 ? 1.533 16.458 9.523 1.00 0.00 544 GLN A C 10
ATOM 9441 O O . GLN A 1 18 ? 0.618 16.590 8.709 1.00 0.00 544 GLN A O 10
ATOM 9455 N N . LYS A 1 19 ? 2.807 16.288 9.151 1.00 0.00 545 LYS A N 10
ATOM 9456 C CA . LYS A 1 19 ? 3.194 16.250 7.741 1.00 0.00 545 LYS A CA 10
ATOM 9457 C C . LYS A 1 19 ? 2.595 17.413 6.955 1.00 0.00 545 LYS A C 10
ATOM 9458 O O . LYS A 1 19 ? 1.606 17.247 6.241 1.00 0.00 545 LYS A O 10
ATOM 9477 N N . ASN A 1 20 ? 3.198 18.588 7.091 1.00 0.00 546 ASN A N 10
ATOM 9478 C CA . ASN A 1 20 ? 2.714 19.771 6.389 1.00 0.00 546 ASN A CA 10
ATOM 9479 C C . ASN A 1 20 ? 2.711 19.536 4.879 1.00 0.00 546 ASN A C 10
ATOM 9480 O O . ASN A 1 20 ? 1.735 19.849 4.197 1.00 0.00 546 ASN A O 10
ATOM 9491 N N . GLY A 1 21 ? 3.808 18.987 4.365 1.00 0.00 547 GLY A N 10
ATOM 9492 C CA . GLY A 1 21 ? 3.903 18.717 2.941 1.00 0.00 547 GLY A CA 10
ATOM 9493 C C . GLY A 1 21 ? 4.373 17.305 2.646 1.00 0.00 547 GLY A C 10
ATOM 9494 O O . GLY A 1 21 ? 5.567 17.014 2.716 1.00 0.00 547 GLY A O 10
ATOM 9498 N N . ARG A 1 22 ? 3.432 16.423 2.314 1.00 0.00 548 ARG A N 10
ATOM 9499 C CA . ARG A 1 22 ? 3.761 15.035 2.007 1.00 0.00 548 ARG A CA 10
ATOM 9500 C C . ARG A 1 22 ? 4.097 14.864 0.527 1.00 0.00 548 ARG A C 10
ATOM 9501 O O . ARG A 1 22 ? 4.800 13.928 0.146 1.00 0.00 548 ARG A O 10
ATOM 9522 N N . GLY A 1 23 ? 3.590 15.772 -0.302 1.00 0.00 549 GLY A N 10
ATOM 9523 C CA . GLY A 1 23 ? 3.851 15.699 -1.729 1.00 0.00 549 GLY A CA 10
ATOM 9524 C C . GLY A 1 23 ? 3.601 17.018 -2.439 1.00 0.00 549 GLY A C 10
ATOM 9525 O O . GLY A 1 23 ? 3.112 17.973 -1.836 1.00 0.00 549 GLY A O 10
ATOM 9529 N N . SER A 1 24 ? 3.940 17.067 -3.724 1.00 0.00 550 SER A N 10
ATOM 9530 C CA . SER A 1 24 ? 3.752 18.277 -4.518 1.00 0.00 550 SER A CA 10
ATOM 9531 C C . SER A 1 24 ? 3.221 17.951 -5.911 1.00 0.00 550 SER A C 10
ATOM 9532 O O . SER A 1 24 ? 2.060 18.221 -6.223 1.00 0.00 550 SER A O 10
ATOM 9540 N N . ASP A 1 25 ? 4.078 17.367 -6.742 1.00 0.00 551 ASP A N 10
ATOM 9541 C CA . ASP A 1 25 ? 3.703 17.001 -8.105 1.00 0.00 551 ASP A CA 10
ATOM 9542 C C . ASP A 1 25 ? 2.589 15.960 -8.119 1.00 0.00 551 ASP A C 10
ATOM 9543 O O . ASP A 1 25 ? 2.436 15.182 -7.176 1.00 0.00 551 ASP A O 10
ATOM 9552 N N . SER A 1 26 ? 1.813 15.955 -9.200 1.00 0.00 552 SER A N 10
ATOM 9553 C CA . SER A 1 26 ? 0.706 15.015 -9.350 1.00 0.00 552 SER A CA 10
ATOM 9554 C C . SER A 1 26 ? -0.206 15.039 -8.126 1.00 0.00 552 SER A C 10
ATOM 9555 O O . SER A 1 26 ? -0.228 16.014 -7.374 1.00 0.00 552 SER A O 10
ATOM 9563 N N . SER A 1 27 ? -0.959 13.958 -7.932 1.00 0.00 553 SER A N 10
ATOM 9564 C CA . SER A 1 27 ? -1.871 13.852 -6.800 1.00 0.00 553 SER A CA 10
ATOM 9565 C C . SER A 1 27 ? -2.020 12.399 -6.365 1.00 0.00 553 SER A C 10
ATOM 9566 O O . SER A 1 27 ? -1.723 11.481 -7.129 1.00 0.00 553 SER A O 10
ATOM 9574 N N . GLU A 1 28 ? -2.485 12.195 -5.138 1.00 0.00 554 GLU A N 10
ATOM 9575 C CA . GLU A 1 28 ? -2.667 10.847 -4.611 1.00 0.00 554 GLU A CA 10
ATOM 9576 C C . GLU A 1 28 ? -4.100 10.363 -4.803 1.00 0.00 554 GLU A C 10
ATOM 9577 O O . GLU A 1 28 ? -5.040 10.927 -4.243 1.00 0.00 554 GLU A O 10
ATOM 9589 N N . SER A 1 29 ? -4.254 9.307 -5.595 1.00 0.00 555 SER A N 10
ATOM 9590 C CA . SER A 1 29 ? -5.567 8.737 -5.862 1.00 0.00 555 SER A CA 10
ATOM 9591 C C . SER A 1 29 ? -5.562 7.238 -5.589 1.00 0.00 555 SER A C 10
ATOM 9592 O O . SER A 1 29 ? -4.602 6.541 -5.921 1.00 0.00 555 SER A O 10
ATOM 9600 N N . CYS A 1 30 ? -6.635 6.749 -4.982 1.00 0.00 556 CYS A N 10
ATOM 9601 C CA . CYS A 1 30 ? -6.771 5.336 -4.655 1.00 0.00 556 CYS A CA 10
ATOM 9602 C C . CYS A 1 30 ? -6.652 4.440 -5.888 1.00 0.00 556 CYS A C 10
ATOM 9603 O O . CYS A 1 30 ? -6.873 4.871 -7.017 1.00 0.00 556 CYS A O 10
ATOM 9610 N N . TRP A 1 31 ? -6.251 3.197 -5.659 1.00 0.00 557 TRP A N 10
ATOM 9611 C CA . TRP A 1 31 ? -6.095 2.238 -6.746 1.00 0.00 557 TRP A CA 10
ATOM 9612 C C . TRP A 1 31 ? -7.441 1.651 -7.174 1.00 0.00 557 TRP A C 10
ATOM 9613 O O . TRP A 1 31 ? -7.875 1.823 -8.312 1.00 0.00 557 TRP A O 10
ATOM 9634 N N . ASN A 1 32 ? -8.089 0.960 -6.242 1.00 0.00 558 ASN A N 10
ATOM 9635 C CA . ASN A 1 32 ? -9.389 0.331 -6.514 1.00 0.00 558 ASN A CA 10
ATOM 9636 C C . ASN A 1 32 ? -10.452 1.343 -6.965 1.00 0.00 558 ASN A C 10
ATOM 9637 O O . ASN A 1 32 ? -10.701 1.485 -8.162 1.00 0.00 558 ASN A O 10
ATOM 9648 N N . CYS A 1 33 ? -11.076 2.044 -6.018 1.00 0.00 559 CYS A N 10
ATOM 9649 C CA . CYS A 1 33 ? -12.113 3.019 -6.358 1.00 0.00 559 CYS A CA 10
ATOM 9650 C C . CYS A 1 33 ? -11.527 4.286 -6.994 1.00 0.00 559 CYS A C 10
ATOM 9651 O O . CYS A 1 33 ? -12.021 4.755 -8.020 1.00 0.00 559 CYS A O 10
ATOM 9658 N N . GLY A 1 34 ? -10.482 4.836 -6.386 1.00 0.00 560 GLY A N 10
ATOM 9659 C CA . GLY A 1 34 ? -9.847 6.038 -6.925 1.00 0.00 560 GLY A CA 10
ATOM 9660 C C . GLY A 1 34 ? -10.307 7.347 -6.297 1.00 0.00 560 GLY A C 10
ATOM 9661 O O . GLY A 1 34 ? -9.749 8.403 -6.593 1.00 0.00 560 GLY A O 10
ATOM 9665 N N . ARG A 1 35 ? -11.308 7.290 -5.432 1.00 0.00 561 ARG A N 10
ATOM 9666 C CA . ARG A 1 35 ? -11.818 8.494 -4.778 1.00 0.00 561 ARG A CA 10
ATOM 9667 C C . ARG A 1 35 ? -11.000 8.884 -3.542 1.00 0.00 561 ARG A C 10
ATOM 9668 O O . ARG A 1 35 ? -11.087 8.239 -2.498 1.00 0.00 561 ARG A O 10
ATOM 9689 N N . LYS A 1 36 ? -10.216 9.958 -3.683 1.00 0.00 562 LYS A N 10
ATOM 9690 C CA . LYS A 1 36 ? -9.370 10.495 -2.604 1.00 0.00 562 LYS A CA 10
ATOM 9691 C C . LYS A 1 36 ? -8.682 9.423 -1.750 1.00 0.00 562 LYS A C 10
ATOM 9692 O O . LYS A 1 36 ? -9.304 8.809 -0.882 1.00 0.00 562 LYS A O 10
ATOM 9711 N N . ALA A 1 37 ? -7.383 9.225 -1.982 1.00 0.00 563 ALA A N 10
ATOM 9712 C CA . ALA A 1 37 ? -6.610 8.238 -1.226 1.00 0.00 563 ALA A CA 10
ATOM 9713 C C . ALA A 1 37 ? -5.721 8.932 -0.190 1.00 0.00 563 ALA A C 10
ATOM 9714 O O . ALA A 1 37 ? -4.902 9.783 -0.540 1.00 0.00 563 ALA A O 10
ATOM 9721 N N . SER A 1 38 ? -5.887 8.567 1.083 1.00 0.00 564 SER A N 10
ATOM 9722 C CA . SER A 1 38 ? -5.095 9.166 2.160 1.00 0.00 564 SER A CA 10
ATOM 9723 C C . SER A 1 38 ? -4.305 8.122 2.956 1.00 0.00 564 SER A C 10
ATOM 9724 O O . SER A 1 38 ? -3.751 8.435 4.012 1.00 0.00 564 SER A O 10
ATOM 9732 N N . GLU A 1 39 ? -4.248 6.889 2.459 1.00 0.00 565 GLU A N 10
ATOM 9733 C CA . GLU A 1 39 ? -3.518 5.824 3.148 1.00 0.00 565 GLU A CA 10
ATOM 9734 C C . GLU A 1 39 ? -2.735 4.964 2.160 1.00 0.00 565 GLU A C 10
ATOM 9735 O O . GLU A 1 39 ? -3.035 4.947 0.970 1.00 0.00 565 GLU A O 10
ATOM 9747 N N . THR A 1 40 ? -1.716 4.261 2.656 1.00 0.00 566 THR A N 10
ATOM 9748 C CA . THR A 1 40 ? -0.893 3.405 1.803 1.00 0.00 566 THR A CA 10
ATOM 9749 C C . THR A 1 40 ? -0.830 1.965 2.308 1.00 0.00 566 THR A C 10
ATOM 9750 O O . THR A 1 40 ? -1.091 1.686 3.472 1.00 0.00 566 THR A O 10
ATOM 9761 N N . CYS A 1 41 ? -0.474 1.062 1.403 1.00 0.00 567 CYS A N 10
ATOM 9762 C CA . CYS A 1 41 ? -0.360 -0.361 1.711 1.00 0.00 567 CYS A CA 10
ATOM 9763 C C . CYS A 1 41 ? 0.929 -0.672 2.474 1.00 0.00 567 CYS A C 10
ATOM 9764 O O . CYS A 1 41 ? 2.012 -0.308 2.046 1.00 0.00 567 CYS A O 10
ATOM 9771 N N . SER A 1 42 ? 0.800 -1.320 3.625 1.00 0.00 568 SER A N 10
ATOM 9772 C CA . SER A 1 42 ? 1.957 -1.679 4.452 1.00 0.00 568 SER A CA 10
ATOM 9773 C C . SER A 1 42 ? 2.930 -2.646 3.762 1.00 0.00 568 SER A C 10
ATOM 9774 O O . SER A 1 42 ? 4.146 -2.505 3.893 1.00 0.00 568 SER A O 10
ATOM 9782 N N . GLY A 1 43 ? 2.398 -3.624 3.033 1.00 0.00 569 GLY A N 10
ATOM 9783 C CA . GLY A 1 43 ? 3.241 -4.607 2.357 1.00 0.00 569 GLY A CA 10
ATOM 9784 C C . GLY A 1 43 ? 4.217 -4.042 1.330 1.00 0.00 569 GLY A C 10
ATOM 9785 O O . GLY A 1 43 ? 5.358 -4.499 1.252 1.00 0.00 569 GLY A O 10
ATOM 9789 N N . CYS A 1 44 ? 3.779 -3.064 0.543 1.00 0.00 570 CYS A N 10
ATOM 9790 C CA . CYS A 1 44 ? 4.651 -2.473 -0.480 1.00 0.00 570 CYS A CA 10
ATOM 9791 C C . CYS A 1 44 ? 4.825 -0.965 -0.315 1.00 0.00 570 CYS A C 10
ATOM 9792 O O . CYS A 1 44 ? 5.862 -0.407 -0.677 1.00 0.00 570 CYS A O 10
ATOM 9799 N N . ASN A 1 45 ? 3.814 -0.315 0.227 1.00 0.00 571 ASN A N 10
ATOM 9800 C CA . ASN A 1 45 ? 3.854 1.132 0.435 1.00 0.00 571 ASN A CA 10
ATOM 9801 C C . ASN A 1 45 ? 4.058 1.849 -0.900 1.00 0.00 571 ASN A C 10
ATOM 9802 O O . ASN A 1 45 ? 4.514 2.990 -0.951 1.00 0.00 571 ASN A O 10
ATOM 9813 N N . ALA A 1 46 ? 3.712 1.149 -1.977 1.00 0.00 572 ALA A N 10
ATOM 9814 C CA . ALA A 1 46 ? 3.828 1.658 -3.333 1.00 0.00 572 ALA A CA 10
ATOM 9815 C C . ALA A 1 46 ? 2.461 2.011 -3.875 1.00 0.00 572 ALA A C 10
ATOM 9816 O O . ALA A 1 46 ? 2.292 2.961 -4.642 1.00 0.00 572 ALA A O 10
ATOM 9823 N N . ALA A 1 47 ? 1.491 1.219 -3.454 1.00 0.00 573 ALA A N 10
ATOM 9824 C CA . ALA A 1 47 ? 0.110 1.399 -3.869 1.00 0.00 573 ALA A CA 10
ATOM 9825 C C . ALA A 1 47 ? -0.597 2.405 -2.959 1.00 0.00 573 ALA A C 10
ATOM 9826 O O . ALA A 1 47 ? -0.431 2.370 -1.738 1.00 0.00 573 ALA A O 10
ATOM 9833 N N . ARG A 1 48 ? -1.379 3.295 -3.552 1.00 0.00 574 ARG A N 10
ATOM 9834 C CA . ARG A 1 48 ? -2.109 4.296 -2.781 1.00 0.00 574 ARG A CA 10
ATOM 9835 C C . ARG A 1 48 ? -3.536 3.809 -2.560 1.00 0.00 574 ARG A C 10
ATOM 9836 O O . ARG A 1 48 ? -4.279 3.595 -3.516 1.00 0.00 574 ARG A O 10
ATOM 9857 N N . TYR A 1 49 ? -3.914 3.625 -1.295 1.00 0.00 575 TYR A N 10
ATOM 9858 C CA . TYR A 1 49 ? -5.248 3.143 -0.947 1.00 0.00 575 TYR A CA 10
ATOM 9859 C C . TYR A 1 49 ? -6.037 4.170 -0.139 1.00 0.00 575 TYR A C 10
ATOM 9860 O O . TYR A 1 49 ? -5.469 5.104 0.424 1.00 0.00 575 TYR A O 10
ATOM 9878 N N . CYS A 1 50 ? -7.356 3.991 -0.096 1.00 0.00 576 CYS A N 10
ATOM 9879 C CA . CYS A 1 50 ? -8.226 4.898 0.643 1.00 0.00 576 CYS A CA 10
ATOM 9880 C C . CYS A 1 50 ? -8.819 4.233 1.883 1.00 0.00 576 CYS A C 10
ATOM 9881 O O . CYS A 1 50 ? -9.210 4.920 2.828 1.00 0.00 576 CYS A O 10
ATOM 9888 N N . GLY A 1 51 ? -8.904 2.903 1.884 1.00 0.00 577 GLY A N 10
ATOM 9889 C CA . GLY A 1 51 ? -9.465 2.219 3.034 1.00 0.00 577 GLY A CA 10
ATOM 9890 C C . GLY A 1 51 ? -9.277 0.711 3.021 1.00 0.00 577 GLY A C 10
ATOM 9891 O O . GLY A 1 51 ? -9.069 0.099 1.973 1.00 0.00 577 GLY A O 10
ATOM 9895 N N . SER A 1 52 ? -9.355 0.130 4.214 1.00 0.00 578 SER A N 10
ATOM 9896 C CA . SER A 1 52 ? -9.202 -1.313 4.402 1.00 0.00 578 SER A CA 10
ATOM 9897 C C . SER A 1 52 ? -10.260 -2.103 3.632 1.00 0.00 578 SER A C 10
ATOM 9898 O O . SER A 1 52 ? -9.958 -3.131 3.025 1.00 0.00 578 SER A O 10
ATOM 9906 N N . PHE A 1 53 ? -11.496 -1.617 3.648 1.00 0.00 579 PHE A N 10
ATOM 9907 C CA . PHE A 1 53 ? -12.588 -2.293 2.950 1.00 0.00 579 PHE A CA 10
ATOM 9908 C C . PHE A 1 53 ? -12.310 -2.321 1.450 1.00 0.00 579 PHE A C 10
ATOM 9909 O O . PHE A 1 53 ? -12.480 -3.340 0.781 1.00 0.00 579 PHE A O 10
ATOM 9926 N N . CYS A 1 54 ? -11.878 -1.173 0.946 1.00 0.00 580 CYS A N 10
ATOM 9927 C CA . CYS A 1 54 ? -11.562 -1.017 -0.468 1.00 0.00 580 CYS A CA 10
ATOM 9928 C C . CYS A 1 54 ? -10.499 -2.045 -0.865 1.00 0.00 580 CYS A C 10
ATOM 9929 O O . CYS A 1 54 ? -10.567 -2.654 -1.937 1.00 0.00 580 CYS A O 10
ATOM 9936 N N . GLN A 1 55 ? -9.516 -2.231 0.015 1.00 0.00 581 GLN A N 10
ATOM 9937 C CA . GLN A 1 55 ? -8.439 -3.190 -0.224 1.00 0.00 581 GLN A CA 10
ATOM 9938 C C . GLN A 1 55 ? -8.983 -4.595 -0.395 1.00 0.00 581 GLN A C 10
ATOM 9939 O O . GLN A 1 55 ? -8.492 -5.359 -1.209 1.00 0.00 581 GLN A O 10
ATOM 9953 N N . HIS A 1 56 ? -9.979 -4.936 0.393 1.00 0.00 582 HIS A N 10
ATOM 9954 C CA . HIS A 1 56 ? -10.582 -6.258 0.315 1.00 0.00 582 HIS A CA 10
ATOM 9955 C C . HIS A 1 56 ? -11.182 -6.481 -1.075 1.00 0.00 582 HIS A C 10
ATOM 9956 O O . HIS A 1 56 ? -11.116 -7.578 -1.629 1.00 0.00 582 HIS A O 10
ATOM 9971 N N . ARG A 1 57 ? -11.763 -5.417 -1.621 1.00 0.00 583 ARG A N 10
ATOM 9972 C CA . ARG A 1 57 ? -12.404 -5.444 -2.938 1.00 0.00 583 ARG A CA 10
ATOM 9973 C C . ARG A 1 57 ? -11.464 -5.799 -4.104 1.00 0.00 583 ARG A C 10
ATOM 9974 O O . ARG A 1 57 ? -11.844 -6.585 -4.973 1.00 0.00 583 ARG A O 10
ATOM 9995 N N . ASP A 1 58 ? -10.249 -5.237 -4.133 1.00 0.00 584 ASP A N 10
ATOM 9996 C CA . ASP A 1 58 ? -9.314 -5.522 -5.244 1.00 0.00 584 ASP A CA 10
ATOM 9997 C C . ASP A 1 58 ? -7.993 -6.175 -4.811 1.00 0.00 584 ASP A C 10
ATOM 9998 O O . ASP A 1 58 ? -7.128 -6.434 -5.650 1.00 0.00 584 ASP A O 10
ATOM 10007 N N . TRP A 1 59 ? -7.828 -6.405 -3.516 1.00 0.00 585 TRP A N 10
ATOM 10008 C CA . TRP A 1 59 ? -6.605 -7.026 -2.999 1.00 0.00 585 TRP A CA 10
ATOM 10009 C C . TRP A 1 59 ? -6.124 -8.218 -3.840 1.00 0.00 585 TRP A C 10
ATOM 10010 O O . TRP A 1 59 ? -4.924 -8.371 -4.065 1.00 0.00 585 TRP A O 10
ATOM 10031 N N . GLU A 1 60 ? -7.039 -9.046 -4.318 1.00 0.00 586 GLU A N 10
ATOM 10032 C CA . GLU A 1 60 ? -6.646 -10.205 -5.119 1.00 0.00 586 GLU A CA 10
ATOM 10033 C C . GLU A 1 60 ? -5.855 -9.748 -6.336 1.00 0.00 586 GLU A C 10
ATOM 10034 O O . GLU A 1 60 ? -4.934 -10.422 -6.783 1.00 0.00 586 GLU A O 10
ATOM 10046 N N . LYS A 1 61 ? -6.243 -8.608 -6.878 1.00 0.00 587 LYS A N 10
ATOM 10047 C CA . LYS A 1 61 ? -5.571 -8.050 -8.043 1.00 0.00 587 LYS A CA 10
ATOM 10048 C C . LYS A 1 61 ? -4.338 -7.225 -7.651 1.00 0.00 587 LYS A C 10
ATOM 10049 O O . LYS A 1 61 ? -3.550 -6.845 -8.515 1.00 0.00 587 LYS A O 10
ATOM 10068 N N . HIS A 1 62 ? -4.167 -6.944 -6.354 1.00 0.00 588 HIS A N 10
ATOM 10069 C CA . HIS A 1 62 ? -3.028 -6.153 -5.900 1.00 0.00 588 HIS A CA 10
ATOM 10070 C C . HIS A 1 62 ? -1.804 -7.018 -5.610 1.00 0.00 588 HIS A C 10
ATOM 10071 O O . HIS A 1 62 ? -0.672 -6.588 -5.813 1.00 0.00 588 HIS A O 10
ATOM 10085 N N . HIS A 1 63 ? -2.034 -8.230 -5.115 1.00 0.00 589 HIS A N 10
ATOM 10086 C CA . HIS A 1 63 ? -0.936 -9.144 -4.797 1.00 0.00 589 HIS A CA 10
ATOM 10087 C C . HIS A 1 63 ? -0.019 -9.377 -6.002 1.00 0.00 589 HIS A C 10
ATOM 10088 O O . HIS A 1 63 ? 1.126 -9.799 -5.841 1.00 0.00 589 HIS A O 10
ATOM 10103 N N . HIS A 1 64 ? -0.519 -9.101 -7.202 1.00 0.00 590 HIS A N 10
ATOM 10104 C CA . HIS A 1 64 ? 0.273 -9.277 -8.420 1.00 0.00 590 HIS A CA 10
ATOM 10105 C C . HIS A 1 64 ? 1.386 -8.234 -8.491 1.00 0.00 590 HIS A C 10
ATOM 10106 O O . HIS A 1 64 ? 2.437 -8.467 -9.092 1.00 0.00 590 HIS A O 10
ATOM 10121 N N . VAL A 1 65 ? 1.142 -7.085 -7.870 1.00 0.00 591 VAL A N 10
ATOM 10122 C CA . VAL A 1 65 ? 2.101 -5.985 -7.857 1.00 0.00 591 VAL A CA 10
ATOM 10123 C C . VAL A 1 65 ? 2.677 -5.735 -6.457 1.00 0.00 591 VAL A C 10
ATOM 10124 O O . VAL A 1 65 ? 3.653 -5.001 -6.303 1.00 0.00 591 VAL A O 10
ATOM 10137 N N . CYS A 1 66 ? 2.083 -6.358 -5.440 1.00 0.00 592 CYS A N 10
ATOM 10138 C CA . CYS A 1 66 ? 2.547 -6.183 -4.066 1.00 0.00 592 CYS A CA 10
ATOM 10139 C C . CYS A 1 66 ? 3.806 -7.005 -3.810 1.00 0.00 592 CYS A C 10
ATOM 10140 O O . CYS A 1 66 ? 4.002 -8.060 -4.411 1.00 0.00 592 CYS A O 10
ATOM 10147 N N . GLY A 1 67 ? 4.654 -6.518 -2.911 1.00 0.00 593 GLY A N 10
ATOM 10148 C CA . GLY A 1 67 ? 5.888 -7.213 -2.598 1.00 0.00 593 GLY A CA 10
ATOM 10149 C C . GLY A 1 67 ? 7.103 -6.596 -3.269 1.00 0.00 593 GLY A C 10
ATOM 10150 O O . GLY A 1 67 ? 8.191 -7.167 -3.225 1.00 0.00 593 GLY A O 10
ATOM 10154 N N . GLN A 1 68 ? 6.915 -5.436 -3.901 1.00 0.00 594 GLN A N 10
ATOM 10155 C CA . GLN A 1 68 ? 7.997 -4.733 -4.586 1.00 0.00 594 GLN A CA 10
ATOM 10156 C C . GLN A 1 68 ? 8.359 -5.420 -5.901 1.00 0.00 594 GLN A C 10
ATOM 10157 O O . GLN A 1 68 ? 7.978 -4.951 -6.972 1.00 0.00 594 GLN A O 10
ATOM 10171 N N . SER A 1 69 ? 9.090 -6.530 -5.825 1.00 0.00 595 SER A N 10
ATOM 10172 C CA . SER A 1 69 ? 9.485 -7.257 -7.027 1.00 0.00 595 SER A CA 10
ATOM 10173 C C . SER A 1 69 ? 9.233 -8.753 -6.877 1.00 0.00 595 SER A C 10
ATOM 10174 O O . SER A 1 69 ? 9.370 -9.311 -5.788 1.00 0.00 595 SER A O 10
ATOM 10182 N N . LEU A 1 70 ? 8.863 -9.397 -7.979 1.00 0.00 596 LEU A N 10
ATOM 10183 C CA . LEU A 1 70 ? 8.594 -10.832 -7.977 1.00 0.00 596 LEU A CA 10
ATOM 10184 C C . LEU A 1 70 ? 8.503 -11.371 -9.402 1.00 0.00 596 LEU A C 10
ATOM 10185 O O . LEU A 1 70 ? 9.298 -12.222 -9.804 1.00 0.00 596 LEU A O 10
ATOM 10201 N N . GLN A 1 71 ? 7.532 -10.874 -10.162 1.00 0.00 597 GLN A N 10
ATOM 10202 C CA . GLN A 1 71 ? 7.341 -11.310 -11.541 1.00 0.00 597 GLN A CA 10
ATOM 10203 C C . GLN A 1 71 ? 8.462 -10.788 -12.435 1.00 0.00 597 GLN A C 10
ATOM 10204 O O . GLN A 1 71 ? 9.514 -11.457 -12.511 1.00 0.00 597 GLN A O 10
ATOM 10221 N N . GLY A 1 1 ? 5.473 -14.277 3.357 1.00 0.00 527 GLY A N 11
ATOM 10222 C CA . GLY A 1 1 ? 5.900 -15.495 2.615 1.00 0.00 527 GLY A CA 11
ATOM 10223 C C . GLY A 1 1 ? 5.275 -15.582 1.237 1.00 0.00 527 GLY A C 11
ATOM 10224 O O . GLY A 1 1 ? 4.663 -16.592 0.888 1.00 0.00 527 GLY A O 11
ATOM 10230 N N . SER A 1 2 ? 5.427 -14.521 0.450 1.00 0.00 528 SER A N 11
ATOM 10231 C CA . SER A 1 2 ? 4.874 -14.478 -0.897 1.00 0.00 528 SER A CA 11
ATOM 10232 C C . SER A 1 2 ? 3.397 -14.861 -0.887 1.00 0.00 528 SER A C 11
ATOM 10233 O O . SER A 1 2 ? 2.773 -14.924 0.173 1.00 0.00 528 SER A O 11
ATOM 10241 N N . ALA A 1 3 ? 2.843 -15.114 -2.068 1.00 0.00 529 ALA A N 11
ATOM 10242 C CA . ALA A 1 3 ? 1.439 -15.490 -2.182 1.00 0.00 529 ALA A CA 11
ATOM 10243 C C . ALA A 1 3 ? 1.195 -16.853 -1.546 1.00 0.00 529 ALA A C 11
ATOM 10244 O O . ALA A 1 3 ? 2.000 -17.771 -1.701 1.00 0.00 529 ALA A O 11
ATOM 10251 N N . SER A 1 4 ? 0.083 -16.983 -0.830 1.00 0.00 530 SER A N 11
ATOM 10252 C CA . SER A 1 4 ? -0.264 -18.235 -0.171 1.00 0.00 530 SER A CA 11
ATOM 10253 C C . SER A 1 4 ? -1.759 -18.503 -0.308 1.00 0.00 530 SER A C 11
ATOM 10254 O O . SER A 1 4 ? -2.523 -17.604 -0.662 1.00 0.00 530 SER A O 11
ATOM 10262 N N . SER A 1 5 ? -2.174 -19.735 -0.036 1.00 0.00 531 SER A N 11
ATOM 10263 C CA . SER A 1 5 ? -3.586 -20.086 -0.139 1.00 0.00 531 SER A CA 11
ATOM 10264 C C . SER A 1 5 ? -4.426 -19.118 0.688 1.00 0.00 531 SER A C 11
ATOM 10265 O O . SER A 1 5 ? -4.082 -18.803 1.827 1.00 0.00 531 SER A O 11
ATOM 10273 N N . GLN A 1 6 ? -5.521 -18.643 0.102 1.00 0.00 532 GLN A N 11
ATOM 10274 C CA . GLN A 1 6 ? -6.408 -17.705 0.782 1.00 0.00 532 GLN A CA 11
ATOM 10275 C C . GLN A 1 6 ? -5.645 -16.425 1.093 1.00 0.00 532 GLN A C 11
ATOM 10276 O O . GLN A 1 6 ? -5.582 -15.967 2.234 1.00 0.00 532 GLN A O 11
ATOM 10290 N N . VAL A 1 7 ? -5.068 -15.869 0.038 1.00 0.00 533 VAL A N 11
ATOM 10291 C CA . VAL A 1 7 ? -4.285 -14.643 0.120 1.00 0.00 533 VAL A CA 11
ATOM 10292 C C . VAL A 1 7 ? -5.002 -13.566 0.932 1.00 0.00 533 VAL A C 11
ATOM 10293 O O . VAL A 1 7 ? -6.167 -13.259 0.688 1.00 0.00 533 VAL A O 11
ATOM 10306 N N . VAL A 1 8 ? -4.277 -12.963 1.873 1.00 0.00 534 VAL A N 11
ATOM 10307 C CA . VAL A 1 8 ? -4.841 -11.921 2.726 1.00 0.00 534 VAL A CA 11
ATOM 10308 C C . VAL A 1 8 ? -4.188 -10.569 2.452 1.00 0.00 534 VAL A C 11
ATOM 10309 O O . VAL A 1 8 ? -2.990 -10.489 2.185 1.00 0.00 534 VAL A O 11
ATOM 10322 N N . MET A 1 9 ? -4.990 -9.508 2.520 1.00 0.00 535 MET A N 11
ATOM 10323 C CA . MET A 1 9 ? -4.497 -8.158 2.272 1.00 0.00 535 MET A CA 11
ATOM 10324 C C . MET A 1 9 ? -3.664 -7.637 3.447 1.00 0.00 535 MET A C 11
ATOM 10325 O O . MET A 1 9 ? -3.914 -7.997 4.597 1.00 0.00 535 MET A O 11
ATOM 10339 N N . PRO A 1 10 ? -2.661 -6.778 3.172 1.00 0.00 536 PRO A N 11
ATOM 10340 C CA . PRO A 1 10 ? -1.803 -6.205 4.209 1.00 0.00 536 PRO A CA 11
ATOM 10341 C C . PRO A 1 10 ? -2.451 -4.991 4.877 1.00 0.00 536 PRO A C 11
ATOM 10342 O O . PRO A 1 10 ? -3.315 -4.342 4.284 1.00 0.00 536 PRO A O 11
ATOM 10353 N N . PRO A 1 11 ? -2.049 -4.661 6.117 1.00 0.00 537 PRO A N 11
ATOM 10354 C CA . PRO A 1 11 ? -2.605 -3.512 6.838 1.00 0.00 537 PRO A CA 11
ATOM 10355 C C . PRO A 1 11 ? -2.104 -2.189 6.264 1.00 0.00 537 PRO A C 11
ATOM 10356 O O . PRO A 1 11 ? -0.970 -2.096 5.801 1.00 0.00 537 PRO A O 11
ATOM 10367 N N . LEU A 1 12 ? -2.950 -1.165 6.291 1.00 0.00 538 LEU A N 11
ATOM 10368 C CA . LEU A 1 12 ? -2.572 0.144 5.768 1.00 0.00 538 LEU A CA 11
ATOM 10369 C C . LEU A 1 12 ? -1.921 1.023 6.826 1.00 0.00 538 LEU A C 11
ATOM 10370 O O . LEU A 1 12 ? -2.035 0.776 8.026 1.00 0.00 538 LEU A O 11
ATOM 10386 N N . VAL A 1 13 ? -1.237 2.055 6.349 1.00 0.00 539 VAL A N 11
ATOM 10387 C CA . VAL A 1 13 ? -0.558 3.007 7.210 1.00 0.00 539 VAL A CA 11
ATOM 10388 C C . VAL A 1 13 ? -0.944 4.422 6.792 1.00 0.00 539 VAL A C 11
ATOM 10389 O O . VAL A 1 13 ? -1.250 4.638 5.626 1.00 0.00 539 VAL A O 11
ATOM 10402 N N . ARG A 1 14 ? -0.912 5.351 7.762 1.00 0.00 540 ARG A N 11
ATOM 10403 C CA . ARG A 1 14 ? -1.250 6.782 7.581 1.00 0.00 540 ARG A CA 11
ATOM 10404 C C . ARG A 1 14 ? -2.508 7.125 8.375 1.00 0.00 540 ARG A C 11
ATOM 10405 O O . ARG A 1 14 ? -2.430 7.741 9.439 1.00 0.00 540 ARG A O 11
ATOM 10426 N N . GLY A 1 15 ? -3.667 6.729 7.851 1.00 0.00 541 GLY A N 11
ATOM 10427 C CA . GLY A 1 15 ? -4.918 7.001 8.538 1.00 0.00 541 GLY A CA 11
ATOM 10428 C C . GLY A 1 15 ? -4.926 6.396 9.928 1.00 0.00 541 GLY A C 11
ATOM 10429 O O . GLY A 1 15 ? -3.936 5.791 10.344 1.00 0.00 541 GLY A O 11
ATOM 10433 N N . ALA A 1 16 ? -6.028 6.541 10.657 1.00 0.00 542 ALA A N 11
ATOM 10434 C CA . ALA A 1 16 ? -6.118 6.000 12.007 1.00 0.00 542 ALA A CA 11
ATOM 10435 C C . ALA A 1 16 ? -5.230 6.786 12.974 1.00 0.00 542 ALA A C 11
ATOM 10436 O O . ALA A 1 16 ? -5.728 7.544 13.805 1.00 0.00 542 ALA A O 11
ATOM 10443 N N . GLN A 1 17 ? -3.918 6.595 12.867 1.00 0.00 543 GLN A N 11
ATOM 10444 C CA . GLN A 1 17 ? -2.979 7.293 13.737 1.00 0.00 543 GLN A CA 11
ATOM 10445 C C . GLN A 1 17 ? -3.092 8.807 13.562 1.00 0.00 543 GLN A C 11
ATOM 10446 O O . GLN A 1 17 ? -3.039 9.552 14.539 1.00 0.00 543 GLN A O 11
ATOM 10460 N N . GLN A 1 18 ? -3.230 9.256 12.312 1.00 0.00 544 GLN A N 11
ATOM 10461 C CA . GLN A 1 18 ? -3.358 10.682 12.007 1.00 0.00 544 GLN A CA 11
ATOM 10462 C C . GLN A 1 18 ? -2.073 11.450 12.313 1.00 0.00 544 GLN A C 11
ATOM 10463 O O . GLN A 1 18 ? -1.945 12.083 13.361 1.00 0.00 544 GLN A O 11
ATOM 10477 N N . LYS A 1 19 ? -1.124 11.381 11.383 1.00 0.00 545 LYS A N 11
ATOM 10478 C CA . LYS A 1 19 ? 0.162 12.060 11.519 1.00 0.00 545 LYS A CA 11
ATOM 10479 C C . LYS A 1 19 ? 0.429 12.894 10.271 1.00 0.00 545 LYS A C 11
ATOM 10480 O O . LYS A 1 19 ? -0.105 12.594 9.203 1.00 0.00 545 LYS A O 11
ATOM 10499 N N . ASN A 1 20 ? 1.247 13.935 10.387 1.00 0.00 546 ASN A N 11
ATOM 10500 C CA . ASN A 1 20 ? 1.552 14.786 9.242 1.00 0.00 546 ASN A CA 11
ATOM 10501 C C . ASN A 1 20 ? 2.605 14.135 8.348 1.00 0.00 546 ASN A C 11
ATOM 10502 O O . ASN A 1 20 ? 3.405 13.323 8.809 1.00 0.00 546 ASN A O 11
ATOM 10513 N N . GLY A 1 21 ? 2.596 14.500 7.070 1.00 0.00 547 GLY A N 11
ATOM 10514 C CA . GLY A 1 21 ? 3.552 13.944 6.129 1.00 0.00 547 GLY A CA 11
ATOM 10515 C C . GLY A 1 21 ? 2.887 13.155 5.020 1.00 0.00 547 GLY A C 11
ATOM 10516 O O . GLY A 1 21 ? 1.698 12.841 5.097 1.00 0.00 547 GLY A O 11
ATOM 10520 N N . ARG A 1 22 ? 3.657 12.835 3.984 1.00 0.00 548 ARG A N 11
ATOM 10521 C CA . ARG A 1 22 ? 3.138 12.077 2.851 1.00 0.00 548 ARG A CA 11
ATOM 10522 C C . ARG A 1 22 ? 1.860 12.718 2.320 1.00 0.00 548 ARG A C 11
ATOM 10523 O O . ARG A 1 22 ? 0.796 12.098 2.320 1.00 0.00 548 ARG A O 11
ATOM 10544 N N . GLY A 1 23 ? 1.976 13.964 1.868 1.00 0.00 549 GLY A N 11
ATOM 10545 C CA . GLY A 1 23 ? 0.825 14.675 1.343 1.00 0.00 549 GLY A CA 11
ATOM 10546 C C . GLY A 1 23 ? 1.079 15.292 -0.022 1.00 0.00 549 GLY A C 11
ATOM 10547 O O . GLY A 1 23 ? 0.257 16.065 -0.516 1.00 0.00 549 GLY A O 11
ATOM 10551 N N . SER A 1 24 ? 2.209 14.954 -0.639 1.00 0.00 550 SER A N 11
ATOM 10552 C CA . SER A 1 24 ? 2.546 15.493 -1.953 1.00 0.00 550 SER A CA 11
ATOM 10553 C C . SER A 1 24 ? 3.826 14.869 -2.497 1.00 0.00 550 SER A C 11
ATOM 10554 O O . SER A 1 24 ? 4.871 15.519 -2.550 1.00 0.00 550 SER A O 11
ATOM 10562 N N . ASP A 1 25 ? 3.744 13.606 -2.903 1.00 0.00 551 ASP A N 11
ATOM 10563 C CA . ASP A 1 25 ? 4.903 12.904 -3.445 1.00 0.00 551 ASP A CA 11
ATOM 10564 C C . ASP A 1 25 ? 4.495 11.923 -4.543 1.00 0.00 551 ASP A C 11
ATOM 10565 O O . ASP A 1 25 ? 5.266 11.034 -4.905 1.00 0.00 551 ASP A O 11
ATOM 10574 N N . SER A 1 26 ? 3.283 12.087 -5.072 1.00 0.00 552 SER A N 11
ATOM 10575 C CA . SER A 1 26 ? 2.779 11.212 -6.129 1.00 0.00 552 SER A CA 11
ATOM 10576 C C . SER A 1 26 ? 1.315 11.515 -6.450 1.00 0.00 552 SER A C 11
ATOM 10577 O O . SER A 1 26 ? 0.843 11.240 -7.552 1.00 0.00 552 SER A O 11
ATOM 10585 N N . SER A 1 27 ? 0.603 12.086 -5.481 1.00 0.00 553 SER A N 11
ATOM 10586 C CA . SER A 1 27 ? -0.804 12.425 -5.659 1.00 0.00 553 SER A CA 11
ATOM 10587 C C . SER A 1 27 ? -1.608 11.209 -6.109 1.00 0.00 553 SER A C 11
ATOM 10588 O O . SER A 1 27 ? -2.645 11.343 -6.757 1.00 0.00 553 SER A O 11
ATOM 10596 N N . GLU A 1 28 ? -1.122 10.022 -5.760 1.00 0.00 554 GLU A N 11
ATOM 10597 C CA . GLU A 1 28 ? -1.794 8.780 -6.123 1.00 0.00 554 GLU A CA 11
ATOM 10598 C C . GLU A 1 28 ? -3.127 8.654 -5.393 1.00 0.00 554 GLU A C 11
ATOM 10599 O O . GLU A 1 28 ? -3.244 9.036 -4.230 1.00 0.00 554 GLU A O 11
ATOM 10611 N N . SER A 1 29 ? -4.128 8.114 -6.082 1.00 0.00 555 SER A N 11
ATOM 10612 C CA . SER A 1 29 ? -5.452 7.939 -5.499 1.00 0.00 555 SER A CA 11
ATOM 10613 C C . SER A 1 29 ? -5.781 6.458 -5.344 1.00 0.00 555 SER A C 11
ATOM 10614 O O . SER A 1 29 ? -5.086 5.602 -5.893 1.00 0.00 555 SER A O 11
ATOM 10622 N N . CYS A 1 30 ? -6.837 6.159 -4.589 1.00 0.00 556 CYS A N 11
ATOM 10623 C CA . CYS A 1 30 ? -7.266 4.783 -4.355 1.00 0.00 556 CYS A CA 11
ATOM 10624 C C . CYS A 1 30 ? -7.333 3.997 -5.653 1.00 0.00 556 CYS A C 11
ATOM 10625 O O . CYS A 1 30 ? -7.645 4.551 -6.701 1.00 0.00 556 CYS A O 11
ATOM 10632 N N . TRP A 1 31 ? -7.030 2.704 -5.592 1.00 0.00 557 TRP A N 11
ATOM 10633 C CA . TRP A 1 31 ? -7.067 1.885 -6.795 1.00 0.00 557 TRP A CA 11
ATOM 10634 C C . TRP A 1 31 ? -8.516 1.585 -7.198 1.00 0.00 557 TRP A C 11
ATOM 10635 O O . TRP A 1 31 ? -8.962 1.954 -8.284 1.00 0.00 557 TRP A O 11
A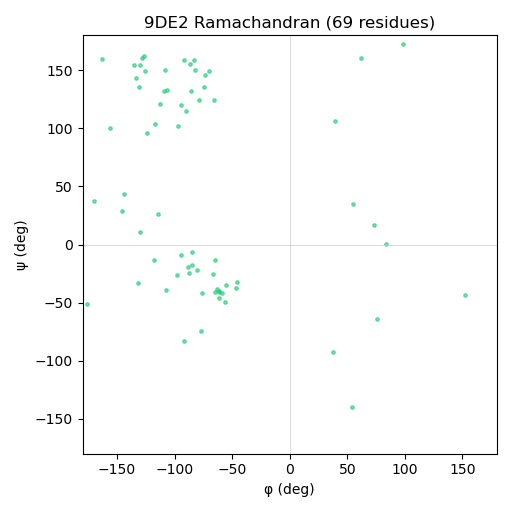TOM 10656 N N . ASN A 1 32 ? -9.235 0.915 -6.304 1.00 0.00 558 ASN A N 11
ATOM 10657 C CA . ASN A 1 32 ? -10.635 0.555 -6.547 1.00 0.00 558 ASN A CA 11
ATOM 10658 C C . ASN A 1 32 ? -11.538 1.772 -6.770 1.00 0.00 558 ASN A C 11
ATOM 10659 O O . ASN A 1 32 ? -12.372 1.768 -7.676 1.00 0.00 558 ASN A O 11
ATOM 10670 N N . CYS A 1 33 ? -11.375 2.809 -5.953 1.00 0.00 559 CYS A N 11
ATOM 10671 C CA . CYS A 1 33 ? -12.204 4.009 -6.080 1.00 0.00 559 CYS A CA 11
ATOM 10672 C C . CYS A 1 33 ? -11.638 5.017 -7.078 1.00 0.00 559 CYS A C 11
ATOM 10673 O O . CYS A 1 33 ? -12.375 5.567 -7.898 1.00 0.00 559 CYS A O 11
ATOM 10680 N N . GLY A 1 34 ? -10.334 5.263 -7.012 1.00 0.00 560 GLY A N 11
ATOM 10681 C CA . GLY A 1 34 ? -9.720 6.214 -7.922 1.00 0.00 560 GLY A CA 11
ATOM 10682 C C . GLY A 1 34 ? -9.631 7.612 -7.326 1.00 0.00 560 GLY A C 11
ATOM 10683 O O . GLY A 1 34 ? -8.990 8.493 -7.899 1.00 0.00 560 GLY A O 11
ATOM 10687 N N . ARG A 1 35 ? -10.271 7.817 -6.172 1.00 0.00 561 ARG A N 11
ATOM 10688 C CA . ARG A 1 35 ? -10.254 9.118 -5.510 1.00 0.00 561 ARG A CA 11
ATOM 10689 C C . ARG A 1 35 ? -9.868 8.987 -4.040 1.00 0.00 561 ARG A C 11
ATOM 10690 O O . ARG A 1 35 ? -10.275 8.035 -3.373 1.00 0.00 561 ARG A O 11
ATOM 10711 N N . LYS A 1 36 ? -9.052 9.937 -3.567 1.00 0.00 562 LYS A N 11
ATOM 10712 C CA . LYS A 1 36 ? -8.592 9.967 -2.175 1.00 0.00 562 LYS A CA 11
ATOM 10713 C C . LYS A 1 36 ? -7.376 9.076 -1.991 1.00 0.00 562 LYS A C 11
ATOM 10714 O O . LYS A 1 36 ? -7.007 8.325 -2.889 1.00 0.00 562 LYS A O 11
ATOM 10733 N N . ALA A 1 37 ? -6.771 9.145 -0.816 1.00 0.00 563 ALA A N 11
ATOM 10734 C CA . ALA A 1 37 ? -5.587 8.342 -0.525 1.00 0.00 563 ALA A CA 11
ATOM 10735 C C . ALA A 1 37 ? -5.065 8.586 0.886 1.00 0.00 563 ALA A C 11
ATOM 10736 O O . ALA A 1 37 ? -3.863 8.774 1.090 1.00 0.00 563 ALA A O 11
ATOM 10743 N N . SER A 1 38 ? -5.966 8.585 1.861 1.00 0.00 564 SER A N 11
ATOM 10744 C CA . SER A 1 38 ? -5.593 8.803 3.256 1.00 0.00 564 SER A CA 11
ATOM 10745 C C . SER A 1 38 ? -4.836 7.604 3.834 1.00 0.00 564 SER A C 11
ATOM 10746 O O . SER A 1 38 ? -4.307 7.674 4.948 1.00 0.00 564 SER A O 11
ATOM 10754 N N . GLU A 1 39 ? -4.794 6.501 3.088 1.00 0.00 565 GLU A N 11
ATOM 10755 C CA . GLU A 1 39 ? -4.105 5.304 3.553 1.00 0.00 565 GLU A CA 11
ATOM 10756 C C . GLU A 1 39 ? -3.153 4.756 2.485 1.00 0.00 565 GLU A C 11
ATOM 10757 O O . GLU A 1 39 ? -3.424 4.844 1.293 1.00 0.00 565 GLU A O 11
ATOM 10769 N N . THR A 1 40 ? -2.022 4.216 2.931 1.00 0.00 566 THR A N 11
ATOM 10770 C CA . THR A 1 40 ? -1.010 3.645 2.041 1.00 0.00 566 THR A CA 11
ATOM 10771 C C . THR A 1 40 ? -0.825 2.159 2.330 1.00 0.00 566 THR A C 11
ATOM 10772 O O . THR A 1 40 ? -0.879 1.746 3.488 1.00 0.00 566 THR A O 11
ATOM 10783 N N . CYS A 1 41 ? -0.607 1.348 1.293 1.00 0.00 567 CYS A N 11
ATOM 10784 C CA . CYS A 1 41 ? -0.424 -0.085 1.498 1.00 0.00 567 CYS A CA 11
ATOM 10785 C C . CYS A 1 41 ? 0.916 -0.368 2.165 1.00 0.00 567 CYS A C 11
ATOM 10786 O O . CYS A 1 41 ? 1.960 0.009 1.646 1.00 0.00 567 CYS A O 11
ATOM 10793 N N . SER A 1 42 ? 0.889 -1.036 3.313 1.00 0.00 568 SER A N 11
ATOM 10794 C CA . SER A 1 42 ? 2.125 -1.361 4.017 1.00 0.00 568 SER A CA 11
ATOM 10795 C C . SER A 1 42 ? 2.876 -2.479 3.299 1.00 0.00 568 SER A C 11
ATOM 10796 O O . SER A 1 42 ? 4.084 -2.644 3.476 1.00 0.00 568 SER A O 11
ATOM 10804 N N . GLY A 1 43 ? 2.152 -3.244 2.487 1.00 0.00 569 GLY A N 11
ATOM 10805 C CA . GLY A 1 43 ? 2.753 -4.338 1.755 1.00 0.00 569 GLY A CA 11
ATOM 10806 C C . GLY A 1 43 ? 3.815 -3.898 0.767 1.00 0.00 569 GLY A C 11
ATOM 10807 O O . GLY A 1 43 ? 4.852 -4.551 0.644 1.00 0.00 569 GLY A O 11
ATOM 10811 N N . CYS A 1 44 ? 3.571 -2.797 0.054 1.00 0.00 570 CYS A N 11
ATOM 10812 C CA . CYS A 1 44 ? 4.536 -2.301 -0.926 1.00 0.00 570 CYS A CA 11
ATOM 10813 C C . CYS A 1 44 ? 4.865 -0.825 -0.721 1.00 0.00 570 CYS A C 11
ATOM 10814 O O . CYS A 1 44 ? 5.936 -0.372 -1.119 1.00 0.00 570 CYS A O 11
ATOM 10821 N N . ASN A 1 45 ? 3.931 -0.080 -0.122 1.00 0.00 571 ASN A N 11
ATOM 10822 C CA . ASN A 1 45 ? 4.098 1.360 0.139 1.00 0.00 571 ASN A CA 11
ATOM 10823 C C . ASN A 1 45 ? 3.769 2.202 -1.100 1.00 0.00 571 ASN A C 11
ATOM 10824 O O . ASN A 1 45 ? 3.318 3.341 -0.975 1.00 0.00 571 ASN A O 11
ATOM 10835 N N . ALA A 1 46 ? 3.992 1.647 -2.291 1.00 0.00 572 ALA A N 11
ATOM 10836 C CA . ALA A 1 46 ? 3.712 2.357 -3.530 1.00 0.00 572 ALA A CA 11
ATOM 10837 C C . ALA A 1 46 ? 2.217 2.586 -3.688 1.00 0.00 572 ALA A C 11
ATOM 10838 O O . ALA A 1 46 ? 1.776 3.649 -4.120 1.00 0.00 572 ALA A O 11
ATOM 10845 N N . ALA A 1 47 ? 1.445 1.566 -3.335 1.00 0.00 573 ALA A N 11
ATOM 10846 C CA . ALA A 1 47 ? -0.009 1.624 -3.430 1.00 0.00 573 ALA A CA 11
ATOM 10847 C C . ALA A 1 47 ? -0.613 2.591 -2.406 1.00 0.00 573 ALA A C 11
ATOM 10848 O O . ALA A 1 47 ? -0.190 2.630 -1.254 1.00 0.00 573 ALA A O 11
ATOM 10855 N N . ARG A 1 48 ? -1.602 3.365 -2.842 1.00 0.00 574 ARG A N 11
ATOM 10856 C CA . ARG A 1 48 ? -2.284 4.324 -1.970 1.00 0.00 574 ARG A CA 11
ATOM 10857 C C . ARG A 1 48 ? -3.773 4.006 -1.972 1.00 0.00 574 ARG A C 11
ATOM 10858 O O . ARG A 1 48 ? -4.423 4.127 -3.005 1.00 0.00 574 ARG A O 11
ATOM 10879 N N . TYR A 1 49 ? -4.317 3.588 -0.826 1.00 0.00 575 TYR A N 11
ATOM 10880 C CA . TYR A 1 49 ? -5.739 3.239 -0.723 1.00 0.00 575 TYR A CA 11
ATOM 10881 C C . TYR A 1 49 ? -6.497 4.213 0.176 1.00 0.00 575 TYR A C 11
ATOM 10882 O O . TYR A 1 49 ? -5.906 4.880 1.022 1.00 0.00 575 TYR A O 11
ATOM 10900 N N . CYS A 1 50 ? -7.807 4.307 -0.030 1.00 0.00 576 CYS A N 11
ATOM 10901 C CA . CYS A 1 50 ? -8.639 5.197 0.769 1.00 0.00 576 CYS A CA 11
ATOM 10902 C C . CYS A 1 50 ? -9.452 4.440 1.815 1.00 0.00 576 CYS A C 11
ATOM 10903 O O . CYS A 1 50 ? -9.890 5.028 2.803 1.00 0.00 576 CYS A O 11
ATOM 10910 N N . GLY A 1 51 ? -9.660 3.143 1.605 1.00 0.00 577 GLY A N 11
ATOM 10911 C CA . GLY A 1 51 ? -10.432 2.375 2.567 1.00 0.00 577 GLY A CA 11
ATOM 10912 C C . GLY A 1 51 ? -10.071 0.903 2.609 1.00 0.00 577 GLY A C 11
ATOM 10913 O O . GLY A 1 51 ? -9.719 0.303 1.593 1.00 0.00 577 GLY A O 11
ATOM 10917 N N . SER A 1 52 ? -10.168 0.332 3.804 1.00 0.00 578 SER A N 11
ATOM 10918 C CA . SER A 1 52 ? -9.862 -1.077 4.020 1.00 0.00 578 SER A CA 11
ATOM 10919 C C . SER A 1 52 ? -10.793 -1.989 3.221 1.00 0.00 578 SER A C 11
ATOM 10920 O O . SER A 1 52 ? -10.387 -3.065 2.784 1.00 0.00 578 SER A O 11
ATOM 10928 N N . PHE A 1 53 ? -12.039 -1.561 3.022 1.00 0.00 579 PHE A N 11
ATOM 10929 C CA . PHE A 1 53 ? -12.997 -2.371 2.273 1.00 0.00 579 PHE A CA 11
ATOM 10930 C C . PHE A 1 53 ? -12.575 -2.496 0.813 1.00 0.00 579 PHE A C 11
ATOM 10931 O O . PHE A 1 53 ? -12.331 -3.598 0.324 1.00 0.00 579 PHE A O 11
ATOM 10948 N N . CYS A 1 54 ? -12.516 -1.359 0.120 1.00 0.00 580 CYS A N 11
ATOM 10949 C CA . CYS A 1 54 ? -12.112 -1.359 -1.284 1.00 0.00 580 CYS A CA 11
ATOM 10950 C C . CYS A 1 54 ? -10.833 -2.171 -1.472 1.00 0.00 580 CYS A C 11
ATOM 10951 O O . CYS A 1 54 ? -10.648 -2.832 -2.496 1.00 0.00 580 CYS A O 11
ATOM 10958 N N . GLN A 1 55 ? -9.953 -2.112 -0.481 1.00 0.00 581 GLN A N 11
ATOM 10959 C CA . GLN A 1 55 ? -8.696 -2.853 -0.521 1.00 0.00 581 GLN A CA 11
ATOM 10960 C C . GLN A 1 55 ? -8.950 -4.355 -0.544 1.00 0.00 581 GLN A C 11
ATOM 10961 O O . GLN A 1 55 ? -8.243 -5.106 -1.200 1.00 0.00 581 GLN A O 11
ATOM 10975 N N . HIS A 1 56 ? -9.959 -4.774 0.199 1.00 0.00 582 HIS A N 11
ATOM 10976 C CA . HIS A 1 56 ? -10.317 -6.187 0.292 1.00 0.00 582 HIS A CA 11
ATOM 10977 C C . HIS A 1 56 ? -10.671 -6.796 -1.070 1.00 0.00 582 HIS A C 11
ATOM 10978 O O . HIS A 1 56 ? -10.183 -7.872 -1.413 1.00 0.00 582 HIS A O 11
ATOM 10993 N N . ARG A 1 57 ? -11.511 -6.113 -1.846 1.00 0.00 583 ARG A N 11
ATOM 10994 C CA . ARG A 1 57 ? -11.915 -6.629 -3.160 1.00 0.00 583 ARG A CA 11
ATOM 10995 C C . ARG A 1 57 ? -10.782 -6.571 -4.195 1.00 0.00 583 ARG A C 11
ATOM 10996 O O . ARG A 1 57 ? -10.540 -7.540 -4.915 1.00 0.00 583 ARG A O 11
ATOM 11017 N N . ASP A 1 58 ? -10.094 -5.435 -4.261 1.00 0.00 584 ASP A N 11
ATOM 11018 C CA . ASP A 1 58 ? -8.990 -5.265 -5.215 1.00 0.00 584 ASP A CA 11
ATOM 11019 C C . ASP A 1 58 ? -7.753 -6.053 -4.808 1.00 0.00 584 ASP A C 11
ATOM 11020 O O . ASP A 1 58 ? -6.960 -6.463 -5.657 1.00 0.00 584 ASP A O 11
ATOM 11029 N N . TRP A 1 59 ? -7.592 -6.246 -3.505 1.00 0.00 585 TRP A N 11
ATOM 11030 C CA . TRP A 1 59 ? -6.448 -6.977 -2.967 1.00 0.00 585 TRP A CA 11
ATOM 11031 C C . TRP A 1 59 ? -6.117 -8.249 -3.748 1.00 0.00 585 TRP A C 11
ATOM 11032 O O . TRP A 1 59 ? -4.943 -8.569 -3.943 1.00 0.00 585 TRP A O 11
ATOM 11053 N N . GLU A 1 60 ? -7.125 -8.970 -4.208 1.00 0.00 586 GLU A N 11
ATOM 11054 C CA . GLU A 1 60 ? -6.868 -10.199 -4.951 1.00 0.00 586 GLU A CA 11
ATOM 11055 C C . GLU A 1 60 ? -5.994 -9.897 -6.160 1.00 0.00 586 GLU A C 11
ATOM 11056 O O . GLU A 1 60 ? -5.075 -10.644 -6.480 1.00 0.00 586 GLU A O 11
ATOM 11068 N N . LYS A 1 61 ? -6.307 -8.805 -6.834 1.00 0.00 587 LYS A N 11
ATOM 11069 C CA . LYS A 1 61 ? -5.556 -8.384 -8.010 1.00 0.00 587 LYS A CA 11
ATOM 11070 C C . LYS A 1 61 ? -4.329 -7.538 -7.644 1.00 0.00 587 LYS A C 11
ATOM 11071 O O . LYS A 1 61 ? -3.551 -7.172 -8.523 1.00 0.00 587 LYS A O 11
ATOM 11090 N N . HIS A 1 62 ? -4.148 -7.222 -6.356 1.00 0.00 588 HIS A N 11
ATOM 11091 C CA . HIS A 1 62 ? -3.013 -6.402 -5.941 1.00 0.00 588 HIS A CA 11
ATOM 11092 C C . HIS A 1 62 ? -1.777 -7.244 -5.645 1.00 0.00 588 HIS A C 11
ATOM 11093 O O . HIS A 1 62 ? -0.651 -6.841 -5.933 1.00 0.00 588 HIS A O 11
ATOM 11107 N N . HIS A 1 63 ? -2.006 -8.417 -5.067 1.00 0.00 589 HIS A N 11
ATOM 11108 C CA . HIS A 1 63 ? -0.925 -9.337 -4.714 1.00 0.00 589 HIS A CA 11
ATOM 11109 C C . HIS A 1 63 ? 0.002 -9.683 -5.882 1.00 0.00 589 HIS A C 11
ATOM 11110 O O . HIS A 1 63 ? 1.091 -10.215 -5.661 1.00 0.00 589 HIS A O 11
ATOM 11125 N N . HIS A 1 64 ? -0.401 -9.392 -7.117 1.00 0.00 590 HIS A N 11
ATOM 11126 C CA . HIS A 1 64 ? 0.441 -9.697 -8.268 1.00 0.00 590 HIS A CA 11
ATOM 11127 C C . HIS A 1 64 ? 1.584 -8.688 -8.390 1.00 0.00 590 HIS A C 11
ATOM 11128 O O . HIS A 1 64 ? 2.635 -8.994 -8.955 1.00 0.00 590 HIS A O 11
ATOM 11143 N N . VAL A 1 65 ? 1.370 -7.485 -7.858 1.00 0.00 591 VAL A N 11
ATOM 11144 C CA . VAL A 1 65 ? 2.379 -6.428 -7.919 1.00 0.00 591 VAL A CA 11
ATOM 11145 C C . VAL A 1 65 ? 2.964 -6.094 -6.545 1.00 0.00 591 VAL A C 11
ATOM 11146 O O . VAL A 1 65 ? 4.100 -5.631 -6.448 1.00 0.00 591 VAL A O 11
ATOM 11159 N N . CYS A 1 66 ? 2.191 -6.326 -5.489 1.00 0.00 592 CYS A N 11
ATOM 11160 C CA . CYS A 1 66 ? 2.654 -6.034 -4.134 1.00 0.00 592 CYS A CA 11
ATOM 11161 C C . CYS A 1 66 ? 3.965 -6.767 -3.848 1.00 0.00 592 CYS A C 11
ATOM 11162 O O . CYS A 1 66 ? 4.219 -7.844 -4.387 1.00 0.00 592 CYS A O 11
ATOM 11169 N N . GLY A 1 67 ? 4.788 -6.171 -2.993 1.00 0.00 593 GLY A N 11
ATOM 11170 C CA . GLY A 1 67 ? 6.068 -6.759 -2.652 1.00 0.00 593 GLY A CA 11
ATOM 11171 C C . GLY A 1 67 ? 7.215 -6.174 -3.459 1.00 0.00 593 GLY A C 11
ATOM 11172 O O . GLY A 1 67 ? 8.378 -6.322 -3.087 1.00 0.00 593 GLY A O 11
ATOM 11176 N N . GLN A 1 68 ? 6.888 -5.507 -4.566 1.00 0.00 594 GLN A N 11
ATOM 11177 C CA . GLN A 1 68 ? 7.903 -4.897 -5.422 1.00 0.00 594 GLN A CA 11
ATOM 11178 C C . GLN A 1 68 ? 8.835 -5.958 -5.999 1.00 0.00 594 GLN A C 11
ATOM 11179 O O . GLN A 1 68 ? 8.599 -6.473 -7.092 1.00 0.00 594 GLN A O 11
ATOM 11193 N N . SER A 1 69 ? 9.892 -6.285 -5.264 1.00 0.00 595 SER A N 11
ATOM 11194 C CA . SER A 1 69 ? 10.850 -7.288 -5.712 1.00 0.00 595 SER A CA 11
ATOM 11195 C C . SER A 1 69 ? 11.098 -8.320 -4.619 1.00 0.00 595 SER A C 11
ATOM 11196 O O . SER A 1 69 ? 11.562 -7.984 -3.529 1.00 0.00 595 SER A O 11
ATOM 11204 N N . LEU A 1 70 ? 10.783 -9.575 -4.917 1.00 0.00 596 LEU A N 11
ATOM 11205 C CA . LEU A 1 70 ? 10.973 -10.656 -3.956 1.00 0.00 596 LEU A CA 11
ATOM 11206 C C . LEU A 1 70 ? 11.221 -11.980 -4.672 1.00 0.00 596 LEU A C 11
ATOM 11207 O O . LEU A 1 70 ? 12.252 -12.621 -4.477 1.00 0.00 596 LEU A O 11
ATOM 11223 N N . GLN A 1 71 ? 10.264 -12.382 -5.503 1.00 0.00 597 GLN A N 11
ATOM 11224 C CA . GLN A 1 71 ? 10.374 -13.629 -6.251 1.00 0.00 597 GLN A CA 11
ATOM 11225 C C . GLN A 1 71 ? 9.951 -13.430 -7.703 1.00 0.00 597 GLN A C 11
ATOM 11226 O O . GLN A 1 71 ? 9.924 -14.429 -8.452 1.00 0.00 597 GLN A O 11
ATOM 11243 N N . GLY A 1 1 ? -3.181 -33.419 -4.894 1.00 0.00 527 GLY A N 12
ATOM 11244 C CA . GLY A 1 1 ? -2.206 -32.593 -5.659 1.00 0.00 527 GLY A CA 12
ATOM 11245 C C . GLY A 1 1 ? -2.510 -31.110 -5.571 1.00 0.00 527 GLY A C 12
ATOM 11246 O O . GLY A 1 1 ? -2.477 -30.403 -6.578 1.00 0.00 527 GLY A O 12
ATOM 11252 N N . SER A 1 2 ? -2.807 -30.638 -4.365 1.00 0.00 528 SER A N 12
ATOM 11253 C CA . SER A 1 2 ? -3.118 -29.230 -4.151 1.00 0.00 528 SER A CA 12
ATOM 11254 C C . SER A 1 2 ? -2.828 -28.823 -2.708 1.00 0.00 528 SER A C 12
ATOM 11255 O O . SER A 1 2 ? -2.675 -29.673 -1.832 1.00 0.00 528 SER A O 12
ATOM 11263 N N . ALA A 1 3 ? -2.749 -27.518 -2.473 1.00 0.00 529 ALA A N 12
ATOM 11264 C CA . ALA A 1 3 ? -2.477 -26.996 -1.137 1.00 0.00 529 ALA A CA 12
ATOM 11265 C C . ALA A 1 3 ? -3.354 -25.787 -0.837 1.00 0.00 529 ALA A C 12
ATOM 11266 O O . ALA A 1 3 ? -3.721 -25.034 -1.740 1.00 0.00 529 ALA A O 12
ATOM 11273 N N . SER A 1 4 ? -3.689 -25.602 0.436 1.00 0.00 530 SER A N 12
ATOM 11274 C CA . SER A 1 4 ? -4.526 -24.477 0.833 1.00 0.00 530 SER A CA 12
ATOM 11275 C C . SER A 1 4 ? -3.860 -23.155 0.456 1.00 0.00 530 SER A C 12
ATOM 11276 O O . SER A 1 4 ? -4.479 -22.306 -0.183 1.00 0.00 530 SER A O 12
ATOM 11284 N N . SER A 1 5 ? -2.598 -22.996 0.846 1.00 0.00 531 SER A N 12
ATOM 11285 C CA . SER A 1 5 ? -1.839 -21.782 0.538 1.00 0.00 531 SER A CA 12
ATOM 11286 C C . SER A 1 5 ? -2.595 -20.525 0.989 1.00 0.00 531 SER A C 12
ATOM 11287 O O . SER A 1 5 ? -2.458 -20.094 2.133 1.00 0.00 531 SER A O 12
ATOM 11295 N N . GLN A 1 6 ? -3.383 -19.937 0.085 1.00 0.00 532 GLN A N 12
ATOM 11296 C CA . GLN A 1 6 ? -4.154 -18.734 0.395 1.00 0.00 532 GLN A CA 12
ATOM 11297 C C . GLN A 1 6 ? -3.245 -17.515 0.485 1.00 0.00 532 GLN A C 12
ATOM 11298 O O . GLN A 1 6 ? -2.066 -17.630 0.821 1.00 0.00 532 GLN A O 12
ATOM 11312 N N . VAL A 1 7 ? -3.802 -16.350 0.183 1.00 0.00 533 VAL A N 12
ATOM 11313 C CA . VAL A 1 7 ? -3.046 -15.108 0.233 1.00 0.00 533 VAL A CA 12
ATOM 11314 C C . VAL A 1 7 ? -3.839 -14.042 0.983 1.00 0.00 533 VAL A C 12
ATOM 11315 O O . VAL A 1 7 ? -5.048 -13.905 0.793 1.00 0.00 533 VAL A O 12
ATOM 11328 N N . VAL A 1 8 ? -3.143 -13.266 1.807 1.00 0.00 534 VAL A N 12
ATOM 11329 C CA . VAL A 1 8 ? -3.787 -12.222 2.597 1.00 0.00 534 VAL A CA 12
ATOM 11330 C C . VAL A 1 8 ? -3.209 -10.844 2.299 1.00 0.00 534 VAL A C 12
ATOM 11331 O O . VAL A 1 8 ? -2.034 -10.710 1.955 1.00 0.00 534 VAL A O 12
ATOM 11344 N N . MET A 1 9 ? -4.049 -9.822 2.436 1.00 0.00 535 MET A N 12
ATOM 11345 C CA . MET A 1 9 ? -3.633 -8.446 2.180 1.00 0.00 535 MET A CA 12
ATOM 11346 C C . MET A 1 9 ? -2.822 -7.879 3.346 1.00 0.00 535 MET A C 12
ATOM 11347 O O . MET A 1 9 ? -2.980 -8.309 4.489 1.00 0.00 535 MET A O 12
ATOM 11361 N N . PRO A 1 10 ? -1.935 -6.903 3.067 1.00 0.00 536 PRO A N 12
ATOM 11362 C CA . PRO A 1 10 ? -1.101 -6.266 4.091 1.00 0.00 536 PRO A CA 12
ATOM 11363 C C . PRO A 1 10 ? -1.863 -5.185 4.853 1.00 0.00 536 PRO A C 12
ATOM 11364 O O . PRO A 1 10 ? -2.876 -4.676 4.371 1.00 0.00 536 PRO A O 12
ATOM 11375 N N . PRO A 1 11 ? -1.389 -4.813 6.053 1.00 0.00 537 PRO A N 12
ATOM 11376 C CA . PRO A 1 11 ? -2.039 -3.784 6.869 1.00 0.00 537 PRO A CA 12
ATOM 11377 C C . PRO A 1 11 ? -1.848 -2.385 6.288 1.00 0.00 537 PRO A C 12
ATOM 11378 O O . PRO A 1 11 ? -0.851 -2.111 5.624 1.00 0.00 537 PRO A O 12
ATOM 11389 N N . LEU A 1 12 ? -2.812 -1.505 6.528 1.00 0.00 538 LEU A N 12
ATOM 11390 C CA . LEU A 1 12 ? -2.738 -0.140 6.028 1.00 0.00 538 LEU A CA 12
ATOM 11391 C C . LEU A 1 12 ? -2.042 0.769 7.032 1.00 0.00 538 LEU A C 12
ATOM 11392 O O . LEU A 1 12 ? -2.078 0.523 8.238 1.00 0.00 538 LEU A O 12
ATOM 11408 N N . VAL A 1 13 ? -1.411 1.819 6.523 1.00 0.00 539 VAL A N 12
ATOM 11409 C CA . VAL A 1 13 ? -0.702 2.765 7.372 1.00 0.00 539 VAL A CA 12
ATOM 11410 C C . VAL A 1 13 ? -1.213 4.186 7.145 1.00 0.00 539 VAL A C 12
ATOM 11411 O O . VAL A 1 13 ? -1.512 4.569 6.015 1.00 0.00 539 VAL A O 12
ATOM 11424 N N . ARG A 1 14 ? -1.309 4.948 8.233 1.00 0.00 540 ARG A N 12
ATOM 11425 C CA . ARG A 1 14 ? -1.790 6.333 8.188 1.00 0.00 540 ARG A CA 12
ATOM 11426 C C . ARG A 1 14 ? -3.316 6.356 8.018 1.00 0.00 540 ARG A C 12
ATOM 11427 O O . ARG A 1 14 ? -4.018 5.540 8.616 1.00 0.00 540 ARG A O 12
ATOM 11448 N N . GLY A 1 15 ? -3.834 7.283 7.206 1.00 0.00 541 GLY A N 12
ATOM 11449 C CA . GLY A 1 15 ? -5.269 7.366 6.990 1.00 0.00 541 GLY A CA 12
ATOM 11450 C C . GLY A 1 15 ? -5.924 8.448 7.825 1.00 0.00 541 GLY A C 12
ATOM 11451 O O . GLY A 1 15 ? -7.025 8.900 7.510 1.00 0.00 541 GLY A O 12
ATOM 11455 N N . ALA A 1 16 ? -5.250 8.868 8.889 1.00 0.00 542 ALA A N 12
ATOM 11456 C CA . ALA A 1 16 ? -5.777 9.906 9.763 1.00 0.00 542 ALA A CA 12
ATOM 11457 C C . ALA A 1 16 ? -4.646 10.664 10.447 1.00 0.00 542 ALA A C 12
ATOM 11458 O O . ALA A 1 16 ? -4.149 10.247 11.493 1.00 0.00 542 ALA A O 12
ATOM 11465 N N . GLN A 1 17 ? -4.241 11.779 9.850 1.00 0.00 543 GLN A N 12
ATOM 11466 C CA . GLN A 1 17 ? -3.167 12.591 10.406 1.00 0.00 543 GLN A CA 12
ATOM 11467 C C . GLN A 1 17 ? -3.703 13.580 11.436 1.00 0.00 543 GLN A C 12
ATOM 11468 O O . GLN A 1 17 ? -4.722 14.235 11.218 1.00 0.00 543 GLN A O 12
ATOM 11482 N N . GLN A 1 18 ? -3.015 13.670 12.569 1.00 0.00 544 GLN A N 12
ATOM 11483 C CA . GLN A 1 18 ? -3.418 14.576 13.637 1.00 0.00 544 GLN A CA 12
ATOM 11484 C C . GLN A 1 18 ? -3.227 16.033 13.223 1.00 0.00 544 GLN A C 12
ATOM 11485 O O . GLN A 1 18 ? -3.861 16.931 13.778 1.00 0.00 544 GLN A O 12
ATOM 11499 N N . LYS A 1 19 ? -2.353 16.263 12.247 1.00 0.00 545 LYS A N 12
ATOM 11500 C CA . LYS A 1 19 ? -2.080 17.612 11.763 1.00 0.00 545 LYS A CA 12
ATOM 11501 C C . LYS A 1 19 ? -2.622 17.805 10.349 1.00 0.00 545 LYS A C 12
ATOM 11502 O O . LYS A 1 19 ? -2.426 16.960 9.477 1.00 0.00 545 LYS A O 12
ATOM 11521 N N . ASN A 1 20 ? -3.304 18.927 10.131 1.00 0.00 546 ASN A N 12
ATOM 11522 C CA . ASN A 1 20 ? -3.875 19.237 8.825 1.00 0.00 546 ASN A CA 12
ATOM 11523 C C . ASN A 1 20 ? -3.600 20.692 8.463 1.00 0.00 546 ASN A C 12
ATOM 11524 O O . ASN A 1 20 ? -4.166 21.606 9.064 1.00 0.00 546 ASN A O 12
ATOM 11535 N N . GLY A 1 21 ? -2.725 20.904 7.481 1.00 0.00 547 GLY A N 12
ATOM 11536 C CA . GLY A 1 21 ? -2.392 22.255 7.067 1.00 0.00 547 GLY A CA 12
ATOM 11537 C C . GLY A 1 21 ? -2.528 22.485 5.572 1.00 0.00 547 GLY A C 12
ATOM 11538 O O . GLY A 1 21 ? -2.201 21.615 4.765 1.00 0.00 547 GLY A O 12
ATOM 11542 N N . ARG A 1 22 ? -3.017 23.668 5.216 1.00 0.00 548 ARG A N 12
ATOM 11543 C CA . ARG A 1 22 ? -3.203 24.043 3.817 1.00 0.00 548 ARG A CA 12
ATOM 11544 C C . ARG A 1 22 ? -1.918 23.841 3.017 1.00 0.00 548 ARG A C 12
ATOM 11545 O O . ARG A 1 22 ? -0.818 23.869 3.571 1.00 0.00 548 ARG A O 12
ATOM 11566 N N . GLY A 1 23 ? -2.067 23.639 1.711 1.00 0.00 549 GLY A N 12
ATOM 11567 C CA . GLY A 1 23 ? -0.913 23.438 0.852 1.00 0.00 549 GLY A CA 12
ATOM 11568 C C . GLY A 1 23 ? -0.738 21.995 0.418 1.00 0.00 549 GLY A C 12
ATOM 11569 O O . GLY A 1 23 ? -1.570 21.138 0.723 1.00 0.00 549 GLY A O 12
ATOM 11573 N N . SER A 1 24 ? 0.350 21.731 -0.300 1.00 0.00 550 SER A N 12
ATOM 11574 C CA . SER A 1 24 ? 0.645 20.387 -0.787 1.00 0.00 550 SER A CA 12
ATOM 11575 C C . SER A 1 24 ? -0.356 19.965 -1.858 1.00 0.00 550 SER A C 12
ATOM 11576 O O . SER A 1 24 ? -1.408 20.587 -2.013 1.00 0.00 550 SER A O 12
ATOM 11584 N N . ASP A 1 25 ? -0.027 18.907 -2.594 1.00 0.00 551 ASP A N 12
ATOM 11585 C CA . ASP A 1 25 ? -0.906 18.412 -3.649 1.00 0.00 551 ASP A CA 12
ATOM 11586 C C . ASP A 1 25 ? -1.729 17.221 -3.162 1.00 0.00 551 ASP A C 12
ATOM 11587 O O . ASP A 1 25 ? -2.921 17.120 -3.451 1.00 0.00 551 ASP A O 12
ATOM 11596 N N . SER A 1 26 ? -1.085 16.323 -2.424 1.00 0.00 552 SER A N 12
ATOM 11597 C CA . SER A 1 26 ? -1.760 15.142 -1.896 1.00 0.00 552 SER A CA 12
ATOM 11598 C C . SER A 1 26 ? -2.121 14.171 -3.020 1.00 0.00 552 SER A C 12
ATOM 11599 O O . SER A 1 26 ? -3.274 14.095 -3.442 1.00 0.00 552 SER A O 12
ATOM 11607 N N . SER A 1 27 ? -1.123 13.431 -3.497 1.00 0.00 553 SER A N 12
ATOM 11608 C CA . SER A 1 27 ? -1.335 12.465 -4.574 1.00 0.00 553 SER A CA 12
ATOM 11609 C C . SER A 1 27 ? -1.415 11.042 -4.027 1.00 0.00 553 SER A C 12
ATOM 11610 O O . SER A 1 27 ? -0.510 10.583 -3.330 1.00 0.00 553 SER A O 12
ATOM 11618 N N . GLU A 1 28 ? -2.506 10.350 -4.348 1.00 0.00 554 GLU A N 12
ATOM 11619 C CA . GLU A 1 28 ? -2.702 8.978 -3.891 1.00 0.00 554 GLU A CA 12
ATOM 11620 C C . GLU A 1 28 ? -3.512 8.161 -4.908 1.00 0.00 554 GLU A C 12
ATOM 11621 O O . GLU A 1 28 ? -2.946 7.621 -5.860 1.00 0.00 554 GLU A O 12
ATOM 11633 N N . SER A 1 29 ? -4.830 8.071 -4.702 1.00 0.00 555 SER A N 12
ATOM 11634 C CA . SER A 1 29 ? -5.710 7.321 -5.602 1.00 0.00 555 SER A CA 12
ATOM 11635 C C . SER A 1 29 ? -5.543 5.816 -5.397 1.00 0.00 555 SER A C 12
ATOM 11636 O O . SER A 1 29 ? -4.428 5.296 -5.427 1.00 0.00 555 SER A O 12
ATOM 11644 N N . CYS A 1 30 ? -6.661 5.119 -5.186 1.00 0.00 556 CYS A N 12
ATOM 11645 C CA . CYS A 1 30 ? -6.627 3.674 -4.978 1.00 0.00 556 CYS A CA 12
ATOM 11646 C C . CYS A 1 30 ? -6.735 2.927 -6.290 1.00 0.00 556 CYS A C 12
ATOM 11647 O O . CYS A 1 30 ? -7.168 3.471 -7.303 1.00 0.00 556 CYS A O 12
ATOM 11654 N N . TRP A 1 31 ? -6.330 1.672 -6.258 1.00 0.00 557 TRP A N 12
ATOM 11655 C CA . TRP A 1 31 ? -6.384 0.835 -7.437 1.00 0.00 557 TRP A CA 12
ATOM 11656 C C . TRP A 1 31 ? -7.843 0.459 -7.732 1.00 0.00 557 TRP A C 12
ATOM 11657 O O . TRP A 1 31 ? -8.195 0.133 -8.864 1.00 0.00 557 TRP A O 12
ATOM 11678 N N . ASN A 1 32 ? -8.681 0.511 -6.688 1.00 0.00 558 ASN A N 12
ATOM 11679 C CA . ASN A 1 32 ? -10.101 0.179 -6.809 1.00 0.00 558 ASN A CA 12
ATOM 11680 C C . ASN A 1 32 ? -10.966 1.393 -7.162 1.00 0.00 558 ASN A C 12
ATOM 11681 O O . ASN A 1 32 ? -11.295 1.615 -8.328 1.00 0.00 558 ASN A O 12
ATOM 11692 N N . CYS A 1 33 ? -11.332 2.178 -6.141 1.00 0.00 559 CYS A N 12
ATOM 11693 C CA . CYS A 1 33 ? -12.175 3.359 -6.342 1.00 0.00 559 CYS A CA 12
ATOM 11694 C C . CYS A 1 33 ? -11.430 4.488 -7.071 1.00 0.00 559 CYS A C 12
ATOM 11695 O O . CYS A 1 33 ? -12.007 5.164 -7.921 1.00 0.00 559 CYS A O 12
ATOM 11702 N N . GLY A 1 34 ? -10.156 4.689 -6.742 1.00 0.00 560 GLY A N 12
ATOM 11703 C CA . GLY A 1 34 ? -9.371 5.733 -7.397 1.00 0.00 560 GLY A CA 12
ATOM 11704 C C . GLY A 1 34 ? -9.437 7.089 -6.711 1.00 0.00 560 GLY A C 12
ATOM 11705 O O . GLY A 1 34 ? -8.577 7.940 -6.932 1.00 0.00 560 GLY A O 12
ATOM 11709 N N . ARG A 1 35 ? -10.448 7.289 -5.879 1.00 0.00 561 ARG A N 12
ATOM 11710 C CA . ARG A 1 35 ? -10.613 8.549 -5.163 1.00 0.00 561 ARG A CA 12
ATOM 11711 C C . ARG A 1 35 ? -9.438 8.804 -4.221 1.00 0.00 561 ARG A C 12
ATOM 11712 O O . ARG A 1 35 ? -9.184 8.010 -3.317 1.00 0.00 561 ARG A O 12
ATOM 11733 N N . LYS A 1 36 ? -8.725 9.910 -4.486 1.00 0.00 562 LYS A N 12
ATOM 11734 C CA . LYS A 1 36 ? -7.554 10.350 -3.701 1.00 0.00 562 LYS A CA 12
ATOM 11735 C C . LYS A 1 36 ? -7.559 9.847 -2.257 1.00 0.00 562 LYS A C 12
ATOM 11736 O O . LYS A 1 36 ? -8.088 10.497 -1.355 1.00 0.00 562 LYS A O 12
ATOM 11755 N N . ALA A 1 37 ? -6.959 8.676 -2.060 1.00 0.00 563 ALA A N 12
ATOM 11756 C CA . ALA A 1 37 ? -6.864 8.045 -0.749 1.00 0.00 563 ALA A CA 12
ATOM 11757 C C . ALA A 1 37 ? -5.904 8.790 0.180 1.00 0.00 563 ALA A C 12
ATOM 11758 O O . ALA A 1 37 ? -5.062 9.569 -0.265 1.00 0.00 563 ALA A O 12
ATOM 11765 N N . SER A 1 38 ? -6.056 8.532 1.476 1.00 0.00 564 SER A N 12
ATOM 11766 C CA . SER A 1 38 ? -5.219 9.154 2.495 1.00 0.00 564 SER A CA 12
ATOM 11767 C C . SER A 1 38 ? -4.453 8.097 3.297 1.00 0.00 564 SER A C 12
ATOM 11768 O O . SER A 1 38 ? -3.946 8.379 4.382 1.00 0.00 564 SER A O 12
ATOM 11776 N N . GLU A 1 39 ? -4.366 6.879 2.755 1.00 0.00 565 GLU A N 12
ATOM 11777 C CA . GLU A 1 39 ? -3.664 5.788 3.431 1.00 0.00 565 GLU A CA 12
ATOM 11778 C C . GLU A 1 39 ? -2.733 5.066 2.457 1.00 0.00 565 GLU A C 12
ATOM 11779 O O . GLU A 1 39 ? -3.047 4.930 1.275 1.00 0.00 565 GLU A O 12
ATOM 11791 N N . THR A 1 40 ? -1.589 4.605 2.957 1.00 0.00 566 THR A N 12
ATOM 11792 C CA . THR A 1 40 ? -0.607 3.904 2.128 1.00 0.00 566 THR A CA 12
ATOM 11793 C C . THR A 1 40 ? -0.494 2.420 2.491 1.00 0.00 566 THR A C 12
ATOM 11794 O O . THR A 1 40 ? -0.507 2.057 3.668 1.00 0.00 566 THR A O 12
ATOM 11805 N N . CYS A 1 41 ? -0.387 1.563 1.467 1.00 0.00 567 CYS A N 12
ATOM 11806 C CA . CYS A 1 41 ? -0.275 0.119 1.676 1.00 0.00 567 CYS A CA 12
ATOM 11807 C C . CYS A 1 41 ? 1.074 -0.253 2.293 1.00 0.00 567 CYS A C 12
ATOM 11808 O O . CYS A 1 41 ? 2.124 0.068 1.745 1.00 0.00 567 CYS A O 12
ATOM 11815 N N . SER A 1 42 ? 1.040 -0.938 3.429 1.00 0.00 568 SER A N 12
ATOM 11816 C CA . SER A 1 42 ? 2.259 -1.357 4.121 1.00 0.00 568 SER A CA 12
ATOM 11817 C C . SER A 1 42 ? 3.102 -2.342 3.309 1.00 0.00 568 SER A C 12
ATOM 11818 O O . SER A 1 42 ? 4.331 -2.269 3.314 1.00 0.00 568 SER A O 12
ATOM 11826 N N . GLY A 1 43 ? 2.442 -3.258 2.610 1.00 0.00 569 GLY A N 12
ATOM 11827 C CA . GLY A 1 43 ? 3.148 -4.260 1.827 1.00 0.00 569 GLY A CA 12
ATOM 11828 C C . GLY A 1 43 ? 4.050 -3.723 0.724 1.00 0.00 569 GLY A C 12
ATOM 11829 O O . GLY A 1 43 ? 5.155 -4.233 0.543 1.00 0.00 569 GLY A O 12
ATOM 11833 N N . CYS A 1 44 ? 3.602 -2.710 -0.021 1.00 0.00 570 CYS A N 12
ATOM 11834 C CA . CYS A 1 44 ? 4.422 -2.158 -1.107 1.00 0.00 570 CYS A CA 12
ATOM 11835 C C . CYS A 1 44 ? 4.709 -0.667 -0.936 1.00 0.00 570 CYS A C 12
ATOM 11836 O O . CYS A 1 44 ? 5.752 -0.190 -1.384 1.00 0.00 570 CYS A O 12
ATOM 11843 N N . ASN A 1 45 ? 3.771 0.055 -0.322 1.00 0.00 571 ASN A N 12
ATOM 11844 C CA . ASN A 1 45 ? 3.904 1.503 -0.083 1.00 0.00 571 ASN A CA 12
ATOM 11845 C C . ASN A 1 45 ? 3.480 2.332 -1.300 1.00 0.00 571 ASN A C 12
ATOM 11846 O O . ASN A 1 45 ? 2.983 3.448 -1.149 1.00 0.00 571 ASN A O 12
ATOM 11857 N N . ALA A 1 46 ? 3.674 1.795 -2.503 1.00 0.00 572 ALA A N 12
ATOM 11858 C CA . ALA A 1 46 ? 3.300 2.505 -3.719 1.00 0.00 572 ALA A CA 12
ATOM 11859 C C . ALA A 1 46 ? 1.793 2.701 -3.773 1.00 0.00 572 ALA A C 12
ATOM 11860 O O . ALA A 1 46 ? 1.295 3.752 -4.172 1.00 0.00 572 ALA A O 12
ATOM 11867 N N . ALA A 1 47 ? 1.085 1.663 -3.356 1.00 0.00 573 ALA A N 12
ATOM 11868 C CA . ALA A 1 47 ? -0.371 1.667 -3.341 1.00 0.00 573 ALA A CA 12
ATOM 11869 C C . ALA A 1 47 ? -0.927 2.606 -2.269 1.00 0.00 573 ALA A C 12
ATOM 11870 O O . ALA A 1 47 ? -0.373 2.708 -1.176 1.00 0.00 573 ALA A O 12
ATOM 11877 N N . ARG A 1 48 ? -2.016 3.293 -2.594 1.00 0.00 574 ARG A N 12
ATOM 11878 C CA . ARG A 1 48 ? -2.653 4.214 -1.656 1.00 0.00 574 ARG A CA 12
ATOM 11879 C C . ARG A 1 48 ? -4.133 3.866 -1.552 1.00 0.00 574 ARG A C 12
ATOM 11880 O O . ARG A 1 48 ? -4.878 4.027 -2.511 1.00 0.00 574 ARG A O 12
ATOM 11901 N N . TYR A 1 49 ? -4.568 3.408 -0.380 1.00 0.00 575 TYR A N 12
ATOM 11902 C CA . TYR A 1 49 ? -5.970 3.027 -0.184 1.00 0.00 575 TYR A CA 12
ATOM 11903 C C . TYR A 1 49 ? -6.712 4.019 0.700 1.00 0.00 575 TYR A C 12
ATOM 11904 O O . TYR A 1 49 ? -6.114 4.690 1.539 1.00 0.00 575 TYR A O 12
ATOM 11922 N N . CYS A 1 50 ? -8.019 4.122 0.493 1.00 0.00 576 CYS A N 12
ATOM 11923 C CA . CYS A 1 50 ? -8.840 5.033 1.277 1.00 0.00 576 CYS A CA 12
ATOM 11924 C C . CYS A 1 50 ? -9.579 4.302 2.396 1.00 0.00 576 CYS A C 12
ATOM 11925 O O . CYS A 1 50 ? -10.131 4.940 3.293 1.00 0.00 576 CYS A O 12
ATOM 11932 N N . GLY A 1 51 ? -9.597 2.968 2.358 1.00 0.00 577 GLY A N 12
ATOM 11933 C CA . GLY A 1 51 ? -10.287 2.234 3.403 1.00 0.00 577 GLY A CA 12
ATOM 11934 C C . GLY A 1 51 ? -10.154 0.723 3.313 1.00 0.00 577 GLY A C 12
ATOM 11935 O O . GLY A 1 51 ? -9.682 0.174 2.318 1.00 0.00 577 GLY A O 12
ATOM 11939 N N . SER A 1 52 ? -10.585 0.068 4.388 1.00 0.00 578 SER A N 12
ATOM 11940 C CA . SER A 1 52 ? -10.546 -1.391 4.495 1.00 0.00 578 SER A CA 12
ATOM 11941 C C . SER A 1 52 ? -11.369 -2.053 3.393 1.00 0.00 578 SER A C 12
ATOM 11942 O O . SER A 1 52 ? -10.947 -3.046 2.799 1.00 0.00 578 SER A O 12
ATOM 11950 N N . PHE A 1 53 ? -12.539 -1.491 3.123 1.00 0.00 579 PHE A N 12
ATOM 11951 C CA . PHE A 1 53 ? -13.429 -2.021 2.095 1.00 0.00 579 PHE A CA 12
ATOM 11952 C C . PHE A 1 53 ? -12.746 -1.966 0.734 1.00 0.00 579 PHE A C 12
ATOM 11953 O O . PHE A 1 53 ? -12.742 -2.931 -0.031 1.00 0.00 579 PHE A O 12
ATOM 11970 N N . CYS A 1 54 ? -12.169 -0.804 0.465 1.00 0.00 580 CYS A N 12
ATOM 11971 C CA . CYS A 1 54 ? -11.473 -0.561 -0.790 1.00 0.00 580 CYS A CA 12
ATOM 11972 C C . CYS A 1 54 ? -10.348 -1.584 -0.981 1.00 0.00 580 CYS A C 12
ATOM 11973 O O . CYS A 1 54 ? -10.155 -2.109 -2.081 1.00 0.00 580 CYS A O 12
ATOM 11980 N N . GLN A 1 55 ? -9.604 -1.857 0.090 1.00 0.00 581 GLN A N 12
ATOM 11981 C CA . GLN A 1 55 ? -8.502 -2.825 0.045 1.00 0.00 581 GLN A CA 12
ATOM 11982 C C . GLN A 1 55 ? -8.985 -4.214 -0.360 1.00 0.00 581 GLN A C 12
ATOM 11983 O O . GLN A 1 55 ? -8.345 -4.899 -1.156 1.00 0.00 581 GLN A O 12
ATOM 11997 N N . HIS A 1 56 ? -10.116 -4.620 0.193 1.00 0.00 582 HIS A N 12
ATOM 11998 C CA . HIS A 1 56 ? -10.687 -5.928 -0.102 1.00 0.00 582 HIS A CA 12
ATOM 11999 C C . HIS A 1 56 ? -11.052 -6.056 -1.584 1.00 0.00 582 HIS A C 12
ATOM 12000 O O . HIS A 1 56 ? -10.851 -7.103 -2.198 1.00 0.00 582 HIS A O 12
ATOM 12015 N N . ARG A 1 57 ? -11.587 -4.976 -2.144 1.00 0.00 583 ARG A N 12
ATOM 12016 C CA . ARG A 1 57 ? -12.001 -4.940 -3.552 1.00 0.00 583 ARG A CA 12
ATOM 12017 C C . ARG A 1 57 ? -10.868 -5.192 -4.551 1.00 0.00 583 ARG A C 12
ATOM 12018 O O . ARG A 1 57 ? -11.072 -5.888 -5.546 1.00 0.00 583 ARG A O 12
ATOM 12039 N N . ASP A 1 58 ? -9.686 -4.640 -4.298 1.00 0.00 584 ASP A N 12
ATOM 12040 C CA . ASP A 1 58 ? -8.561 -4.822 -5.222 1.00 0.00 584 ASP A CA 12
ATOM 12041 C C . ASP A 1 58 ? -7.467 -5.733 -4.671 1.00 0.00 584 ASP A C 12
ATOM 12042 O O . ASP A 1 58 ? -6.450 -5.932 -5.325 1.00 0.00 584 ASP A O 12
ATOM 12051 N N . TRP A 1 59 ? -7.665 -6.300 -3.491 1.00 0.00 585 TRP A N 12
ATOM 12052 C CA . TRP A 1 59 ? -6.642 -7.171 -2.933 1.00 0.00 585 TRP A CA 12
ATOM 12053 C C . TRP A 1 59 ? -6.267 -8.345 -3.849 1.00 0.00 585 TRP A C 12
ATOM 12054 O O . TRP A 1 59 ? -5.081 -8.582 -4.081 1.00 0.00 585 TRP A O 12
ATOM 12075 N N . GLU A 1 60 ? -7.235 -9.094 -4.359 1.00 0.00 586 GLU A N 12
ATOM 12076 C CA . GLU A 1 60 ? -6.899 -10.223 -5.228 1.00 0.00 586 GLU A CA 12
ATOM 12077 C C . GLU A 1 60 ? -6.082 -9.745 -6.425 1.00 0.00 586 GLU A C 12
ATOM 12078 O O . GLU A 1 60 ? -5.193 -10.442 -6.909 1.00 0.00 586 GLU A O 12
ATOM 12090 N N . LYS A 1 61 ? -6.410 -8.557 -6.894 1.00 0.00 587 LYS A N 12
ATOM 12091 C CA . LYS A 1 61 ? -5.713 -7.957 -8.029 1.00 0.00 587 LYS A CA 12
ATOM 12092 C C . LYS A 1 61 ? -4.460 -7.204 -7.586 1.00 0.00 587 LYS A C 12
ATOM 12093 O O . LYS A 1 61 ? -3.665 -6.775 -8.422 1.00 0.00 587 LYS A O 12
ATOM 12112 N N . HIS A 1 62 ? -4.281 -7.035 -6.274 1.00 0.00 588 HIS A N 12
ATOM 12113 C CA . HIS A 1 62 ? -3.140 -6.309 -5.758 1.00 0.00 588 HIS A CA 12
ATOM 12114 C C . HIS A 1 62 ? -1.934 -7.211 -5.516 1.00 0.00 588 HIS A C 12
ATOM 12115 O O . HIS A 1 62 ? -0.802 -6.828 -5.780 1.00 0.00 588 HIS A O 12
ATOM 12129 N N . HIS A 1 63 ? -2.195 -8.393 -4.980 1.00 0.00 589 HIS A N 12
ATOM 12130 C CA . HIS A 1 63 ? -1.148 -9.369 -4.686 1.00 0.00 589 HIS A CA 12
ATOM 12131 C C . HIS A 1 63 ? -0.198 -9.628 -5.867 1.00 0.00 589 HIS A C 12
ATOM 12132 O O . HIS A 1 63 ? 0.904 -10.138 -5.670 1.00 0.00 589 HIS A O 12
ATOM 12147 N N . HIS A 1 64 ? -0.613 -9.288 -7.086 1.00 0.00 590 HIS A N 12
ATOM 12148 C CA . HIS A 1 64 ? 0.238 -9.509 -8.257 1.00 0.00 590 HIS A CA 12
ATOM 12149 C C . HIS A 1 64 ? 1.284 -8.393 -8.435 1.00 0.00 590 HIS A C 12
ATOM 12150 O O . HIS A 1 64 ? 2.219 -8.535 -9.222 1.00 0.00 590 HIS A O 12
ATOM 12165 N N . VAL A 1 65 ? 1.122 -7.286 -7.703 1.00 0.00 591 VAL A N 12
ATOM 12166 C CA . VAL A 1 65 ? 2.058 -6.159 -7.784 1.00 0.00 591 VAL A CA 12
ATOM 12167 C C . VAL A 1 65 ? 2.673 -5.829 -6.420 1.00 0.00 591 VAL A C 12
ATOM 12168 O O . VAL A 1 65 ? 3.786 -5.307 -6.340 1.00 0.00 591 VAL A O 12
ATOM 12181 N N . CYS A 1 66 ? 1.948 -6.149 -5.350 1.00 0.00 592 CYS A N 12
ATOM 12182 C CA . CYS A 1 66 ? 2.420 -5.882 -3.993 1.00 0.00 592 CYS A CA 12
ATOM 12183 C C . CYS A 1 66 ? 3.717 -6.635 -3.712 1.00 0.00 592 CYS A C 12
ATOM 12184 O O . CYS A 1 66 ? 3.962 -7.702 -4.274 1.00 0.00 592 CYS A O 12
ATOM 12191 N N . GLY A 1 67 ? 4.544 -6.066 -2.842 1.00 0.00 593 GLY A N 12
ATOM 12192 C CA . GLY A 1 67 ? 5.809 -6.691 -2.512 1.00 0.00 593 GLY A CA 12
ATOM 12193 C C . GLY A 1 67 ? 6.855 -6.542 -3.600 1.00 0.00 593 GLY A C 12
ATOM 12194 O O . GLY A 1 67 ? 7.857 -7.256 -3.594 1.00 0.00 593 GLY A O 12
ATOM 12198 N N . GLN A 1 68 ? 6.632 -5.620 -4.535 1.00 0.00 594 GLN A N 12
ATOM 12199 C CA . GLN A 1 68 ? 7.586 -5.406 -5.624 1.00 0.00 594 GLN A CA 12
ATOM 12200 C C . GLN A 1 68 ? 8.998 -5.205 -5.073 1.00 0.00 594 GLN A C 12
ATOM 12201 O O . GLN A 1 68 ? 9.906 -5.976 -5.386 1.00 0.00 594 GLN A O 12
ATOM 12215 N N . SER A 1 69 ? 9.180 -4.174 -4.255 1.00 0.00 595 SER A N 12
ATOM 12216 C CA . SER A 1 69 ? 10.480 -3.890 -3.666 1.00 0.00 595 SER A CA 12
ATOM 12217 C C . SER A 1 69 ? 10.970 -5.070 -2.832 1.00 0.00 595 SER A C 12
ATOM 12218 O O . SER A 1 69 ? 10.175 -5.862 -2.327 1.00 0.00 595 SER A O 12
ATOM 12226 N N . LEU A 1 70 ? 12.287 -5.179 -2.696 1.00 0.00 596 LEU A N 12
ATOM 12227 C CA . LEU A 1 70 ? 12.890 -6.262 -1.929 1.00 0.00 596 LEU A CA 12
ATOM 12228 C C . LEU A 1 70 ? 12.534 -6.120 -0.452 1.00 0.00 596 LEU A C 12
ATOM 12229 O O . LEU A 1 70 ? 12.287 -7.107 0.241 1.00 0.00 596 LEU A O 12
ATOM 12245 N N . GLN A 1 71 ? 12.515 -4.877 0.017 1.00 0.00 597 GLN A N 12
ATOM 12246 C CA . GLN A 1 71 ? 12.193 -4.581 1.407 1.00 0.00 597 GLN A CA 12
ATOM 12247 C C . GLN A 1 71 ? 13.321 -5.023 2.333 1.00 0.00 597 GLN A C 12
ATOM 12248 O O . GLN A 1 71 ? 13.816 -4.177 3.107 1.00 0.00 597 GLN A O 12
ATOM 12265 N N . GLY A 1 1 ? -8.769 -30.539 0.579 1.00 0.00 527 GLY A N 13
ATOM 12266 C CA . GLY A 1 1 ? -7.700 -31.170 1.399 1.00 0.00 527 GLY A CA 13
ATOM 12267 C C . GLY A 1 1 ? -7.345 -30.349 2.623 1.00 0.00 527 GLY A C 13
ATOM 12268 O O . GLY A 1 1 ? -7.843 -29.237 2.797 1.00 0.00 527 GLY A O 13
ATOM 12274 N N . SER A 1 2 ? -6.481 -30.897 3.469 1.00 0.00 528 SER A N 13
ATOM 12275 C CA . SER A 1 2 ? -6.057 -30.208 4.685 1.00 0.00 528 SER A CA 13
ATOM 12276 C C . SER A 1 2 ? -5.299 -28.925 4.353 1.00 0.00 528 SER A C 13
ATOM 12277 O O . SER A 1 2 ? -5.231 -28.007 5.171 1.00 0.00 528 SER A O 13
ATOM 12285 N N . ALA A 1 3 ? -4.731 -28.865 3.152 1.00 0.00 529 ALA A N 13
ATOM 12286 C CA . ALA A 1 3 ? -3.978 -27.690 2.723 1.00 0.00 529 ALA A CA 13
ATOM 12287 C C . ALA A 1 3 ? -4.874 -26.457 2.663 1.00 0.00 529 ALA A C 13
ATOM 12288 O O . ALA A 1 3 ? -6.026 -26.534 2.237 1.00 0.00 529 ALA A O 13
ATOM 12295 N N . SER A 1 4 ? -4.335 -25.316 3.087 1.00 0.00 530 SER A N 13
ATOM 12296 C CA . SER A 1 4 ? -5.091 -24.068 3.082 1.00 0.00 530 SER A CA 13
ATOM 12297 C C . SER A 1 4 ? -4.169 -22.863 2.890 1.00 0.00 530 SER A C 13
ATOM 12298 O O . SER A 1 4 ? -3.058 -22.829 3.419 1.00 0.00 530 SER A O 13
ATOM 12306 N N . SER A 1 5 ? -4.640 -21.878 2.128 1.00 0.00 531 SER A N 13
ATOM 12307 C CA . SER A 1 5 ? -3.861 -20.669 1.865 1.00 0.00 531 SER A CA 13
ATOM 12308 C C . SER A 1 5 ? -4.623 -19.417 2.305 1.00 0.00 531 SER A C 13
ATOM 12309 O O . SER A 1 5 ? -4.407 -18.910 3.406 1.00 0.00 531 SER A O 13
ATOM 12317 N N . GLN A 1 6 ? -5.497 -18.914 1.431 1.00 0.00 532 GLN A N 13
ATOM 12318 C CA . GLN A 1 6 ? -6.295 -17.724 1.728 1.00 0.00 532 GLN A CA 13
ATOM 12319 C C . GLN A 1 6 ? -5.417 -16.492 1.943 1.00 0.00 532 GLN A C 13
ATOM 12320 O O . GLN A 1 6 ? -5.365 -15.937 3.042 1.00 0.00 532 GLN A O 13
ATOM 12334 N N . VAL A 1 7 ? -4.722 -16.085 0.880 1.00 0.00 533 VAL A N 13
ATOM 12335 C CA . VAL A 1 7 ? -3.842 -14.917 0.928 1.00 0.00 533 VAL A CA 13
ATOM 12336 C C . VAL A 1 7 ? -4.556 -13.734 1.588 1.00 0.00 533 VAL A C 13
ATOM 12337 O O . VAL A 1 7 ? -5.772 -13.588 1.461 1.00 0.00 533 VAL A O 13
ATOM 12350 N N . VAL A 1 8 ? -3.795 -12.874 2.261 1.00 0.00 534 VAL A N 13
ATOM 12351 C CA . VAL A 1 8 ? -4.375 -11.719 2.949 1.00 0.00 534 VAL A CA 13
ATOM 12352 C C . VAL A 1 8 ? -3.736 -10.399 2.527 1.00 0.00 534 VAL A C 13
ATOM 12353 O O . VAL A 1 8 ? -2.561 -10.345 2.162 1.00 0.00 534 VAL A O 13
ATOM 12366 N N . MET A 1 9 ? -4.537 -9.339 2.593 1.00 0.00 535 MET A N 13
ATOM 12367 C CA . MET A 1 9 ? -4.079 -7.995 2.225 1.00 0.00 535 MET A CA 13
ATOM 12368 C C . MET A 1 9 ? -3.260 -7.370 3.368 1.00 0.00 535 MET A C 13
ATOM 12369 O O . MET A 1 9 ? -3.705 -7.376 4.514 1.00 0.00 535 MET A O 13
ATOM 12383 N N . PRO A 1 10 ? -2.054 -6.816 3.087 1.00 0.00 536 PRO A N 13
ATOM 12384 C CA . PRO A 1 10 ? -1.211 -6.199 4.127 1.00 0.00 536 PRO A CA 13
ATOM 12385 C C . PRO A 1 10 ? -1.912 -5.040 4.849 1.00 0.00 536 PRO A C 13
ATOM 12386 O O . PRO A 1 10 ? -2.703 -4.320 4.239 1.00 0.00 536 PRO A O 13
ATOM 12397 N N . PRO A 1 11 ? -1.635 -4.834 6.159 1.00 0.00 537 PRO A N 13
ATOM 12398 C CA . PRO A 1 11 ? -2.255 -3.747 6.932 1.00 0.00 537 PRO A CA 13
ATOM 12399 C C . PRO A 1 11 ? -1.945 -2.367 6.359 1.00 0.00 537 PRO A C 13
ATOM 12400 O O . PRO A 1 11 ? -0.884 -2.146 5.770 1.00 0.00 537 PRO A O 13
ATOM 12411 N N . LEU A 1 12 ? -2.885 -1.443 6.530 1.00 0.00 538 LEU A N 13
ATOM 12412 C CA . LEU A 1 12 ? -2.725 -0.080 6.040 1.00 0.00 538 LEU A CA 13
ATOM 12413 C C . LEU A 1 12 ? -2.025 0.795 7.072 1.00 0.00 538 LEU A C 13
ATOM 12414 O O . LEU A 1 12 ? -1.956 0.450 8.252 1.00 0.00 538 LEU A O 13
ATOM 12430 N N . VAL A 1 13 ? -1.507 1.926 6.612 1.00 0.00 539 VAL A N 13
ATOM 12431 C CA . VAL A 1 13 ? -0.815 2.863 7.485 1.00 0.00 539 VAL A CA 13
ATOM 12432 C C . VAL A 1 13 ? -1.376 4.265 7.295 1.00 0.00 539 VAL A C 13
ATOM 12433 O O . VAL A 1 13 ? -1.886 4.592 6.222 1.00 0.00 539 VAL A O 13
ATOM 12446 N N . ARG A 1 14 ? -1.288 5.088 8.333 1.00 0.00 540 ARG A N 13
ATOM 12447 C CA . ARG A 1 14 ? -1.795 6.453 8.265 1.00 0.00 540 ARG A CA 13
ATOM 12448 C C . ARG A 1 14 ? -3.329 6.455 8.245 1.00 0.00 540 ARG A C 13
ATOM 12449 O O . ARG A 1 14 ? -3.958 5.606 8.877 1.00 0.00 540 ARG A O 13
ATOM 12470 N N . GLY A 1 15 ? -3.931 7.405 7.528 1.00 0.00 541 GLY A N 13
ATOM 12471 C CA . GLY A 1 15 ? -5.379 7.475 7.455 1.00 0.00 541 GLY A CA 13
ATOM 12472 C C . GLY A 1 15 ? -5.974 8.501 8.397 1.00 0.00 541 GLY A C 13
ATOM 12473 O O . GLY A 1 15 ? -7.120 8.912 8.217 1.00 0.00 541 GLY A O 13
ATOM 12477 N N . ALA A 1 16 ? -5.208 8.902 9.408 1.00 0.00 542 ALA A N 13
ATOM 12478 C CA . ALA A 1 16 ? -5.681 9.891 10.370 1.00 0.00 542 ALA A CA 13
ATOM 12479 C C . ALA A 1 16 ? -6.279 11.104 9.665 1.00 0.00 542 ALA A C 13
ATOM 12480 O O . ALA A 1 16 ? -5.568 11.888 9.035 1.00 0.00 542 ALA A O 13
ATOM 12487 N N . GLN A 1 17 ? -7.597 11.243 9.778 1.00 0.00 543 GLN A N 13
ATOM 12488 C CA . GLN A 1 17 ? -8.312 12.352 9.159 1.00 0.00 543 GLN A CA 13
ATOM 12489 C C . GLN A 1 17 ? -8.468 13.524 10.129 1.00 0.00 543 GLN A C 13
ATOM 12490 O O . GLN A 1 17 ? -9.469 14.239 10.092 1.00 0.00 543 GLN A O 13
ATOM 12504 N N . GLN A 1 18 ? -7.475 13.714 10.991 1.00 0.00 544 GLN A N 13
ATOM 12505 C CA . GLN A 1 18 ? -7.509 14.798 11.968 1.00 0.00 544 GLN A CA 13
ATOM 12506 C C . GLN A 1 18 ? -7.537 16.162 11.283 1.00 0.00 544 GLN A C 13
ATOM 12507 O O . GLN A 1 18 ? -8.246 17.069 11.721 1.00 0.00 544 GLN A O 13
ATOM 12521 N N . LYS A 1 19 ? -6.762 16.307 10.212 1.00 0.00 545 LYS A N 13
ATOM 12522 C CA . LYS A 1 19 ? -6.704 17.565 9.475 1.00 0.00 545 LYS A CA 13
ATOM 12523 C C . LYS A 1 19 ? -6.228 18.707 10.378 1.00 0.00 545 LYS A C 13
ATOM 12524 O O . LYS A 1 19 ? -5.025 18.869 10.589 1.00 0.00 545 LYS A O 13
ATOM 12543 N N . ASN A 1 20 ? -7.162 19.497 10.913 1.00 0.00 546 ASN A N 13
ATOM 12544 C CA . ASN A 1 20 ? -6.790 20.607 11.781 1.00 0.00 546 ASN A CA 13
ATOM 12545 C C . ASN A 1 20 ? -5.784 21.504 11.068 1.00 0.00 546 ASN A C 13
ATOM 12546 O O . ASN A 1 20 ? -4.699 21.773 11.584 1.00 0.00 546 ASN A O 13
ATOM 12557 N N . GLY A 1 21 ? -6.157 21.962 9.877 1.00 0.00 547 GLY A N 13
ATOM 12558 C CA . GLY A 1 21 ? -5.278 22.816 9.099 1.00 0.00 547 GLY A CA 13
ATOM 12559 C C . GLY A 1 21 ? -4.601 22.070 7.965 1.00 0.00 547 GLY A C 13
ATOM 12560 O O . GLY A 1 21 ? -3.458 21.631 8.096 1.00 0.00 547 GLY A O 13
ATOM 12564 N N . ARG A 1 22 ? -5.308 21.927 6.847 1.00 0.00 548 ARG A N 13
ATOM 12565 C CA . ARG A 1 22 ? -4.768 21.231 5.684 1.00 0.00 548 ARG A CA 13
ATOM 12566 C C . ARG A 1 22 ? -3.764 22.106 4.945 1.00 0.00 548 ARG A C 13
ATOM 12567 O O . ARG A 1 22 ? -4.144 22.979 4.163 1.00 0.00 548 ARG A O 13
ATOM 12588 N N . GLY A 1 23 ? -2.482 21.869 5.197 1.00 0.00 549 GLY A N 13
ATOM 12589 C CA . GLY A 1 23 ? -1.446 22.649 4.545 1.00 0.00 549 GLY A CA 13
ATOM 12590 C C . GLY A 1 23 ? -0.933 22.021 3.262 1.00 0.00 549 GLY A C 13
ATOM 12591 O O . GLY A 1 23 ? -0.137 21.082 3.295 1.00 0.00 549 GLY A O 13
ATOM 12595 N N . SER A 1 24 ? -1.407 22.542 2.131 1.00 0.00 550 SER A N 13
ATOM 12596 C CA . SER A 1 24 ? -1.001 22.055 0.813 1.00 0.00 550 SER A CA 13
ATOM 12597 C C . SER A 1 24 ? -1.664 20.723 0.464 1.00 0.00 550 SER A C 13
ATOM 12598 O O . SER A 1 24 ? -1.767 19.824 1.298 1.00 0.00 550 SER A O 13
ATOM 12606 N N . ASP A 1 25 ? -2.107 20.618 -0.786 1.00 0.00 551 ASP A N 13
ATOM 12607 C CA . ASP A 1 25 ? -2.761 19.411 -1.284 1.00 0.00 551 ASP A CA 13
ATOM 12608 C C . ASP A 1 25 ? -1.764 18.265 -1.422 1.00 0.00 551 ASP A C 13
ATOM 12609 O O . ASP A 1 25 ? -0.553 18.468 -1.333 1.00 0.00 551 ASP A O 13
ATOM 12618 N N . SER A 1 26 ? -2.283 17.059 -1.640 1.00 0.00 552 SER A N 13
ATOM 12619 C CA . SER A 1 26 ? -1.439 15.875 -1.787 1.00 0.00 552 SER A CA 13
ATOM 12620 C C . SER A 1 26 ? -2.032 14.915 -2.814 1.00 0.00 552 SER A C 13
ATOM 12621 O O . SER A 1 26 ? -3.208 15.014 -3.164 1.00 0.00 552 SER A O 13
ATOM 12629 N N . SER A 1 27 ? -1.211 13.983 -3.291 1.00 0.00 553 SER A N 13
ATOM 12630 C CA . SER A 1 27 ? -1.657 13.006 -4.281 1.00 0.00 553 SER A CA 13
ATOM 12631 C C . SER A 1 27 ? -1.575 11.588 -3.728 1.00 0.00 553 SER A C 13
ATOM 12632 O O . SER A 1 27 ? -0.605 11.222 -3.063 1.00 0.00 553 SER A O 13
ATOM 12640 N N . GLU A 1 28 ? -2.607 10.791 -4.004 1.00 0.00 554 GLU A N 13
ATOM 12641 C CA . GLU A 1 28 ? -2.655 9.411 -3.535 1.00 0.00 554 GLU A CA 13
ATOM 12642 C C . GLU A 1 28 ? -3.411 8.516 -4.525 1.00 0.00 554 GLU A C 13
ATOM 12643 O O . GLU A 1 28 ? -2.798 7.889 -5.388 1.00 0.00 554 GLU A O 13
ATOM 12655 N N . SER A 1 29 ? -4.737 8.451 -4.382 1.00 0.00 555 SER A N 13
ATOM 12656 C CA . SER A 1 29 ? -5.577 7.637 -5.266 1.00 0.00 555 SER A CA 13
ATOM 12657 C C . SER A 1 29 ? -5.260 6.148 -5.142 1.00 0.00 555 SER A C 13
ATOM 12658 O O . SER A 1 29 ? -4.096 5.752 -5.072 1.00 0.00 555 SER A O 13
ATOM 12666 N N . CYS A 1 30 ? -6.310 5.324 -5.109 1.00 0.00 556 CYS A N 13
ATOM 12667 C CA . CYS A 1 30 ? -6.149 3.875 -4.994 1.00 0.00 556 CYS A CA 13
ATOM 12668 C C . CYS A 1 30 ? -6.259 3.201 -6.342 1.00 0.00 556 CYS A C 13
ATOM 12669 O O . CYS A 1 30 ? -6.780 3.767 -7.301 1.00 0.00 556 CYS A O 13
ATOM 12676 N N . TRP A 1 31 ? -5.753 1.982 -6.406 1.00 0.00 557 TRP A N 13
ATOM 12677 C CA . TRP A 1 31 ? -5.795 1.220 -7.637 1.00 0.00 557 TRP A CA 13
ATOM 12678 C C . TRP A 1 31 ? -7.221 0.714 -7.884 1.00 0.00 557 TRP A C 13
ATOM 12679 O O . TRP A 1 31 ? -7.573 0.336 -9.003 1.00 0.00 557 TRP A O 13
ATOM 12700 N N . ASN A 1 32 ? -8.037 0.715 -6.824 1.00 0.00 558 ASN A N 13
ATOM 12701 C CA . ASN A 1 32 ? -9.419 0.254 -6.908 1.00 0.00 558 ASN A CA 13
ATOM 12702 C C . ASN A 1 32 ? -10.397 1.371 -7.275 1.00 0.00 558 ASN A C 13
ATOM 12703 O O . ASN A 1 32 ? -10.755 1.536 -8.441 1.00 0.00 558 ASN A O 13
ATOM 12714 N N . CYS A 1 33 ? -10.826 2.136 -6.267 1.00 0.00 559 CYS A N 13
ATOM 12715 C CA . CYS A 1 33 ? -11.773 3.223 -6.480 1.00 0.00 559 CYS A CA 13
ATOM 12716 C C . CYS A 1 33 ? -11.145 4.402 -7.235 1.00 0.00 559 CYS A C 13
ATOM 12717 O O . CYS A 1 33 ? -11.805 5.040 -8.056 1.00 0.00 559 CYS A O 13
ATOM 12724 N N . GLY A 1 34 ? -9.875 4.689 -6.960 1.00 0.00 560 GLY A N 13
ATOM 12725 C CA . GLY A 1 34 ? -9.194 5.789 -7.636 1.00 0.00 560 GLY A CA 13
ATOM 12726 C C . GLY A 1 34 ? -9.357 7.129 -6.936 1.00 0.00 560 GLY A C 13
ATOM 12727 O O . GLY A 1 34 ? -8.567 8.047 -7.147 1.00 0.00 560 GLY A O 13
ATOM 12731 N N . ARG A 1 35 ? -10.383 7.238 -6.106 1.00 0.00 561 ARG A N 13
ATOM 12732 C CA . ARG A 1 35 ? -10.653 8.465 -5.369 1.00 0.00 561 ARG A CA 13
ATOM 12733 C C . ARG A 1 35 ? -9.680 8.646 -4.205 1.00 0.00 561 ARG A C 13
ATOM 12734 O O . ARG A 1 35 ? -9.420 7.692 -3.473 1.00 0.00 561 ARG A O 13
ATOM 12755 N N . LYS A 1 36 ? -9.117 9.867 -4.115 1.00 0.00 562 LYS A N 13
ATOM 12756 C CA . LYS A 1 36 ? -8.159 10.280 -3.062 1.00 0.00 562 LYS A CA 13
ATOM 12757 C C . LYS A 1 36 ? -8.139 9.328 -1.859 1.00 0.00 562 LYS A C 13
ATOM 12758 O O . LYS A 1 36 ? -9.186 8.920 -1.356 1.00 0.00 562 LYS A O 13
ATOM 12777 N N . ALA A 1 37 ? -6.934 9.015 -1.383 1.00 0.00 563 ALA A N 13
ATOM 12778 C CA . ALA A 1 37 ? -6.766 8.105 -0.251 1.00 0.00 563 ALA A CA 13
ATOM 12779 C C . ALA A 1 37 ? -5.866 8.699 0.832 1.00 0.00 563 ALA A C 13
ATOM 12780 O O . ALA A 1 37 ? -4.871 9.359 0.536 1.00 0.00 563 ALA A O 13
ATOM 12787 N N . SER A 1 38 ? -6.232 8.459 2.090 1.00 0.00 564 SER A N 13
ATOM 12788 C CA . SER A 1 38 ? -5.462 8.957 3.224 1.00 0.00 564 SER A CA 13
ATOM 12789 C C . SER A 1 38 ? -4.617 7.849 3.865 1.00 0.00 564 SER A C 13
ATOM 12790 O O . SER A 1 38 ? -3.987 8.067 4.898 1.00 0.00 564 SER A O 13
ATOM 12798 N N . GLU A 1 39 ? -4.593 6.665 3.247 1.00 0.00 565 GLU A N 13
ATOM 12799 C CA . GLU A 1 39 ? -3.820 5.542 3.777 1.00 0.00 565 GLU A CA 13
ATOM 12800 C C . GLU A 1 39 ? -2.975 4.905 2.677 1.00 0.00 565 GLU A C 13
ATOM 12801 O O . GLU A 1 39 ? -3.368 4.893 1.513 1.00 0.00 565 GLU A O 13
ATOM 12813 N N . THR A 1 40 ? -1.806 4.395 3.049 1.00 0.00 566 THR A N 13
ATOM 12814 C CA . THR A 1 40 ? -0.908 3.760 2.088 1.00 0.00 566 THR A CA 13
ATOM 12815 C C . THR A 1 40 ? -0.678 2.285 2.411 1.00 0.00 566 THR A C 13
ATOM 12816 O O . THR A 1 40 ? -0.554 1.907 3.576 1.00 0.00 566 THR A O 13
ATOM 12827 N N . CYS A 1 41 ? -0.633 1.451 1.371 1.00 0.00 567 CYS A N 13
ATOM 12828 C CA . CYS A 1 41 ? -0.418 0.019 1.545 1.00 0.00 567 CYS A CA 13
ATOM 12829 C C . CYS A 1 41 ? 0.979 -0.243 2.104 1.00 0.00 567 CYS A C 13
ATOM 12830 O O . CYS A 1 41 ? 1.971 0.173 1.511 1.00 0.00 567 CYS A O 13
ATOM 12837 N N . SER A 1 42 ? 1.066 -0.933 3.236 1.00 0.00 568 SER A N 13
ATOM 12838 C CA . SER A 1 42 ? 2.364 -1.232 3.835 1.00 0.00 568 SER A CA 13
ATOM 12839 C C . SER A 1 42 ? 3.122 -2.291 3.033 1.00 0.00 568 SER A C 13
ATOM 12840 O O . SER A 1 42 ? 4.350 -2.365 3.089 1.00 0.00 568 SER A O 13
ATOM 12848 N N . GLY A 1 43 ? 2.380 -3.106 2.292 1.00 0.00 569 GLY A N 13
ATOM 12849 C CA . GLY A 1 43 ? 2.986 -4.157 1.492 1.00 0.00 569 GLY A CA 13
ATOM 12850 C C . GLY A 1 43 ? 3.920 -3.662 0.399 1.00 0.00 569 GLY A C 13
ATOM 12851 O O . GLY A 1 43 ? 4.977 -4.252 0.174 1.00 0.00 569 GLY A O 13
ATOM 12855 N N . CYS A 1 44 ? 3.537 -2.585 -0.285 1.00 0.00 570 CYS A N 13
ATOM 12856 C CA . CYS A 1 44 ? 4.366 -2.045 -1.362 1.00 0.00 570 CYS A CA 13
ATOM 12857 C C . CYS A 1 44 ? 4.642 -0.555 -1.199 1.00 0.00 570 CYS A C 13
ATOM 12858 O O . CYS A 1 44 ? 5.653 -0.056 -1.697 1.00 0.00 570 CYS A O 13
ATOM 12865 N N . ASN A 1 45 ? 3.726 0.150 -0.531 1.00 0.00 571 ASN A N 13
ATOM 12866 C CA . ASN A 1 45 ? 3.846 1.597 -0.293 1.00 0.00 571 ASN A CA 13
ATOM 12867 C C . ASN A 1 45 ? 3.339 2.418 -1.486 1.00 0.00 571 ASN A C 13
ATOM 12868 O O . ASN A 1 45 ? 2.812 3.516 -1.307 1.00 0.00 571 ASN A O 13
ATOM 12879 N N . ALA A 1 46 ? 3.495 1.891 -2.701 1.00 0.00 572 ALA A N 13
ATOM 12880 C CA . ALA A 1 46 ? 3.048 2.588 -3.903 1.00 0.00 572 ALA A CA 13
ATOM 12881 C C . ALA A 1 46 ? 1.529 2.666 -3.952 1.00 0.00 572 ALA A C 13
ATOM 12882 O O . ALA A 1 46 ? 0.953 3.683 -4.344 1.00 0.00 572 ALA A O 13
ATOM 12889 N N . ALA A 1 47 ? 0.890 1.573 -3.556 1.00 0.00 573 ALA A N 13
ATOM 12890 C CA . ALA A 1 47 ? -0.566 1.484 -3.549 1.00 0.00 573 ALA A CA 13
ATOM 12891 C C . ALA A 1 47 ? -1.184 2.338 -2.442 1.00 0.00 573 ALA A C 13
ATOM 12892 O O . ALA A 1 47 ? -1.108 1.980 -1.276 1.00 0.00 573 ALA A O 13
ATOM 12899 N N . ARG A 1 48 ? -1.807 3.456 -2.806 1.00 0.00 574 ARG A N 13
ATOM 12900 C CA . ARG A 1 48 ? -2.434 4.330 -1.813 1.00 0.00 574 ARG A CA 13
ATOM 12901 C C . ARG A 1 48 ? -3.900 3.953 -1.653 1.00 0.00 574 ARG A C 13
ATOM 12902 O O . ARG A 1 48 ? -4.690 4.167 -2.560 1.00 0.00 574 ARG A O 13
ATOM 12923 N N . TYR A 1 49 ? -4.287 3.440 -0.488 1.00 0.00 575 TYR A N 13
ATOM 12924 C CA . TYR A 1 49 ? -5.678 3.035 -0.271 1.00 0.00 575 TYR A CA 13
ATOM 12925 C C . TYR A 1 49 ? -6.432 4.013 0.621 1.00 0.00 575 TYR A C 13
ATOM 12926 O O . TYR A 1 49 ? -5.853 4.632 1.508 1.00 0.00 575 TYR A O 13
ATOM 12944 N N . CYS A 1 50 ? -7.728 4.157 0.363 1.00 0.00 576 CYS A N 13
ATOM 12945 C CA . CYS A 1 50 ? -8.563 5.064 1.142 1.00 0.00 576 CYS A CA 13
ATOM 12946 C C . CYS A 1 50 ? -9.305 4.324 2.252 1.00 0.00 576 CYS A C 13
ATOM 12947 O O . CYS A 1 50 ? -9.785 4.947 3.199 1.00 0.00 576 CYS A O 13
ATOM 12954 N N . GLY A 1 51 ? -9.403 3.000 2.143 1.00 0.00 577 GLY A N 13
ATOM 12955 C CA . GLY A 1 51 ? -10.099 2.247 3.169 1.00 0.00 577 GLY A CA 13
ATOM 12956 C C . GLY A 1 51 ? -9.945 0.741 3.054 1.00 0.00 577 GLY A C 13
ATOM 12957 O O . GLY A 1 51 ? -9.593 0.210 2.001 1.00 0.00 577 GLY A O 13
ATOM 12961 N N . SER A 1 52 ? -10.212 0.071 4.168 1.00 0.00 578 SER A N 13
ATOM 12962 C CA . SER A 1 52 ? -10.124 -1.386 4.246 1.00 0.00 578 SER A CA 13
ATOM 12963 C C . SER A 1 52 ? -11.059 -2.051 3.233 1.00 0.00 578 SER A C 13
ATOM 12964 O O . SER A 1 52 ? -10.700 -3.049 2.610 1.00 0.00 578 SER A O 13
ATOM 12972 N N . PHE A 1 53 ? -12.253 -1.493 3.070 1.00 0.00 579 PHE A N 13
ATOM 12973 C CA . PHE A 1 53 ? -13.227 -2.040 2.125 1.00 0.00 579 PHE A CA 13
ATOM 12974 C C . PHE A 1 53 ? -12.677 -1.943 0.701 1.00 0.00 579 PHE A C 13
ATOM 12975 O O . PHE A 1 53 ? -12.745 -2.888 -0.086 1.00 0.00 579 PHE A O 13
ATOM 12992 N N . CYS A 1 54 ? -12.133 -0.771 0.405 1.00 0.00 580 CYS A N 13
ATOM 12993 C CA . CYS A 1 54 ? -11.550 -0.488 -0.905 1.00 0.00 580 CYS A CA 13
ATOM 12994 C C . CYS A 1 54 ? -10.426 -1.491 -1.188 1.00 0.00 580 CYS A C 13
ATOM 12995 O O . CYS A 1 54 ? -10.347 -2.085 -2.271 1.00 0.00 580 CYS A O 13
ATOM 13002 N N . GLN A 1 55 ? -9.571 -1.682 -0.190 1.00 0.00 581 GLN A N 13
ATOM 13003 C CA . GLN A 1 55 ? -8.451 -2.611 -0.290 1.00 0.00 581 GLN A CA 13
ATOM 13004 C C . GLN A 1 55 ? -8.929 -4.034 -0.555 1.00 0.00 581 GLN A C 13
ATOM 13005 O O . GLN A 1 55 ? -8.329 -4.762 -1.338 1.00 0.00 581 GLN A O 13
ATOM 13019 N N . HIS A 1 56 ? -10.007 -4.420 0.109 1.00 0.00 582 HIS A N 13
ATOM 13020 C CA . HIS A 1 56 ? -10.565 -5.757 -0.050 1.00 0.00 582 HIS A CA 13
ATOM 13021 C C . HIS A 1 56 ? -11.000 -5.993 -1.497 1.00 0.00 582 HIS A C 13
ATOM 13022 O O . HIS A 1 56 ? -10.794 -7.073 -2.052 1.00 0.00 582 HIS A O 13
ATOM 13037 N N . ARG A 1 57 ? -11.601 -4.971 -2.097 1.00 0.00 583 ARG A N 13
ATOM 13038 C CA . ARG A 1 57 ? -12.073 -5.046 -3.480 1.00 0.00 583 ARG A CA 13
ATOM 13039 C C . ARG A 1 57 ? -10.947 -5.347 -4.473 1.00 0.00 583 ARG A C 13
ATOM 13040 O O . ARG A 1 57 ? -11.153 -6.098 -5.428 1.00 0.00 583 ARG A O 13
ATOM 13061 N N . ASP A 1 58 ? -9.766 -4.772 -4.252 1.00 0.00 584 ASP A N 13
ATOM 13062 C CA . ASP A 1 58 ? -8.638 -5.007 -5.169 1.00 0.00 584 ASP A CA 13
ATOM 13063 C C . ASP A 1 58 ? -7.533 -5.874 -4.567 1.00 0.00 584 ASP A C 13
ATOM 13064 O O . ASP A 1 58 ? -6.530 -6.123 -5.225 1.00 0.00 584 ASP A O 13
ATOM 13073 N N . TRP A 1 59 ? -7.710 -6.342 -3.342 1.00 0.00 585 TRP A N 13
ATOM 13074 C CA . TRP A 1 59 ? -6.680 -7.167 -2.722 1.00 0.00 585 TRP A CA 13
ATOM 13075 C C . TRP A 1 59 ? -6.310 -8.413 -3.543 1.00 0.00 585 TRP A C 13
ATOM 13076 O O . TRP A 1 59 ? -5.126 -8.664 -3.772 1.00 0.00 585 TRP A O 13
ATOM 13097 N N . GLU A 1 60 ? -7.282 -9.192 -3.994 1.00 0.00 586 GLU A N 13
ATOM 13098 C CA . GLU A 1 60 ? -6.960 -10.392 -4.776 1.00 0.00 586 GLU A CA 13
ATOM 13099 C C . GLU A 1 60 ? -6.149 -10.016 -6.010 1.00 0.00 586 GLU A C 13
ATOM 13100 O O . GLU A 1 60 ? -5.230 -10.723 -6.409 1.00 0.00 586 GLU A O 13
ATOM 13112 N N . LYS A 1 61 ? -6.521 -8.907 -6.606 1.00 0.00 587 LYS A N 13
ATOM 13113 C CA . LYS A 1 61 ? -5.842 -8.410 -7.796 1.00 0.00 587 LYS A CA 13
ATOM 13114 C C . LYS A 1 61 ? -4.607 -7.578 -7.434 1.00 0.00 587 LYS A C 13
ATOM 13115 O O . LYS A 1 61 ? -3.852 -7.175 -8.318 1.00 0.00 587 LYS A O 13
ATOM 13134 N N . HIS A 1 62 ? -4.395 -7.320 -6.138 1.00 0.00 588 HIS A N 13
ATOM 13135 C CA . HIS A 1 62 ? -3.259 -6.524 -5.707 1.00 0.00 588 HIS A CA 13
ATOM 13136 C C . HIS A 1 62 ? -2.020 -7.370 -5.450 1.00 0.00 588 HIS A C 13
ATOM 13137 O O . HIS A 1 62 ? -0.909 -6.975 -5.780 1.00 0.00 588 HIS A O 13
ATOM 13151 N N . HIS A 1 63 ? -2.227 -8.522 -4.826 1.00 0.00 589 HIS A N 13
ATOM 13152 C CA . HIS A 1 63 ? -1.139 -9.445 -4.497 1.00 0.00 589 HIS A CA 13
ATOM 13153 C C . HIS A 1 63 ? -0.240 -9.769 -5.696 1.00 0.00 589 HIS A C 13
ATOM 13154 O O . HIS A 1 63 ? 0.888 -10.226 -5.515 1.00 0.00 589 HIS A O 13
ATOM 13169 N N . HIS A 1 64 ? -0.726 -9.539 -6.909 1.00 0.00 590 HIS A N 13
ATOM 13170 C CA . HIS A 1 64 ? 0.068 -9.821 -8.103 1.00 0.00 590 HIS A CA 13
ATOM 13171 C C . HIS A 1 64 ? 1.112 -8.727 -8.357 1.00 0.00 590 HIS A C 13
ATOM 13172 O O . HIS A 1 64 ? 2.088 -8.948 -9.073 1.00 0.00 590 HIS A O 13
ATOM 13187 N N . VAL A 1 65 ? 0.907 -7.549 -7.763 1.00 0.00 591 VAL A N 13
ATOM 13188 C CA . VAL A 1 65 ? 1.838 -6.430 -7.929 1.00 0.00 591 VAL A CA 13
ATOM 13189 C C . VAL A 1 65 ? 2.517 -6.029 -6.614 1.00 0.00 591 VAL A C 13
ATOM 13190 O O . VAL A 1 65 ? 3.631 -5.510 -6.622 1.00 0.00 591 VAL A O 13
ATOM 13203 N N . CYS A 1 66 ? 1.852 -6.275 -5.491 1.00 0.00 592 CYS A N 13
ATOM 13204 C CA . CYS A 1 66 ? 2.401 -5.926 -4.178 1.00 0.00 592 CYS A CA 13
ATOM 13205 C C . CYS A 1 66 ? 3.774 -6.562 -3.963 1.00 0.00 592 CYS A C 13
ATOM 13206 O O . CYS A 1 66 ? 4.074 -7.625 -4.504 1.00 0.00 592 CYS A O 13
ATOM 13213 N N . GLY A 1 67 ? 4.601 -5.894 -3.162 1.00 0.00 593 GLY A N 13
ATOM 13214 C CA . GLY A 1 67 ? 5.939 -6.381 -2.885 1.00 0.00 593 GLY A CA 13
ATOM 13215 C C . GLY A 1 67 ? 6.998 -5.765 -3.784 1.00 0.00 593 GLY A C 13
ATOM 13216 O O . GLY A 1 67 ? 8.192 -5.939 -3.545 1.00 0.00 593 GLY A O 13
ATOM 13220 N N . GLN A 1 68 ? 6.568 -5.044 -4.818 1.00 0.00 594 GLN A N 13
ATOM 13221 C CA . GLN A 1 68 ? 7.503 -4.406 -5.742 1.00 0.00 594 GLN A CA 13
ATOM 13222 C C . GLN A 1 68 ? 7.830 -2.974 -5.312 1.00 0.00 594 GLN A C 13
ATOM 13223 O O . GLN A 1 68 ? 7.973 -2.084 -6.148 1.00 0.00 594 GLN A O 13
ATOM 13237 N N . SER A 1 69 ? 7.973 -2.760 -4.007 1.00 0.00 595 SER A N 13
ATOM 13238 C CA . SER A 1 69 ? 8.285 -1.430 -3.497 1.00 0.00 595 SER A CA 13
ATOM 13239 C C . SER A 1 69 ? 9.691 -1.018 -3.918 1.00 0.00 595 SER A C 13
ATOM 13240 O O . SER A 1 69 ? 10.567 -1.865 -4.091 1.00 0.00 595 SER A O 13
ATOM 13248 N N . LEU A 1 70 ? 9.904 0.285 -4.081 1.00 0.00 596 LEU A N 13
ATOM 13249 C CA . LEU A 1 70 ? 11.208 0.797 -4.482 1.00 0.00 596 LEU A CA 13
ATOM 13250 C C . LEU A 1 70 ? 11.939 1.479 -3.322 1.00 0.00 596 LEU A C 13
ATOM 13251 O O . LEU A 1 70 ? 13.076 1.920 -3.477 1.00 0.00 596 LEU A O 13
ATOM 13267 N N . GLN A 1 71 ? 11.287 1.566 -2.162 1.00 0.00 597 GLN A N 13
ATOM 13268 C CA . GLN A 1 71 ? 11.895 2.198 -0.996 1.00 0.00 597 GLN A CA 13
ATOM 13269 C C . GLN A 1 71 ? 12.917 1.269 -0.345 1.00 0.00 597 GLN A C 13
ATOM 13270 O O . GLN A 1 71 ? 13.046 0.118 -0.808 1.00 0.00 597 GLN A O 13
ATOM 13287 N N . GLY A 1 1 ? -1.252 -26.272 -3.669 1.00 0.00 527 GLY A N 14
ATOM 13288 C CA . GLY A 1 1 ? -2.402 -25.429 -4.097 1.00 0.00 527 GLY A CA 14
ATOM 13289 C C . GLY A 1 1 ? -3.197 -24.890 -2.924 1.00 0.00 527 GLY A C 14
ATOM 13290 O O . GLY A 1 1 ? -3.802 -23.823 -3.017 1.00 0.00 527 GLY A O 14
ATOM 13296 N N . SER A 1 2 ? -3.196 -25.627 -1.817 1.00 0.00 528 SER A N 14
ATOM 13297 C CA . SER A 1 2 ? -3.926 -25.211 -0.624 1.00 0.00 528 SER A CA 14
ATOM 13298 C C . SER A 1 2 ? -3.000 -25.130 0.586 1.00 0.00 528 SER A C 14
ATOM 13299 O O . SER A 1 2 ? -2.115 -25.968 0.764 1.00 0.00 528 SER A O 14
ATOM 13307 N N . ALA A 1 3 ? -3.215 -24.111 1.412 1.00 0.00 529 ALA A N 14
ATOM 13308 C CA . ALA A 1 3 ? -2.412 -23.903 2.613 1.00 0.00 529 ALA A CA 14
ATOM 13309 C C . ALA A 1 3 ? -0.929 -23.723 2.289 1.00 0.00 529 ALA A C 14
ATOM 13310 O O . ALA A 1 3 ? -0.087 -23.786 3.185 1.00 0.00 529 ALA A O 14
ATOM 13317 N N . SER A 1 4 ? -0.607 -23.495 1.019 1.00 0.00 530 SER A N 14
ATOM 13318 C CA . SER A 1 4 ? 0.782 -23.310 0.614 1.00 0.00 530 SER A CA 14
ATOM 13319 C C . SER A 1 4 ? 1.357 -22.052 1.252 1.00 0.00 530 SER A C 14
ATOM 13320 O O . SER A 1 4 ? 2.494 -22.040 1.723 1.00 0.00 530 SER A O 14
ATOM 13328 N N . SER A 1 5 ? 0.556 -20.992 1.257 1.00 0.00 531 SER A N 14
ATOM 13329 C CA . SER A 1 5 ? 0.969 -19.719 1.833 1.00 0.00 531 SER A CA 14
ATOM 13330 C C . SER A 1 5 ? -0.243 -18.850 2.155 1.00 0.00 531 SER A C 14
ATOM 13331 O O . SER A 1 5 ? -0.253 -18.143 3.162 1.00 0.00 531 SER A O 14
ATOM 13339 N N . GLN A 1 6 ? -1.243 -18.900 1.269 1.00 0.00 532 GLN A N 14
ATOM 13340 C CA . GLN A 1 6 ? -2.482 -18.132 1.421 1.00 0.00 532 GLN A CA 14
ATOM 13341 C C . GLN A 1 6 ? -2.267 -16.700 0.943 1.00 0.00 532 GLN A C 14
ATOM 13342 O O . GLN A 1 6 ? -1.131 -16.238 0.850 1.00 0.00 532 GLN A O 14
ATOM 13356 N N . VAL A 1 7 ? -3.354 -15.998 0.639 1.00 0.00 533 VAL A N 14
ATOM 13357 C CA . VAL A 1 7 ? -3.253 -14.621 0.175 1.00 0.00 533 VAL A CA 14
ATOM 13358 C C . VAL A 1 7 ? -3.601 -13.651 1.303 1.00 0.00 533 VAL A C 14
ATOM 13359 O O . VAL A 1 7 ? -4.684 -13.066 1.346 1.00 0.00 533 VAL A O 14
ATOM 13372 N N . VAL A 1 8 ? -2.645 -13.467 2.204 1.00 0.00 534 VAL A N 14
ATOM 13373 C CA . VAL A 1 8 ? -2.813 -12.581 3.349 1.00 0.00 534 VAL A CA 14
ATOM 13374 C C . VAL A 1 8 ? -3.018 -11.127 2.927 1.00 0.00 534 VAL A C 14
ATOM 13375 O O . VAL A 1 8 ? -2.277 -10.593 2.102 1.00 0.00 534 VAL A O 14
ATOM 13388 N N . MET A 1 9 ? -4.036 -10.500 3.510 1.00 0.00 535 MET A N 14
ATOM 13389 C CA . MET A 1 9 ? -4.365 -9.109 3.213 1.00 0.00 535 MET A CA 14
ATOM 13390 C C . MET A 1 9 ? -3.461 -8.154 4.012 1.00 0.00 535 MET A C 14
ATOM 13391 O O . MET A 1 9 ? -3.435 -8.221 5.241 1.00 0.00 535 MET A O 14
ATOM 13405 N N . PRO A 1 10 ? -2.704 -7.254 3.341 1.00 0.00 536 PRO A N 14
ATOM 13406 C CA . PRO A 1 10 ? -1.814 -6.309 4.035 1.00 0.00 536 PRO A CA 14
ATOM 13407 C C . PRO A 1 10 ? -2.566 -5.168 4.737 1.00 0.00 536 PRO A C 14
ATOM 13408 O O . PRO A 1 10 ? -3.630 -4.744 4.277 1.00 0.00 536 PRO A O 14
ATOM 13419 N N . PRO A 1 11 ? -2.025 -4.659 5.867 1.00 0.00 537 PRO A N 14
ATOM 13420 C CA . PRO A 1 11 ? -2.644 -3.565 6.625 1.00 0.00 537 PRO A CA 14
ATOM 13421 C C . PRO A 1 11 ? -2.343 -2.191 6.027 1.00 0.00 537 PRO A C 14
ATOM 13422 O O . PRO A 1 11 ? -1.303 -1.993 5.398 1.00 0.00 537 PRO A O 14
ATOM 13433 N N . LEU A 1 12 ? -3.257 -1.248 6.231 1.00 0.00 538 LEU A N 14
ATOM 13434 C CA . LEU A 1 12 ? -3.091 0.103 5.718 1.00 0.00 538 LEU A CA 14
ATOM 13435 C C . LEU A 1 12 ? -2.272 0.934 6.686 1.00 0.00 538 LEU A C 14
ATOM 13436 O O . LEU A 1 12 ? -2.213 0.638 7.879 1.00 0.00 538 LEU A O 14
ATOM 13452 N N . VAL A 1 13 ? -1.637 1.975 6.167 1.00 0.00 539 VAL A N 14
ATOM 13453 C CA . VAL A 1 13 ? -0.819 2.842 6.993 1.00 0.00 539 VAL A CA 14
ATOM 13454 C C . VAL A 1 13 ? -1.293 4.289 6.901 1.00 0.00 539 VAL A C 14
ATOM 13455 O O . VAL A 1 13 ? -1.571 4.795 5.813 1.00 0.00 539 VAL A O 14
ATOM 13468 N N . ARG A 1 14 ? -1.376 4.950 8.048 1.00 0.00 540 ARG A N 14
ATOM 13469 C CA . ARG A 1 14 ? -1.818 6.339 8.095 1.00 0.00 540 ARG A CA 14
ATOM 13470 C C . ARG A 1 14 ? -0.836 7.242 7.358 1.00 0.00 540 ARG A C 14
ATOM 13471 O O . ARG A 1 14 ? 0.378 7.087 7.483 1.00 0.00 540 ARG A O 14
ATOM 13492 N N . GLY A 1 15 ? -1.369 8.186 6.590 1.00 0.00 541 GLY A N 14
ATOM 13493 C CA . GLY A 1 15 ? -0.517 9.096 5.849 1.00 0.00 541 GLY A CA 14
ATOM 13494 C C . GLY A 1 15 ? 0.415 8.376 4.894 1.00 0.00 541 GLY A C 14
ATOM 13495 O O . GLY A 1 15 ? -0.017 7.826 3.880 1.00 0.00 541 GLY A O 14
ATOM 13499 N N . ALA A 1 16 ? 1.700 8.388 5.225 1.00 0.00 542 ALA A N 14
ATOM 13500 C CA . ALA A 1 16 ? 2.716 7.743 4.404 1.00 0.00 542 ALA A CA 14
ATOM 13501 C C . ALA A 1 16 ? 4.004 7.543 5.211 1.00 0.00 542 ALA A C 14
ATOM 13502 O O . ALA A 1 16 ? 4.036 6.712 6.118 1.00 0.00 542 ALA A O 14
ATOM 13509 N N . GLN A 1 17 ? 5.061 8.296 4.891 1.00 0.00 543 GLN A N 14
ATOM 13510 C CA . GLN A 1 17 ? 6.323 8.173 5.611 1.00 0.00 543 GLN A CA 14
ATOM 13511 C C . GLN A 1 17 ? 6.676 9.491 6.294 1.00 0.00 543 GLN A C 14
ATOM 13512 O O . GLN A 1 17 ? 7.697 10.112 5.993 1.00 0.00 543 GLN A O 14
ATOM 13526 N N . GLN A 1 18 ? 5.816 9.907 7.220 1.00 0.00 544 GLN A N 14
ATOM 13527 C CA . GLN A 1 18 ? 6.021 11.151 7.957 1.00 0.00 544 GLN A CA 14
ATOM 13528 C C . GLN A 1 18 ? 6.229 12.328 7.006 1.00 0.00 544 GLN A C 14
ATOM 13529 O O . GLN A 1 18 ? 7.285 12.960 7.012 1.00 0.00 544 GLN A O 14
ATOM 13543 N N . LYS A 1 19 ? 5.217 12.613 6.190 1.00 0.00 545 LYS A N 14
ATOM 13544 C CA . LYS A 1 19 ? 5.294 13.712 5.232 1.00 0.00 545 LYS A CA 14
ATOM 13545 C C . LYS A 1 19 ? 4.154 14.708 5.430 1.00 0.00 545 LYS A C 14
ATOM 13546 O O . LYS A 1 19 ? 2.985 14.373 5.242 1.00 0.00 545 LYS A O 14
ATOM 13565 N N . ASN A 1 20 ? 4.505 15.932 5.813 1.00 0.00 546 ASN A N 14
ATOM 13566 C CA . ASN A 1 20 ? 3.518 16.984 6.031 1.00 0.00 546 ASN A CA 14
ATOM 13567 C C . ASN A 1 20 ? 2.532 16.615 7.136 1.00 0.00 546 ASN A C 14
ATOM 13568 O O . ASN A 1 20 ? 2.707 15.616 7.834 1.00 0.00 546 ASN A O 14
ATOM 13579 N N . GLY A 1 21 ? 1.495 17.435 7.285 1.00 0.00 547 GLY A N 14
ATOM 13580 C CA . GLY A 1 21 ? 0.493 17.193 8.308 1.00 0.00 547 GLY A CA 14
ATOM 13581 C C . GLY A 1 21 ? -0.582 16.209 7.884 1.00 0.00 547 GLY A C 14
ATOM 13582 O O . GLY A 1 21 ? -1.728 16.600 7.670 1.00 0.00 547 GLY A O 14
ATOM 13586 N N . ARG A 1 22 ? -0.198 14.941 7.751 1.00 0.00 548 ARG A N 14
ATOM 13587 C CA . ARG A 1 22 ? -1.117 13.867 7.363 1.00 0.00 548 ARG A CA 14
ATOM 13588 C C . ARG A 1 22 ? -1.483 13.928 5.880 1.00 0.00 548 ARG A C 14
ATOM 13589 O O . ARG A 1 22 ? -1.167 13.009 5.124 1.00 0.00 548 ARG A O 14
ATOM 13610 N N . GLY A 1 23 ? -2.151 15.003 5.463 1.00 0.00 549 GLY A N 14
ATOM 13611 C CA . GLY A 1 23 ? -2.538 15.130 4.067 1.00 0.00 549 GLY A CA 14
ATOM 13612 C C . GLY A 1 23 ? -2.257 16.503 3.484 1.00 0.00 549 GLY A C 14
ATOM 13613 O O . GLY A 1 23 ? -3.112 17.386 3.518 1.00 0.00 549 GLY A O 14
ATOM 13617 N N . SER A 1 24 ? -1.053 16.682 2.949 1.00 0.00 550 SER A N 14
ATOM 13618 C CA . SER A 1 24 ? -0.662 17.955 2.351 1.00 0.00 550 SER A CA 14
ATOM 13619 C C . SER A 1 24 ? 0.541 17.781 1.425 1.00 0.00 550 SER A C 14
ATOM 13620 O O . SER A 1 24 ? 1.555 17.204 1.816 1.00 0.00 550 SER A O 14
ATOM 13628 N N . ASP A 1 25 ? 0.421 18.289 0.199 1.00 0.00 551 ASP A N 14
ATOM 13629 C CA . ASP A 1 25 ? 1.504 18.190 -0.780 1.00 0.00 551 ASP A CA 14
ATOM 13630 C C . ASP A 1 25 ? 2.013 16.755 -0.883 1.00 0.00 551 ASP A C 14
ATOM 13631 O O . ASP A 1 25 ? 3.201 16.492 -0.691 1.00 0.00 551 ASP A O 14
ATOM 13640 N N . SER A 1 26 ? 1.108 15.832 -1.188 1.00 0.00 552 SER A N 14
ATOM 13641 C CA . SER A 1 26 ? 1.464 14.423 -1.310 1.00 0.00 552 SER A CA 14
ATOM 13642 C C . SER A 1 26 ? 0.647 13.755 -2.410 1.00 0.00 552 SER A C 14
ATOM 13643 O O . SER A 1 26 ? -0.340 14.312 -2.886 1.00 0.00 552 SER A O 14
ATOM 13651 N N . SER A 1 27 ? 1.070 12.562 -2.817 1.00 0.00 553 SER A N 14
ATOM 13652 C CA . SER A 1 27 ? 0.375 11.823 -3.867 1.00 0.00 553 SER A CA 14
ATOM 13653 C C . SER A 1 27 ? -0.738 10.961 -3.281 1.00 0.00 553 SER A C 14
ATOM 13654 O O . SER A 1 27 ? -0.488 10.103 -2.438 1.00 0.00 553 SER A O 14
ATOM 13662 N N . GLU A 1 28 ? -1.970 11.200 -3.725 1.00 0.00 554 GLU A N 14
ATOM 13663 C CA . GLU A 1 28 ? -3.118 10.438 -3.243 1.00 0.00 554 GLU A CA 14
ATOM 13664 C C . GLU A 1 28 ? -3.791 9.670 -4.380 1.00 0.00 554 GLU A C 14
ATOM 13665 O O . GLU A 1 28 ? -3.921 10.176 -5.495 1.00 0.00 554 GLU A O 14
ATOM 13677 N N . SER A 1 29 ? -4.215 8.442 -4.087 1.00 0.00 555 SER A N 14
ATOM 13678 C CA . SER A 1 29 ? -4.875 7.599 -5.084 1.00 0.00 555 SER A CA 14
ATOM 13679 C C . SER A 1 29 ? -5.375 6.292 -4.463 1.00 0.00 555 SER A C 14
ATOM 13680 O O . SER A 1 29 ? -4.756 5.769 -3.544 1.00 0.00 555 SER A O 14
ATOM 13688 N N . CYS A 1 30 ? -6.508 5.787 -4.955 1.00 0.00 556 CYS A N 14
ATOM 13689 C CA . CYS A 1 30 ? -7.079 4.533 -4.446 1.00 0.00 556 CYS A CA 14
ATOM 13690 C C . CYS A 1 30 ? -6.988 3.458 -5.530 1.00 0.00 556 CYS A C 14
ATOM 13691 O O . CYS A 1 30 ? -7.492 3.657 -6.628 1.00 0.00 556 CYS A O 14
ATOM 13698 N N . TRP A 1 31 ? -6.363 2.320 -5.254 1.00 0.00 557 TRP A N 14
ATOM 13699 C CA . TRP A 1 31 ? -6.264 1.289 -6.283 1.00 0.00 557 TRP A CA 14
ATOM 13700 C C . TRP A 1 31 ? -7.628 0.710 -6.641 1.00 0.00 557 TRP A C 14
ATOM 13701 O O . TRP A 1 31 ? -7.804 0.150 -7.723 1.00 0.00 557 TRP A O 14
ATOM 13722 N N . ASN A 1 32 ? -8.594 0.841 -5.738 1.00 0.00 558 ASN A N 14
ATOM 13723 C CA . ASN A 1 32 ? -9.931 0.314 -5.987 1.00 0.00 558 ASN A CA 14
ATOM 13724 C C . ASN A 1 32 ? -10.822 1.305 -6.744 1.00 0.00 558 ASN A C 14
ATOM 13725 O O . ASN A 1 32 ? -10.954 1.220 -7.965 1.00 0.00 558 ASN A O 14
ATOM 13736 N N . CYS A 1 33 ? -11.431 2.243 -6.017 1.00 0.00 559 CYS A N 14
ATOM 13737 C CA . CYS A 1 33 ? -12.316 3.235 -6.627 1.00 0.00 559 CYS A CA 14
ATOM 13738 C C . CYS A 1 33 ? -11.562 4.346 -7.373 1.00 0.00 559 CYS A C 14
ATOM 13739 O O . CYS A 1 33 ? -12.145 5.026 -8.217 1.00 0.00 559 CYS A O 14
ATOM 13746 N N . GLY A 1 34 ? -10.277 4.536 -7.072 1.00 0.00 560 GLY A N 14
ATOM 13747 C CA . GLY A 1 34 ? -9.512 5.577 -7.755 1.00 0.00 560 GLY A CA 14
ATOM 13748 C C . GLY A 1 34 ? -9.620 6.953 -7.118 1.00 0.00 560 GLY A C 14
ATOM 13749 O O . GLY A 1 34 ? -9.027 7.912 -7.612 1.00 0.00 560 GLY A O 14
ATOM 13753 N N . ARG A 1 35 ? -10.363 7.062 -6.024 1.00 0.00 561 ARG A N 14
ATOM 13754 C CA . ARG A 1 35 ? -10.531 8.344 -5.345 1.00 0.00 561 ARG A CA 14
ATOM 13755 C C . ARG A 1 35 ? -9.494 8.537 -4.240 1.00 0.00 561 ARG A C 14
ATOM 13756 O O . ARG A 1 35 ? -9.299 7.647 -3.417 1.00 0.00 561 ARG A O 14
ATOM 13777 N N . LYS A 1 36 ? -8.818 9.699 -4.270 1.00 0.00 562 LYS A N 14
ATOM 13778 C CA . LYS A 1 36 ? -7.791 10.065 -3.277 1.00 0.00 562 LYS A CA 14
ATOM 13779 C C . LYS A 1 36 ? -8.094 9.497 -1.887 1.00 0.00 562 LYS A C 14
ATOM 13780 O O . LYS A 1 36 ? -9.251 9.263 -1.541 1.00 0.00 562 LYS A O 14
ATOM 13799 N N . ALA A 1 37 ? -7.047 9.305 -1.080 1.00 0.00 563 ALA A N 14
ATOM 13800 C CA . ALA A 1 37 ? -7.215 8.753 0.258 1.00 0.00 563 ALA A CA 14
ATOM 13801 C C . ALA A 1 37 ? -6.371 9.472 1.314 1.00 0.00 563 ALA A C 14
ATOM 13802 O O . ALA A 1 37 ? -6.866 10.387 1.972 1.00 0.00 563 ALA A O 14
ATOM 13809 N N . SER A 1 38 ? -5.097 9.034 1.434 1.00 0.00 564 SER A N 14
ATOM 13810 C CA . SER A 1 38 ? -4.094 9.563 2.389 1.00 0.00 564 SER A CA 14
ATOM 13811 C C . SER A 1 38 ? -3.458 8.428 3.210 1.00 0.00 564 SER A C 14
ATOM 13812 O O . SER A 1 38 ? -2.914 8.664 4.288 1.00 0.00 564 SER A O 14
ATOM 13820 N N . GLU A 1 39 ? -3.527 7.197 2.696 1.00 0.00 565 GLU A N 14
ATOM 13821 C CA . GLU A 1 39 ? -2.956 6.036 3.376 1.00 0.00 565 GLU A CA 14
ATOM 13822 C C . GLU A 1 39 ? -2.180 5.188 2.374 1.00 0.00 565 GLU A C 14
ATOM 13823 O O . GLU A 1 39 ? -2.547 5.133 1.201 1.00 0.00 565 GLU A O 14
ATOM 13835 N N . THR A 1 40 ? -1.112 4.528 2.827 1.00 0.00 566 THR A N 14
ATOM 13836 C CA . THR A 1 40 ? -0.308 3.703 1.927 1.00 0.00 566 THR A CA 14
ATOM 13837 C C . THR A 1 40 ? -0.210 2.243 2.366 1.00 0.00 566 THR A C 14
ATOM 13838 O O . THR A 1 40 ? -0.202 1.931 3.556 1.00 0.00 566 THR A O 14
ATOM 13849 N N . CYS A 1 41 ? -0.143 1.359 1.371 1.00 0.00 567 CYS A N 14
ATOM 13850 C CA . CYS A 1 41 ? -0.033 -0.078 1.603 1.00 0.00 567 CYS A CA 14
ATOM 13851 C C . CYS A 1 41 ? 1.307 -0.421 2.246 1.00 0.00 567 CYS A C 14
ATOM 13852 O O . CYS A 1 41 ? 2.362 -0.074 1.725 1.00 0.00 567 CYS A O 14
ATOM 13859 N N . SER A 1 42 ? 1.257 -1.084 3.390 1.00 0.00 568 SER A N 14
ATOM 13860 C CA . SER A 1 42 ? 2.463 -1.483 4.108 1.00 0.00 568 SER A CA 14
ATOM 13861 C C . SER A 1 42 ? 3.330 -2.448 3.297 1.00 0.00 568 SER A C 14
ATOM 13862 O O . SER A 1 42 ? 4.558 -2.367 3.326 1.00 0.00 568 SER A O 14
ATOM 13870 N N . GLY A 1 43 ? 2.684 -3.356 2.575 1.00 0.00 569 GLY A N 14
ATOM 13871 C CA . GLY A 1 43 ? 3.405 -4.339 1.784 1.00 0.00 569 GLY A CA 14
ATOM 13872 C C . GLY A 1 43 ? 4.352 -3.774 0.730 1.00 0.00 569 GLY A C 14
ATOM 13873 O O . GLY A 1 43 ? 5.474 -4.267 0.608 1.00 0.00 569 GLY A O 14
ATOM 13877 N N . CYS A 1 44 ? 3.937 -2.759 -0.032 1.00 0.00 570 CYS A N 14
ATOM 13878 C CA . CYS A 1 44 ? 4.813 -2.191 -1.065 1.00 0.00 570 CYS A CA 14
ATOM 13879 C C . CYS A 1 44 ? 5.110 -0.711 -0.849 1.00 0.00 570 CYS A C 14
ATOM 13880 O O . CYS A 1 44 ? 6.116 -0.206 -1.349 1.00 0.00 570 CYS A O 14
ATOM 13887 N N . ASN A 1 45 ? 4.228 -0.019 -0.132 1.00 0.00 571 ASN A N 14
ATOM 13888 C CA . ASN A 1 45 ? 4.388 1.414 0.152 1.00 0.00 571 ASN A CA 14
ATOM 13889 C C . ASN A 1 45 ? 3.984 2.299 -1.040 1.00 0.00 571 ASN A C 14
ATOM 13890 O O . ASN A 1 45 ? 3.596 3.449 -0.852 1.00 0.00 571 ASN A O 14
ATOM 13901 N N . ALA A 1 46 ? 4.100 1.784 -2.264 1.00 0.00 572 ALA A N 14
ATOM 13902 C CA . ALA A 1 46 ? 3.736 2.546 -3.452 1.00 0.00 572 ALA A CA 14
ATOM 13903 C C . ALA A 1 46 ? 2.224 2.721 -3.553 1.00 0.00 572 ALA A C 14
ATOM 13904 O O . ALA A 1 46 ? 1.727 3.788 -3.921 1.00 0.00 572 ALA A O 14
ATOM 13911 N N . ALA A 1 47 ? 1.505 1.654 -3.220 1.00 0.00 573 ALA A N 14
ATOM 13912 C CA . ALA A 1 47 ? 0.046 1.648 -3.269 1.00 0.00 573 ALA A CA 14
ATOM 13913 C C . ALA A 1 47 ? -0.587 2.525 -2.188 1.00 0.00 573 ALA A C 14
ATOM 13914 O O . ALA A 1 47 ? -0.024 2.711 -1.110 1.00 0.00 573 ALA A O 14
ATOM 13921 N N . ARG A 1 48 ? -1.755 3.077 -2.505 1.00 0.00 574 ARG A N 14
ATOM 13922 C CA . ARG A 1 48 ? -2.501 3.925 -1.579 1.00 0.00 574 ARG A CA 14
ATOM 13923 C C . ARG A 1 48 ? -3.975 3.542 -1.644 1.00 0.00 574 ARG A C 14
ATOM 13924 O O . ARG A 1 48 ? -4.541 3.466 -2.728 1.00 0.00 574 ARG A O 14
ATOM 13945 N N . TYR A 1 49 ? -4.594 3.305 -0.483 1.00 0.00 575 TYR A N 14
ATOM 13946 C CA . TYR A 1 49 ? -6.011 2.907 -0.427 1.00 0.00 575 TYR A CA 14
ATOM 13947 C C . TYR A 1 49 ? -6.866 3.915 0.341 1.00 0.00 575 TYR A C 14
ATOM 13948 O O . TYR A 1 49 ? -6.370 4.628 1.214 1.00 0.00 575 TYR A O 14
ATOM 13966 N N . CYS A 1 50 ? -8.163 3.968 0.006 1.00 0.00 576 CYS A N 14
ATOM 13967 C CA . CYS A 1 50 ? -9.082 4.895 0.667 1.00 0.00 576 CYS A CA 14
ATOM 13968 C C . CYS A 1 50 ? -10.056 4.205 1.621 1.00 0.00 576 CYS A C 14
ATOM 13969 O O . CYS A 1 50 ? -10.650 4.870 2.470 1.00 0.00 576 CYS A O 14
ATOM 13976 N N . GLY A 1 51 ? -10.236 2.891 1.506 1.00 0.00 577 GLY A N 14
ATOM 13977 C CA . GLY A 1 51 ? -11.167 2.238 2.408 1.00 0.00 577 GLY A CA 14
ATOM 13978 C C . GLY A 1 51 ? -10.979 0.740 2.558 1.00 0.00 577 GLY A C 14
ATOM 13979 O O . GLY A 1 51 ? -10.408 0.073 1.697 1.00 0.00 577 GLY A O 14
ATOM 13983 N N . SER A 1 52 ? -11.484 0.234 3.680 1.00 0.00 578 SER A N 14
ATOM 13984 C CA . SER A 1 52 ? -11.414 -1.186 4.012 1.00 0.00 578 SER A CA 14
ATOM 13985 C C . SER A 1 52 ? -12.138 -2.038 2.970 1.00 0.00 578 SER A C 14
ATOM 13986 O O . SER A 1 52 ? -11.642 -3.084 2.561 1.00 0.00 578 SER A O 14
ATOM 13994 N N . PHE A 1 53 ? -13.307 -1.585 2.535 1.00 0.00 579 PHE A N 14
ATOM 13995 C CA . PHE A 1 53 ? -14.074 -2.329 1.542 1.00 0.00 579 PHE A CA 14
ATOM 13996 C C . PHE A 1 53 ? -13.375 -2.263 0.189 1.00 0.00 579 PHE A C 14
ATOM 13997 O O . PHE A 1 53 ? -13.362 -3.231 -0.572 1.00 0.00 579 PHE A O 14
ATOM 14014 N N . CYS A 1 54 ? -12.794 -1.104 -0.089 1.00 0.00 580 CYS A N 14
ATOM 14015 C CA . CYS A 1 54 ? -12.077 -0.886 -1.342 1.00 0.00 580 CYS A CA 14
ATOM 14016 C C . CYS A 1 54 ? -10.903 -1.850 -1.477 1.00 0.00 580 CYS A C 14
ATOM 14017 O O . CYS A 1 54 ? -10.733 -2.495 -2.512 1.00 0.00 580 CYS A O 14
ATOM 14024 N N . GLN A 1 55 ? -10.092 -1.934 -0.426 1.00 0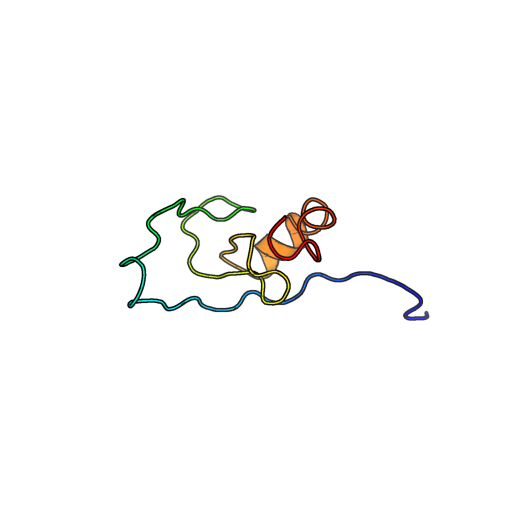.00 581 GLN A N 14
ATOM 14025 C CA . GLN A 1 55 ? -8.929 -2.813 -0.432 1.00 0.00 581 GLN A CA 14
ATOM 14026 C C . GLN A 1 55 ? -9.298 -4.289 -0.451 1.00 0.00 581 GLN A C 14
ATOM 14027 O O . GLN A 1 55 ? -8.557 -5.102 -0.991 1.00 0.00 581 GLN A O 14
ATOM 14041 N N . HIS A 1 56 ? -10.430 -4.647 0.137 1.00 0.00 582 HIS A N 14
ATOM 14042 C CA . HIS A 1 56 ? -10.841 -6.044 0.166 1.00 0.00 582 HIS A CA 14
ATOM 14043 C C . HIS A 1 56 ? -11.040 -6.620 -1.236 1.00 0.00 582 HIS A C 14
ATOM 14044 O O . HIS A 1 56 ? -10.544 -7.705 -1.538 1.00 0.00 582 HIS A O 14
ATOM 14059 N N . ARG A 1 57 ? -11.759 -5.898 -2.091 1.00 0.00 583 ARG A N 14
ATOM 14060 C CA . ARG A 1 57 ? -12.008 -6.372 -3.450 1.00 0.00 583 ARG A CA 14
ATOM 14061 C C . ARG A 1 57 ? -10.777 -6.263 -4.350 1.00 0.00 583 ARG A C 14
ATOM 14062 O O . ARG A 1 57 ? -10.422 -7.214 -5.046 1.00 0.00 583 ARG A O 14
ATOM 14083 N N . ASP A 1 58 ? -10.127 -5.103 -4.333 1.00 0.00 584 ASP A N 14
ATOM 14084 C CA . ASP A 1 58 ? -8.940 -4.861 -5.150 1.00 0.00 584 ASP A CA 14
ATOM 14085 C C . ASP A 1 58 ? -7.736 -5.703 -4.735 1.00 0.00 584 ASP A C 14
ATOM 14086 O O . ASP A 1 58 ? -6.959 -6.134 -5.584 1.00 0.00 584 ASP A O 14
ATOM 14095 N N . TRP A 1 59 ? -7.584 -5.913 -3.432 1.00 0.00 585 TRP A N 14
ATOM 14096 C CA . TRP A 1 59 ? -6.464 -6.688 -2.902 1.00 0.00 585 TRP A CA 14
ATOM 14097 C C . TRP A 1 59 ? -6.148 -7.960 -3.699 1.00 0.00 585 TRP A C 14
ATOM 14098 O O . TRP A 1 59 ? -4.975 -8.259 -3.934 1.00 0.00 585 TRP A O 14
ATOM 14119 N N . GLU A 1 60 ? -7.150 -8.708 -4.130 1.00 0.00 586 GLU A N 14
ATOM 14120 C CA . GLU A 1 60 ? -6.872 -9.928 -4.891 1.00 0.00 586 GLU A CA 14
ATOM 14121 C C . GLU A 1 60 ? -6.063 -9.584 -6.131 1.00 0.00 586 GLU A C 14
ATOM 14122 O O . GLU A 1 60 ? -5.196 -10.338 -6.554 1.00 0.00 586 GLU A O 14
ATOM 14134 N N . LYS A 1 61 ? -6.384 -8.452 -6.719 1.00 0.00 587 LYS A N 14
ATOM 14135 C CA . LYS A 1 61 ? -5.690 -7.988 -7.911 1.00 0.00 587 LYS A CA 14
ATOM 14136 C C . LYS A 1 61 ? -4.407 -7.223 -7.553 1.00 0.00 587 LYS A C 14
ATOM 14137 O O . LYS A 1 61 ? -3.591 -6.939 -8.430 1.00 0.00 587 LYS A O 14
ATOM 14156 N N . HIS A 1 62 ? -4.210 -6.903 -6.270 1.00 0.00 588 HIS A N 14
ATOM 14157 C CA . HIS A 1 62 ? -3.030 -6.156 -5.855 1.00 0.00 588 HIS A CA 14
ATOM 14158 C C . HIS A 1 62 ? -1.860 -7.080 -5.544 1.00 0.00 588 HIS A C 14
ATOM 14159 O O . HIS A 1 62 ? -0.715 -6.758 -5.835 1.00 0.00 588 HIS A O 14
ATOM 14173 N N . HIS A 1 63 ? -2.162 -8.216 -4.930 1.00 0.00 589 HIS A N 14
ATOM 14174 C CA . HIS A 1 63 ? -1.145 -9.200 -4.564 1.00 0.00 589 HIS A CA 14
ATOM 14175 C C . HIS A 1 63 ? -0.229 -9.579 -5.732 1.00 0.00 589 HIS A C 14
ATOM 14176 O O . HIS A 1 63 ? 0.868 -10.094 -5.515 1.00 0.00 589 HIS A O 14
ATOM 14191 N N . HIS A 1 64 ? -0.666 -9.332 -6.962 1.00 0.00 590 HIS A N 14
ATOM 14192 C CA . HIS A 1 64 ? 0.147 -9.665 -8.129 1.00 0.00 590 HIS A CA 14
ATOM 14193 C C . HIS A 1 64 ? 1.194 -8.580 -8.407 1.00 0.00 590 HIS A C 14
ATOM 14194 O O . HIS A 1 64 ? 2.195 -8.834 -9.077 1.00 0.00 590 HIS A O 14
ATOM 14209 N N . VAL A 1 65 ? 0.957 -7.375 -7.891 1.00 0.00 591 VAL A N 14
ATOM 14210 C CA . VAL A 1 65 ? 1.882 -6.257 -8.084 1.00 0.00 591 VAL A CA 14
ATOM 14211 C C . VAL A 1 65 ? 2.640 -5.909 -6.799 1.00 0.00 591 VAL A C 14
ATOM 14212 O O . VAL A 1 65 ? 3.753 -5.386 -6.852 1.00 0.00 591 VAL A O 14
ATOM 14225 N N . CYS A 1 66 ? 2.035 -6.202 -5.649 1.00 0.00 592 CYS A N 14
ATOM 14226 C CA . CYS A 1 66 ? 2.659 -5.910 -4.359 1.00 0.00 592 CYS A CA 14
ATOM 14227 C C . CYS A 1 66 ? 4.022 -6.594 -4.254 1.00 0.00 592 CYS A C 14
ATOM 14228 O O . CYS A 1 66 ? 4.248 -7.654 -4.837 1.00 0.00 592 CYS A O 14
ATOM 14235 N N . GLY A 1 67 ? 4.920 -5.970 -3.504 1.00 0.00 593 GLY A N 14
ATOM 14236 C CA . GLY A 1 67 ? 6.260 -6.494 -3.327 1.00 0.00 593 GLY A CA 14
ATOM 14237 C C . GLY A 1 67 ? 7.259 -5.811 -4.244 1.00 0.00 593 GLY A C 14
ATOM 14238 O O . GLY A 1 67 ? 8.459 -5.793 -3.966 1.00 0.00 593 GLY A O 14
ATOM 14242 N N . GLN A 1 68 ? 6.758 -5.247 -5.342 1.00 0.00 594 GLN A N 14
ATOM 14243 C CA . GLN A 1 68 ? 7.606 -4.552 -6.304 1.00 0.00 594 GLN A CA 14
ATOM 14244 C C . GLN A 1 68 ? 8.088 -3.225 -5.720 1.00 0.00 594 GLN A C 14
ATOM 14245 O O . GLN A 1 68 ? 9.224 -2.809 -5.951 1.00 0.00 594 GLN A O 14
ATOM 14259 N N . SER A 1 69 ? 7.186 -2.569 -4.982 1.00 0.00 595 SER A N 14
ATOM 14260 C CA . SER A 1 69 ? 7.459 -1.280 -4.339 1.00 0.00 595 SER A CA 14
ATOM 14261 C C . SER A 1 69 ? 7.281 -0.133 -5.333 1.00 0.00 595 SER A C 14
ATOM 14262 O O . SER A 1 69 ? 6.580 -0.276 -6.333 1.00 0.00 595 SER A O 14
ATOM 14270 N N . LEU A 1 70 ? 7.900 1.011 -5.052 1.00 0.00 596 LEU A N 14
ATOM 14271 C CA . LEU A 1 70 ? 7.797 2.165 -5.938 1.00 0.00 596 LEU A CA 14
ATOM 14272 C C . LEU A 1 70 ? 8.480 1.875 -7.271 1.00 0.00 596 LEU A C 14
ATOM 14273 O O . LEU A 1 70 ? 9.434 1.100 -7.333 1.00 0.00 596 LEU A O 14
ATOM 14289 N N . GLN A 1 71 ? 7.990 2.502 -8.337 1.00 0.00 597 GLN A N 14
ATOM 14290 C CA . GLN A 1 71 ? 8.555 2.303 -9.667 1.00 0.00 597 GLN A CA 14
ATOM 14291 C C . GLN A 1 71 ? 9.239 3.572 -10.163 1.00 0.00 597 GLN A C 14
ATOM 14292 O O . GLN A 1 71 ? 10.446 3.509 -10.481 1.00 0.00 597 GLN A O 14
ATOM 14309 N N . GLY A 1 1 ? 4.679 -18.729 -6.811 1.00 0.00 527 GLY A N 15
ATOM 14310 C CA . GLY A 1 1 ? 5.833 -19.658 -6.960 1.00 0.00 527 GLY A CA 15
ATOM 14311 C C . GLY A 1 1 ? 5.469 -21.092 -6.628 1.00 0.00 527 GLY A C 15
ATOM 14312 O O . GLY A 1 1 ? 4.866 -21.790 -7.443 1.00 0.00 527 GLY A O 15
ATOM 14318 N N . SER A 1 2 ? 5.836 -21.532 -5.429 1.00 0.00 528 SER A N 15
ATOM 14319 C CA . SER A 1 2 ? 5.544 -22.892 -4.992 1.00 0.00 528 SER A CA 15
ATOM 14320 C C . SER A 1 2 ? 4.159 -22.994 -4.348 1.00 0.00 528 SER A C 15
ATOM 14321 O O . SER A 1 2 ? 3.699 -24.090 -4.030 1.00 0.00 528 SER A O 15
ATOM 14329 N N . ALA A 1 3 ? 3.499 -21.853 -4.153 1.00 0.00 529 ALA A N 15
ATOM 14330 C CA . ALA A 1 3 ? 2.173 -21.834 -3.546 1.00 0.00 529 ALA A CA 15
ATOM 14331 C C . ALA A 1 3 ? 2.245 -22.183 -2.063 1.00 0.00 529 ALA A C 15
ATOM 14332 O O . ALA A 1 3 ? 3.315 -22.500 -1.542 1.00 0.00 529 ALA A O 15
ATOM 14339 N N . SER A 1 4 ? 1.100 -22.125 -1.389 1.00 0.00 530 SER A N 15
ATOM 14340 C CA . SER A 1 4 ? 1.034 -22.434 0.034 1.00 0.00 530 SER A CA 15
ATOM 14341 C C . SER A 1 4 ? -0.414 -22.486 0.511 1.00 0.00 530 SER A C 15
ATOM 14342 O O . SER A 1 4 ? -0.894 -23.526 0.961 1.00 0.00 530 SER A O 15
ATOM 14350 N N . SER A 1 5 ? -1.101 -21.354 0.407 1.00 0.00 531 SER A N 15
ATOM 14351 C CA . SER A 1 5 ? -2.495 -21.260 0.826 1.00 0.00 531 SER A CA 15
ATOM 14352 C C . SER A 1 5 ? -3.117 -19.953 0.347 1.00 0.00 531 SER A C 15
ATOM 14353 O O . SER A 1 5 ? -2.506 -19.206 -0.418 1.00 0.00 531 SER A O 15
ATOM 14361 N N . GLN A 1 6 ? -4.338 -19.685 0.797 1.00 0.00 532 GLN A N 15
ATOM 14362 C CA . GLN A 1 6 ? -5.039 -18.465 0.413 1.00 0.00 532 GLN A CA 15
ATOM 14363 C C . GLN A 1 6 ? -4.170 -17.240 0.687 1.00 0.00 532 GLN A C 15
ATOM 14364 O O . GLN A 1 6 ? -3.521 -17.146 1.728 1.00 0.00 532 GLN A O 15
ATOM 14378 N N . VAL A 1 7 ? -4.165 -16.302 -0.256 1.00 0.00 533 VAL A N 15
ATOM 14379 C CA . VAL A 1 7 ? -3.376 -15.084 -0.122 1.00 0.00 533 VAL A CA 15
ATOM 14380 C C . VAL A 1 7 ? -4.084 -14.061 0.761 1.00 0.00 533 VAL A C 15
ATOM 14381 O O . VAL A 1 7 ? -5.295 -13.862 0.655 1.00 0.00 533 VAL A O 15
ATOM 14394 N N . VAL A 1 8 ? -3.311 -13.387 1.608 1.00 0.00 534 VAL A N 15
ATOM 14395 C CA . VAL A 1 8 ? -3.860 -12.388 2.518 1.00 0.00 534 VAL A CA 15
ATOM 14396 C C . VAL A 1 8 ? -3.241 -11.015 2.273 1.00 0.00 534 VAL A C 15
ATOM 14397 O O . VAL A 1 8 ? -2.075 -10.906 1.895 1.00 0.00 534 VAL A O 15
ATOM 14410 N N . MET A 1 9 ? -4.036 -9.968 2.486 1.00 0.00 535 MET A N 15
ATOM 14411 C CA . MET A 1 9 ? -3.567 -8.600 2.285 1.00 0.00 535 MET A CA 15
ATOM 14412 C C . MET A 1 9 ? -2.871 -8.064 3.535 1.00 0.00 535 MET A C 15
ATOM 14413 O O . MET A 1 9 ? -3.198 -8.463 4.652 1.00 0.00 535 MET A O 15
ATOM 14427 N N . PRO A 1 10 ? -1.894 -7.154 3.363 1.00 0.00 536 PRO A N 15
ATOM 14428 C CA . PRO A 1 10 ? -1.161 -6.561 4.484 1.00 0.00 536 PRO A CA 15
ATOM 14429 C C . PRO A 1 10 ? -1.925 -5.393 5.121 1.00 0.00 536 PRO A C 15
ATOM 14430 O O . PRO A 1 10 ? -2.736 -4.746 4.455 1.00 0.00 536 PRO A O 15
ATOM 14441 N N . PRO A 1 11 ? -1.697 -5.107 6.418 1.00 0.00 537 PRO A N 15
ATOM 14442 C CA . PRO A 1 11 ? -2.375 -3.998 7.104 1.00 0.00 537 PRO A CA 15
ATOM 14443 C C . PRO A 1 11 ? -2.047 -2.647 6.471 1.00 0.00 537 PRO A C 15
ATOM 14444 O O . PRO A 1 11 ? -0.959 -2.454 5.928 1.00 0.00 537 PRO A O 15
ATOM 14455 N N . LEU A 1 12 ? -2.991 -1.714 6.536 1.00 0.00 538 LEU A N 15
ATOM 14456 C CA . LEU A 1 12 ? -2.794 -0.384 5.973 1.00 0.00 538 LEU A CA 15
ATOM 14457 C C . LEU A 1 12 ? -2.110 0.533 6.976 1.00 0.00 538 LEU A C 15
ATOM 14458 O O . LEU A 1 12 ? -2.107 0.263 8.177 1.00 0.00 538 LEU A O 15
ATOM 14474 N N . VAL A 1 13 ? -1.531 1.615 6.474 1.00 0.00 539 VAL A N 15
ATOM 14475 C CA . VAL A 1 13 ? -0.847 2.576 7.323 1.00 0.00 539 VAL A CA 15
ATOM 14476 C C . VAL A 1 13 ? -1.363 3.983 7.047 1.00 0.00 539 VAL A C 15
ATOM 14477 O O . VAL A 1 13 ? -1.799 4.278 5.938 1.00 0.00 539 VAL A O 15
ATOM 14490 N N . ARG A 1 14 ? -1.305 4.837 8.060 1.00 0.00 540 ARG A N 15
ATOM 14491 C CA . ARG A 1 14 ? -1.767 6.217 7.945 1.00 0.00 540 ARG A CA 15
ATOM 14492 C C . ARG A 1 14 ? -3.298 6.263 7.896 1.00 0.00 540 ARG A C 15
ATOM 14493 O O . ARG A 1 14 ? -3.962 5.360 8.407 1.00 0.00 540 ARG A O 15
ATOM 14514 N N . GLY A 1 15 ? -3.863 7.306 7.284 1.00 0.00 541 GLY A N 15
ATOM 14515 C CA . GLY A 1 15 ? -5.309 7.426 7.200 1.00 0.00 541 GLY A CA 15
ATOM 14516 C C . GLY A 1 15 ? -5.944 8.043 8.440 1.00 0.00 541 GLY A C 15
ATOM 14517 O O . GLY A 1 15 ? -6.981 8.700 8.343 1.00 0.00 541 GLY A O 15
ATOM 14521 N N . ALA A 1 16 ? -5.331 7.837 9.607 1.00 0.00 542 ALA A N 15
ATOM 14522 C CA . ALA A 1 16 ? -5.857 8.381 10.854 1.00 0.00 542 ALA A CA 15
ATOM 14523 C C . ALA A 1 16 ? -5.816 9.903 10.853 1.00 0.00 542 ALA A C 15
ATOM 14524 O O . ALA A 1 16 ? -6.763 10.561 11.283 1.00 0.00 542 ALA A O 15
ATOM 14531 N N . GLN A 1 17 ? -4.710 10.450 10.356 1.00 0.00 543 GLN A N 15
ATOM 14532 C CA . GLN A 1 17 ? -4.519 11.896 10.288 1.00 0.00 543 GLN A CA 15
ATOM 14533 C C . GLN A 1 17 ? -3.085 12.223 9.884 1.00 0.00 543 GLN A C 15
ATOM 14534 O O . GLN A 1 17 ? -2.155 12.052 10.672 1.00 0.00 543 GLN A O 15
ATOM 14548 N N . GLN A 1 18 ? -2.910 12.698 8.657 1.00 0.00 544 GLN A N 15
ATOM 14549 C CA . GLN A 1 18 ? -1.584 13.047 8.158 1.00 0.00 544 GLN A CA 15
ATOM 14550 C C . GLN A 1 18 ? -1.308 14.534 8.350 1.00 0.00 544 GLN A C 15
ATOM 14551 O O . GLN A 1 18 ? -0.645 14.934 9.308 1.00 0.00 544 GLN A O 15
ATOM 14565 N N . LYS A 1 19 ? -1.825 15.347 7.437 1.00 0.00 545 LYS A N 15
ATOM 14566 C CA . LYS A 1 19 ? -1.639 16.792 7.502 1.00 0.00 545 LYS A CA 15
ATOM 14567 C C . LYS A 1 19 ? -2.941 17.515 7.180 1.00 0.00 545 LYS A C 15
ATOM 14568 O O . LYS A 1 19 ? -3.991 16.889 7.038 1.00 0.00 545 LYS A O 15
ATOM 14587 N N . ASN A 1 20 ? -2.867 18.836 7.067 1.00 0.00 546 ASN A N 15
ATOM 14588 C CA . ASN A 1 20 ? -4.044 19.637 6.758 1.00 0.00 546 ASN A CA 15
ATOM 14589 C C . ASN A 1 20 ? -4.110 19.913 5.262 1.00 0.00 546 ASN A C 15
ATOM 14590 O O . ASN A 1 20 ? -5.119 19.643 4.610 1.00 0.00 546 ASN A O 15
ATOM 14601 N N . GLY A 1 21 ? -3.024 20.459 4.723 1.00 0.00 547 GLY A N 15
ATOM 14602 C CA . GLY A 1 21 ? -2.967 20.761 3.305 1.00 0.00 547 GLY A CA 15
ATOM 14603 C C . GLY A 1 21 ? -1.945 21.836 2.978 1.00 0.00 547 GLY A C 15
ATOM 14604 O O . GLY A 1 21 ? -2.116 22.591 2.021 1.00 0.00 547 GLY A O 15
ATOM 14608 N N . ARG A 1 22 ? -0.880 21.906 3.774 1.00 0.00 548 ARG A N 15
ATOM 14609 C CA . ARG A 1 22 ? 0.169 22.898 3.564 1.00 0.00 548 ARG A CA 15
ATOM 14610 C C . ARG A 1 22 ? 0.798 22.759 2.182 1.00 0.00 548 ARG A C 15
ATOM 14611 O O . ARG A 1 22 ? 1.248 23.745 1.599 1.00 0.00 548 ARG A O 15
ATOM 14632 N N . GLY A 1 23 ? 0.827 21.536 1.660 1.00 0.00 549 GLY A N 15
ATOM 14633 C CA . GLY A 1 23 ? 1.401 21.300 0.347 1.00 0.00 549 GLY A CA 15
ATOM 14634 C C . GLY A 1 23 ? 0.393 20.702 -0.614 1.00 0.00 549 GLY A C 15
ATOM 14635 O O . GLY A 1 23 ? -0.614 21.334 -0.934 1.00 0.00 549 GLY A O 15
ATOM 14639 N N . SER A 1 24 ? 0.663 19.485 -1.075 1.00 0.00 550 SER A N 15
ATOM 14640 C CA . SER A 1 24 ? -0.230 18.803 -2.002 1.00 0.00 550 SER A CA 15
ATOM 14641 C C . SER A 1 24 ? 0.103 17.314 -2.057 1.00 0.00 550 SER A C 15
ATOM 14642 O O . SER A 1 24 ? 1.225 16.914 -1.745 1.00 0.00 550 SER A O 15
ATOM 14650 N N . ASP A 1 25 ? -0.869 16.496 -2.449 1.00 0.00 551 ASP A N 15
ATOM 14651 C CA . ASP A 1 25 ? -0.653 15.057 -2.541 1.00 0.00 551 ASP A CA 15
ATOM 14652 C C . ASP A 1 25 ? -0.325 14.649 -3.974 1.00 0.00 551 ASP A C 15
ATOM 14653 O O . ASP A 1 25 ? -0.974 15.096 -4.919 1.00 0.00 551 ASP A O 15
ATOM 14662 N N . SER A 1 26 ? 0.685 13.799 -4.127 1.00 0.00 552 SER A N 15
ATOM 14663 C CA . SER A 1 26 ? 1.094 13.335 -5.447 1.00 0.00 552 SER A CA 15
ATOM 14664 C C . SER A 1 26 ? 1.157 11.811 -5.507 1.00 0.00 552 SER A C 15
ATOM 14665 O O . SER A 1 26 ? 1.532 11.154 -4.536 1.00 0.00 552 SER A O 15
ATOM 14673 N N . SER A 1 27 ? 0.776 11.264 -6.656 1.00 0.00 553 SER A N 15
ATOM 14674 C CA . SER A 1 27 ? 0.787 9.819 -6.861 1.00 0.00 553 SER A CA 15
ATOM 14675 C C . SER A 1 27 ? -0.164 9.128 -5.887 1.00 0.00 553 SER A C 15
ATOM 14676 O O . SER A 1 27 ? 0.247 8.289 -5.085 1.00 0.00 553 SER A O 15
ATOM 14684 N N . GLU A 1 28 ? -1.439 9.495 -5.970 1.00 0.00 554 GLU A N 15
ATOM 14685 C CA . GLU A 1 28 ? -2.467 8.926 -5.103 1.00 0.00 554 GLU A CA 15
ATOM 14686 C C . GLU A 1 28 ? -3.476 8.131 -5.937 1.00 0.00 554 GLU A C 15
ATOM 14687 O O . GLU A 1 28 ? -3.126 7.631 -7.006 1.00 0.00 554 GLU A O 15
ATOM 14699 N N . SER A 1 29 ? -4.709 7.992 -5.430 1.00 0.00 555 SER A N 15
ATOM 14700 C CA . SER A 1 29 ? -5.772 7.256 -6.126 1.00 0.00 555 SER A CA 15
ATOM 14701 C C . SER A 1 29 ? -5.638 5.752 -5.903 1.00 0.00 555 SER A C 15
ATOM 14702 O O . SER A 1 29 ? -4.586 5.169 -6.159 1.00 0.00 555 SER A O 15
ATOM 14710 N N . CYS A 1 30 ? -6.715 5.128 -5.423 1.00 0.00 556 CYS A N 15
ATOM 14711 C CA . CYS A 1 30 ? -6.705 3.689 -5.171 1.00 0.00 556 CYS A CA 15
ATOM 14712 C C . CYS A 1 30 ? -6.845 2.922 -6.460 1.00 0.00 556 CYS A C 15
ATOM 14713 O O . CYS A 1 30 ? -7.297 3.451 -7.475 1.00 0.00 556 CYS A O 15
ATOM 14720 N N . TRP A 1 31 ? -6.454 1.667 -6.406 1.00 0.00 557 TRP A N 15
ATOM 14721 C CA . TRP A 1 31 ? -6.549 0.815 -7.567 1.00 0.00 557 TRP A CA 15
ATOM 14722 C C . TRP A 1 31 ? -8.021 0.440 -7.782 1.00 0.00 557 TRP A C 15
ATOM 14723 O O . TRP A 1 31 ? -8.425 0.055 -8.879 1.00 0.00 557 TRP A O 15
ATOM 14744 N N . ASN A 1 32 ? -8.813 0.565 -6.706 1.00 0.00 558 ASN A N 15
ATOM 14745 C CA . ASN A 1 32 ? -10.237 0.248 -6.744 1.00 0.00 558 ASN A CA 15
ATOM 14746 C C . ASN A 1 32 ? -11.108 1.454 -7.124 1.00 0.00 558 ASN A C 15
ATOM 14747 O O . ASN A 1 32 ? -11.581 1.551 -8.257 1.00 0.00 558 ASN A O 15
ATOM 14758 N N . CYS A 1 33 ? -11.316 2.372 -6.169 1.00 0.00 559 CYS A N 15
ATOM 14759 C CA . CYS A 1 33 ? -12.146 3.556 -6.406 1.00 0.00 559 CYS A CA 15
ATOM 14760 C C . CYS A 1 33 ? -11.387 4.684 -7.114 1.00 0.00 559 CYS A C 15
ATOM 14761 O O . CYS A 1 33 ? -11.906 5.291 -8.050 1.00 0.00 559 CYS A O 15
ATOM 14768 N N . GLY A 1 34 ? -10.168 4.964 -6.666 1.00 0.00 560 GLY A N 15
ATOM 14769 C CA . GLY A 1 34 ? -9.372 6.021 -7.275 1.00 0.00 560 GLY A CA 15
ATOM 14770 C C . GLY A 1 34 ? -9.637 7.399 -6.678 1.00 0.00 560 GLY A C 15
ATOM 14771 O O . GLY A 1 34 ? -8.817 8.306 -6.807 1.00 0.00 560 GLY A O 15
ATOM 14775 N N . ARG A 1 35 ? -10.784 7.556 -6.027 1.00 0.00 561 ARG A N 15
ATOM 14776 C CA . ARG A 1 35 ? -11.155 8.825 -5.409 1.00 0.00 561 ARG A CA 15
ATOM 14777 C C . ARG A 1 35 ? -10.340 9.103 -4.148 1.00 0.00 561 ARG A C 15
ATOM 14778 O O . ARG A 1 35 ? -10.289 8.263 -3.255 1.00 0.00 561 ARG A O 15
ATOM 14799 N N . LYS A 1 36 ? -9.719 10.298 -4.120 1.00 0.00 562 LYS A N 15
ATOM 14800 C CA . LYS A 1 36 ? -8.883 10.800 -3.006 1.00 0.00 562 LYS A CA 15
ATOM 14801 C C . LYS A 1 36 ? -8.415 9.723 -2.021 1.00 0.00 562 LYS A C 15
ATOM 14802 O O . LYS A 1 36 ? -9.213 9.153 -1.275 1.00 0.00 562 LYS A O 15
ATOM 14821 N N . ALA A 1 37 ? -7.105 9.506 -1.974 1.00 0.00 563 ALA A N 15
ATOM 14822 C CA . ALA A 1 37 ? -6.527 8.507 -1.085 1.00 0.00 563 ALA A CA 15
ATOM 14823 C C . ALA A 1 37 ? -6.566 8.980 0.372 1.00 0.00 563 ALA A C 15
ATOM 14824 O O . ALA A 1 37 ? -7.356 9.857 0.722 1.00 0.00 563 ALA A O 15
ATOM 14831 N N . SER A 1 38 ? -5.710 8.400 1.214 1.00 0.00 564 SER A N 15
ATOM 14832 C CA . SER A 1 38 ? -5.659 8.766 2.637 1.00 0.00 564 SER A CA 15
ATOM 14833 C C . SER A 1 38 ? -4.716 7.853 3.432 1.00 0.00 564 SER A C 15
ATOM 14834 O O . SER A 1 38 ? -4.198 8.244 4.480 1.00 0.00 564 SER A O 15
ATOM 14842 N N . GLU A 1 39 ? -4.497 6.645 2.925 1.00 0.00 565 GLU A N 15
ATOM 14843 C CA . GLU A 1 39 ? -3.624 5.676 3.572 1.00 0.00 565 GLU A CA 15
ATOM 14844 C C . GLU A 1 39 ? -2.832 4.907 2.515 1.00 0.00 565 GLU A C 15
ATOM 14845 O O . GLU A 1 39 ? -3.246 4.826 1.363 1.00 0.00 565 GLU A O 15
ATOM 14857 N N . THR A 1 40 ? -1.692 4.354 2.912 1.00 0.00 566 THR A N 15
ATOM 14858 C CA . THR A 1 40 ? -0.839 3.600 1.993 1.00 0.00 566 THR A CA 15
ATOM 14859 C C . THR A 1 40 ? -0.734 2.131 2.392 1.00 0.00 566 THR A C 15
ATOM 14860 O O . THR A 1 40 ? -0.653 1.808 3.577 1.00 0.00 566 THR A O 15
ATOM 14871 N N . CYS A 1 41 ? -0.743 1.240 1.397 1.00 0.00 567 CYS A N 15
ATOM 14872 C CA . CYS A 1 41 ? -0.647 -0.191 1.660 1.00 0.00 567 CYS A CA 15
ATOM 14873 C C . CYS A 1 41 ? 0.731 -0.563 2.185 1.00 0.00 567 CYS A C 15
ATOM 14874 O O . CYS A 1 41 ? 1.744 -0.187 1.600 1.00 0.00 567 CYS A O 15
ATOM 14881 N N . SER A 1 42 ? 0.769 -1.298 3.286 1.00 0.00 568 SER A N 15
ATOM 14882 C CA . SER A 1 42 ? 2.036 -1.719 3.864 1.00 0.00 568 SER A CA 15
ATOM 14883 C C . SER A 1 42 ? 2.766 -2.644 2.898 1.00 0.00 568 SER A C 15
ATOM 14884 O O . SER A 1 42 ? 2.265 -2.941 1.814 1.00 0.00 568 SER A O 15
ATOM 14892 N N . GLY A 1 43 ? 3.946 -3.096 3.296 1.00 0.00 569 GLY A N 15
ATOM 14893 C CA . GLY A 1 43 ? 4.725 -3.982 2.450 1.00 0.00 569 GLY A CA 15
ATOM 14894 C C . GLY A 1 43 ? 5.248 -3.310 1.195 1.00 0.00 569 GLY A C 15
ATOM 14895 O O . GLY A 1 43 ? 6.431 -2.979 1.110 1.00 0.00 569 GLY A O 15
ATOM 14899 N N . CYS A 1 44 ? 4.369 -3.104 0.214 1.00 0.00 570 CYS A N 15
ATOM 14900 C CA . CYS A 1 44 ? 4.775 -2.470 -1.038 1.00 0.00 570 CYS A CA 15
ATOM 14901 C C . CYS A 1 44 ? 4.970 -0.965 -0.847 1.00 0.00 570 CYS A C 15
ATOM 14902 O O . CYS A 1 44 ? 5.886 -0.370 -1.414 1.00 0.00 570 CYS A O 15
ATOM 14909 N N . ASN A 1 45 ? 4.103 -0.361 -0.043 1.00 0.00 571 ASN A N 15
ATOM 14910 C CA . ASN A 1 45 ? 4.176 1.074 0.235 1.00 0.00 571 ASN A CA 15
ATOM 14911 C C . ASN A 1 45 ? 4.105 1.882 -1.060 1.00 0.00 571 ASN A C 15
ATOM 14912 O O . ASN A 1 45 ? 4.550 3.028 -1.116 1.00 0.00 571 ASN A O 15
ATOM 14923 N N . ALA A 1 46 ? 3.542 1.267 -2.093 1.00 0.00 572 ALA A N 15
ATOM 14924 C CA . ALA A 1 46 ? 3.400 1.900 -3.396 1.00 0.00 572 ALA A CA 15
ATOM 14925 C C . ALA A 1 46 ? 1.945 2.229 -3.666 1.00 0.00 572 ALA A C 15
ATOM 14926 O O . ALA A 1 46 ? 1.611 3.265 -4.242 1.00 0.00 572 ALA A O 15
ATOM 14933 N N . ALA A 1 47 ? 1.088 1.319 -3.231 1.00 0.00 573 ALA A N 15
ATOM 14934 C CA . ALA A 1 47 ? -0.351 1.453 -3.405 1.00 0.00 573 ALA A CA 15
ATOM 14935 C C . ALA A 1 47 ? -0.947 2.465 -2.423 1.00 0.00 573 ALA A C 15
ATOM 14936 O O . ALA A 1 47 ? -0.636 2.442 -1.234 1.00 0.00 573 ALA A O 15
ATOM 14943 N N . ARG A 1 48 ? -1.806 3.348 -2.923 1.00 0.00 574 ARG A N 15
ATOM 14944 C CA . ARG A 1 48 ? -2.448 4.352 -2.078 1.00 0.00 574 ARG A CA 15
ATOM 14945 C C . ARG A 1 48 ? -3.926 4.022 -1.949 1.00 0.00 574 ARG A C 15
ATOM 14946 O O . ARG A 1 48 ? -4.669 4.112 -2.916 1.00 0.00 574 ARG A O 15
ATOM 14967 N N . TYR A 1 49 ? -4.357 3.663 -0.744 1.00 0.00 575 TYR A N 15
ATOM 14968 C CA . TYR A 1 49 ? -5.758 3.306 -0.506 1.00 0.00 575 TYR A CA 15
ATOM 14969 C C . TYR A 1 49 ? -6.464 4.340 0.359 1.00 0.00 575 TYR A C 15
ATOM 14970 O O . TYR A 1 49 ? -5.823 5.071 1.106 1.00 0.00 575 TYR A O 15
ATOM 14988 N N . CYS A 1 50 ? -7.788 4.404 0.238 1.00 0.00 576 CYS A N 15
ATOM 14989 C CA . CYS A 1 50 ? -8.578 5.350 1.020 1.00 0.00 576 CYS A CA 15
ATOM 14990 C C . CYS A 1 50 ? -9.335 4.650 2.148 1.00 0.00 576 CYS A C 15
ATOM 14991 O O . CYS A 1 50 ? -9.876 5.309 3.035 1.00 0.00 576 CYS A O 15
ATOM 14998 N N . GLY A 1 51 ? -9.380 3.317 2.120 1.00 0.00 577 GLY A N 15
ATOM 14999 C CA . GLY A 1 51 ? -10.086 2.602 3.166 1.00 0.00 577 GLY A CA 15
ATOM 15000 C C . GLY A 1 51 ? -9.900 1.095 3.122 1.00 0.00 577 GLY A C 15
ATOM 15001 O O . GLY A 1 51 ? -9.491 0.528 2.108 1.00 0.00 577 GLY A O 15
ATOM 15005 N N . SER A 1 52 ? -10.212 0.463 4.247 1.00 0.00 578 SER A N 15
ATOM 15006 C CA . SER A 1 52 ? -10.101 -0.988 4.382 1.00 0.00 578 SER A CA 15
ATOM 15007 C C . SER A 1 52 ? -10.968 -1.696 3.343 1.00 0.00 578 SER A C 15
ATOM 15008 O O . SER A 1 52 ? -10.597 -2.749 2.824 1.00 0.00 578 SER A O 15
ATOM 15016 N N . PHE A 1 53 ? -12.119 -1.105 3.039 1.00 0.00 579 PHE A N 15
ATOM 15017 C CA . PHE A 1 53 ? -13.043 -1.669 2.058 1.00 0.00 579 PHE A CA 15
ATOM 15018 C C . PHE A 1 53 ? -12.396 -1.677 0.675 1.00 0.00 579 PHE A C 15
ATOM 15019 O O . PHE A 1 53 ? -12.544 -2.625 -0.099 1.00 0.00 579 PHE A O 15
ATOM 15036 N N . CYS A 1 54 ? -11.675 -0.602 0.389 1.00 0.00 580 CYS A N 15
ATOM 15037 C CA . CYS A 1 54 ? -10.994 -0.458 -0.893 1.00 0.00 580 CYS A CA 15
ATOM 15038 C C . CYS A 1 54 ? -9.914 -1.529 -1.048 1.00 0.00 580 CYS A C 15
ATOM 15039 O O . CYS A 1 54 ? -9.756 -2.115 -2.120 1.00 0.00 580 CYS A O 15
ATOM 15046 N N . GLN A 1 55 ? -9.169 -1.772 0.026 1.00 0.00 581 GLN A N 15
ATOM 15047 C CA . GLN A 1 55 ? -8.109 -2.779 0.014 1.00 0.00 581 GLN A CA 15
ATOM 15048 C C . GLN A 1 55 ? -8.638 -4.175 -0.308 1.00 0.00 581 GLN A C 15
ATOM 15049 O O . GLN A 1 55 ? -8.064 -4.892 -1.126 1.00 0.00 581 GLN A O 15
ATOM 15063 N N . HIS A 1 56 ? -9.731 -4.554 0.342 1.00 0.00 582 HIS A N 15
ATOM 15064 C CA . HIS A 1 56 ? -10.335 -5.868 0.133 1.00 0.00 582 HIS A CA 15
ATOM 15065 C C . HIS A 1 56 ? -10.816 -6.064 -1.306 1.00 0.00 582 HIS A C 15
ATOM 15066 O O . HIS A 1 56 ? -10.596 -7.117 -1.907 1.00 0.00 582 HIS A O 15
ATOM 15081 N N . ARG A 1 57 ? -11.475 -5.047 -1.846 1.00 0.00 583 ARG A N 15
ATOM 15082 C CA . ARG A 1 57 ? -12.005 -5.099 -3.208 1.00 0.00 583 ARG A CA 15
ATOM 15083 C C . ARG A 1 57 ? -10.915 -5.311 -4.263 1.00 0.00 583 ARG A C 15
ATOM 15084 O O . ARG A 1 57 ? -11.095 -6.096 -5.194 1.00 0.00 583 ARG A O 15
ATOM 15105 N N . ASP A 1 58 ? -9.789 -4.622 -4.118 1.00 0.00 584 ASP A N 15
ATOM 15106 C CA . ASP A 1 58 ? -8.696 -4.751 -5.085 1.00 0.00 584 ASP A CA 15
ATOM 15107 C C . ASP A 1 58 ? -7.546 -5.612 -4.560 1.00 0.00 584 ASP A C 15
ATOM 15108 O O . ASP A 1 58 ? -6.499 -5.710 -5.196 1.00 0.00 584 ASP A O 15
ATOM 15117 N N . TRP A 1 59 ? -7.739 -6.255 -3.415 1.00 0.00 585 TRP A N 15
ATOM 15118 C CA . TRP A 1 59 ? -6.685 -7.087 -2.863 1.00 0.00 585 TRP A CA 15
ATOM 15119 C C . TRP A 1 59 ? -6.294 -8.241 -3.791 1.00 0.00 585 TRP A C 15
ATOM 15120 O O . TRP A 1 59 ? -5.108 -8.466 -4.038 1.00 0.00 585 TRP A O 15
ATOM 15141 N N . GLU A 1 60 ? -7.276 -8.977 -4.299 1.00 0.00 586 GLU A N 15
ATOM 15142 C CA . GLU A 1 60 ? -6.986 -10.106 -5.187 1.00 0.00 586 GLU A CA 15
ATOM 15143 C C . GLU A 1 60 ? -6.201 -9.626 -6.396 1.00 0.00 586 GLU A C 15
ATOM 15144 O O . GLU A 1 60 ? -5.303 -10.304 -6.888 1.00 0.00 586 GLU A O 15
ATOM 15156 N N . LYS A 1 61 ? -6.568 -8.454 -6.868 1.00 0.00 587 LYS A N 15
ATOM 15157 C CA . LYS A 1 61 ? -5.913 -7.851 -8.017 1.00 0.00 587 LYS A CA 15
ATOM 15158 C C . LYS A 1 61 ? -4.660 -7.071 -7.606 1.00 0.00 587 LYS A C 15
ATOM 15159 O O . LYS A 1 61 ? -3.928 -6.590 -8.465 1.00 0.00 587 LYS A O 15
ATOM 15178 N N . HIS A 1 62 ? -4.421 -6.918 -6.302 1.00 0.00 588 HIS A N 15
ATOM 15179 C CA . HIS A 1 62 ? -3.263 -6.168 -5.839 1.00 0.00 588 HIS A CA 15
ATOM 15180 C C . HIS A 1 62 ? -2.009 -7.020 -5.643 1.00 0.00 588 HIS A C 15
ATOM 15181 O O . HIS A 1 62 ? -0.906 -6.588 -5.957 1.00 0.00 588 HIS A O 15
ATOM 15195 N N . HIS A 1 63 ? -2.184 -8.213 -5.083 1.00 0.00 589 HIS A N 15
ATOM 15196 C CA . HIS A 1 63 ? -1.066 -9.126 -4.823 1.00 0.00 589 HIS A CA 15
ATOM 15197 C C . HIS A 1 63 ? -0.119 -9.327 -6.012 1.00 0.00 589 HIS A C 15
ATOM 15198 O O . HIS A 1 63 ? 1.040 -9.689 -5.812 1.00 0.00 589 HIS A O 15
ATOM 15213 N N . HIS A 1 64 ? -0.577 -9.101 -7.238 1.00 0.00 590 HIS A N 15
ATOM 15214 C CA . HIS A 1 64 ? 0.304 -9.285 -8.392 1.00 0.00 590 HIS A CA 15
ATOM 15215 C C . HIS A 1 64 ? 1.374 -8.185 -8.459 1.00 0.00 590 HIS A C 15
ATOM 15216 O O . HIS A 1 64 ? 2.321 -8.279 -9.239 1.00 0.00 590 HIS A O 15
ATOM 15231 N N . VAL A 1 65 ? 1.216 -7.139 -7.640 1.00 0.00 591 VAL A N 15
ATOM 15232 C CA . VAL A 1 65 ? 2.169 -6.031 -7.607 1.00 0.00 591 VAL A CA 15
ATOM 15233 C C . VAL A 1 65 ? 2.750 -5.829 -6.206 1.00 0.00 591 VAL A C 15
ATOM 15234 O O . VAL A 1 65 ? 3.863 -5.325 -6.057 1.00 0.00 591 VAL A O 15
ATOM 15247 N N . CYS A 1 66 ? 1.993 -6.219 -5.182 1.00 0.00 592 CYS A N 15
ATOM 15248 C CA . CYS A 1 66 ? 2.448 -6.065 -3.802 1.00 0.00 592 CYS A CA 15
ATOM 15249 C C . CYS A 1 66 ? 3.725 -6.871 -3.586 1.00 0.00 592 CYS A C 15
ATOM 15250 O O . CYS A 1 66 ? 3.933 -7.904 -4.223 1.00 0.00 592 CYS A O 15
ATOM 15257 N N . GLY A 1 67 ? 4.577 -6.396 -2.686 1.00 0.00 593 GLY A N 15
ATOM 15258 C CA . GLY A 1 67 ? 5.824 -7.084 -2.415 1.00 0.00 593 GLY A CA 15
ATOM 15259 C C . GLY A 1 67 ? 6.914 -6.758 -3.423 1.00 0.00 593 GLY A C 15
ATOM 15260 O O . GLY A 1 67 ? 8.016 -7.301 -3.341 1.00 0.00 593 GLY A O 15
ATOM 15264 N N . GLN A 1 68 ? 6.618 -5.869 -4.374 1.00 0.00 594 GLN A N 15
ATOM 15265 C CA . GLN A 1 68 ? 7.590 -5.481 -5.393 1.00 0.00 594 GLN A CA 15
ATOM 15266 C C . GLN A 1 68 ? 8.094 -6.692 -6.180 1.00 0.00 594 GLN A C 15
ATOM 15267 O O . GLN A 1 68 ? 7.505 -7.069 -7.192 1.00 0.00 594 GLN A O 15
ATOM 15281 N N . SER A 1 69 ? 9.181 -7.301 -5.712 1.00 0.00 595 SER A N 15
ATOM 15282 C CA . SER A 1 69 ? 9.754 -8.463 -6.380 1.00 0.00 595 SER A CA 15
ATOM 15283 C C . SER A 1 69 ? 10.817 -9.117 -5.501 1.00 0.00 595 SER A C 15
ATOM 15284 O O . SER A 1 69 ? 10.529 -10.061 -4.766 1.00 0.00 595 SER A O 15
ATOM 15292 N N . LEU A 1 70 ? 12.043 -8.611 -5.580 1.00 0.00 596 LEU A N 15
ATOM 15293 C CA . LEU A 1 70 ? 13.142 -9.147 -4.788 1.00 0.00 596 LEU A CA 15
ATOM 15294 C C . LEU A 1 70 ? 13.248 -10.663 -4.970 1.00 0.00 596 LEU A C 15
ATOM 15295 O O . LEU A 1 70 ? 13.345 -11.416 -4.002 1.00 0.00 596 LEU A O 15
ATOM 15311 N N . GLN A 1 71 ? 13.226 -11.102 -6.225 1.00 0.00 597 GLN A N 15
ATOM 15312 C CA . GLN A 1 71 ? 13.320 -12.524 -6.541 1.00 0.00 597 GLN A CA 15
ATOM 15313 C C . GLN A 1 71 ? 14.530 -12.806 -7.425 1.00 0.00 597 GLN A C 15
ATOM 15314 O O . GLN A 1 71 ? 15.620 -13.057 -6.871 1.00 0.00 597 GLN A O 15
ATOM 15331 N N . GLY A 1 1 ? -4.487 -17.009 9.279 1.00 0.00 527 GLY A N 16
ATOM 15332 C CA . GLY A 1 1 ? -4.495 -17.744 7.984 1.00 0.00 527 GLY A CA 16
ATOM 15333 C C . GLY A 1 1 ? -4.951 -19.182 8.136 1.00 0.00 527 GLY A C 16
ATOM 15334 O O . GLY A 1 1 ? -4.810 -19.774 9.207 1.00 0.00 527 GLY A O 16
ATOM 15340 N N . SER A 1 2 ? -5.497 -19.745 7.063 1.00 0.00 528 SER A N 16
ATOM 15341 C CA . SER A 1 2 ? -5.976 -21.122 7.085 1.00 0.00 528 SER A CA 16
ATOM 15342 C C . SER A 1 2 ? -4.832 -22.094 7.361 1.00 0.00 528 SER A C 16
ATOM 15343 O O . SER A 1 2 ? -4.990 -23.054 8.116 1.00 0.00 528 SER A O 16
ATOM 15351 N N . ALA A 1 3 ? -3.681 -21.837 6.748 1.00 0.00 529 ALA A N 16
ATOM 15352 C CA . ALA A 1 3 ? -2.512 -22.690 6.929 1.00 0.00 529 ALA A CA 16
ATOM 15353 C C . ALA A 1 3 ? -1.242 -21.982 6.470 1.00 0.00 529 ALA A C 16
ATOM 15354 O O . ALA A 1 3 ? -0.492 -21.439 7.282 1.00 0.00 529 ALA A O 16
ATOM 15361 N N . SER A 1 4 ? -1.003 -21.995 5.161 1.00 0.00 530 SER A N 16
ATOM 15362 C CA . SER A 1 4 ? 0.176 -21.355 4.592 1.00 0.00 530 SER A CA 16
ATOM 15363 C C . SER A 1 4 ? -0.013 -21.108 3.100 1.00 0.00 530 SER A C 16
ATOM 15364 O O . SER A 1 4 ? -0.840 -21.754 2.456 1.00 0.00 530 SER A O 16
ATOM 15372 N N . SER A 1 5 ? 0.756 -20.172 2.552 1.00 0.00 531 SER A N 16
ATOM 15373 C CA . SER A 1 5 ? 0.672 -19.846 1.134 1.00 0.00 531 SER A CA 16
ATOM 15374 C C . SER A 1 5 ? -0.652 -19.158 0.798 1.00 0.00 531 SER A C 16
ATOM 15375 O O . SER A 1 5 ? -1.041 -19.083 -0.367 1.00 0.00 531 SER A O 16
ATOM 15383 N N . GLN A 1 6 ? -1.338 -18.660 1.824 1.00 0.00 532 GLN A N 16
ATOM 15384 C CA . GLN A 1 6 ? -2.613 -17.977 1.637 1.00 0.00 532 GLN A CA 16
ATOM 15385 C C . GLN A 1 6 ? -2.378 -16.537 1.206 1.00 0.00 532 GLN A C 16
ATOM 15386 O O . GLN A 1 6 ? -1.353 -15.946 1.543 1.00 0.00 532 GLN A O 16
ATOM 15400 N N . VAL A 1 7 ? -3.320 -15.965 0.464 1.00 0.00 533 VAL A N 16
ATOM 15401 C CA . VAL A 1 7 ? -3.168 -14.590 0.019 1.00 0.00 533 VAL A CA 16
ATOM 15402 C C . VAL A 1 7 ? -3.644 -13.647 1.125 1.00 0.00 533 VAL A C 16
ATOM 15403 O O . VAL A 1 7 ? -4.798 -13.224 1.170 1.00 0.00 533 VAL A O 16
ATOM 15416 N N . VAL A 1 8 ? -2.717 -13.313 2.013 1.00 0.00 534 VAL A N 16
ATOM 15417 C CA . VAL A 1 8 ? -2.998 -12.439 3.143 1.00 0.00 534 VAL A CA 16
ATOM 15418 C C . VAL A 1 8 ? -3.010 -10.955 2.772 1.00 0.00 534 VAL A C 16
ATOM 15419 O O . VAL A 1 8 ? -2.062 -10.436 2.184 1.00 0.00 534 VAL A O 16
ATOM 15432 N N . MET A 1 9 ? -4.105 -10.290 3.135 1.00 0.00 535 MET A N 16
ATOM 15433 C CA . MET A 1 9 ? -4.279 -8.865 2.866 1.00 0.00 535 MET A CA 16
ATOM 15434 C C . MET A 1 9 ? -3.758 -8.017 4.039 1.00 0.00 535 MET A C 16
ATOM 15435 O O . MET A 1 9 ? -4.309 -8.084 5.136 1.00 0.00 535 MET A O 16
ATOM 15449 N N . PRO A 1 10 ? -2.692 -7.203 3.835 1.00 0.00 536 PRO A N 16
ATOM 15450 C CA . PRO A 1 10 ? -2.132 -6.355 4.897 1.00 0.00 536 PRO A CA 16
ATOM 15451 C C . PRO A 1 10 ? -2.937 -5.072 5.116 1.00 0.00 536 PRO A C 16
ATOM 15452 O O . PRO A 1 10 ? -3.663 -4.636 4.229 1.00 0.00 536 PRO A O 16
ATOM 15463 N N . PRO A 1 11 ? -2.826 -4.454 6.306 1.00 0.00 537 PRO A N 16
ATOM 15464 C CA . PRO A 1 11 ? -3.548 -3.213 6.631 1.00 0.00 537 PRO A CA 16
ATOM 15465 C C . PRO A 1 11 ? -2.927 -1.974 5.979 1.00 0.00 537 PRO A C 16
ATOM 15466 O O . PRO A 1 11 ? -1.744 -1.973 5.634 1.00 0.00 537 PRO A O 16
ATOM 15477 N N . LEU A 1 12 ? -3.731 -0.919 5.815 1.00 0.00 538 LEU A N 16
ATOM 15478 C CA . LEU A 1 12 ? -3.252 0.323 5.213 1.00 0.00 538 LEU A CA 16
ATOM 15479 C C . LEU A 1 12 ? -2.818 1.330 6.282 1.00 0.00 538 LEU A C 16
ATOM 15480 O O . LEU A 1 12 ? -3.577 1.662 7.191 1.00 0.00 538 LEU A O 16
ATOM 15496 N N . VAL A 1 13 ? -1.580 1.806 6.157 1.00 0.00 539 VAL A N 16
ATOM 15497 C CA . VAL A 1 13 ? -1.020 2.777 7.100 1.00 0.00 539 VAL A CA 16
ATOM 15498 C C . VAL A 1 13 ? -1.279 4.211 6.638 1.00 0.00 539 VAL A C 16
ATOM 15499 O O . VAL A 1 13 ? -1.637 4.441 5.490 1.00 0.00 539 VAL A O 16
ATOM 15512 N N . ARG A 1 14 ? -1.099 5.177 7.537 1.00 0.00 540 ARG A N 16
ATOM 15513 C CA . ARG A 1 14 ? -1.320 6.582 7.196 1.00 0.00 540 ARG A CA 16
ATOM 15514 C C . ARG A 1 14 ? -0.302 7.058 6.163 1.00 0.00 540 ARG A C 16
ATOM 15515 O O . ARG A 1 14 ? 0.878 6.719 6.245 1.00 0.00 540 ARG A O 16
ATOM 15536 N N . GLY A 1 15 ? -0.760 7.848 5.196 1.00 0.00 541 GLY A N 16
ATOM 15537 C CA . GLY A 1 15 ? 0.130 8.349 4.163 1.00 0.00 541 GLY A CA 16
ATOM 15538 C C . GLY A 1 15 ? 0.882 9.601 4.569 1.00 0.00 541 GLY A C 16
ATOM 15539 O O . GLY A 1 15 ? 0.421 10.371 5.411 1.00 0.00 541 GLY A O 16
ATOM 15543 N N . ALA A 1 16 ? 2.049 9.799 3.961 1.00 0.00 542 ALA A N 16
ATOM 15544 C CA . ALA A 1 16 ? 2.884 10.962 4.246 1.00 0.00 542 ALA A CA 16
ATOM 15545 C C . ALA A 1 16 ? 2.747 12.024 3.158 1.00 0.00 542 ALA A C 16
ATOM 15546 O O . ALA A 1 16 ? 2.212 11.760 2.082 1.00 0.00 542 ALA A O 16
ATOM 15553 N N . GLN A 1 17 ? 3.236 13.226 3.449 1.00 0.00 543 GLN A N 16
ATOM 15554 C CA . GLN A 1 17 ? 3.177 14.338 2.503 1.00 0.00 543 GLN A CA 16
ATOM 15555 C C . GLN A 1 17 ? 4.502 15.094 2.495 1.00 0.00 543 GLN A C 16
ATOM 15556 O O . GLN A 1 17 ? 5.322 14.931 3.400 1.00 0.00 543 GLN A O 16
ATOM 15570 N N . GLN A 1 18 ? 4.715 15.923 1.477 1.00 0.00 544 GLN A N 16
ATOM 15571 C CA . GLN A 1 18 ? 5.952 16.690 1.369 1.00 0.00 544 GLN A CA 16
ATOM 15572 C C . GLN A 1 18 ? 5.784 18.098 1.941 1.00 0.00 544 GLN A C 16
ATOM 15573 O O . GLN A 1 18 ? 6.743 18.699 2.423 1.00 0.00 544 GLN A O 16
ATOM 15587 N N . LYS A 1 19 ? 4.561 18.615 1.883 1.00 0.00 545 LYS A N 16
ATOM 15588 C CA . LYS A 1 19 ? 4.262 19.951 2.395 1.00 0.00 545 LYS A CA 16
ATOM 15589 C C . LYS A 1 19 ? 3.027 19.923 3.288 1.00 0.00 545 LYS A C 16
ATOM 15590 O O . LYS A 1 19 ? 2.147 19.079 3.118 1.00 0.00 545 LYS A O 16
ATOM 15609 N N . ASN A 1 20 ? 2.962 20.850 4.242 1.00 0.00 546 ASN A N 16
ATOM 15610 C CA . ASN A 1 20 ? 1.828 20.920 5.155 1.00 0.00 546 ASN A CA 16
ATOM 15611 C C . ASN A 1 20 ? 0.606 21.524 4.462 1.00 0.00 546 ASN A C 16
ATOM 15612 O O . ASN A 1 20 ? -0.209 20.799 3.893 1.00 0.00 546 ASN A O 16
ATOM 15623 N N . GLY A 1 21 ? 0.479 22.849 4.513 1.00 0.00 547 GLY A N 16
ATOM 15624 C CA . GLY A 1 21 ? -0.650 23.507 3.879 1.00 0.00 547 GLY A CA 16
ATOM 15625 C C . GLY A 1 21 ? -1.861 23.579 4.787 1.00 0.00 547 GLY A C 16
ATOM 15626 O O . GLY A 1 21 ? -2.058 22.712 5.638 1.00 0.00 547 GLY A O 16
ATOM 15630 N N . ARG A 1 22 ? -2.676 24.614 4.610 1.00 0.00 548 ARG A N 16
ATOM 15631 C CA . ARG A 1 22 ? -3.875 24.780 5.424 1.00 0.00 548 ARG A CA 16
ATOM 15632 C C . ARG A 1 22 ? -4.951 23.801 4.973 1.00 0.00 548 ARG A C 16
ATOM 15633 O O . ARG A 1 22 ? -5.357 22.913 5.721 1.00 0.00 548 ARG A O 16
ATOM 15654 N N . GLY A 1 23 ? -5.405 23.976 3.735 1.00 0.00 549 GLY A N 16
ATOM 15655 C CA . GLY A 1 23 ? -6.423 23.104 3.184 1.00 0.00 549 GLY A CA 16
ATOM 15656 C C . GLY A 1 23 ? -5.958 21.663 3.121 1.00 0.00 549 GLY A C 16
ATOM 15657 O O . GLY A 1 23 ? -6.733 20.740 3.367 1.00 0.00 549 GLY A O 16
ATOM 15661 N N . SER A 1 24 ? -4.685 21.477 2.789 1.00 0.00 550 SER A N 16
ATOM 15662 C CA . SER A 1 24 ? -4.112 20.141 2.692 1.00 0.00 550 SER A CA 16
ATOM 15663 C C . SER A 1 24 ? -4.933 19.273 1.746 1.00 0.00 550 SER A C 16
ATOM 15664 O O . SER A 1 24 ? -5.585 18.322 2.171 1.00 0.00 550 SER A O 16
ATOM 15672 N N . ASP A 1 25 ? -4.895 19.609 0.461 1.00 0.00 551 ASP A N 16
ATOM 15673 C CA . ASP A 1 25 ? -5.640 18.861 -0.542 1.00 0.00 551 ASP A CA 16
ATOM 15674 C C . ASP A 1 25 ? -5.237 17.389 -0.507 1.00 0.00 551 ASP A C 16
ATOM 15675 O O . ASP A 1 25 ? -4.053 17.062 -0.417 1.00 0.00 551 ASP A O 16
ATOM 15684 N N . SER A 1 26 ? -6.227 16.507 -0.567 1.00 0.00 552 SER A N 16
ATOM 15685 C CA . SER A 1 26 ? -5.966 15.073 -0.540 1.00 0.00 552 SER A CA 16
ATOM 15686 C C . SER A 1 26 ? -5.809 14.519 -1.950 1.00 0.00 552 SER A C 16
ATOM 15687 O O . SER A 1 26 ? -6.773 14.052 -2.556 1.00 0.00 552 SER A O 16
ATOM 15695 N N . SER A 1 27 ? -4.585 14.572 -2.467 1.00 0.00 553 SER A N 16
ATOM 15696 C CA . SER A 1 27 ? -4.305 14.068 -3.806 1.00 0.00 553 SER A CA 16
ATOM 15697 C C . SER A 1 27 ? -3.545 12.751 -3.728 1.00 0.00 553 SER A C 16
ATOM 15698 O O . SER A 1 27 ? -2.630 12.602 -2.921 1.00 0.00 553 SER A O 16
ATOM 15706 N N . GLU A 1 28 ? -3.927 11.800 -4.576 1.00 0.00 554 GLU A N 16
ATOM 15707 C CA . GLU A 1 28 ? -3.281 10.487 -4.607 1.00 0.00 554 GLU A CA 16
ATOM 15708 C C . GLU A 1 28 ? -4.038 9.514 -5.507 1.00 0.00 554 GLU A C 16
ATOM 15709 O O . GLU A 1 28 ? -3.485 9.005 -6.483 1.00 0.00 554 GLU A O 16
ATOM 15721 N N . SER A 1 29 ? -5.301 9.253 -5.161 1.00 0.00 555 SER A N 16
ATOM 15722 C CA . SER A 1 29 ? -6.146 8.335 -5.923 1.00 0.00 555 SER A CA 16
ATOM 15723 C C . SER A 1 29 ? -5.763 6.895 -5.598 1.00 0.00 555 SER A C 16
ATOM 15724 O O . SER A 1 29 ? -4.583 6.546 -5.614 1.00 0.00 555 SER A O 16
ATOM 15732 N N . CYS A 1 30 ? -6.757 6.058 -5.309 1.00 0.00 556 CYS A N 16
ATOM 15733 C CA . CYS A 1 30 ? -6.485 4.660 -4.973 1.00 0.00 556 CYS A CA 16
ATOM 15734 C C . CYS A 1 30 ? -6.393 3.775 -6.203 1.00 0.00 556 CYS A C 16
ATOM 15735 O O . CYS A 1 30 ? -6.873 4.115 -7.284 1.00 0.00 556 CYS A O 16
ATOM 15742 N N . TRP A 1 31 ? -5.765 2.628 -6.001 1.00 0.00 557 TRP A N 16
ATOM 15743 C CA . TRP A 1 31 ? -5.584 1.635 -7.048 1.00 0.00 557 TRP A CA 16
ATOM 15744 C C . TRP A 1 31 ? -6.875 0.847 -7.245 1.00 0.00 557 TRP A C 16
ATOM 15745 O O . TRP A 1 31 ? -7.135 0.311 -8.323 1.00 0.00 557 TRP A O 16
ATOM 15766 N N . ASN A 1 32 ? -7.682 0.784 -6.185 1.00 0.00 558 ASN A N 16
ATOM 15767 C CA . ASN A 1 32 ? -8.942 0.054 -6.226 1.00 0.00 558 ASN A CA 16
ATOM 15768 C C . ASN A 1 32 ? -10.106 0.926 -6.698 1.00 0.00 558 ASN A C 16
ATOM 15769 O O . ASN A 1 32 ? -10.506 0.847 -7.861 1.00 0.00 558 ASN A O 16
ATOM 15780 N N . CYS A 1 33 ? -10.658 1.759 -5.807 1.00 0.00 559 CYS A N 16
ATOM 15781 C CA . CYS A 1 33 ? -11.780 2.609 -6.189 1.00 0.00 559 CYS A CA 16
ATOM 15782 C C . CYS A 1 33 ? -11.300 3.909 -6.856 1.00 0.00 559 CYS A C 16
ATOM 15783 O O . CYS A 1 33 ? -11.948 4.410 -7.775 1.00 0.00 559 CYS A O 16
ATOM 15790 N N . GLY A 1 34 ? -10.170 4.457 -6.396 1.00 0.00 560 GLY A N 16
ATOM 15791 C CA . GLY A 1 34 ? -9.634 5.678 -7.003 1.00 0.00 560 GLY A CA 16
ATOM 15792 C C . GLY A 1 34 ? -10.148 6.977 -6.408 1.00 0.00 560 GLY A C 16
ATOM 15793 O O . GLY A 1 34 ? -9.681 8.055 -6.774 1.00 0.00 560 GLY A O 16
ATOM 15797 N N . ARG A 1 35 ? -11.096 6.886 -5.494 1.00 0.00 561 ARG A N 16
ATOM 15798 C CA . ARG A 1 35 ? -11.668 8.071 -4.859 1.00 0.00 561 ARG A CA 16
ATOM 15799 C C . ARG A 1 35 ? -10.922 8.470 -3.584 1.00 0.00 561 ARG A C 16
ATOM 15800 O O . ARG A 1 35 ? -10.946 7.741 -2.596 1.00 0.00 561 ARG A O 16
ATOM 15821 N N . LYS A 1 36 ? -10.285 9.648 -3.640 1.00 0.00 562 LYS A N 16
ATOM 15822 C CA . LYS A 1 36 ? -9.516 10.235 -2.525 1.00 0.00 562 LYS A CA 16
ATOM 15823 C C . LYS A 1 36 ? -8.852 9.205 -1.604 1.00 0.00 562 LYS A C 16
ATOM 15824 O O . LYS A 1 36 ? -9.514 8.553 -0.798 1.00 0.00 562 LYS A O 16
ATOM 15843 N N . ALA A 1 37 ? -7.529 9.111 -1.692 1.00 0.00 563 ALA A N 16
ATOM 15844 C CA . ALA A 1 37 ? -6.768 8.171 -0.871 1.00 0.00 563 ALA A CA 16
ATOM 15845 C C . ALA A 1 37 ? -6.670 8.663 0.574 1.00 0.00 563 ALA A C 16
ATOM 15846 O O . ALA A 1 37 ? -7.441 9.528 0.992 1.00 0.00 563 ALA A O 16
ATOM 15853 N N . SER A 1 38 ? -5.705 8.118 1.324 1.00 0.00 564 SER A N 16
ATOM 15854 C CA . SER A 1 38 ? -5.508 8.497 2.727 1.00 0.00 564 SER A CA 16
ATOM 15855 C C . SER A 1 38 ? -4.524 7.559 3.434 1.00 0.00 564 SER A C 16
ATOM 15856 O O . SER A 1 38 ? -3.909 7.932 4.433 1.00 0.00 564 SER A O 16
ATOM 15864 N N . GLU A 1 39 ? -4.379 6.348 2.908 1.00 0.00 565 GLU A N 16
ATOM 15865 C CA . GLU A 1 39 ? -3.478 5.356 3.489 1.00 0.00 565 GLU A CA 16
ATOM 15866 C C . GLU A 1 39 ? -2.752 4.570 2.397 1.00 0.00 565 GLU A C 16
ATOM 15867 O O . GLU A 1 39 ? -3.153 4.591 1.238 1.00 0.00 565 GLU A O 16
ATOM 15879 N N . THR A 1 40 ? -1.671 3.890 2.775 1.00 0.00 566 THR A N 16
ATOM 15880 C CA . THR A 1 40 ? -0.887 3.102 1.830 1.00 0.00 566 THR A CA 16
ATOM 15881 C C . THR A 1 40 ? -0.694 1.663 2.306 1.00 0.00 566 THR A C 16
ATOM 15882 O O . THR A 1 40 ? -0.824 1.362 3.490 1.00 0.00 566 THR A O 16
ATOM 15893 N N . CYS A 1 41 ? -0.377 0.781 1.364 1.00 0.00 567 CYS A N 16
ATOM 15894 C CA . CYS A 1 41 ? -0.155 -0.630 1.665 1.00 0.00 567 CYS A CA 16
ATOM 15895 C C . CYS A 1 41 ? 1.099 -0.808 2.516 1.00 0.00 567 CYS A C 16
ATOM 15896 O O . CYS A 1 41 ? 2.173 -0.360 2.145 1.00 0.00 567 CYS A O 16
ATOM 15903 N N . SER A 1 42 ? 0.960 -1.445 3.670 1.00 0.00 568 SER A N 16
ATOM 15904 C CA . SER A 1 42 ? 2.103 -1.667 4.551 1.00 0.00 568 SER A CA 16
ATOM 15905 C C . SER A 1 42 ? 3.121 -2.632 3.939 1.00 0.00 568 SER A C 16
ATOM 15906 O O . SER A 1 42 ? 4.324 -2.496 4.160 1.00 0.00 568 SER A O 16
ATOM 15914 N N . GLY A 1 43 ? 2.635 -3.608 3.174 1.00 0.00 569 GLY A N 16
ATOM 15915 C CA . GLY A 1 43 ? 3.520 -4.586 2.556 1.00 0.00 569 GLY A CA 16
ATOM 15916 C C . GLY A 1 43 ? 4.491 -4.016 1.531 1.00 0.00 569 GLY A C 16
ATOM 15917 O O . GLY A 1 43 ? 5.664 -4.387 1.517 1.00 0.00 569 GLY A O 16
ATOM 15921 N N . CYS A 1 44 ? 4.007 -3.121 0.671 1.00 0.00 570 CYS A N 16
ATOM 15922 C CA . CYS A 1 44 ? 4.865 -2.527 -0.359 1.00 0.00 570 CYS A CA 16
ATOM 15923 C C . CYS A 1 44 ? 4.800 -0.995 -0.390 1.00 0.00 570 CYS A C 16
ATOM 15924 O O . CYS A 1 44 ? 5.739 -0.337 -0.838 1.00 0.00 570 CYS A O 16
ATOM 15931 N N . ASN A 1 45 ? 3.694 -0.441 0.079 1.00 0.00 571 ASN A N 16
ATOM 15932 C CA . ASN A 1 45 ? 3.509 1.014 0.109 1.00 0.00 571 ASN A CA 16
ATOM 15933 C C . ASN A 1 45 ? 3.589 1.599 -1.299 1.00 0.00 571 ASN A C 16
ATOM 15934 O O . ASN A 1 45 ? 3.936 2.766 -1.483 1.00 0.00 571 ASN A O 16
ATOM 15945 N N . ALA A 1 46 ? 3.261 0.776 -2.282 1.00 0.00 572 ALA A N 16
ATOM 15946 C CA . ALA A 1 46 ? 3.285 1.181 -3.680 1.00 0.00 572 ALA A CA 16
ATOM 15947 C C . ALA A 1 46 ? 1.900 1.602 -4.135 1.00 0.00 572 ALA A C 16
ATOM 15948 O O . ALA A 1 46 ? 1.737 2.560 -4.891 1.00 0.00 572 ALA A O 16
ATOM 15955 N N . ALA A 1 47 ? 0.907 0.867 -3.657 1.00 0.00 573 ALA A N 16
ATOM 15956 C CA . ALA A 1 47 ? -0.484 1.134 -3.994 1.00 0.00 573 ALA A CA 16
ATOM 15957 C C . ALA A 1 47 ? -1.075 2.183 -3.056 1.00 0.00 573 ALA A C 16
ATOM 15958 O O . ALA A 1 47 ? -0.603 2.364 -1.934 1.00 0.00 573 ALA A O 16
ATOM 15965 N N . ARG A 1 48 ? -2.112 2.870 -3.521 1.00 0.00 574 ARG A N 16
ATOM 15966 C CA . ARG A 1 48 ? -2.766 3.900 -2.723 1.00 0.00 574 ARG A CA 16
ATOM 15967 C C . ARG A 1 48 ? -4.160 3.433 -2.306 1.00 0.00 574 ARG A C 16
ATOM 15968 O O . ARG A 1 48 ? -4.910 2.905 -3.123 1.00 0.00 574 ARG A O 16
ATOM 15989 N N . TYR A 1 49 ? -4.480 3.586 -1.021 1.00 0.00 575 TYR A N 16
ATOM 15990 C CA . TYR A 1 49 ? -5.783 3.167 -0.496 1.00 0.00 575 TYR A CA 16
ATOM 15991 C C . TYR A 1 49 ? -6.497 4.273 0.275 1.00 0.00 575 TYR A C 16
ATOM 15992 O O . TYR A 1 49 ? -5.861 5.144 0.856 1.00 0.00 575 TYR A O 16
ATOM 16010 N N . CYS A 1 50 ? -7.831 4.240 0.257 1.00 0.00 576 CYS A N 16
ATOM 16011 C CA . CYS A 1 50 ? -8.629 5.234 0.971 1.00 0.00 576 CYS A CA 16
ATOM 16012 C C . CYS A 1 50 ? -9.355 4.600 2.159 1.00 0.00 576 CYS A C 16
ATOM 16013 O O . CYS A 1 50 ? -9.885 5.306 3.016 1.00 0.00 576 CYS A O 16
ATOM 16020 N N . GLY A 1 51 ? -9.381 3.265 2.211 1.00 0.00 577 GLY A N 16
ATOM 16021 C CA . GLY A 1 51 ? -10.051 2.593 3.307 1.00 0.00 577 GLY A CA 16
ATOM 16022 C C . GLY A 1 51 ? -9.861 1.084 3.303 1.00 0.00 577 GLY A C 16
ATOM 16023 O O . GLY A 1 51 ? -9.375 0.504 2.330 1.00 0.00 577 GLY A O 16
ATOM 16027 N N . SER A 1 52 ? -10.252 0.462 4.411 1.00 0.00 578 SER A N 16
ATOM 16028 C CA . SER A 1 52 ? -10.139 -0.988 4.570 1.00 0.00 578 SER A CA 16
ATOM 16029 C C . SER A 1 52 ? -10.970 -1.727 3.522 1.00 0.00 578 SER A C 16
ATOM 16030 O O . SER A 1 52 ? -10.524 -2.728 2.958 1.00 0.00 578 SER A O 16
ATOM 16038 N N . PHE A 1 53 ? -12.175 -1.231 3.263 1.00 0.00 579 PHE A N 16
ATOM 16039 C CA . PHE A 1 53 ? -13.062 -1.847 2.280 1.00 0.00 579 PHE A CA 16
ATOM 16040 C C . PHE A 1 53 ? -12.473 -1.742 0.876 1.00 0.00 579 PHE A C 16
ATOM 16041 O O . PHE A 1 53 ? -12.568 -2.673 0.074 1.00 0.00 579 PHE A O 16
ATOM 16058 N N . CYS A 1 54 ? -11.862 -0.597 0.593 1.00 0.00 580 CYS A N 16
ATOM 16059 C CA . CYS A 1 54 ? -11.252 -0.345 -0.710 1.00 0.00 580 CYS A CA 16
ATOM 16060 C C . CYS A 1 54 ? -10.185 -1.413 -0.993 1.00 0.00 580 CYS A C 16
ATOM 16061 O O . CYS A 1 54 ? -10.137 -2.004 -2.082 1.00 0.00 580 CYS A O 16
ATOM 16068 N N . GLN A 1 55 ? -9.348 -1.682 0.005 1.00 0.00 581 GLN A N 16
ATOM 16069 C CA . GLN A 1 55 ? -8.291 -2.682 -0.141 1.00 0.00 581 GLN A CA 16
ATOM 16070 C C . GLN A 1 55 ? -8.841 -4.066 -0.451 1.00 0.00 581 GLN A C 16
ATOM 16071 O O . GLN A 1 55 ? -8.311 -4.762 -1.308 1.00 0.00 581 GLN A O 16
ATOM 16085 N N . HIS A 1 56 ? -9.887 -4.472 0.252 1.00 0.00 582 HIS A N 16
ATOM 16086 C CA . HIS A 1 56 ? -10.484 -5.785 0.033 1.00 0.00 582 HIS A CA 16
ATOM 16087 C C . HIS A 1 56 ? -11.013 -5.916 -1.391 1.00 0.00 582 HIS A C 16
ATOM 16088 O O . HIS A 1 56 ? -10.900 -6.969 -2.019 1.00 0.00 582 HIS A O 16
ATOM 16103 N N . ARG A 1 57 ? -11.588 -4.834 -1.889 1.00 0.00 583 ARG A N 16
ATOM 16104 C CA . ARG A 1 57 ? -12.156 -4.805 -3.234 1.00 0.00 583 ARG A CA 16
ATOM 16105 C C . ARG A 1 57 ? -11.134 -5.130 -4.333 1.00 0.00 583 ARG A C 16
ATOM 16106 O O . ARG A 1 57 ? -11.484 -5.820 -5.292 1.00 0.00 583 ARG A O 16
ATOM 16127 N N . ASP A 1 58 ? -9.887 -4.653 -4.215 1.00 0.00 584 ASP A N 16
ATOM 16128 C CA . ASP A 1 58 ? -8.884 -4.939 -5.264 1.00 0.00 584 ASP A CA 16
ATOM 16129 C C . ASP A 1 58 ? -7.628 -5.663 -4.763 1.00 0.00 584 ASP A C 16
ATOM 16130 O O . ASP A 1 58 ? -6.696 -5.879 -5.538 1.00 0.00 584 ASP A O 16
ATOM 16139 N N . TRP A 1 59 ? -7.591 -6.033 -3.492 1.00 0.00 585 TRP A N 16
ATOM 16140 C CA . TRP A 1 59 ? -6.428 -6.729 -2.950 1.00 0.00 585 TRP A CA 16
ATOM 16141 C C . TRP A 1 59 ? -5.999 -7.928 -3.806 1.00 0.00 585 TRP A C 16
ATOM 16142 O O . TRP A 1 59 ? -4.809 -8.102 -4.064 1.00 0.00 585 TRP A O 16
ATOM 16163 N N . GLU A 1 60 ? -6.936 -8.745 -4.260 1.00 0.00 586 GLU A N 16
ATOM 16164 C CA . GLU A 1 60 ? -6.569 -9.905 -5.071 1.00 0.00 586 GLU A CA 16
ATOM 16165 C C . GLU A 1 60 ? -5.812 -9.443 -6.307 1.00 0.00 586 GLU A C 16
ATOM 16166 O O . GLU A 1 60 ? -4.868 -10.083 -6.753 1.00 0.00 586 GLU A O 16
ATOM 16178 N N . LYS A 1 61 ? -6.255 -8.329 -6.848 1.00 0.00 587 LYS A N 16
ATOM 16179 C CA . LYS A 1 61 ? -5.632 -7.753 -8.031 1.00 0.00 587 LYS A CA 16
ATOM 16180 C C . LYS A 1 61 ? -4.385 -6.931 -7.675 1.00 0.00 587 LYS A C 16
ATOM 16181 O O . LYS A 1 61 ? -3.662 -6.490 -8.568 1.00 0.00 587 LYS A O 16
ATOM 16200 N N . HIS A 1 62 ? -4.127 -6.722 -6.378 1.00 0.00 588 HIS A N 16
ATOM 16201 C CA . HIS A 1 62 ? -2.976 -5.941 -5.955 1.00 0.00 588 HIS A CA 16
ATOM 16202 C C . HIS A 1 62 ? -1.718 -6.785 -5.772 1.00 0.00 588 HIS A C 16
ATOM 16203 O O . HIS A 1 62 ? -0.606 -6.310 -5.994 1.00 0.00 588 HIS A O 16
ATOM 16217 N N . HIS A 1 63 ? -1.898 -8.037 -5.365 1.00 0.00 589 HIS A N 16
ATOM 16218 C CA . HIS A 1 63 ? -0.766 -8.937 -5.141 1.00 0.00 589 HIS A CA 16
ATOM 16219 C C . HIS A 1 63 ? 0.112 -9.095 -6.385 1.00 0.00 589 HIS A C 16
ATOM 16220 O O . HIS A 1 63 ? 1.243 -9.573 -6.290 1.00 0.00 589 HIS A O 16
ATOM 16235 N N . HIS A 1 64 ? -0.399 -8.698 -7.547 1.00 0.00 590 HIS A N 16
ATOM 16236 C CA . HIS A 1 64 ? 0.367 -8.798 -8.788 1.00 0.00 590 HIS A CA 16
ATOM 16237 C C . HIS A 1 64 ? 1.541 -7.817 -8.769 1.00 0.00 590 HIS A C 16
ATOM 16238 O O . HIS A 1 64 ? 2.568 -8.047 -9.407 1.00 0.00 590 HIS A O 16
ATOM 16253 N N . VAL A 1 65 ? 1.374 -6.722 -8.029 1.00 0.00 591 VAL A N 16
ATOM 16254 C CA . VAL A 1 65 ? 2.406 -5.693 -7.923 1.00 0.00 591 VAL A CA 16
ATOM 16255 C C . VAL A 1 65 ? 2.950 -5.579 -6.495 1.00 0.00 591 VAL A C 16
ATOM 16256 O O . VAL A 1 65 ? 3.887 -4.822 -6.242 1.00 0.00 591 VAL A O 16
ATOM 16269 N N . CYS A 1 66 ? 2.358 -6.327 -5.562 1.00 0.00 592 CYS A N 16
ATOM 16270 C CA . CYS A 1 66 ? 2.790 -6.300 -4.168 1.00 0.00 592 CYS A CA 16
ATOM 16271 C C . CYS A 1 66 ? 4.064 -7.120 -3.984 1.00 0.00 592 CYS A C 16
ATOM 16272 O O . CYS A 1 66 ? 4.299 -8.088 -4.707 1.00 0.00 592 CYS A O 16
ATOM 16279 N N . GLY A 1 67 ? 4.883 -6.728 -3.016 1.00 0.00 593 GLY A N 16
ATOM 16280 C CA . GLY A 1 67 ? 6.126 -7.433 -2.762 1.00 0.00 593 GLY A CA 16
ATOM 16281 C C . GLY A 1 67 ? 7.339 -6.687 -3.292 1.00 0.00 593 GLY A C 16
ATOM 16282 O O . GLY A 1 67 ? 8.476 -7.081 -3.033 1.00 0.00 593 GLY A O 16
ATOM 16286 N N . GLN A 1 68 ? 7.101 -5.610 -4.036 1.00 0.00 594 GLN A N 16
ATOM 16287 C CA . GLN A 1 68 ? 8.182 -4.807 -4.594 1.00 0.00 594 GLN A CA 16
ATOM 16288 C C . GLN A 1 68 ? 8.171 -3.416 -3.971 1.00 0.00 594 GLN A C 16
ATOM 16289 O O . GLN A 1 68 ? 7.117 -2.793 -3.844 1.00 0.00 594 GLN A O 16
ATOM 16303 N N . SER A 1 69 ? 9.346 -2.930 -3.583 1.00 0.00 595 SER A N 16
ATOM 16304 C CA . SER A 1 69 ? 9.455 -1.614 -2.969 1.00 0.00 595 SER A CA 16
ATOM 16305 C C . SER A 1 69 ? 10.817 -0.993 -3.257 1.00 0.00 595 SER A C 16
ATOM 16306 O O . SER A 1 69 ? 11.816 -1.701 -3.387 1.00 0.00 595 SER A O 16
ATOM 16314 N N . LEU A 1 70 ? 10.853 0.332 -3.356 1.00 0.00 596 LEU A N 16
ATOM 16315 C CA . LEU A 1 70 ? 12.097 1.041 -3.632 1.00 0.00 596 LEU A CA 16
ATOM 16316 C C . LEU A 1 70 ? 12.735 1.544 -2.341 1.00 0.00 596 LEU A C 16
ATOM 16317 O O . LEU A 1 70 ? 12.145 2.344 -1.615 1.00 0.00 596 LEU A O 16
ATOM 16333 N N . GLN A 1 71 ? 13.944 1.067 -2.061 1.00 0.00 597 GLN A N 16
ATOM 16334 C CA . GLN A 1 71 ? 14.665 1.467 -0.859 1.00 0.00 597 GLN A CA 16
ATOM 16335 C C . GLN A 1 71 ? 15.162 2.904 -0.977 1.00 0.00 597 GLN A C 16
ATOM 16336 O O . GLN A 1 71 ? 15.861 3.208 -1.967 1.00 0.00 597 GLN A O 16
ATOM 16353 N N . GLY A 1 1 ? -4.587 -19.093 15.207 1.00 0.00 527 GLY A N 17
ATOM 16354 C CA . GLY A 1 1 ? -3.763 -20.284 15.553 1.00 0.00 527 GLY A CA 17
ATOM 16355 C C . GLY A 1 1 ? -2.301 -20.103 15.194 1.00 0.00 527 GLY A C 17
ATOM 16356 O O . GLY A 1 1 ? -1.850 -18.985 14.940 1.00 0.00 527 GLY A O 17
ATOM 16362 N N . SER A 1 2 ? -1.557 -21.205 15.171 1.00 0.00 528 SER A N 17
ATOM 16363 C CA . SER A 1 2 ? -0.138 -21.162 14.839 1.00 0.00 528 SER A CA 17
ATOM 16364 C C . SER A 1 2 ? 0.071 -20.652 13.417 1.00 0.00 528 SER A C 17
ATOM 16365 O O . SER A 1 2 ? 1.044 -19.952 13.136 1.00 0.00 528 SER A O 17
ATOM 16373 N N . ALA A 1 3 ? -0.845 -21.010 12.523 1.00 0.00 529 ALA A N 17
ATOM 16374 C CA . ALA A 1 3 ? -0.759 -20.586 11.131 1.00 0.00 529 ALA A CA 17
ATOM 16375 C C . ALA A 1 3 ? -2.141 -20.274 10.566 1.00 0.00 529 ALA A C 17
ATOM 16376 O O . ALA A 1 3 ? -3.090 -21.031 10.771 1.00 0.00 529 ALA A O 17
ATOM 16383 N N . SER A 1 4 ? -2.248 -19.156 9.856 1.00 0.00 530 SER A N 17
ATOM 16384 C CA . SER A 1 4 ? -3.517 -18.750 9.262 1.00 0.00 530 SER A CA 17
ATOM 16385 C C . SER A 1 4 ? -3.338 -18.344 7.802 1.00 0.00 530 SER A C 17
ATOM 16386 O O . SER A 1 4 ? -3.745 -19.070 6.893 1.00 0.00 530 SER A O 17
ATOM 16394 N N . SER A 1 5 ? -2.717 -17.186 7.587 1.00 0.00 531 SER A N 17
ATOM 16395 C CA . SER A 1 5 ? -2.477 -16.668 6.242 1.00 0.00 531 SER A CA 17
ATOM 16396 C C . SER A 1 5 ? -3.748 -16.756 5.382 1.00 0.00 531 SER A C 17
ATOM 16397 O O . SER A 1 5 ? -4.715 -16.042 5.643 1.00 0.00 531 SER A O 17
ATOM 16405 N N . GLN A 1 6 ? -3.749 -17.615 4.354 1.00 0.00 532 GLN A N 17
ATOM 16406 C CA . GLN A 1 6 ? -4.909 -17.770 3.482 1.00 0.00 532 GLN A CA 17
ATOM 16407 C C . GLN A 1 6 ? -5.149 -16.503 2.663 1.00 0.00 532 GLN A C 17
ATOM 16408 O O . GLN A 1 6 ? -6.211 -15.886 2.757 1.00 0.00 532 GLN A O 17
ATOM 16422 N N . VAL A 1 7 ? -4.147 -16.149 1.845 1.00 0.00 533 VAL A N 17
ATOM 16423 C CA . VAL A 1 7 ? -4.185 -14.968 0.981 1.00 0.00 533 VAL A CA 17
ATOM 16424 C C . VAL A 1 7 ? -4.911 -13.790 1.632 1.00 0.00 533 VAL A C 17
ATOM 16425 O O . VAL A 1 7 ? -6.116 -13.610 1.450 1.00 0.00 533 VAL A O 17
ATOM 16438 N N . VAL A 1 8 ? -4.161 -12.960 2.350 1.00 0.00 534 VAL A N 17
ATOM 16439 C CA . VAL A 1 8 ? -4.740 -11.806 3.029 1.00 0.00 534 VAL A CA 17
ATOM 16440 C C . VAL A 1 8 ? -4.042 -10.508 2.643 1.00 0.00 534 VAL A C 17
ATOM 16441 O O . VAL A 1 8 ? -2.844 -10.489 2.358 1.00 0.00 534 VAL A O 17
ATOM 16454 N N . MET A 1 9 ? -4.810 -9.425 2.640 1.00 0.00 535 MET A N 17
ATOM 16455 C CA . MET A 1 9 ? -4.294 -8.108 2.288 1.00 0.00 535 MET A CA 17
ATOM 16456 C C . MET A 1 9 ? -3.354 -7.552 3.368 1.00 0.00 535 MET A C 17
ATOM 16457 O O . MET A 1 9 ? -3.559 -7.808 4.554 1.00 0.00 535 MET A O 17
ATOM 16471 N N . PRO A 1 10 ? -2.308 -6.783 2.980 1.00 0.00 536 PRO A N 17
ATOM 16472 C CA . PRO A 1 10 ? -1.366 -6.197 3.941 1.00 0.00 536 PRO A CA 17
ATOM 16473 C C . PRO A 1 10 ? -2.032 -5.096 4.758 1.00 0.00 536 PRO A C 17
ATOM 16474 O O . PRO A 1 10 ? -3.028 -4.519 4.325 1.00 0.00 536 PRO A O 17
ATOM 16485 N N . PRO A 1 11 ? -1.508 -4.788 5.951 1.00 0.00 537 PRO A N 17
ATOM 16486 C CA . PRO A 1 11 ? -2.082 -3.741 6.798 1.00 0.00 537 PRO A CA 17
ATOM 16487 C C . PRO A 1 11 ? -1.855 -2.349 6.211 1.00 0.00 537 PRO A C 17
ATOM 16488 O O . PRO A 1 11 ? -0.822 -2.081 5.598 1.00 0.00 537 PRO A O 17
ATOM 16499 N N . LEU A 1 12 ? -2.829 -1.468 6.401 1.00 0.00 538 LEU A N 17
ATOM 16500 C CA . LEU A 1 12 ? -2.745 -0.102 5.897 1.00 0.00 538 LEU A CA 17
ATOM 16501 C C . LEU A 1 12 ? -2.368 0.858 7.017 1.00 0.00 538 LEU A C 17
ATOM 16502 O O . LEU A 1 12 ? -2.480 0.526 8.195 1.00 0.00 538 LEU A O 17
ATOM 16518 N N . VAL A 1 13 ? -1.918 2.050 6.641 1.00 0.00 539 VAL A N 17
ATOM 16519 C CA . VAL A 1 13 ? -1.531 3.056 7.619 1.00 0.00 539 VAL A CA 17
ATOM 16520 C C . VAL A 1 13 ? -2.368 4.305 7.396 1.00 0.00 539 VAL A C 17
ATOM 16521 O O . VAL A 1 13 ? -2.669 4.651 6.252 1.00 0.00 539 VAL A O 17
ATOM 16534 N N . ARG A 1 14 ? -2.712 4.988 8.483 1.00 0.00 540 ARG A N 17
ATOM 16535 C CA . ARG A 1 14 ? -3.526 6.197 8.398 1.00 0.00 540 ARG A CA 17
ATOM 16536 C C . ARG A 1 14 ? -2.724 7.454 8.687 1.00 0.00 540 ARG A C 17
ATOM 16537 O O . ARG A 1 14 ? -2.389 7.736 9.837 1.00 0.00 540 ARG A O 17
ATOM 16558 N N . GLY A 1 15 ? -2.415 8.208 7.637 1.00 0.00 541 GLY A N 17
ATOM 16559 C CA . GLY A 1 15 ? -1.664 9.436 7.807 1.00 0.00 541 GLY A CA 17
ATOM 16560 C C . GLY A 1 15 ? -2.530 10.658 7.567 1.00 0.00 541 GLY A C 17
ATOM 16561 O O . GLY A 1 15 ? -3.695 10.530 7.191 1.00 0.00 541 GLY A O 17
ATOM 16565 N N . ALA A 1 16 ? -1.969 11.842 7.788 1.00 0.00 542 ALA A N 17
ATOM 16566 C CA . ALA A 1 16 ? -2.709 13.083 7.586 1.00 0.00 542 ALA A CA 17
ATOM 16567 C C . ALA A 1 16 ? -3.777 13.269 8.662 1.00 0.00 542 ALA A C 17
ATOM 16568 O O . ALA A 1 16 ? -4.943 13.519 8.360 1.00 0.00 542 ALA A O 17
ATOM 16575 N N . GLN A 1 17 ? -3.365 13.140 9.918 1.00 0.00 543 GLN A N 17
ATOM 16576 C CA . GLN A 1 17 ? -4.283 13.293 11.040 1.00 0.00 543 GLN A CA 17
ATOM 16577 C C . GLN A 1 17 ? -4.004 14.583 11.806 1.00 0.00 543 GLN A C 17
ATOM 16578 O O . GLN A 1 17 ? -3.108 14.633 12.649 1.00 0.00 543 GLN A O 17
ATOM 16592 N N . GLN A 1 18 ? -4.777 15.623 11.509 1.00 0.00 544 GLN A N 17
ATOM 16593 C CA . GLN A 1 18 ? -4.616 16.912 12.173 1.00 0.00 544 GLN A CA 17
ATOM 16594 C C . GLN A 1 18 ? -5.923 17.701 12.157 1.00 0.00 544 GLN A C 17
ATOM 16595 O O . GLN A 1 18 ? -6.797 17.455 11.325 1.00 0.00 544 GLN A O 17
ATOM 16609 N N . LYS A 1 19 ? -6.048 18.647 13.083 1.00 0.00 545 LYS A N 17
ATOM 16610 C CA . LYS A 1 19 ? -7.251 19.474 13.173 1.00 0.00 545 LYS A CA 17
ATOM 16611 C C . LYS A 1 19 ? -6.930 20.948 12.927 1.00 0.00 545 LYS A C 17
ATOM 16612 O O . LYS A 1 19 ? -7.751 21.821 13.205 1.00 0.00 545 LYS A O 17
ATOM 16631 N N . ASN A 1 20 ? -5.735 21.226 12.407 1.00 0.00 546 ASN A N 17
ATOM 16632 C CA . ASN A 1 20 ? -5.322 22.597 12.133 1.00 0.00 546 ASN A CA 17
ATOM 16633 C C . ASN A 1 20 ? -4.508 22.676 10.842 1.00 0.00 546 ASN A C 17
ATOM 16634 O O . ASN A 1 20 ? -4.601 23.652 10.096 1.00 0.00 546 ASN A O 17
ATOM 16645 N N . GLY A 1 21 ? -3.713 21.640 10.585 1.00 0.00 547 GLY A N 17
ATOM 16646 C CA . GLY A 1 21 ? -2.893 21.606 9.388 1.00 0.00 547 GLY A CA 17
ATOM 16647 C C . GLY A 1 21 ? -1.444 21.285 9.700 1.00 0.00 547 GLY A C 17
ATOM 16648 O O . GLY A 1 21 ? -0.982 21.512 10.818 1.00 0.00 547 GLY A O 17
ATOM 16652 N N . ARG A 1 22 ? -0.724 20.763 8.712 1.00 0.00 548 ARG A N 17
ATOM 16653 C CA . ARG A 1 22 ? 0.681 20.411 8.894 1.00 0.00 548 ARG A CA 17
ATOM 16654 C C . ARG A 1 22 ? 1.300 19.958 7.575 1.00 0.00 548 ARG A C 17
ATOM 16655 O O . ARG A 1 22 ? 2.242 19.164 7.562 1.00 0.00 548 ARG A O 17
ATOM 16676 N N . GLY A 1 23 ? 0.774 20.473 6.467 1.00 0.00 549 GLY A N 17
ATOM 16677 C CA . GLY A 1 23 ? 1.290 20.103 5.162 1.00 0.00 549 GLY A CA 17
ATOM 16678 C C . GLY A 1 23 ? 0.190 19.713 4.194 1.00 0.00 549 GLY A C 17
ATOM 16679 O O . GLY A 1 23 ? 0.361 18.803 3.383 1.00 0.00 549 GLY A O 17
ATOM 16683 N N . SER A 1 24 ? -0.942 20.405 4.279 1.00 0.00 550 SER A N 17
ATOM 16684 C CA . SER A 1 24 ? -2.077 20.129 3.403 1.00 0.00 550 SER A CA 17
ATOM 16685 C C . SER A 1 24 ? -2.447 18.644 3.424 1.00 0.00 550 SER A C 17
ATOM 16686 O O . SER A 1 24 ? -2.163 17.938 4.394 1.00 0.00 550 SER A O 17
ATOM 16694 N N . ASP A 1 25 ? -3.082 18.175 2.349 1.00 0.00 551 ASP A N 17
ATOM 16695 C CA . ASP A 1 25 ? -3.490 16.778 2.240 1.00 0.00 551 ASP A CA 17
ATOM 16696 C C . ASP A 1 25 ? -2.314 15.901 1.822 1.00 0.00 551 ASP A C 17
ATOM 16697 O O . ASP A 1 25 ? -1.170 16.353 1.808 1.00 0.00 551 ASP A O 17
ATOM 16706 N N . SER A 1 26 ? -2.596 14.645 1.482 1.00 0.00 552 SER A N 17
ATOM 16707 C CA . SER A 1 26 ? -1.555 13.710 1.070 1.00 0.00 552 SER A CA 17
ATOM 16708 C C . SER A 1 26 ? -2.181 12.443 0.499 1.00 0.00 552 SER A C 17
ATOM 16709 O O . SER A 1 26 ? -2.540 11.529 1.242 1.00 0.00 552 SER A O 17
ATOM 16717 N N . SER A 1 27 ? -2.313 12.390 -0.824 1.00 0.00 553 SER A N 17
ATOM 16718 C CA . SER A 1 27 ? -2.901 11.232 -1.488 1.00 0.00 553 SER A CA 17
ATOM 16719 C C . SER A 1 27 ? -2.451 11.147 -2.943 1.00 0.00 553 SER A C 17
ATOM 16720 O O . SER A 1 27 ? -1.946 12.121 -3.500 1.00 0.00 553 SER A O 17
ATOM 16728 N N . GLU A 1 28 ? -2.635 9.979 -3.556 1.00 0.00 554 GLU A N 17
ATOM 16729 C CA . GLU A 1 28 ? -2.241 9.787 -4.947 1.00 0.00 554 GLU A CA 17
ATOM 16730 C C . GLU A 1 28 ? -3.222 8.874 -5.693 1.00 0.00 554 GLU A C 17
ATOM 16731 O O . GLU A 1 28 ? -2.887 8.348 -6.753 1.00 0.00 554 GLU A O 17
ATOM 16743 N N . SER A 1 29 ? -4.420 8.673 -5.122 1.00 0.00 555 SER A N 17
ATOM 16744 C CA . SER A 1 29 ? -5.457 7.825 -5.731 1.00 0.00 555 SER A CA 17
ATOM 16745 C C . SER A 1 29 ? -5.198 6.341 -5.476 1.00 0.00 555 SER A C 17
ATOM 16746 O O . SER A 1 29 ? -4.049 5.912 -5.374 1.00 0.00 555 SER A O 17
ATOM 16754 N N . CYS A 1 30 ? -6.278 5.562 -5.368 1.00 0.00 556 CYS A N 17
ATOM 16755 C CA . CYS A 1 30 ? -6.158 4.126 -5.132 1.00 0.00 556 CYS A CA 17
ATOM 16756 C C . CYS A 1 30 ? -6.181 3.358 -6.433 1.00 0.00 556 CYS A C 17
ATOM 16757 O O . CYS A 1 30 ? -6.639 3.853 -7.464 1.00 0.00 556 CYS A O 17
ATOM 16764 N N . TRP A 1 31 ? -5.686 2.135 -6.366 1.00 0.00 557 TRP A N 17
ATOM 16765 C CA . TRP A 1 31 ? -5.650 1.274 -7.529 1.00 0.00 557 TRP A CA 17
ATOM 16766 C C . TRP A 1 31 ? -7.051 0.726 -7.800 1.00 0.00 557 TRP A C 17
ATOM 16767 O O . TRP A 1 31 ? -7.378 0.338 -8.920 1.00 0.00 557 TRP A O 17
ATOM 16788 N N . ASN A 1 32 ? -7.870 0.707 -6.745 1.00 0.00 558 ASN A N 17
ATOM 16789 C CA . ASN A 1 32 ? -9.233 0.203 -6.831 1.00 0.00 558 ASN A CA 17
ATOM 16790 C C . ASN A 1 32 ? -10.246 1.287 -7.205 1.00 0.00 558 ASN A C 17
ATOM 16791 O O . ASN A 1 32 ? -10.571 1.464 -8.378 1.00 0.00 558 ASN A O 17
ATOM 16802 N N . CYS A 1 33 ? -10.738 2.011 -6.198 1.00 0.00 559 CYS A N 17
ATOM 16803 C CA . CYS A 1 33 ? -11.724 3.061 -6.424 1.00 0.00 559 CYS A CA 17
ATOM 16804 C C . CYS A 1 33 ? -11.100 4.318 -7.046 1.00 0.00 559 CYS A C 17
ATOM 16805 O O . CYS A 1 33 ? -11.686 4.924 -7.945 1.00 0.00 559 CYS A O 17
ATOM 16812 N N . GLY A 1 34 ? -9.919 4.709 -6.575 1.00 0.00 560 GLY A N 17
ATOM 16813 C CA . GLY A 1 34 ? -9.251 5.888 -7.117 1.00 0.00 560 GLY A CA 17
ATOM 16814 C C . GLY A 1 34 ? -9.609 7.179 -6.394 1.00 0.00 560 GLY A C 17
ATOM 16815 O O . GLY A 1 34 ? -8.868 8.157 -6.448 1.00 0.00 560 GLY A O 17
ATOM 16819 N N . ARG A 1 35 ? -10.747 7.180 -5.724 1.00 0.00 561 ARG A N 17
ATOM 16820 C CA . ARG A 1 35 ? -11.203 8.353 -4.986 1.00 0.00 561 ARG A CA 17
ATOM 16821 C C . ARG A 1 35 ? -10.366 8.585 -3.724 1.00 0.00 561 ARG A C 17
ATOM 16822 O O . ARG A 1 35 ? -10.382 7.760 -2.816 1.00 0.00 561 ARG A O 17
ATOM 16843 N N . LYS A 1 36 ? -9.655 9.726 -3.715 1.00 0.00 562 LYS A N 17
ATOM 16844 C CA . LYS A 1 36 ? -8.778 10.181 -2.612 1.00 0.00 562 LYS A CA 17
ATOM 16845 C C . LYS A 1 36 ? -8.344 9.088 -1.625 1.00 0.00 562 LYS A C 17
ATOM 16846 O O . LYS A 1 36 ? -9.155 8.542 -0.877 1.00 0.00 562 LYS A O 17
ATOM 16865 N N . ALA A 1 37 ? -7.037 8.831 -1.587 1.00 0.00 563 ALA A N 17
ATOM 16866 C CA . ALA A 1 37 ? -6.471 7.815 -0.701 1.00 0.00 563 ALA A CA 17
ATOM 16867 C C . ALA A 1 37 ? -5.682 8.445 0.447 1.00 0.00 563 ALA A C 17
ATOM 16868 O O . ALA A 1 37 ? -4.643 9.069 0.230 1.00 0.00 563 ALA A O 17
ATOM 16875 N N . SER A 1 38 ? -6.179 8.271 1.672 1.00 0.00 564 SER A N 17
ATOM 16876 C CA . SER A 1 38 ? -5.522 8.818 2.858 1.00 0.00 564 SER A CA 17
ATOM 16877 C C . SER A 1 38 ? -4.690 7.758 3.595 1.00 0.00 564 SER A C 17
ATOM 16878 O O . SER A 1 38 ? -4.126 8.033 4.657 1.00 0.00 564 SER A O 17
ATOM 16886 N N . GLU A 1 39 ? -4.615 6.551 3.031 1.00 0.00 565 GLU A N 17
ATOM 16887 C CA . GLU A 1 39 ? -3.854 5.464 3.641 1.00 0.00 565 GLU A CA 17
ATOM 16888 C C . GLU A 1 39 ? -2.914 4.841 2.615 1.00 0.00 565 GLU A C 17
ATOM 16889 O O . GLU A 1 39 ? -3.222 4.829 1.428 1.00 0.00 565 GLU A O 17
ATOM 16901 N N . THR A 1 40 ? -1.758 4.351 3.058 1.00 0.00 566 THR A N 17
ATOM 16902 C CA . THR A 1 40 ? -0.807 3.725 2.130 1.00 0.00 566 THR A CA 17
ATOM 16903 C C . THR A 1 40 ? -0.674 2.229 2.400 1.00 0.00 566 THR A C 17
ATOM 16904 O O . THR A 1 40 ? -0.821 1.786 3.539 1.00 0.00 566 THR A O 17
ATOM 16915 N N . CYS A 1 41 ? -0.393 1.447 1.353 1.00 0.00 567 CYS A N 17
ATOM 16916 C CA . CYS A 1 41 ? -0.245 0.004 1.513 1.00 0.00 567 CYS A CA 17
ATOM 16917 C C . CYS A 1 41 ? 1.104 -0.319 2.144 1.00 0.00 567 CYS A C 17
ATOM 16918 O O . CYS A 1 41 ? 2.144 0.067 1.619 1.00 0.00 567 CYS A O 17
ATOM 16925 N N . SER A 1 42 ? 1.095 -1.020 3.272 1.00 0.00 568 SER A N 17
ATOM 16926 C CA . SER A 1 42 ? 2.343 -1.380 3.936 1.00 0.00 568 SER A CA 17
ATOM 16927 C C . SER A 1 42 ? 3.089 -2.447 3.137 1.00 0.00 568 SER A C 17
ATOM 16928 O O . SER A 1 42 ? 4.305 -2.592 3.258 1.00 0.00 568 SER A O 17
ATOM 16936 N N . GLY A 1 43 ? 2.346 -3.191 2.323 1.00 0.00 569 GLY A N 17
ATOM 16937 C CA . GLY A 1 43 ? 2.934 -4.240 1.516 1.00 0.00 569 GLY A CA 17
ATOM 16938 C C . GLY A 1 43 ? 3.909 -3.740 0.464 1.00 0.00 569 GLY A C 17
ATOM 16939 O O . GLY A 1 43 ? 4.948 -4.363 0.241 1.00 0.00 569 GLY A O 17
ATOM 16943 N N . CYS A 1 44 ? 3.586 -2.626 -0.193 1.00 0.00 570 CYS A N 17
ATOM 16944 C CA . CYS A 1 44 ? 4.462 -2.083 -1.230 1.00 0.00 570 CYS A CA 17
ATOM 16945 C C . CYS A 1 44 ? 4.697 -0.577 -1.093 1.00 0.00 570 CYS A C 17
ATOM 16946 O O . CYS A 1 44 ? 5.718 -0.070 -1.558 1.00 0.00 570 CYS A O 17
ATOM 16953 N N . ASN A 1 45 ? 3.742 0.128 -0.479 1.00 0.00 571 ASN A N 17
ATOM 16954 C CA . ASN A 1 45 ? 3.826 1.586 -0.278 1.00 0.00 571 ASN A CA 17
ATOM 16955 C C . ASN A 1 45 ? 3.368 2.362 -1.520 1.00 0.00 571 ASN A C 17
ATOM 16956 O O . ASN A 1 45 ? 2.816 3.456 -1.402 1.00 0.00 571 ASN A O 17
ATOM 16967 N N . ALA A 1 46 ? 3.593 1.797 -2.706 1.00 0.00 572 ALA A N 17
ATOM 16968 C CA . ALA A 1 46 ? 3.196 2.441 -3.953 1.00 0.00 572 ALA A CA 17
ATOM 16969 C C . ALA A 1 46 ? 1.680 2.544 -4.031 1.00 0.00 572 ALA A C 17
ATOM 16970 O O . ALA A 1 46 ? 1.124 3.535 -4.507 1.00 0.00 572 ALA A O 17
ATOM 16977 N N . ALA A 1 47 ? 1.028 1.490 -3.563 1.00 0.00 573 ALA A N 17
ATOM 16978 C CA . ALA A 1 47 ? -0.429 1.406 -3.560 1.00 0.00 573 ALA A CA 17
ATOM 16979 C C . ALA A 1 47 ? -1.047 2.250 -2.442 1.00 0.00 573 ALA A C 17
ATOM 16980 O O . ALA A 1 47 ? -1.035 1.844 -1.280 1.00 0.00 573 ALA A O 17
ATOM 16987 N N . ARG A 1 48 ? -1.593 3.418 -2.784 1.00 0.00 574 ARG A N 17
ATOM 16988 C CA . ARG A 1 48 ? -2.215 4.281 -1.781 1.00 0.00 574 ARG A CA 17
ATOM 16989 C C . ARG A 1 48 ? -3.708 4.006 -1.731 1.00 0.00 574 ARG A C 17
ATOM 16990 O O . ARG A 1 48 ? -4.430 4.300 -2.668 1.00 0.00 574 ARG A O 17
ATOM 17011 N N . TYR A 1 49 ? -4.168 3.481 -0.606 1.00 0.00 575 TYR A N 17
ATOM 17012 C CA . TYR A 1 49 ? -5.579 3.142 -0.432 1.00 0.00 575 TYR A CA 17
ATOM 17013 C C . TYR A 1 49 ? -6.312 4.153 0.441 1.00 0.00 575 TYR A C 17
ATOM 17014 O O . TYR A 1 49 ? -5.709 4.833 1.262 1.00 0.00 575 TYR A O 17
ATOM 17032 N N . CYS A 1 50 ? -7.622 4.263 0.235 1.00 0.00 576 CYS A N 17
ATOM 17033 C CA . CYS A 1 50 ? -8.440 5.194 1.004 1.00 0.00 576 CYS A CA 17
ATOM 17034 C C . CYS A 1 50 ? -9.136 4.497 2.168 1.00 0.00 576 CYS A C 17
ATOM 17035 O O . CYS A 1 50 ? -9.593 5.155 3.104 1.00 0.00 576 CYS A O 17
ATOM 17042 N N . GLY A 1 51 ? -9.222 3.169 2.116 1.00 0.00 577 GLY A N 17
ATOM 17043 C CA . GLY A 1 51 ? -9.875 2.448 3.192 1.00 0.00 577 GLY A CA 17
ATOM 17044 C C . GLY A 1 51 ? -9.746 0.937 3.096 1.00 0.00 577 GLY A C 17
ATOM 17045 O O . GLY A 1 51 ? -9.429 0.387 2.040 1.00 0.00 577 GLY A O 17
ATOM 17049 N N . SER A 1 52 ? -9.997 0.284 4.225 1.00 0.00 578 SER A N 17
ATOM 17050 C CA . SER A 1 52 ? -9.925 -1.174 4.318 1.00 0.00 578 SER A CA 17
ATOM 17051 C C . SER A 1 52 ? -10.881 -1.850 3.331 1.00 0.00 578 SER A C 17
ATOM 17052 O O . SER A 1 52 ? -10.559 -2.897 2.769 1.00 0.00 578 SER A O 17
ATOM 17060 N N . PHE A 1 53 ? -12.050 -1.253 3.115 1.00 0.00 579 PHE A N 17
ATOM 17061 C CA . PHE A 1 53 ? -13.029 -1.820 2.188 1.00 0.00 579 PHE A CA 17
ATOM 17062 C C . PHE A 1 53 ? -12.494 -1.752 0.762 1.00 0.00 579 PHE A C 17
ATOM 17063 O O . PHE A 1 53 ? -12.659 -2.675 -0.035 1.00 0.00 579 PHE A O 17
ATOM 17080 N N . CYS A 1 54 ? -11.838 -0.638 0.472 1.00 0.00 580 CYS A N 17
ATOM 17081 C CA . CYS A 1 54 ? -11.257 -0.399 -0.845 1.00 0.00 580 CYS A CA 17
ATOM 17082 C C . CYS A 1 54 ? -10.210 -1.478 -1.141 1.00 0.00 580 CYS A C 17
ATOM 17083 O O . CYS A 1 54 ? -10.180 -2.074 -2.226 1.00 0.00 580 CYS A O 17
ATOM 17090 N N . GLN A 1 55 ? -9.367 -1.730 -0.147 1.00 0.00 581 GLN A N 17
ATOM 17091 C CA . GLN A 1 55 ? -8.312 -2.730 -0.253 1.00 0.00 581 GLN A CA 17
ATOM 17092 C C . GLN A 1 55 ? -8.867 -4.127 -0.505 1.00 0.00 581 GLN A C 17
ATOM 17093 O O . GLN A 1 55 ? -8.302 -4.892 -1.281 1.00 0.00 581 GLN A O 17
ATOM 17107 N N . HIS A 1 56 ? -9.959 -4.463 0.164 1.00 0.00 582 HIS A N 17
ATOM 17108 C CA . HIS A 1 56 ? -10.576 -5.777 0.006 1.00 0.00 582 HIS A CA 17
ATOM 17109 C C . HIS A 1 56 ? -11.011 -6.016 -1.441 1.00 0.00 582 HIS A C 17
ATOM 17110 O O . HIS A 1 56 ? -10.781 -7.088 -2.001 1.00 0.00 582 HIS A O 17
ATOM 17125 N N . ARG A 1 57 ? -11.636 -5.007 -2.037 1.00 0.00 583 ARG A N 17
ATOM 17126 C CA . ARG A 1 57 ? -12.117 -5.093 -3.416 1.00 0.00 583 ARG A CA 17
ATOM 17127 C C . ARG A 1 57 ? -11.009 -5.387 -4.438 1.00 0.00 583 ARG A C 17
ATOM 17128 O O . ARG A 1 57 ? -11.234 -6.137 -5.386 1.00 0.00 583 ARG A O 17
ATOM 17149 N N . ASP A 1 58 ? -9.821 -4.808 -4.253 1.00 0.00 584 ASP A N 17
ATOM 17150 C CA . ASP A 1 58 ? -8.718 -5.037 -5.206 1.00 0.00 584 ASP A CA 17
ATOM 17151 C C . ASP A 1 58 ? -7.605 -5.932 -4.648 1.00 0.00 584 ASP A C 17
ATOM 17152 O O . ASP A 1 58 ? -6.661 -6.275 -5.361 1.00 0.00 584 ASP A O 17
ATOM 17161 N N . TRP A 1 59 ? -7.718 -6.331 -3.390 1.00 0.00 585 TRP A N 17
ATOM 17162 C CA . TRP A 1 59 ? -6.698 -7.181 -2.791 1.00 0.00 585 TRP A CA 17
ATOM 17163 C C . TRP A 1 59 ? -6.381 -8.425 -3.631 1.00 0.00 585 TRP A C 17
ATOM 17164 O O . TRP A 1 59 ? -5.209 -8.728 -3.863 1.00 0.00 585 TRP A O 17
ATOM 17185 N N . GLU A 1 60 ? -7.385 -9.143 -4.101 1.00 0.00 586 GLU A N 17
ATOM 17186 C CA . GLU A 1 60 ? -7.121 -10.341 -4.898 1.00 0.00 586 GLU A CA 17
ATOM 17187 C C . GLU A 1 60 ? -6.277 -9.977 -6.113 1.00 0.00 586 GLU A C 17
ATOM 17188 O O . GLU A 1 60 ? -5.405 -10.729 -6.533 1.00 0.00 586 GLU A O 17
ATOM 17200 N N . LYS A 1 61 ? -6.580 -8.830 -6.680 1.00 0.00 587 LYS A N 17
ATOM 17201 C CA . LYS A 1 61 ? -5.862 -8.334 -7.849 1.00 0.00 587 LYS A CA 17
ATOM 17202 C C . LYS A 1 61 ? -4.594 -7.558 -7.470 1.00 0.00 587 LYS A C 17
ATOM 17203 O O . LYS A 1 61 ? -3.822 -7.174 -8.349 1.00 0.00 587 LYS A O 17
ATOM 17222 N N . HIS A 1 62 ? -4.368 -7.324 -6.173 1.00 0.00 588 HIS A N 17
ATOM 17223 C CA . HIS A 1 62 ? -3.200 -6.571 -5.743 1.00 0.00 588 HIS A CA 17
ATOM 17224 C C . HIS A 1 62 ? -1.978 -7.456 -5.499 1.00 0.00 588 HIS A C 17
ATOM 17225 O O . HIS A 1 62 ? -0.856 -7.073 -5.806 1.00 0.00 588 HIS A O 17
ATOM 17239 N N . HIS A 1 63 ? -2.214 -8.632 -4.933 1.00 0.00 589 HIS A N 17
ATOM 17240 C CA . HIS A 1 63 ? -1.142 -9.581 -4.624 1.00 0.00 589 HIS A CA 17
ATOM 17241 C C . HIS A 1 63 ? -0.197 -9.864 -5.801 1.00 0.00 589 HIS A C 17
ATOM 17242 O O . HIS A 1 63 ? 0.920 -10.337 -5.585 1.00 0.00 589 HIS A O 17
ATOM 17257 N N . HIS A 1 64 ? -0.613 -9.584 -7.034 1.00 0.00 590 HIS A N 17
ATOM 17258 C CA . HIS A 1 64 ? 0.255 -9.844 -8.184 1.00 0.00 590 HIS A CA 17
ATOM 17259 C C . HIS A 1 64 ? 1.254 -8.705 -8.411 1.00 0.00 590 HIS A C 17
ATOM 17260 O O . HIS A 1 64 ? 2.268 -8.887 -9.088 1.00 0.00 590 HIS A O 17
ATOM 17275 N N . VAL A 1 65 ? 0.969 -7.532 -7.846 1.00 0.00 591 VAL A N 17
ATOM 17276 C CA . VAL A 1 65 ? 1.852 -6.374 -7.992 1.00 0.00 591 VAL A CA 17
ATOM 17277 C C . VAL A 1 65 ? 2.530 -6.001 -6.673 1.00 0.00 591 VAL A C 17
ATOM 17278 O O . VAL A 1 65 ? 3.616 -5.420 -6.669 1.00 0.00 591 VAL A O 17
ATOM 17291 N N . CYS A 1 66 ? 1.888 -6.329 -5.555 1.00 0.00 592 CYS A N 17
ATOM 17292 C CA . CYS A 1 66 ? 2.444 -6.015 -4.239 1.00 0.00 592 CYS A CA 17
ATOM 17293 C C . CYS A 1 66 ? 3.797 -6.696 -4.057 1.00 0.00 592 CYS A C 17
ATOM 17294 O O . CYS A 1 66 ? 4.054 -7.758 -4.625 1.00 0.00 592 CYS A O 17
ATOM 17301 N N . GLY A 1 67 ? 4.657 -6.071 -3.261 1.00 0.00 593 GLY A N 17
ATOM 17302 C CA . GLY A 1 67 ? 5.983 -6.606 -3.018 1.00 0.00 593 GLY A CA 17
ATOM 17303 C C . GLY A 1 67 ? 7.051 -5.877 -3.810 1.00 0.00 593 GLY A C 17
ATOM 17304 O O . GLY A 1 67 ? 8.232 -5.938 -3.469 1.00 0.00 593 GLY A O 17
ATOM 17308 N N . GLN A 1 68 ? 6.638 -5.185 -4.870 1.00 0.00 594 GLN A N 17
ATOM 17309 C CA . GLN A 1 68 ? 7.570 -4.436 -5.705 1.00 0.00 594 GLN A CA 17
ATOM 17310 C C . GLN A 1 68 ? 7.249 -2.946 -5.651 1.00 0.00 594 GLN A C 17
ATOM 17311 O O . GLN A 1 68 ? 6.125 -2.534 -5.938 1.00 0.00 594 GLN A O 17
ATOM 17325 N N . SER A 1 69 ? 8.239 -2.139 -5.284 1.00 0.00 595 SER A N 17
ATOM 17326 C CA . SER A 1 69 ? 8.051 -0.695 -5.195 1.00 0.00 595 SER A CA 17
ATOM 17327 C C . SER A 1 69 ? 9.380 0.040 -5.335 1.00 0.00 595 SER A C 17
ATOM 17328 O O . SER A 1 69 ? 9.520 0.934 -6.170 1.00 0.00 595 SER A O 17
ATOM 17336 N N . LEU A 1 70 ? 10.353 -0.349 -4.516 1.00 0.00 596 LEU A N 17
ATOM 17337 C CA . LEU A 1 70 ? 11.679 0.266 -4.535 1.00 0.00 596 LEU A CA 17
ATOM 17338 C C . LEU A 1 70 ? 11.636 1.668 -3.930 1.00 0.00 596 LEU A C 17
ATOM 17339 O O . LEU A 1 70 ? 12.176 1.901 -2.850 1.00 0.00 596 LEU A O 17
ATOM 17355 N N . GLN A 1 71 ? 10.992 2.597 -4.631 1.00 0.00 597 GLN A N 17
ATOM 17356 C CA . GLN A 1 71 ? 10.885 3.972 -4.154 1.00 0.00 597 GLN A CA 17
ATOM 17357 C C . GLN A 1 71 ? 10.014 4.046 -2.902 1.00 0.00 597 GLN A C 17
ATOM 17358 O O . GLN A 1 71 ? 10.575 4.239 -1.803 1.00 0.00 597 GLN A O 17
ATOM 17375 N N . GLY A 1 1 ? -4.225 -31.567 -3.625 1.00 0.00 527 GLY A N 18
ATOM 17376 C CA . GLY A 1 1 ? -3.504 -30.442 -2.967 1.00 0.00 527 GLY A CA 18
ATOM 17377 C C . GLY A 1 1 ? -4.043 -30.139 -1.585 1.00 0.00 527 GLY A C 18
ATOM 17378 O O . GLY A 1 1 ? -5.096 -29.515 -1.446 1.00 0.00 527 GLY A O 18
ATOM 17384 N N . SER A 1 2 ? -3.324 -30.579 -0.558 1.00 0.00 528 SER A N 18
ATOM 17385 C CA . SER A 1 2 ? -3.742 -30.346 0.820 1.00 0.00 528 SER A CA 18
ATOM 17386 C C . SER A 1 2 ? -2.938 -29.216 1.453 1.00 0.00 528 SER A C 18
ATOM 17387 O O . SER A 1 2 ? -1.867 -29.445 2.018 1.00 0.00 528 SER A O 18
ATOM 17395 N N . ALA A 1 3 ? -3.460 -27.998 1.355 1.00 0.00 529 ALA A N 18
ATOM 17396 C CA . ALA A 1 3 ? -2.789 -26.836 1.924 1.00 0.00 529 ALA A CA 18
ATOM 17397 C C . ALA A 1 3 ? -3.754 -25.668 2.096 1.00 0.00 529 ALA A C 18
ATOM 17398 O O . ALA A 1 3 ? -4.525 -25.347 1.192 1.00 0.00 529 ALA A O 18
ATOM 17405 N N . SER A 1 4 ? -3.706 -25.037 3.265 1.00 0.00 530 SER A N 18
ATOM 17406 C CA . SER A 1 4 ? -4.574 -23.902 3.554 1.00 0.00 530 SER A CA 18
ATOM 17407 C C . SER A 1 4 ? -4.314 -22.762 2.575 1.00 0.00 530 SER A C 18
ATOM 17408 O O . SER A 1 4 ? -5.252 -22.176 2.029 1.00 0.00 530 SER A O 18
ATOM 17416 N N . SER A 1 5 ? -3.034 -22.472 2.346 1.00 0.00 531 SER A N 18
ATOM 17417 C CA . SER A 1 5 ? -2.627 -21.407 1.432 1.00 0.00 531 SER A CA 18
ATOM 17418 C C . SER A 1 5 ? -3.453 -20.131 1.668 1.00 0.00 531 SER A C 18
ATOM 17419 O O . SER A 1 5 ? -3.418 -19.576 2.767 1.00 0.00 531 SER A O 18
ATOM 17427 N N . GLN A 1 6 ? -4.179 -19.657 0.641 1.00 0.00 532 GLN A N 18
ATOM 17428 C CA . GLN A 1 6 ? -5.002 -18.454 0.764 1.00 0.00 532 GLN A CA 18
ATOM 17429 C C . GLN A 1 6 ? -4.134 -17.199 0.737 1.00 0.00 532 GLN A C 18
ATOM 17430 O O . GLN A 1 6 ? -3.095 -17.135 1.392 1.00 0.00 532 GLN A O 18
ATOM 17444 N N . VAL A 1 7 ? -4.571 -16.202 -0.026 1.00 0.00 533 VAL A N 18
ATOM 17445 C CA . VAL A 1 7 ? -3.832 -14.950 -0.141 1.00 0.00 533 VAL A CA 18
ATOM 17446 C C . VAL A 1 7 ? -4.315 -13.938 0.899 1.00 0.00 533 VAL A C 18
ATOM 17447 O O . VAL A 1 7 ? -5.408 -13.382 0.792 1.00 0.00 533 VAL A O 18
ATOM 17460 N N . VAL A 1 8 ? -3.469 -13.689 1.896 1.00 0.00 534 VAL A N 18
ATOM 17461 C CA . VAL A 1 8 ? -3.793 -12.754 2.967 1.00 0.00 534 VAL A CA 18
ATOM 17462 C C . VAL A 1 8 ? -3.682 -11.305 2.509 1.00 0.00 534 VAL A C 18
ATOM 17463 O O . VAL A 1 8 ? -2.709 -10.914 1.863 1.00 0.00 534 VAL A O 18
ATOM 17476 N N . MET A 1 9 ? -4.692 -10.512 2.852 1.00 0.00 535 MET A N 18
ATOM 17477 C CA . MET A 1 9 ? -4.719 -9.101 2.485 1.00 0.00 535 MET A CA 18
ATOM 17478 C C . MET A 1 9 ? -4.031 -8.248 3.565 1.00 0.00 535 MET A C 18
ATOM 17479 O O . MET A 1 9 ? -4.428 -8.292 4.729 1.00 0.00 535 MET A O 18
ATOM 17493 N N . PRO A 1 10 ? -2.979 -7.470 3.212 1.00 0.00 536 PRO A N 18
ATOM 17494 C CA . PRO A 1 10 ? -2.272 -6.627 4.185 1.00 0.00 536 PRO A CA 18
ATOM 17495 C C . PRO A 1 10 ? -3.068 -5.368 4.540 1.00 0.00 536 PRO A C 18
ATOM 17496 O O . PRO A 1 10 ? -3.757 -4.820 3.690 1.00 0.00 536 PRO A O 18
ATOM 17507 N N . PRO A 1 11 ? -2.978 -4.881 5.792 1.00 0.00 537 PRO A N 18
ATOM 17508 C CA . PRO A 1 11 ? -3.707 -3.678 6.222 1.00 0.00 537 PRO A CA 18
ATOM 17509 C C . PRO A 1 11 ? -3.084 -2.385 5.698 1.00 0.00 537 PRO A C 18
ATOM 17510 O O . PRO A 1 11 ? -1.906 -2.353 5.337 1.00 0.00 537 PRO A O 18
ATOM 17521 N N . LEU A 1 12 ? -3.884 -1.318 5.658 1.00 0.00 538 LEU A N 18
ATOM 17522 C CA . LEU A 1 12 ? -3.416 -0.025 5.187 1.00 0.00 538 LEU A CA 18
ATOM 17523 C C . LEU A 1 12 ? -2.795 0.741 6.336 1.00 0.00 538 LEU A C 18
ATOM 17524 O O . LEU A 1 12 ? -3.136 0.519 7.499 1.00 0.00 538 LEU A O 18
ATOM 17540 N N . VAL A 1 13 ? -1.888 1.639 6.009 1.00 0.00 539 VAL A N 18
ATOM 17541 C CA . VAL A 1 13 ? -1.217 2.436 7.017 1.00 0.00 539 VAL A CA 18
ATOM 17542 C C . VAL A 1 13 ? -1.333 3.919 6.705 1.00 0.00 539 VAL A C 18
ATOM 17543 O O . VAL A 1 13 ? -1.291 4.321 5.542 1.00 0.00 539 VAL A O 18
ATOM 17556 N N . ARG A 1 14 ? -1.505 4.721 7.758 1.00 0.00 540 ARG A N 18
ATOM 17557 C CA . ARG A 1 14 ? -1.636 6.174 7.630 1.00 0.00 540 ARG A CA 18
ATOM 17558 C C . ARG A 1 14 ? -3.075 6.564 7.241 1.00 0.00 540 ARG A C 18
ATOM 17559 O O . ARG A 1 14 ? -4.023 5.867 7.607 1.00 0.00 540 ARG A O 18
ATOM 17580 N N . GLY A 1 15 ? -3.247 7.664 6.507 1.00 0.00 541 GLY A N 18
ATOM 17581 C CA . GLY A 1 15 ? -4.575 8.107 6.106 1.00 0.00 541 GLY A CA 18
ATOM 17582 C C . GLY A 1 15 ? -4.666 9.626 5.948 1.00 0.00 541 GLY A C 18
ATOM 17583 O O . GLY A 1 15 ? -5.747 10.164 5.711 1.00 0.00 541 GLY A O 18
ATOM 17587 N N . ALA A 1 16 ? -3.537 10.317 6.116 1.00 0.00 542 ALA A N 18
ATOM 17588 C CA . ALA A 1 16 ? -3.485 11.769 5.985 1.00 0.00 542 ALA A CA 18
ATOM 17589 C C . ALA A 1 16 ? -2.121 12.209 5.452 1.00 0.00 542 ALA A C 18
ATOM 17590 O O . ALA A 1 16 ? -1.227 11.384 5.284 1.00 0.00 542 ALA A O 18
ATOM 17597 N N . GLN A 1 17 ? -1.988 13.501 5.155 1.00 0.00 543 GLN A N 18
ATOM 17598 C CA . GLN A 1 17 ? -0.734 14.062 4.639 1.00 0.00 543 GLN A CA 18
ATOM 17599 C C . GLN A 1 17 ? -0.576 13.784 3.143 1.00 0.00 543 GLN A C 18
ATOM 17600 O O . GLN A 1 17 ? -1.532 13.408 2.465 1.00 0.00 543 GLN A O 18
ATOM 17614 N N . GLN A 1 18 ? 0.643 13.967 2.637 1.00 0.00 544 GLN A N 18
ATOM 17615 C CA . GLN A 1 18 ? 0.932 13.745 1.223 1.00 0.00 544 GLN A CA 18
ATOM 17616 C C . GLN A 1 18 ? 2.438 13.672 0.979 1.00 0.00 544 GLN A C 18
ATOM 17617 O O . GLN A 1 18 ? 3.227 14.171 1.782 1.00 0.00 544 GLN A O 18
ATOM 17631 N N . LYS A 1 19 ? 2.838 13.048 -0.129 1.00 0.00 545 LYS A N 18
ATOM 17632 C CA . LYS A 1 19 ? 4.256 12.925 -0.454 1.00 0.00 545 LYS A CA 18
ATOM 17633 C C . LYS A 1 19 ? 4.490 12.704 -1.953 1.00 0.00 545 LYS A C 18
ATOM 17634 O O . LYS A 1 19 ? 4.661 13.667 -2.702 1.00 0.00 545 LYS A O 18
ATOM 17653 N N . ASN A 1 20 ? 4.463 11.434 -2.379 1.00 0.00 546 ASN A N 18
ATOM 17654 C CA . ASN A 1 20 ? 4.682 11.072 -3.786 1.00 0.00 546 ASN A CA 18
ATOM 17655 C C . ASN A 1 20 ? 5.834 11.885 -4.379 1.00 0.00 546 ASN A C 18
ATOM 17656 O O . ASN A 1 20 ? 6.698 12.365 -3.644 1.00 0.00 546 ASN A O 18
ATOM 17667 N N . GLY A 1 21 ? 5.848 12.044 -5.703 1.00 0.00 547 GLY A N 18
ATOM 17668 C CA . GLY A 1 21 ? 6.906 12.818 -6.333 1.00 0.00 547 GLY A CA 18
ATOM 17669 C C . GLY A 1 21 ? 7.465 12.205 -7.606 1.00 0.00 547 GLY A C 18
ATOM 17670 O O . GLY A 1 21 ? 7.464 12.849 -8.654 1.00 0.00 547 GLY A O 18
ATOM 17674 N N . ARG A 1 22 ? 7.946 10.966 -7.529 1.00 0.00 548 ARG A N 18
ATOM 17675 C CA . ARG A 1 22 ? 8.515 10.297 -8.696 1.00 0.00 548 ARG A CA 18
ATOM 17676 C C . ARG A 1 22 ? 7.544 10.247 -9.874 1.00 0.00 548 ARG A C 18
ATOM 17677 O O . ARG A 1 22 ? 7.665 11.023 -10.823 1.00 0.00 548 ARG A O 18
ATOM 17698 N N . GLY A 1 23 ? 6.581 9.335 -9.808 1.00 0.00 549 GLY A N 18
ATOM 17699 C CA . GLY A 1 23 ? 5.608 9.201 -10.878 1.00 0.00 549 GLY A CA 18
ATOM 17700 C C . GLY A 1 23 ? 4.832 10.473 -11.154 1.00 0.00 549 GLY A C 18
ATOM 17701 O O . GLY A 1 23 ? 5.347 11.402 -11.777 1.00 0.00 549 GLY A O 18
ATOM 17705 N N . SER A 1 24 ? 3.591 10.511 -10.688 1.00 0.00 550 SER A N 18
ATOM 17706 C CA . SER A 1 24 ? 2.726 11.669 -10.882 1.00 0.00 550 SER A CA 18
ATOM 17707 C C . SER A 1 24 ? 1.520 11.575 -9.956 1.00 0.00 550 SER A C 18
ATOM 17708 O O . SER A 1 24 ? 1.048 12.578 -9.421 1.00 0.00 550 SER A O 18
ATOM 17716 N N . ASP A 1 25 ? 1.032 10.353 -9.775 1.00 0.00 551 ASP A N 18
ATOM 17717 C CA . ASP A 1 25 ? -0.115 10.108 -8.913 1.00 0.00 551 ASP A CA 18
ATOM 17718 C C . ASP A 1 25 ? 0.148 10.706 -7.536 1.00 0.00 551 ASP A C 18
ATOM 17719 O O . ASP A 1 25 ? 1.195 10.461 -6.936 1.00 0.00 551 ASP A O 18
ATOM 17728 N N . SER A 1 26 ? -0.802 11.487 -7.035 1.00 0.00 552 SER A N 18
ATOM 17729 C CA . SER A 1 26 ? -0.649 12.118 -5.731 1.00 0.00 552 SER A CA 18
ATOM 17730 C C . SER A 1 26 ? -1.960 12.748 -5.273 1.00 0.00 552 SER A C 18
ATOM 17731 O O . SER A 1 26 ? -2.803 13.105 -6.092 1.00 0.00 552 SER A O 18
ATOM 17739 N N . SER A 1 27 ? -2.122 12.850 -3.957 1.00 0.00 553 SER A N 18
ATOM 17740 C CA . SER A 1 27 ? -3.317 13.437 -3.353 1.00 0.00 553 SER A CA 18
ATOM 17741 C C . SER A 1 27 ? -4.533 12.515 -3.474 1.00 0.00 553 SER A C 18
ATOM 17742 O O . SER A 1 27 ? -4.769 11.684 -2.598 1.00 0.00 553 SER A O 18
ATOM 17750 N N . GLU A 1 28 ? -5.307 12.655 -4.553 1.00 0.00 554 GLU A N 18
ATOM 17751 C CA . GLU A 1 28 ? -6.491 11.826 -4.749 1.00 0.00 554 GLU A CA 18
ATOM 17752 C C . GLU A 1 28 ? -6.338 10.873 -5.929 1.00 0.00 554 GLU A C 18
ATOM 17753 O O . GLU A 1 28 ? -6.027 11.299 -7.041 1.00 0.00 554 GLU A O 18
ATOM 17765 N N . SER A 1 29 ? -6.566 9.580 -5.669 1.00 0.00 555 SER A N 18
ATOM 17766 C CA . SER A 1 29 ? -6.464 8.547 -6.700 1.00 0.00 555 SER A CA 18
ATOM 17767 C C . SER A 1 29 ? -6.453 7.147 -6.093 1.00 0.00 555 SER A C 18
ATOM 17768 O O . SER A 1 29 ? -5.430 6.461 -6.113 1.00 0.00 555 SER A O 18
ATOM 17776 N N . CYS A 1 30 ? -7.581 6.722 -5.535 1.00 0.00 556 CYS A N 18
ATOM 17777 C CA . CYS A 1 30 ? -7.687 5.399 -4.933 1.00 0.00 556 CYS A CA 18
ATOM 17778 C C . CYS A 1 30 ? -7.555 4.312 -5.998 1.00 0.00 556 CYS A C 18
ATOM 17779 O O . CYS A 1 30 ? -8.020 4.470 -7.126 1.00 0.00 556 CYS A O 18
ATOM 17786 N N . TRP A 1 31 ? -6.917 3.210 -5.631 1.00 0.00 557 TRP A N 18
ATOM 17787 C CA . TRP A 1 31 ? -6.712 2.102 -6.557 1.00 0.00 557 TRP A CA 18
ATOM 17788 C C . TRP A 1 31 ? -8.019 1.369 -6.857 1.00 0.00 557 TRP A C 18
ATOM 17789 O O . TRP A 1 31 ? -8.225 0.871 -7.963 1.00 0.00 557 TRP A O 18
ATOM 17810 N N . ASN A 1 32 ? -8.896 1.310 -5.860 1.00 0.00 558 ASN A N 18
ATOM 17811 C CA . ASN A 1 32 ? -10.178 0.627 -6.003 1.00 0.00 558 ASN A CA 18
ATOM 17812 C C . ASN A 1 32 ? -11.303 1.525 -6.525 1.00 0.00 558 ASN A C 18
ATOM 17813 O O . ASN A 1 32 ? -11.580 1.555 -7.723 1.00 0.00 558 ASN A O 18
ATOM 17824 N N . CYS A 1 33 ? -11.950 2.257 -5.611 1.00 0.00 559 CYS A N 18
ATOM 17825 C CA . CYS A 1 33 ? -13.056 3.138 -5.979 1.00 0.00 559 CYS A CA 18
ATOM 17826 C C . CYS A 1 33 ? -12.607 4.351 -6.801 1.00 0.00 559 CYS A C 18
ATOM 17827 O O . CYS A 1 33 ? -13.370 4.860 -7.623 1.00 0.00 559 CYS A O 18
ATOM 17834 N N . GLY A 1 34 ? -11.379 4.814 -6.588 1.00 0.00 560 GLY A N 18
ATOM 17835 C CA . GLY A 1 34 ? -10.879 5.964 -7.342 1.00 0.00 560 GLY A CA 18
ATOM 17836 C C . GLY A 1 34 ? -11.035 7.285 -6.587 1.00 0.00 560 GLY A C 18
ATOM 17837 O O . GLY A 1 34 ? -10.676 8.348 -7.095 1.00 0.00 560 GLY A O 18
ATOM 17841 N N . ARG A 1 35 ? -11.572 7.203 -5.376 1.00 0.00 561 ARG A N 18
ATOM 17842 C CA . ARG A 1 35 ? -11.799 8.362 -4.516 1.00 0.00 561 ARG A CA 18
ATOM 17843 C C . ARG A 1 35 ? -10.495 8.827 -3.864 1.00 0.00 561 ARG A C 18
ATOM 17844 O O . ARG A 1 35 ? -9.473 8.151 -3.950 1.00 0.00 561 ARG A O 18
ATOM 17865 N N . LYS A 1 36 ? -10.539 9.992 -3.222 1.00 0.00 562 LYS A N 18
ATOM 17866 C CA . LYS A 1 36 ? -9.366 10.553 -2.557 1.00 0.00 562 LYS A CA 18
ATOM 17867 C C . LYS A 1 36 ? -8.728 9.532 -1.616 1.00 0.00 562 LYS A C 18
ATOM 17868 O O . LYS A 1 36 ? -9.404 8.963 -0.763 1.00 0.00 562 LYS A O 18
ATOM 17887 N N . ALA A 1 37 ? -7.421 9.318 -1.768 1.00 0.00 563 ALA A N 18
ATOM 17888 C CA . ALA A 1 37 ? -6.692 8.369 -0.929 1.00 0.00 563 ALA A CA 18
ATOM 17889 C C . ALA A 1 37 ? -5.552 9.069 -0.186 1.00 0.00 563 ALA A C 18
ATOM 17890 O O . ALA A 1 37 ? -4.855 9.906 -0.757 1.00 0.00 563 ALA A O 18
ATOM 17897 N N . SER A 1 38 ? -5.365 8.722 1.088 1.00 0.00 564 SER A N 18
ATOM 17898 C CA . SER A 1 38 ? -4.308 9.334 1.894 1.00 0.00 564 SER A CA 18
ATOM 17899 C C . SER A 1 38 ? -3.559 8.313 2.760 1.00 0.00 564 SER A C 18
ATOM 17900 O O . SER A 1 38 ? -3.078 8.643 3.847 1.00 0.00 564 SER A O 18
ATOM 17908 N N . GLU A 1 39 ? -3.446 7.082 2.268 1.00 0.00 565 GLU A N 18
ATOM 17909 C CA . GLU A 1 39 ? -2.749 6.023 3.001 1.00 0.00 565 GLU A CA 18
ATOM 17910 C C . GLU A 1 39 ? -1.973 5.127 2.042 1.00 0.00 565 GLU A C 18
ATOM 17911 O O . GLU A 1 39 ? -2.237 5.110 0.841 1.00 0.00 565 GLU A O 18
ATOM 17923 N N . THR A 1 40 ? -1.016 4.377 2.584 1.00 0.00 566 THR A N 18
ATOM 17924 C CA . THR A 1 40 ? -0.195 3.485 1.775 1.00 0.00 566 THR A CA 18
ATOM 17925 C C . THR A 1 40 ? -0.283 2.046 2.277 1.00 0.00 566 THR A C 18
ATOM 17926 O O . THR A 1 40 ? -0.562 1.803 3.450 1.00 0.00 566 THR A O 18
ATOM 17937 N N . CYS A 1 41 ? -0.039 1.094 1.380 1.00 0.00 567 CYS A N 18
ATOM 17938 C CA . CYS A 1 41 ? -0.088 -0.324 1.719 1.00 0.00 567 CYS A CA 18
ATOM 17939 C C . CYS A 1 41 ? 1.111 -0.726 2.572 1.00 0.00 567 CYS A C 18
ATOM 17940 O O . CYS A 1 41 ? 2.247 -0.421 2.239 1.00 0.00 567 CYS A O 18
ATOM 17947 N N . SER A 1 42 ? 0.848 -1.369 3.695 1.00 0.00 568 SER A N 18
ATOM 17948 C CA . SER A 1 42 ? 1.911 -1.813 4.593 1.00 0.00 568 SER A CA 18
ATOM 17949 C C . SER A 1 42 ? 2.878 -2.795 3.927 1.00 0.00 568 SER A C 18
ATOM 17950 O O . SER A 1 42 ? 4.083 -2.747 4.171 1.00 0.00 568 SER A O 18
ATOM 17958 N N . GLY A 1 43 ? 2.352 -3.685 3.088 1.00 0.00 569 GLY A N 18
ATOM 17959 C CA . GLY A 1 43 ? 3.189 -4.677 2.426 1.00 0.00 569 GLY A CA 18
ATOM 17960 C C . GLY A 1 43 ? 4.273 -4.131 1.501 1.00 0.00 569 GLY A C 18
ATOM 17961 O O . GLY A 1 43 ? 5.400 -4.628 1.529 1.00 0.00 569 GLY A O 18
ATOM 17965 N N . CYS A 1 44 ? 3.963 -3.121 0.680 1.00 0.00 570 CYS A N 18
ATOM 17966 C CA . CYS A 1 44 ? 4.963 -2.565 -0.243 1.00 0.00 570 CYS A CA 18
ATOM 17967 C C . CYS A 1 44 ? 5.166 -1.057 -0.072 1.00 0.00 570 CYS A C 18
ATOM 17968 O O . CYS A 1 44 ? 6.181 -0.509 -0.500 1.00 0.00 570 CYS A O 18
ATOM 17975 N N . ASN A 1 45 ? 4.204 -0.399 0.549 1.00 0.00 571 ASN A N 18
ATOM 17976 C CA . ASN A 1 45 ? 4.276 1.045 0.775 1.00 0.00 571 ASN A CA 18
ATOM 17977 C C . ASN A 1 45 ? 4.417 1.796 -0.547 1.00 0.00 571 ASN A C 18
ATOM 17978 O O . ASN A 1 45 ? 4.927 2.915 -0.590 1.00 0.00 571 ASN A O 18
ATOM 17989 N N . ALA A 1 46 ? 3.956 1.167 -1.621 1.00 0.00 572 ALA A N 18
ATOM 17990 C CA . ALA A 1 46 ? 4.019 1.749 -2.957 1.00 0.00 572 ALA A CA 18
ATOM 17991 C C . ALA A 1 46 ? 2.638 2.151 -3.444 1.00 0.00 572 ALA A C 18
ATOM 17992 O O . ALA A 1 46 ? 2.456 3.158 -4.128 1.00 0.00 572 ALA A O 18
ATOM 17999 N N . ALA A 1 47 ? 1.673 1.329 -3.073 1.00 0.00 573 ALA A N 18
ATOM 18000 C CA . ALA A 1 47 ? 0.277 1.526 -3.447 1.00 0.00 573 ALA A CA 18
ATOM 18001 C C . ALA A 1 47 ? -0.419 2.573 -2.569 1.00 0.00 573 ALA A C 18
ATOM 18002 O O . ALA A 1 47 ? -0.140 2.675 -1.374 1.00 0.00 573 ALA A O 18
ATOM 18009 N N . ARG A 1 48 ? -1.327 3.345 -3.169 1.00 0.00 574 ARG A N 18
ATOM 18010 C CA . ARG A 1 48 ? -2.068 4.366 -2.432 1.00 0.00 574 ARG A CA 18
ATOM 18011 C C . ARG A 1 48 ? -3.544 3.964 -2.407 1.00 0.00 574 ARG A C 18
ATOM 18012 O O . ARG A 1 48 ? -4.210 3.945 -3.444 1.00 0.00 574 ARG A O 18
ATOM 18033 N N . TYR A 1 49 ? -4.046 3.645 -1.216 1.00 0.00 575 TYR A N 18
ATOM 18034 C CA . TYR A 1 49 ? -5.441 3.220 -1.041 1.00 0.00 575 TYR A CA 18
ATOM 18035 C C . TYR A 1 49 ? -6.216 4.227 -0.191 1.00 0.00 575 TYR A C 18
ATOM 18036 O O . TYR A 1 49 ? -5.613 5.073 0.461 1.00 0.00 575 TYR A O 18
ATOM 18054 N N . CYS A 1 50 ? -7.556 4.166 -0.231 1.00 0.00 576 CYS A N 18
ATOM 18055 C CA . CYS A 1 50 ? -8.375 5.095 0.555 1.00 0.00 576 CYS A CA 18
ATOM 18056 C C . CYS A 1 50 ? -9.122 4.410 1.701 1.00 0.00 576 CYS A C 18
ATOM 18057 O O . CYS A 1 50 ? -9.627 5.087 2.598 1.00 0.00 576 CYS A O 18
ATOM 18064 N N . GLY A 1 51 ? -9.205 3.081 1.687 1.00 0.00 577 GLY A N 18
ATOM 18065 C CA . GLY A 1 51 ? -9.911 2.399 2.761 1.00 0.00 577 GLY A CA 18
ATOM 18066 C C . GLY A 1 51 ? -9.666 0.901 2.814 1.00 0.00 577 GLY A C 18
ATOM 18067 O O . GLY A 1 51 ? -9.241 0.289 1.834 1.00 0.00 577 GLY A O 18
ATOM 18071 N N . SER A 1 52 ? -9.943 0.322 3.981 1.00 0.00 578 SER A N 18
ATOM 18072 C CA . SER A 1 52 ? -9.764 -1.112 4.205 1.00 0.00 578 SER A CA 18
ATOM 18073 C C . SER A 1 52 ? -10.671 -1.949 3.300 1.00 0.00 578 SER A C 18
ATOM 18074 O O . SER A 1 52 ? -10.268 -3.010 2.826 1.00 0.00 578 SER A O 18
ATOM 18082 N N . PHE A 1 53 ? -11.890 -1.475 3.056 1.00 0.00 579 PHE A N 18
ATOM 18083 C CA . PHE A 1 53 ? -12.822 -2.207 2.201 1.00 0.00 579 PHE A CA 18
ATOM 18084 C C . PHE A 1 53 ? -12.299 -2.201 0.772 1.00 0.00 579 PHE A C 18
ATOM 18085 O O . PHE A 1 53 ? -12.353 -3.204 0.057 1.00 0.00 579 PHE A O 18
ATOM 18102 N N . CYS A 1 54 ? -11.789 -1.042 0.381 1.00 0.00 580 CYS A N 18
ATOM 18103 C CA . CYS A 1 54 ? -11.228 -0.866 -0.948 1.00 0.00 580 CYS A CA 18
ATOM 18104 C C . CYS A 1 54 ? -10.055 -1.805 -1.127 1.00 0.00 580 CYS A C 18
ATOM 18105 O O . CYS A 1 54 ? -9.892 -2.434 -2.175 1.00 0.00 580 CYS A O 18
ATOM 18112 N N . GLN A 1 55 ? -9.240 -1.889 -0.091 1.00 0.00 581 GLN A N 18
ATOM 18113 C CA . GLN A 1 55 ? -8.075 -2.747 -0.104 1.00 0.00 581 GLN A CA 18
ATOM 18114 C C . GLN A 1 55 ? -8.459 -4.218 -0.199 1.00 0.00 581 GLN A C 18
ATOM 18115 O O . GLN A 1 55 ? -7.814 -4.985 -0.900 1.00 0.00 581 GLN A O 18
ATOM 18129 N N . HIS A 1 56 ? -9.500 -4.610 0.521 1.00 0.00 582 HIS A N 18
ATOM 18130 C CA . HIS A 1 56 ? -9.954 -5.994 0.511 1.00 0.00 582 HIS A CA 18
ATOM 18131 C C . HIS A 1 56 ? -10.401 -6.450 -0.878 1.00 0.00 582 HIS A C 18
ATOM 18132 O O . HIS A 1 56 ? -9.997 -7.515 -1.347 1.00 0.00 582 HIS A O 18
ATOM 18147 N N . ARG A 1 57 ? -11.228 -5.643 -1.537 1.00 0.00 583 ARG A N 18
ATOM 18148 C CA . ARG A 1 57 ? -11.729 -5.988 -2.867 1.00 0.00 583 ARG A CA 18
ATOM 18149 C C . ARG A 1 57 ? -10.640 -5.934 -3.941 1.00 0.00 583 ARG A C 18
ATOM 18150 O O . ARG A 1 57 ? -10.553 -6.821 -4.791 1.00 0.00 583 ARG A O 18
ATOM 18171 N N . ASP A 1 58 ? -9.811 -4.896 -3.895 1.00 0.00 584 ASP A N 18
ATOM 18172 C CA . ASP A 1 58 ? -8.733 -4.725 -4.871 1.00 0.00 584 ASP A CA 18
ATOM 18173 C C . ASP A 1 58 ? -7.528 -5.614 -4.573 1.00 0.00 584 ASP A C 18
ATOM 18174 O O . ASP A 1 58 ? -6.764 -5.956 -5.475 1.00 0.00 584 ASP A O 18
ATOM 18183 N N . TRP A 1 59 ? -7.362 -5.970 -3.305 1.00 0.00 585 TRP A N 18
ATOM 18184 C CA . TRP A 1 59 ? -6.241 -6.807 -2.875 1.00 0.00 585 TRP A CA 18
ATOM 18185 C C . TRP A 1 59 ? -5.970 -7.996 -3.797 1.00 0.00 585 TRP A C 18
ATOM 18186 O O . TRP A 1 59 ? -4.813 -8.337 -4.044 1.00 0.00 585 TRP A O 18
ATOM 18207 N N . GLU A 1 60 ? -7.009 -8.618 -4.325 1.00 0.00 586 GLU A N 18
ATOM 18208 C CA . GLU A 1 60 ? -6.806 -9.766 -5.204 1.00 0.00 586 GLU A CA 18
ATOM 18209 C C . GLU A 1 60 ? -5.928 -9.362 -6.381 1.00 0.00 586 GLU A C 18
ATOM 18210 O O . GLU A 1 60 ? -5.054 -10.108 -6.807 1.00 0.00 586 GLU A O 18
ATOM 18222 N N . LYS A 1 61 ? -6.186 -8.178 -6.905 1.00 0.00 587 LYS A N 18
ATOM 18223 C CA . LYS A 1 61 ? -5.423 -7.655 -8.031 1.00 0.00 587 LYS A CA 18
ATOM 18224 C C . LYS A 1 61 ? -4.137 -6.950 -7.582 1.00 0.00 587 LYS A C 18
ATOM 18225 O O . LYS A 1 61 ? -3.314 -6.581 -8.420 1.00 0.00 587 LYS A O 18
ATOM 18244 N N . HIS A 1 62 ? -3.956 -6.755 -6.271 1.00 0.00 588 HIS A N 18
ATOM 18245 C CA . HIS A 1 62 ? -2.766 -6.073 -5.774 1.00 0.00 588 HIS A CA 18
ATOM 18246 C C . HIS A 1 62 ? -1.616 -7.042 -5.524 1.00 0.00 588 HIS A C 18
ATOM 18247 O O . HIS A 1 62 ? -0.448 -6.686 -5.659 1.00 0.00 588 HIS A O 18
ATOM 18261 N N . HIS A 1 63 ? -1.965 -8.265 -5.139 1.00 0.00 589 HIS A N 18
ATOM 18262 C CA . HIS A 1 63 ? -0.969 -9.299 -4.855 1.00 0.00 589 HIS A CA 18
ATOM 18263 C C . HIS A 1 63 ? -0.025 -9.552 -6.036 1.00 0.00 589 HIS A C 18
ATOM 18264 O O . HIS A 1 63 ? 1.028 -10.165 -5.858 1.00 0.00 589 HIS A O 18
ATOM 18279 N N . HIS A 1 64 ? -0.384 -9.091 -7.234 1.00 0.00 590 HIS A N 18
ATOM 18280 C CA . HIS A 1 64 ? 0.473 -9.288 -8.402 1.00 0.00 590 HIS A CA 18
ATOM 18281 C C . HIS A 1 64 ? 1.561 -8.214 -8.483 1.00 0.00 590 HIS A C 18
ATOM 18282 O O . HIS A 1 64 ? 2.530 -8.361 -9.225 1.00 0.00 590 HIS A O 18
ATOM 18297 N N . VAL A 1 65 ? 1.385 -7.124 -7.732 1.00 0.00 591 VAL A N 18
ATOM 18298 C CA . VAL A 1 65 ? 2.350 -6.025 -7.724 1.00 0.00 591 VAL A CA 18
ATOM 18299 C C . VAL A 1 65 ? 2.982 -5.814 -6.345 1.00 0.00 591 VAL A C 18
ATOM 18300 O O . VAL A 1 65 ? 4.011 -5.148 -6.227 1.00 0.00 591 VAL A O 18
ATOM 18313 N N . CYS A 1 66 ? 2.373 -6.383 -5.306 1.00 0.00 592 CYS A N 18
ATOM 18314 C CA . CYS A 1 66 ? 2.891 -6.239 -3.946 1.00 0.00 592 CYS A CA 18
ATOM 18315 C C . CYS A 1 66 ? 4.131 -7.103 -3.751 1.00 0.00 592 CYS A C 18
ATOM 18316 O O . CYS A 1 66 ? 4.265 -8.156 -4.377 1.00 0.00 592 CYS A O 18
ATOM 18323 N N . GLY A 1 67 ? 5.039 -6.660 -2.885 1.00 0.00 593 GLY A N 18
ATOM 18324 C CA . GLY A 1 67 ? 6.249 -7.425 -2.649 1.00 0.00 593 GLY A CA 18
ATOM 18325 C C . GLY A 1 67 ? 7.213 -7.387 -3.817 1.00 0.00 593 GLY A C 18
ATOM 18326 O O . GLY A 1 67 ? 8.093 -8.240 -3.913 1.00 0.00 593 GLY A O 18
ATOM 18330 N N . GLN A 1 68 ? 7.030 -6.416 -4.713 1.00 0.00 594 GLN A N 18
ATOM 18331 C CA . GLN A 1 68 ? 7.883 -6.264 -5.895 1.00 0.00 594 GLN A CA 18
ATOM 18332 C C . GLN A 1 68 ? 7.496 -7.284 -6.958 1.00 0.00 594 GLN A C 18
ATOM 18333 O O . GLN A 1 68 ? 8.305 -8.121 -7.357 1.00 0.00 594 GLN A O 18
ATOM 18347 N N . SER A 1 69 ? 6.249 -7.191 -7.411 1.00 0.00 595 SER A N 18
ATOM 18348 C CA . SER A 1 69 ? 5.713 -8.090 -8.430 1.00 0.00 595 SER A CA 18
ATOM 18349 C C . SER A 1 69 ? 6.075 -9.547 -8.149 1.00 0.00 595 SER A C 18
ATOM 18350 O O . SER A 1 69 ? 6.543 -9.891 -7.062 1.00 0.00 595 SER A O 18
ATOM 18358 N N . LEU A 1 70 ? 5.842 -10.401 -9.140 1.00 0.00 596 LEU A N 18
ATOM 18359 C CA . LEU A 1 70 ? 6.142 -11.823 -9.014 1.00 0.00 596 LEU A CA 18
ATOM 18360 C C . LEU A 1 70 ? 7.566 -12.113 -9.476 1.00 0.00 596 LEU A C 18
ATOM 18361 O O . LEU A 1 70 ? 7.789 -12.975 -10.327 1.00 0.00 596 LEU A O 18
ATOM 18377 N N . GLN A 1 71 ? 8.524 -11.387 -8.910 1.00 0.00 597 GLN A N 18
ATOM 18378 C CA . GLN A 1 71 ? 9.929 -11.561 -9.262 1.00 0.00 597 GLN A CA 18
ATOM 18379 C C . GLN A 1 71 ? 10.828 -11.262 -8.068 1.00 0.00 597 GLN A C 18
ATOM 18380 O O . GLN A 1 71 ? 12.065 -11.245 -8.249 1.00 0.00 597 GLN A O 18
ATOM 18397 N N . GLY A 1 1 ? -2.772 -19.140 8.264 1.00 0.00 527 GLY A N 19
ATOM 18398 C CA . GLY A 1 1 ? -1.831 -20.128 8.861 1.00 0.00 527 GLY A CA 19
ATOM 18399 C C . GLY A 1 1 ? -2.317 -21.556 8.710 1.00 0.00 527 GLY A C 19
ATOM 18400 O O . GLY A 1 1 ? -1.611 -22.403 8.163 1.00 0.00 527 GLY A O 19
ATOM 18406 N N . SER A 1 2 ? -3.524 -21.822 9.196 1.00 0.00 528 SER A N 19
ATOM 18407 C CA . SER A 1 2 ? -4.105 -23.158 9.112 1.00 0.00 528 SER A CA 19
ATOM 18408 C C . SER A 1 2 ? -4.264 -23.592 7.658 1.00 0.00 528 SER A C 19
ATOM 18409 O O . SER A 1 2 ? -3.955 -24.730 7.302 1.00 0.00 528 SER A O 19
ATOM 18417 N N . ALA A 1 3 ? -4.746 -22.679 6.822 1.00 0.00 529 ALA A N 19
ATOM 18418 C CA . ALA A 1 3 ? -4.947 -22.968 5.405 1.00 0.00 529 ALA A CA 19
ATOM 18419 C C . ALA A 1 3 ? -3.630 -23.322 4.722 1.00 0.00 529 ALA A C 19
ATOM 18420 O O . ALA A 1 3 ? -3.577 -24.225 3.889 1.00 0.00 529 ALA A O 19
ATOM 18427 N N . SER A 1 4 ? -2.569 -22.604 5.086 1.00 0.00 530 SER A N 19
ATOM 18428 C CA . SER A 1 4 ? -1.245 -22.835 4.512 1.00 0.00 530 SER A CA 19
ATOM 18429 C C . SER A 1 4 ? -1.310 -22.909 2.990 1.00 0.00 530 SER A C 19
ATOM 18430 O O . SER A 1 4 ? -0.959 -23.926 2.392 1.00 0.00 530 SER A O 19
ATOM 18438 N N . SER A 1 5 ? -1.763 -21.826 2.367 1.00 0.00 531 SER A N 19
ATOM 18439 C CA . SER A 1 5 ? -1.875 -21.768 0.914 1.00 0.00 531 SER A CA 19
ATOM 18440 C C . SER A 1 5 ? -2.474 -20.436 0.474 1.00 0.00 531 SER A C 19
ATOM 18441 O O . SER A 1 5 ? -2.122 -19.900 -0.577 1.00 0.00 531 SER A O 19
ATOM 18449 N N . GLN A 1 6 ? -3.382 -19.911 1.289 1.00 0.00 532 GLN A N 19
ATOM 18450 C CA . GLN A 1 6 ? -4.037 -18.642 0.997 1.00 0.00 532 GLN A CA 19
ATOM 18451 C C . GLN A 1 6 ? -3.125 -17.467 1.337 1.00 0.00 532 GLN A C 19
ATOM 18452 O O . GLN A 1 6 ? -2.126 -17.623 2.040 1.00 0.00 532 GLN A O 19
ATOM 18466 N N . VAL A 1 7 ? -3.477 -16.290 0.831 1.00 0.00 533 VAL A N 19
ATOM 18467 C CA . VAL A 1 7 ? -2.697 -15.084 1.075 1.00 0.00 533 VAL A CA 19
ATOM 18468 C C . VAL A 1 7 ? -3.585 -14.003 1.700 1.00 0.00 533 VAL A C 19
ATOM 18469 O O . VAL A 1 7 ? -4.699 -13.749 1.229 1.00 0.00 533 VAL A O 19
ATOM 18482 N N . VAL A 1 8 ? -3.056 -13.332 2.726 1.00 0.00 534 VAL A N 19
ATOM 18483 C CA . VAL A 1 8 ? -3.802 -12.290 3.434 1.00 0.00 534 VAL A CA 19
ATOM 18484 C C . VAL A 1 8 ? -3.191 -10.906 3.248 1.00 0.00 534 VAL A C 19
ATOM 18485 O O . VAL A 1 8 ? -1.977 -10.762 3.096 1.00 0.00 534 VAL A O 19
ATOM 18498 N N . MET A 1 9 ? -4.053 -9.891 3.258 1.00 0.00 535 MET A N 19
ATOM 18499 C CA . MET A 1 9 ? -3.618 -8.510 3.086 1.00 0.00 535 MET A CA 19
ATOM 18500 C C . MET A 1 9 ? -3.313 -7.806 4.407 1.00 0.00 535 MET A C 19
ATOM 18501 O O . MET A 1 9 ? -4.032 -7.982 5.390 1.00 0.00 535 MET A O 19
ATOM 18515 N N . PRO A 1 10 ? -2.237 -6.993 4.447 1.00 0.00 536 PRO A N 19
ATOM 18516 C CA . PRO A 1 10 ? -1.857 -6.252 5.644 1.00 0.00 536 PRO A CA 19
ATOM 18517 C C . PRO A 1 10 ? -2.670 -4.959 5.755 1.00 0.00 536 PRO A C 19
ATOM 18518 O O . PRO A 1 10 ? -3.311 -4.544 4.790 1.00 0.00 536 PRO A O 19
ATOM 18529 N N . PRO A 1 11 ? -2.658 -4.307 6.925 1.00 0.00 537 PRO A N 19
ATOM 18530 C CA . PRO A 1 11 ? -3.406 -3.057 7.144 1.00 0.00 537 PRO A CA 19
ATOM 18531 C C . PRO A 1 11 ? -2.822 -1.853 6.399 1.00 0.00 537 PRO A C 19
ATOM 18532 O O . PRO A 1 11 ? -1.640 -1.833 6.041 1.00 0.00 537 PRO A O 19
ATOM 18543 N N . LEU A 1 12 ? -3.674 -0.858 6.142 1.00 0.00 538 LEU A N 19
ATOM 18544 C CA . LEU A 1 12 ? -3.261 0.354 5.451 1.00 0.00 538 LEU A CA 19
ATOM 18545 C C . LEU A 1 12 ? -2.681 1.342 6.449 1.00 0.00 538 LEU A C 19
ATOM 18546 O O . LEU A 1 12 ? -3.067 1.353 7.618 1.00 0.00 538 LEU A O 19
ATOM 18562 N N . VAL A 1 13 ? -1.757 2.168 5.989 1.00 0.00 539 VAL A N 19
ATOM 18563 C CA . VAL A 1 13 ? -1.125 3.153 6.849 1.00 0.00 539 VAL A CA 19
ATOM 18564 C C . VAL A 1 13 ? -1.222 4.548 6.250 1.00 0.00 539 VAL A C 19
ATOM 18565 O O . VAL A 1 13 ? -1.218 4.710 5.030 1.00 0.00 539 VAL A O 19
ATOM 18578 N N . ARG A 1 14 ? -1.307 5.557 7.109 1.00 0.00 540 ARG A N 19
ATOM 18579 C CA . ARG A 1 14 ? -1.405 6.931 6.636 1.00 0.00 540 ARG A CA 19
ATOM 18580 C C . ARG A 1 14 ? -0.225 7.219 5.719 1.00 0.00 540 ARG A C 19
ATOM 18581 O O . ARG A 1 14 ? 0.891 6.779 5.995 1.00 0.00 540 ARG A O 19
ATOM 18602 N N . GLY A 1 15 ? -0.482 7.933 4.623 1.00 0.00 541 GLY A N 19
ATOM 18603 C CA . GLY A 1 15 ? 0.571 8.262 3.671 1.00 0.00 541 GLY A CA 19
ATOM 18604 C C . GLY A 1 15 ? 1.874 8.682 4.326 1.00 0.00 541 GLY A C 19
ATOM 18605 O O . GLY A 1 15 ? 2.779 7.859 4.467 1.00 0.00 541 GLY A O 19
ATOM 18609 N N . ALA A 1 16 ? 1.947 9.948 4.753 1.00 0.00 542 ALA A N 19
ATOM 18610 C CA . ALA A 1 16 ? 3.144 10.500 5.402 1.00 0.00 542 ALA A CA 19
ATOM 18611 C C . ALA A 1 16 ? 3.134 12.028 5.356 1.00 0.00 542 ALA A C 19
ATOM 18612 O O . ALA A 1 16 ? 2.809 12.693 6.339 1.00 0.00 542 ALA A O 19
ATOM 18619 N N . GLN A 1 17 ? 3.492 12.567 4.196 1.00 0.00 543 GLN A N 19
ATOM 18620 C CA . GLN A 1 17 ? 3.533 14.011 3.996 1.00 0.00 543 GLN A CA 19
ATOM 18621 C C . GLN A 1 17 ? 2.920 14.392 2.654 1.00 0.00 543 GLN A C 19
ATOM 18622 O O . GLN A 1 17 ? 2.903 13.594 1.717 1.00 0.00 543 GLN A O 19
ATOM 18636 N N . GLN A 1 18 ? 2.418 15.618 2.570 1.00 0.00 544 GLN A N 19
ATOM 18637 C CA . GLN A 1 18 ? 1.802 16.114 1.346 1.00 0.00 544 GLN A CA 19
ATOM 18638 C C . GLN A 1 18 ? 2.273 17.538 1.068 1.00 0.00 544 GLN A C 19
ATOM 18639 O O . GLN A 1 18 ? 1.888 18.472 1.772 1.00 0.00 544 GLN A O 19
ATOM 18653 N N . LYS A 1 19 ? 3.101 17.706 0.041 1.00 0.00 545 LYS A N 19
ATOM 18654 C CA . LYS A 1 19 ? 3.615 19.023 -0.316 1.00 0.00 545 LYS A CA 19
ATOM 18655 C C . LYS A 1 19 ? 2.928 19.565 -1.567 1.00 0.00 545 LYS A C 19
ATOM 18656 O O . LYS A 1 19 ? 3.441 20.472 -2.221 1.00 0.00 545 LYS A O 19
ATOM 18675 N N . ASN A 1 20 ? 1.764 19.006 -1.896 1.00 0.00 546 ASN A N 19
ATOM 18676 C CA . ASN A 1 20 ? 1.016 19.438 -3.072 1.00 0.00 546 ASN A CA 19
ATOM 18677 C C . ASN A 1 20 ? 0.211 20.716 -2.804 1.00 0.00 546 ASN A C 19
ATOM 18678 O O . ASN A 1 20 ? -0.624 21.104 -3.618 1.00 0.00 546 ASN A O 19
ATOM 18689 N N . GLY A 1 21 ? 0.442 21.348 -1.649 1.00 0.00 547 GLY A N 19
ATOM 18690 C CA . GLY A 1 21 ? -0.271 22.570 -1.317 1.00 0.00 547 GLY A CA 19
ATOM 18691 C C . GLY A 1 21 ? -0.243 23.586 -2.444 1.00 0.00 547 GLY A C 19
ATOM 18692 O O . GLY A 1 21 ? 0.730 24.323 -2.608 1.00 0.00 547 GLY A O 19
ATOM 18696 N N . ARG A 1 22 ? -1.325 23.617 -3.216 1.00 0.00 548 ARG A N 19
ATOM 18697 C CA . ARG A 1 22 ? -1.466 24.530 -4.348 1.00 0.00 548 ARG A CA 19
ATOM 18698 C C . ARG A 1 22 ? -2.720 24.173 -5.139 1.00 0.00 548 ARG A C 19
ATOM 18699 O O . ARG A 1 22 ? -2.654 23.452 -6.134 1.00 0.00 548 ARG A O 19
ATOM 18720 N N . GLY A 1 23 ? -3.862 24.684 -4.688 1.00 0.00 549 GLY A N 19
ATOM 18721 C CA . GLY A 1 23 ? -5.115 24.400 -5.362 1.00 0.00 549 GLY A CA 19
ATOM 18722 C C . GLY A 1 23 ? -5.554 22.965 -5.145 1.00 0.00 549 GLY A C 19
ATOM 18723 O O . GLY A 1 23 ? -4.747 22.043 -5.273 1.00 0.00 549 GLY A O 19
ATOM 18727 N N . SER A 1 24 ? -6.825 22.762 -4.815 1.00 0.00 550 SER A N 19
ATOM 18728 C CA . SER A 1 24 ? -7.340 21.417 -4.586 1.00 0.00 550 SER A CA 19
ATOM 18729 C C . SER A 1 24 ? -7.341 20.605 -5.876 1.00 0.00 550 SER A C 19
ATOM 18730 O O . SER A 1 24 ? -8.309 20.626 -6.637 1.00 0.00 550 SER A O 19
ATOM 18738 N N . ASP A 1 25 ? -6.247 19.889 -6.118 1.00 0.00 551 ASP A N 19
ATOM 18739 C CA . ASP A 1 25 ? -6.120 19.067 -7.316 1.00 0.00 551 ASP A CA 19
ATOM 18740 C C . ASP A 1 25 ? -4.856 18.214 -7.255 1.00 0.00 551 ASP A C 19
ATOM 18741 O O . ASP A 1 25 ? -3.811 18.674 -6.795 1.00 0.00 551 ASP A O 19
ATOM 18750 N N . SER A 1 26 ? -4.959 16.973 -7.729 1.00 0.00 552 SER A N 19
ATOM 18751 C CA . SER A 1 26 ? -3.823 16.053 -7.733 1.00 0.00 552 SER A CA 19
ATOM 18752 C C . SER A 1 26 ? -3.122 16.030 -6.377 1.00 0.00 552 SER A C 19
ATOM 18753 O O . SER A 1 26 ? -2.132 16.728 -6.171 1.00 0.00 552 SER A O 19
ATOM 18761 N N . SER A 1 27 ? -3.640 15.221 -5.457 1.00 0.00 553 SER A N 19
ATOM 18762 C CA . SER A 1 27 ? -3.056 15.115 -4.125 1.00 0.00 553 SER A CA 19
ATOM 18763 C C . SER A 1 27 ? -2.847 13.655 -3.736 1.00 0.00 553 SER A C 19
ATOM 18764 O O . SER A 1 27 ? -1.862 13.310 -3.086 1.00 0.00 553 SER A O 19
ATOM 18772 N N . GLU A 1 28 ? -3.783 12.803 -4.149 1.00 0.00 554 GLU A N 19
ATOM 18773 C CA . GLU A 1 28 ? -3.717 11.373 -3.852 1.00 0.00 554 GLU A CA 19
ATOM 18774 C C . GLU A 1 28 ? -4.941 10.658 -4.414 1.00 0.00 554 GLU A C 19
ATOM 18775 O O . GLU A 1 28 ? -6.075 11.070 -4.166 1.00 0.00 554 GLU A O 19
ATOM 18787 N N . SER A 1 29 ? -4.712 9.584 -5.164 1.00 0.00 555 SER A N 19
ATOM 18788 C CA . SER A 1 29 ? -5.805 8.821 -5.756 1.00 0.00 555 SER A CA 19
ATOM 18789 C C . SER A 1 29 ? -5.762 7.357 -5.326 1.00 0.00 555 SER A C 19
ATOM 18790 O O . SER A 1 29 ? -4.737 6.687 -5.456 1.00 0.00 555 SER A O 19
ATOM 18798 N N . CYS A 1 30 ? -6.887 6.873 -4.812 1.00 0.00 556 CYS A N 19
ATOM 18799 C CA . CYS A 1 30 ? -7.014 5.493 -4.356 1.00 0.00 556 CYS A CA 19
ATOM 18800 C C . CYS A 1 30 ? -6.921 4.527 -5.538 1.00 0.00 556 CYS A C 19
ATOM 18801 O O . CYS A 1 30 ? -7.085 4.923 -6.692 1.00 0.00 556 CYS A O 19
ATOM 18808 N N . TRP A 1 31 ? -6.634 3.264 -5.254 1.00 0.00 557 TRP A N 19
ATOM 18809 C CA . TRP A 1 31 ? -6.511 2.275 -6.319 1.00 0.00 557 TRP A CA 19
ATOM 18810 C C . TRP A 1 31 ? -7.882 1.824 -6.827 1.00 0.00 557 TRP A C 19
ATOM 18811 O O . TRP A 1 31 ? -8.212 2.014 -7.996 1.00 0.00 557 TRP A O 19
ATOM 18832 N N . ASN A 1 32 ? -8.672 1.226 -5.942 1.00 0.00 558 ASN A N 19
ATOM 18833 C CA . ASN A 1 32 ? -10.004 0.745 -6.309 1.00 0.00 558 ASN A CA 19
ATOM 18834 C C . ASN A 1 32 ? -10.970 1.870 -6.695 1.00 0.00 558 ASN A C 19
ATOM 18835 O O . ASN A 1 32 ? -11.212 2.098 -7.881 1.00 0.00 558 ASN A O 19
ATOM 18846 N N . CYS A 1 33 ? -11.525 2.578 -5.707 1.00 0.00 559 CYS A N 19
ATOM 18847 C CA . CYS A 1 33 ? -12.466 3.659 -6.002 1.00 0.00 559 CYS A CA 19
ATOM 18848 C C . CYS A 1 33 ? -11.757 4.869 -6.620 1.00 0.00 559 CYS A C 19
ATOM 18849 O O . CYS A 1 33 ? -12.191 5.392 -7.645 1.00 0.00 559 CYS A O 19
ATOM 18856 N N . GLY A 1 34 ? -10.669 5.304 -5.998 1.00 0.00 560 GLY A N 19
ATOM 18857 C CA . GLY A 1 34 ? -9.912 6.440 -6.518 1.00 0.00 560 GLY A CA 19
ATOM 18858 C C . GLY A 1 34 ? -10.279 7.785 -5.903 1.00 0.00 560 GLY A C 19
ATOM 18859 O O . GLY A 1 34 ? -9.630 8.791 -6.186 1.00 0.00 560 GLY A O 19
ATOM 18863 N N . ARG A 1 35 ? -11.308 7.810 -5.067 1.00 0.00 561 ARG A N 19
ATOM 18864 C CA . ARG A 1 35 ? -11.745 9.050 -4.426 1.00 0.00 561 ARG A CA 19
ATOM 18865 C C . ARG A 1 35 ? -11.004 9.310 -3.106 1.00 0.00 561 ARG A C 19
ATOM 18866 O O . ARG A 1 35 ? -11.271 8.653 -2.099 1.00 0.00 561 ARG A O 19
ATOM 18887 N N . LYS A 1 36 ? -10.086 10.283 -3.129 1.00 0.00 562 LYS A N 19
ATOM 18888 C CA . LYS A 1 36 ? -9.297 10.666 -1.946 1.00 0.00 562 LYS A CA 19
ATOM 18889 C C . LYS A 1 36 ? -8.799 9.454 -1.162 1.00 0.00 562 LYS A C 19
ATOM 18890 O O . LYS A 1 36 ? -9.518 8.907 -0.327 1.00 0.00 562 LYS A O 19
ATOM 18909 N N . ALA A 1 37 ? -7.560 9.046 -1.424 1.00 0.00 563 ALA A N 19
ATOM 18910 C CA . ALA A 1 37 ? -6.981 7.897 -0.738 1.00 0.00 563 ALA A CA 19
ATOM 18911 C C . ALA A 1 37 ? -6.284 8.274 0.573 1.00 0.00 563 ALA A C 19
ATOM 18912 O O . ALA A 1 37 ? -6.514 7.649 1.608 1.00 0.00 563 ALA A O 19
ATOM 18919 N N . SER A 1 38 ? -5.436 9.300 0.525 1.00 0.00 564 SER A N 19
ATOM 18920 C CA . SER A 1 38 ? -4.691 9.760 1.706 1.00 0.00 564 SER A CA 19
ATOM 18921 C C . SER A 1 38 ? -4.067 8.613 2.523 1.00 0.00 564 SER A C 19
ATOM 18922 O O . SER A 1 38 ? -3.743 8.800 3.697 1.00 0.00 564 SER A O 19
ATOM 18930 N N . GLU A 1 39 ? -3.888 7.438 1.918 1.00 0.00 565 GLU A N 19
ATOM 18931 C CA . GLU A 1 39 ? -3.300 6.301 2.624 1.00 0.00 565 GLU A CA 19
ATOM 18932 C C . GLU A 1 39 ? -2.522 5.405 1.667 1.00 0.00 565 GLU A C 19
ATOM 18933 O O . GLU A 1 39 ? -2.613 5.553 0.448 1.00 0.00 565 GLU A O 19
ATOM 18945 N N . THR A 1 40 ? -1.756 4.473 2.227 1.00 0.00 566 THR A N 19
ATOM 18946 C CA . THR A 1 40 ? -0.956 3.556 1.425 1.00 0.00 566 THR A CA 19
ATOM 18947 C C . THR A 1 40 ? -1.005 2.132 1.982 1.00 0.00 566 THR A C 19
ATOM 18948 O O . THR A 1 40 ? -1.370 1.917 3.137 1.00 0.00 566 THR A O 19
ATOM 18959 N N . CYS A 1 41 ? -0.637 1.163 1.145 1.00 0.00 567 CYS A N 19
ATOM 18960 C CA . CYS A 1 41 ? -0.621 -0.248 1.528 1.00 0.00 567 CYS A CA 19
ATOM 18961 C C . CYS A 1 41 ? 0.633 -0.535 2.350 1.00 0.00 567 CYS A C 19
ATOM 18962 O O . CYS A 1 41 ? 1.729 -0.247 1.906 1.00 0.00 567 CYS A O 19
ATOM 18969 N N . SER A 1 42 ? 0.491 -1.084 3.549 1.00 0.00 568 SER A N 19
ATOM 18970 C CA . SER A 1 42 ? 1.670 -1.366 4.367 1.00 0.00 568 SER A CA 19
ATOM 18971 C C . SER A 1 42 ? 2.519 -2.492 3.767 1.00 0.00 568 SER A C 19
ATOM 18972 O O . SER A 1 42 ? 3.705 -2.613 4.075 1.00 0.00 568 SER A O 19
ATOM 18980 N N . GLY A 1 43 ? 1.911 -3.312 2.911 1.00 0.00 569 GLY A N 19
ATOM 18981 C CA . GLY A 1 43 ? 2.634 -4.415 2.292 1.00 0.00 569 GLY A CA 19
ATOM 18982 C C . GLY A 1 43 ? 3.752 -3.973 1.354 1.00 0.00 569 GLY A C 19
ATOM 18983 O O . GLY A 1 43 ? 4.842 -4.542 1.370 1.00 0.00 569 GLY A O 19
ATOM 18987 N N . CYS A 1 44 ? 3.477 -2.958 0.536 1.00 0.00 570 CYS A N 19
ATOM 18988 C CA . CYS A 1 44 ? 4.471 -2.448 -0.415 1.00 0.00 570 CYS A CA 19
ATOM 18989 C C . CYS A 1 44 ? 4.729 -0.948 -0.233 1.00 0.00 570 CYS A C 19
ATOM 18990 O O . CYS A 1 44 ? 5.791 -0.438 -0.587 1.00 0.00 570 CYS A O 19
ATOM 18997 N N . ASN A 1 45 ? 3.745 -0.264 0.320 1.00 0.00 571 ASN A N 19
ATOM 18998 C CA . ASN A 1 45 ? 3.835 1.174 0.562 1.00 0.00 571 ASN A CA 19
ATOM 18999 C C . ASN A 1 45 ? 3.908 1.935 -0.762 1.00 0.00 571 ASN A C 19
ATOM 19000 O O . ASN A 1 45 ? 4.314 3.096 -0.809 1.00 0.00 571 ASN A O 19
ATOM 19011 N N . ALA A 1 46 ? 3.505 1.260 -1.836 1.00 0.00 572 ALA A N 19
ATOM 19012 C CA . ALA A 1 46 ? 3.506 1.827 -3.178 1.00 0.00 572 ALA A CA 19
ATOM 19013 C C . ALA A 1 46 ? 2.087 2.094 -3.641 1.00 0.00 572 ALA A C 19
ATOM 19014 O O . ALA A 1 46 ? 1.806 3.055 -4.360 1.00 0.00 572 ALA A O 19
ATOM 19021 N N . ALA A 1 47 ? 1.204 1.213 -3.210 1.00 0.00 573 ALA A N 19
ATOM 19022 C CA . ALA A 1 47 ? -0.210 1.291 -3.551 1.00 0.00 573 ALA A CA 19
ATOM 19023 C C . ALA A 1 47 ? -0.936 2.305 -2.663 1.00 0.00 573 ALA A C 19
ATOM 19024 O O . ALA A 1 47 ? -0.976 2.146 -1.444 1.00 0.00 573 ALA A O 19
ATOM 19031 N N . ARG A 1 48 ? -1.511 3.346 -3.264 1.00 0.00 574 ARG A N 19
ATOM 19032 C CA . ARG A 1 48 ? -2.232 4.346 -2.482 1.00 0.00 574 ARG A CA 19
ATOM 19033 C C . ARG A 1 48 ? -3.680 3.906 -2.351 1.00 0.00 574 ARG A C 19
ATOM 19034 O O . ARG A 1 48 ? -4.415 3.857 -3.336 1.00 0.00 574 ARG A O 19
ATOM 19055 N N . TYR A 1 49 ? -4.088 3.577 -1.127 1.00 0.00 575 TYR A N 19
ATOM 19056 C CA . TYR A 1 49 ? -5.452 3.117 -0.858 1.00 0.00 575 TYR A CA 19
ATOM 19057 C C . TYR A 1 49 ? -6.193 4.076 0.065 1.00 0.00 575 TYR A C 19
ATOM 19058 O O . TYR A 1 49 ? -5.584 4.942 0.687 1.00 0.00 575 TYR A O 19
ATOM 19076 N N . CYS A 1 50 ? -7.518 3.928 0.132 1.00 0.00 576 CYS A N 19
ATOM 19077 C CA . CYS A 1 50 ? -8.333 4.782 0.987 1.00 0.00 576 CYS A CA 19
ATOM 19078 C C . CYS A 1 50 ? -8.941 3.992 2.145 1.00 0.00 576 CYS A C 19
ATOM 19079 O O . CYS A 1 50 ? -9.346 4.576 3.150 1.00 0.00 576 CYS A O 19
ATOM 19086 N N . GLY A 1 51 ? -9.007 2.664 2.010 1.00 0.00 577 GLY A N 19
ATOM 19087 C CA . GLY A 1 51 ? -9.577 1.868 3.082 1.00 0.00 577 GLY A CA 19
ATOM 19088 C C . GLY A 1 51 ? -9.523 0.362 2.860 1.00 0.00 577 GLY A C 19
ATOM 19089 O O . GLY A 1 51 ? -9.216 -0.120 1.769 1.00 0.00 577 GLY A O 19
ATOM 19093 N N . SER A 1 52 ? -9.834 -0.360 3.933 1.00 0.00 578 SER A N 19
ATOM 19094 C CA . SER A 1 52 ? -9.848 -1.823 3.948 1.00 0.00 578 SER A CA 19
ATOM 19095 C C . SER A 1 52 ? -10.849 -2.408 2.948 1.00 0.00 578 SER A C 19
ATOM 19096 O O . SER A 1 52 ? -10.595 -3.446 2.339 1.00 0.00 578 SER A O 19
ATOM 19104 N N . PHE A 1 53 ? -11.989 -1.755 2.788 1.00 0.00 579 PHE A N 19
ATOM 19105 C CA . PHE A 1 53 ? -13.009 -2.242 1.865 1.00 0.00 579 PHE A CA 19
ATOM 19106 C C . PHE A 1 53 ? -12.488 -2.230 0.428 1.00 0.00 579 PHE A C 19
ATOM 19107 O O . PHE A 1 53 ? -12.808 -3.108 -0.371 1.00 0.00 579 PHE A O 19
ATOM 19124 N N . CYS A 1 54 ? -11.675 -1.228 0.119 1.00 0.00 580 CYS A N 19
ATOM 19125 C CA . CYS A 1 54 ? -11.104 -1.092 -1.221 1.00 0.00 580 CYS A CA 19
ATOM 19126 C C . CYS A 1 54 ? -9.962 -2.078 -1.457 1.00 0.00 580 CYS A C 19
ATOM 19127 O O . CYS A 1 54 ? -9.844 -2.651 -2.540 1.00 0.00 580 CYS A O 19
ATOM 19134 N N . GLN A 1 55 ? -9.123 -2.273 -0.445 1.00 0.00 581 GLN A N 19
ATOM 19135 C CA . GLN A 1 55 ? -7.991 -3.187 -0.567 1.00 0.00 581 GLN A CA 19
ATOM 19136 C C . GLN A 1 55 ? -8.439 -4.631 -0.776 1.00 0.00 581 GLN A C 19
ATOM 19137 O O . GLN A 1 55 ? -7.830 -5.369 -1.549 1.00 0.00 581 GLN A O 19
ATOM 19151 N N . HIS A 1 56 ? -9.498 -5.033 -0.090 1.00 0.00 582 HIS A N 19
ATOM 19152 C CA . HIS A 1 56 ? -10.009 -6.394 -0.217 1.00 0.00 582 HIS A CA 19
ATOM 19153 C C . HIS A 1 56 ? -10.619 -6.634 -1.600 1.00 0.00 582 HIS A C 19
ATOM 19154 O O . HIS A 1 56 ? -10.477 -7.712 -2.175 1.00 0.00 582 HIS A O 19
ATOM 19169 N N . ARG A 1 57 ? -11.298 -5.617 -2.124 1.00 0.00 583 ARG A N 19
ATOM 19170 C CA . ARG A 1 57 ? -11.936 -5.705 -3.439 1.00 0.00 583 ARG A CA 19
ATOM 19171 C C . ARG A 1 57 ? -10.917 -5.913 -4.565 1.00 0.00 583 ARG A C 19
ATOM 19172 O O . ARG A 1 57 ? -11.167 -6.666 -5.505 1.00 0.00 583 ARG A O 19
ATOM 19193 N N . ASP A 1 58 ? -9.771 -5.247 -4.459 1.00 0.00 584 ASP A N 19
ATOM 19194 C CA . ASP A 1 58 ? -8.729 -5.366 -5.484 1.00 0.00 584 ASP A CA 19
ATOM 19195 C C . ASP A 1 58 ? -7.572 -6.262 -5.043 1.00 0.00 584 ASP A C 19
ATOM 19196 O O . ASP A 1 58 ? -6.646 -6.507 -5.817 1.00 0.00 584 ASP A O 19
ATOM 19205 N N . TRP A 1 59 ? -7.620 -6.741 -3.807 1.00 0.00 585 TRP A N 19
ATOM 19206 C CA . TRP A 1 59 ? -6.567 -7.600 -3.291 1.00 0.00 585 TRP A CA 19
ATOM 19207 C C . TRP A 1 59 ? -6.203 -8.751 -4.233 1.00 0.00 585 TRP A C 19
ATOM 19208 O O . TRP A 1 59 ? -5.020 -9.035 -4.428 1.00 0.00 585 TRP A O 19
ATOM 19229 N N . GLU A 1 60 ? -7.183 -9.396 -4.837 1.00 0.00 586 GLU A N 19
ATOM 19230 C CA . GLU A 1 60 ? -6.885 -10.511 -5.733 1.00 0.00 586 GLU A CA 19
ATOM 19231 C C . GLU A 1 60 ? -5.928 -10.056 -6.828 1.00 0.00 586 GLU A C 19
ATOM 19232 O O . GLU A 1 60 ? -5.019 -10.782 -7.221 1.00 0.00 586 GLU A O 19
ATOM 19244 N N . LYS A 1 61 ? -6.165 -8.858 -7.322 1.00 0.00 587 LYS A N 19
ATOM 19245 C CA . LYS A 1 61 ? -5.334 -8.284 -8.372 1.00 0.00 587 LYS A CA 19
ATOM 19246 C C . LYS A 1 61 ? -4.092 -7.562 -7.825 1.00 0.00 587 LYS A C 19
ATOM 19247 O O . LYS A 1 61 ? -3.219 -7.177 -8.603 1.00 0.00 587 LYS A O 19
ATOM 19266 N N . HIS A 1 62 ? -3.992 -7.375 -6.501 1.00 0.00 588 HIS A N 19
ATOM 19267 C CA . HIS A 1 62 ? -2.843 -6.671 -5.940 1.00 0.00 588 HIS A CA 19
ATOM 19268 C C . HIS A 1 62 ? -1.686 -7.616 -5.609 1.00 0.00 588 HIS A C 19
ATOM 19269 O O . HIS A 1 62 ? -0.524 -7.217 -5.628 1.00 0.00 588 HIS A O 19
ATOM 19283 N N . HIS A 1 63 ? -2.019 -8.859 -5.279 1.00 0.00 589 HIS A N 19
ATOM 19284 C CA . HIS A 1 63 ? -1.002 -9.859 -4.940 1.00 0.00 589 HIS A CA 19
ATOM 19285 C C . HIS A 1 63 ? 0.042 -10.041 -6.047 1.00 0.00 589 HIS A C 19
ATOM 19286 O O . HIS A 1 63 ? 1.111 -10.600 -5.801 1.00 0.00 589 HIS A O 19
ATOM 19301 N N . HIS A 1 64 ? -0.253 -9.575 -7.259 1.00 0.00 590 HIS A N 19
ATOM 19302 C CA . HIS A 1 64 ? 0.694 -9.703 -8.365 1.00 0.00 590 HIS A CA 19
ATOM 19303 C C . HIS A 1 64 ? 1.654 -8.512 -8.424 1.00 0.00 590 HIS A C 19
ATOM 19304 O O . HIS A 1 64 ? 2.663 -8.561 -9.129 1.00 0.00 590 HIS A O 19
ATOM 19319 N N . VAL A 1 65 ? 1.339 -7.444 -7.688 1.00 0.00 591 VAL A N 19
ATOM 19320 C CA . VAL A 1 65 ? 2.182 -6.249 -7.676 1.00 0.00 591 VAL A CA 19
ATOM 19321 C C . VAL A 1 65 ? 2.732 -5.930 -6.283 1.00 0.00 591 VAL A C 19
ATOM 19322 O O . VAL A 1 65 ? 3.674 -5.148 -6.151 1.00 0.00 591 VAL A O 19
ATOM 19335 N N . CYS A 1 66 ? 2.153 -6.534 -5.248 1.00 0.00 592 CYS A N 19
ATOM 19336 C CA . CYS A 1 66 ? 2.609 -6.289 -3.880 1.00 0.00 592 CYS A CA 19
ATOM 19337 C C . CYS A 1 66 ? 3.886 -7.069 -3.595 1.00 0.00 592 CYS A C 19
ATOM 19338 O O . CYS A 1 66 ? 4.107 -8.145 -4.152 1.00 0.00 592 CYS A O 19
ATOM 19345 N N . GLY A 1 67 ? 4.726 -6.519 -2.728 1.00 0.00 593 GLY A N 19
ATOM 19346 C CA . GLY A 1 67 ? 5.973 -7.174 -2.391 1.00 0.00 593 GLY A CA 19
ATOM 19347 C C . GLY A 1 67 ? 6.980 -7.143 -3.524 1.00 0.00 593 GLY A C 19
ATOM 19348 O O . GLY A 1 67 ? 7.950 -7.900 -3.513 1.00 0.00 593 GLY A O 19
ATOM 19352 N N . GLN A 1 68 ? 6.757 -6.273 -4.503 1.00 0.00 594 GLN A N 19
ATOM 19353 C CA . GLN A 1 68 ? 7.662 -6.163 -5.642 1.00 0.00 594 GLN A CA 19
ATOM 19354 C C . GLN A 1 68 ? 7.343 -4.919 -6.466 1.00 0.00 594 GLN A C 19
ATOM 19355 O O . GLN A 1 68 ? 6.306 -4.852 -7.125 1.00 0.00 594 GLN A O 19
ATOM 19369 N N . SER A 1 69 ? 8.243 -3.941 -6.431 1.00 0.00 595 SER A N 19
ATOM 19370 C CA . SER A 1 69 ? 8.055 -2.700 -7.177 1.00 0.00 595 SER A CA 19
ATOM 19371 C C . SER A 1 69 ? 9.235 -1.757 -6.968 1.00 0.00 595 SER A C 19
ATOM 19372 O O . SER A 1 69 ? 9.403 -1.187 -5.890 1.00 0.00 595 SER A O 19
ATOM 19380 N N . LEU A 1 70 ? 10.051 -1.595 -8.006 1.00 0.00 596 LEU A N 19
ATOM 19381 C CA . LEU A 1 70 ? 11.217 -0.719 -7.935 1.00 0.00 596 LEU A CA 19
ATOM 19382 C C . LEU A 1 70 ? 12.176 -1.163 -6.832 1.00 0.00 596 LEU A C 19
ATOM 19383 O O . LEU A 1 70 ? 11.807 -1.929 -5.944 1.00 0.00 596 LEU A O 19
ATOM 19399 N N . GLN A 1 71 ? 13.411 -0.680 -6.901 1.00 0.00 597 GLN A N 19
ATOM 19400 C CA . GLN A 1 71 ? 14.423 -1.026 -5.911 1.00 0.00 597 GLN A CA 19
ATOM 19401 C C . GLN A 1 71 ? 15.335 0.162 -5.626 1.00 0.00 597 GLN A C 19
ATOM 19402 O O . GLN A 1 71 ? 16.193 0.468 -6.480 1.00 0.00 597 GLN A O 19
ATOM 19419 N N . GLY A 1 1 ? 8.649 -12.072 4.330 1.00 0.00 527 GLY A N 20
ATOM 19420 C CA . GLY A 1 1 ? 9.012 -12.611 2.990 1.00 0.00 527 GLY A CA 20
ATOM 19421 C C . GLY A 1 1 ? 8.122 -13.763 2.568 1.00 0.00 527 GLY A C 20
ATOM 19422 O O . GLY A 1 1 ? 7.134 -13.566 1.862 1.00 0.00 527 GLY A O 20
ATOM 19428 N N . SER A 1 2 ? 8.474 -14.969 3.001 1.00 0.00 528 SER A N 20
ATOM 19429 C CA . SER A 1 2 ? 7.701 -16.159 2.665 1.00 0.00 528 SER A CA 20
ATOM 19430 C C . SER A 1 2 ? 6.319 -16.103 3.307 1.00 0.00 528 SER A C 20
ATOM 19431 O O . SER A 1 2 ? 6.139 -15.490 4.358 1.00 0.00 528 SER A O 20
ATOM 19439 N N . ALA A 1 3 ? 5.346 -16.745 2.668 1.00 0.00 529 ALA A N 20
ATOM 19440 C CA . ALA A 1 3 ? 3.982 -16.760 3.183 1.00 0.00 529 ALA A CA 20
ATOM 19441 C C . ALA A 1 3 ? 3.361 -18.151 3.089 1.00 0.00 529 ALA A C 20
ATOM 19442 O O . ALA A 1 3 ? 3.749 -18.965 2.252 1.00 0.00 529 ALA A O 20
ATOM 19449 N N . SER A 1 4 ? 2.392 -18.408 3.961 1.00 0.00 530 SER A N 20
ATOM 19450 C CA . SER A 1 4 ? 1.698 -19.691 3.999 1.00 0.00 530 SER A CA 20
ATOM 19451 C C . SER A 1 4 ? 0.720 -19.813 2.836 1.00 0.00 530 SER A C 20
ATOM 19452 O O . SER A 1 4 ? 0.649 -18.932 1.979 1.00 0.00 530 SER A O 20
ATOM 19460 N N . SER A 1 5 ? -0.034 -20.909 2.810 1.00 0.00 531 SER A N 20
ATOM 19461 C CA . SER A 1 5 ? -1.003 -21.134 1.745 1.00 0.00 531 SER A CA 20
ATOM 19462 C C . SER A 1 5 ? -1.938 -19.937 1.633 1.00 0.00 531 SER A C 20
ATOM 19463 O O . SER A 1 5 ? -2.275 -19.308 2.636 1.00 0.00 531 SER A O 20
ATOM 19471 N N . GLN A 1 6 ? -2.353 -19.623 0.410 1.00 0.00 532 GLN A N 20
ATOM 19472 C CA . GLN A 1 6 ? -3.242 -18.492 0.181 1.00 0.00 532 GLN A CA 20
ATOM 19473 C C . GLN A 1 6 ? -2.492 -17.191 0.439 1.00 0.00 532 GLN A C 20
ATOM 19474 O O . GLN A 1 6 ? -1.517 -17.174 1.191 1.00 0.00 532 GLN A O 20
ATOM 19488 N N . VAL A 1 7 ? -2.943 -16.104 -0.178 1.00 0.00 533 VAL A N 20
ATOM 19489 C CA . VAL A 1 7 ? -2.292 -14.811 0.003 1.00 0.00 533 VAL A CA 20
ATOM 19490 C C . VAL A 1 7 ? -3.197 -13.854 0.777 1.00 0.00 533 VAL A C 20
ATOM 19491 O O . VAL A 1 7 ? -4.376 -13.692 0.453 1.00 0.00 533 VAL A O 20
ATOM 19504 N N . VAL A 1 8 ? -2.620 -13.188 1.776 1.00 0.00 534 VAL A N 20
ATOM 19505 C CA . VAL A 1 8 ? -3.368 -12.253 2.609 1.00 0.00 534 VAL A CA 20
ATOM 19506 C C . VAL A 1 8 ? -2.855 -10.827 2.454 1.00 0.00 534 VAL A C 20
ATOM 19507 O O . VAL A 1 8 ? -1.655 -10.595 2.321 1.00 0.00 534 VAL A O 20
ATOM 19520 N N . MET A 1 9 ? -3.782 -9.875 2.471 1.00 0.00 535 MET A N 20
ATOM 19521 C CA . MET A 1 9 ? -3.437 -8.465 2.330 1.00 0.00 535 MET A CA 20
ATOM 19522 C C . MET A 1 9 ? -3.075 -7.835 3.679 1.00 0.00 535 MET A C 20
ATOM 19523 O O . MET A 1 9 ? -3.698 -8.142 4.696 1.00 0.00 535 MET A O 20
ATOM 19537 N N . PRO A 1 10 ? -2.062 -6.946 3.711 1.00 0.00 536 PRO A N 20
ATOM 19538 C CA . PRO A 1 10 ? -1.636 -6.275 4.940 1.00 0.00 536 PRO A CA 20
ATOM 19539 C C . PRO A 1 10 ? -2.511 -5.063 5.258 1.00 0.00 536 PRO A C 20
ATOM 19540 O O . PRO A 1 10 ? -3.219 -4.559 4.390 1.00 0.00 536 PRO A O 20
ATOM 19551 N N . PRO A 1 11 ? -2.478 -4.583 6.508 1.00 0.00 537 PRO A N 20
ATOM 19552 C CA . PRO A 1 11 ? -3.270 -3.419 6.930 1.00 0.00 537 PRO A CA 20
ATOM 19553 C C . PRO A 1 11 ? -2.731 -2.111 6.350 1.00 0.00 537 PRO A C 20
ATOM 19554 O O . PRO A 1 11 ? -1.537 -1.996 6.068 1.00 0.00 537 PRO A O 20
ATOM 19565 N N . LEU A 1 12 ? -3.612 -1.128 6.170 1.00 0.00 538 LEU A N 20
ATOM 19566 C CA . LEU A 1 12 ? -3.208 0.166 5.627 1.00 0.00 538 LEU A CA 20
ATOM 19567 C C . LEU A 1 12 ? -2.495 1.008 6.672 1.00 0.00 538 LEU A C 20
ATOM 19568 O O . LEU A 1 12 ? -2.668 0.813 7.875 1.00 0.00 538 LEU A O 20
ATOM 19584 N N . VAL A 1 13 ? -1.691 1.944 6.194 1.00 0.00 539 VAL A N 20
ATOM 19585 C CA . VAL A 1 13 ? -0.949 2.835 7.066 1.00 0.00 539 VAL A CA 20
ATOM 19586 C C . VAL A 1 13 ? -1.135 4.273 6.611 1.00 0.00 539 VAL A C 20
ATOM 19587 O O . VAL A 1 13 ? -1.301 4.506 5.417 1.00 0.00 539 VAL A O 20
ATOM 19600 N N . ARG A 1 14 ? -1.099 5.197 7.589 1.00 0.00 540 ARG A N 20
ATOM 19601 C CA . ARG A 1 14 ? -1.246 6.657 7.394 1.00 0.00 540 ARG A CA 20
ATOM 19602 C C . ARG A 1 14 ? -2.277 7.254 8.346 1.00 0.00 540 ARG A C 20
ATOM 19603 O O . ARG A 1 14 ? -1.948 7.607 9.477 1.00 0.00 540 ARG A O 20
ATOM 19624 N N . GLY A 1 15 ? -3.529 7.364 7.892 1.00 0.00 541 GLY A N 20
ATOM 19625 C CA . GLY A 1 15 ? -4.563 7.932 8.736 1.00 0.00 541 GLY A CA 20
ATOM 19626 C C . GLY A 1 15 ? -4.556 9.446 8.680 1.00 0.00 541 GLY A C 20
ATOM 19627 O O . GLY A 1 15 ? -4.530 10.116 9.712 1.00 0.00 541 GLY A O 20
ATOM 19631 N N . ALA A 1 16 ? -4.566 9.983 7.463 1.00 0.00 542 ALA A N 20
ATOM 19632 C CA . ALA A 1 16 ? -4.555 11.427 7.264 1.00 0.00 542 ALA A CA 20
ATOM 19633 C C . ALA A 1 16 ? -3.313 12.044 7.901 1.00 0.00 542 ALA A C 20
ATOM 19634 O O . ALA A 1 16 ? -3.399 12.711 8.932 1.00 0.00 542 ALA A O 20
ATOM 19641 N N . GLN A 1 17 ? -2.160 11.816 7.279 1.00 0.00 543 GLN A N 20
ATOM 19642 C CA . GLN A 1 17 ? -0.899 12.343 7.789 1.00 0.00 543 GLN A CA 20
ATOM 19643 C C . GLN A 1 17 ? -0.680 11.921 9.238 1.00 0.00 543 GLN A C 20
ATOM 19644 O O . GLN A 1 17 ? -0.059 12.641 10.019 1.00 0.00 543 GLN A O 20
ATOM 19658 N N . GLN A 1 18 ? -1.201 10.749 9.586 1.00 0.00 544 GLN A N 20
ATOM 19659 C CA . GLN A 1 18 ? -1.060 10.226 10.940 1.00 0.00 544 GLN A CA 20
ATOM 19660 C C . GLN A 1 18 ? -1.637 11.201 11.959 1.00 0.00 544 GLN A C 20
ATOM 19661 O O . GLN A 1 18 ? -0.906 11.782 12.760 1.00 0.00 544 GLN A O 20
ATOM 19675 N N . LYS A 1 19 ? -2.956 11.376 11.922 1.00 0.00 545 LYS A N 20
ATOM 19676 C CA . LYS A 1 19 ? -3.630 12.288 12.840 1.00 0.00 545 LYS A CA 20
ATOM 19677 C C . LYS A 1 19 ? -5.134 12.333 12.587 1.00 0.00 545 LYS A C 20
ATOM 19678 O O . LYS A 1 19 ? -5.583 12.742 11.516 1.00 0.00 545 LYS A O 20
ATOM 19697 N N . ASN A 1 20 ? -5.905 11.909 13.582 1.00 0.00 546 ASN A N 20
ATOM 19698 C CA . ASN A 1 20 ? -7.361 11.906 13.477 1.00 0.00 546 ASN A CA 20
ATOM 19699 C C . ASN A 1 20 ? -7.868 13.309 13.165 1.00 0.00 546 ASN A C 20
ATOM 19700 O O . ASN A 1 20 ? -7.100 14.271 13.184 1.00 0.00 546 ASN A O 20
ATOM 19711 N N . GLY A 1 21 ? -9.161 13.428 12.876 1.00 0.00 547 GLY A N 20
ATOM 19712 C CA . GLY A 1 21 ? -9.726 14.728 12.559 1.00 0.00 547 GLY A CA 20
ATOM 19713 C C . GLY A 1 21 ? -9.311 15.217 11.185 1.00 0.00 547 GLY A C 20
ATOM 19714 O O . GLY A 1 21 ? -9.034 14.417 10.291 1.00 0.00 547 GLY A O 20
ATOM 19718 N N . ARG A 1 22 ? -9.267 16.534 11.014 1.00 0.00 548 ARG A N 20
ATOM 19719 C CA . ARG A 1 22 ? -8.884 17.130 9.740 1.00 0.00 548 ARG A CA 20
ATOM 19720 C C . ARG A 1 22 ? -7.475 16.704 9.346 1.00 0.00 548 ARG A C 20
ATOM 19721 O O . ARG A 1 22 ? -6.582 16.627 10.189 1.00 0.00 548 ARG A O 20
ATOM 19742 N N . GLY A 1 23 ? -7.278 16.430 8.058 1.00 0.00 549 GLY A N 20
ATOM 19743 C CA . GLY A 1 23 ? -5.968 16.014 7.590 1.00 0.00 549 GLY A CA 20
ATOM 19744 C C . GLY A 1 23 ? -6.011 15.122 6.360 1.00 0.00 549 GLY A C 20
ATOM 19745 O O . GLY A 1 23 ? -5.116 14.306 6.156 1.00 0.00 549 GLY A O 20
ATOM 19749 N N . SER A 1 24 ? -7.050 15.262 5.543 1.00 0.00 550 SER A N 20
ATOM 19750 C CA . SER A 1 24 ? -7.174 14.451 4.334 1.00 0.00 550 SER A CA 20
ATOM 19751 C C . SER A 1 24 ? -7.668 15.294 3.162 1.00 0.00 550 SER A C 20
ATOM 19752 O O . SER A 1 24 ? -8.765 15.851 3.206 1.00 0.00 550 SER A O 20
ATOM 19760 N N . ASP A 1 25 ? -6.852 15.384 2.115 1.00 0.00 551 ASP A N 20
ATOM 19761 C CA . ASP A 1 25 ? -7.208 16.159 0.930 1.00 0.00 551 ASP A CA 20
ATOM 19762 C C . ASP A 1 25 ? -6.062 16.158 -0.080 1.00 0.00 551 ASP A C 20
ATOM 19763 O O . ASP A 1 25 ? -5.162 16.995 -0.003 1.00 0.00 551 ASP A O 20
ATOM 19772 N N . SER A 1 26 ? -6.093 15.220 -1.024 1.00 0.00 552 SER A N 20
ATOM 19773 C CA . SER A 1 26 ? -5.042 15.139 -2.033 1.00 0.00 552 SER A CA 20
ATOM 19774 C C . SER A 1 26 ? -5.556 14.571 -3.356 1.00 0.00 552 SER A C 20
ATOM 19775 O O . SER A 1 26 ? -6.494 13.776 -3.388 1.00 0.00 552 SER A O 20
ATOM 19783 N N . SER A 1 27 ? -4.918 15.000 -4.443 1.00 0.00 553 SER A N 20
ATOM 19784 C CA . SER A 1 27 ? -5.275 14.555 -5.788 1.00 0.00 553 SER A CA 20
ATOM 19785 C C . SER A 1 27 ? -5.014 13.061 -5.991 1.00 0.00 553 SER A C 20
ATOM 19786 O O . SER A 1 27 ? -5.544 12.457 -6.925 1.00 0.00 553 SER A O 20
ATOM 19794 N N . GLU A 1 28 ? -4.196 12.471 -5.124 1.00 0.00 554 GLU A N 20
ATOM 19795 C CA . GLU A 1 28 ? -3.873 11.048 -5.224 1.00 0.00 554 GLU A CA 20
ATOM 19796 C C . GLU A 1 28 ? -5.138 10.202 -5.358 1.00 0.00 554 GLU A C 20
ATOM 19797 O O . GLU A 1 28 ? -6.203 10.572 -4.864 1.00 0.00 554 GLU A O 20
ATOM 19809 N N . SER A 1 29 ? -5.006 9.057 -6.026 1.00 0.00 555 SER A N 20
ATOM 19810 C CA . SER A 1 29 ? -6.128 8.147 -6.242 1.00 0.00 555 SER A CA 20
ATOM 19811 C C . SER A 1 29 ? -5.740 6.723 -5.856 1.00 0.00 555 SER A C 20
ATOM 19812 O O . SER A 1 29 ? -4.560 6.377 -5.856 1.00 0.00 555 SER A O 20
ATOM 19820 N N . CYS A 1 30 ? -6.733 5.896 -5.540 1.00 0.00 556 CYS A N 20
ATOM 19821 C CA . CYS A 1 30 ? -6.466 4.512 -5.151 1.00 0.00 556 CYS A CA 20
ATOM 19822 C C . CYS A 1 30 ? -6.324 3.596 -6.354 1.00 0.00 556 CYS A C 20
ATOM 19823 O O . CYS A 1 30 ? -6.758 3.910 -7.462 1.00 0.00 556 CYS A O 20
ATOM 19830 N N . TRP A 1 31 ? -5.706 2.453 -6.100 1.00 0.00 557 TRP A N 20
ATOM 19831 C CA . TRP A 1 31 ? -5.495 1.442 -7.123 1.00 0.00 557 TRP A CA 20
ATOM 19832 C C . TRP A 1 31 ? -6.800 0.690 -7.370 1.00 0.00 557 TRP A C 20
ATOM 19833 O O . TRP A 1 31 ? -7.039 0.171 -8.459 1.00 0.00 557 TRP A O 20
ATOM 19854 N N . ASN A 1 32 ? -7.641 0.643 -6.333 1.00 0.00 558 ASN A N 20
ATOM 19855 C CA . ASN A 1 32 ? -8.923 -0.050 -6.422 1.00 0.00 558 ASN A CA 20
ATOM 19856 C C . ASN A 1 32 ? -10.057 0.855 -6.904 1.00 0.00 558 ASN A C 20
ATOM 19857 O O . ASN A 1 32 ? -10.403 0.852 -8.085 1.00 0.00 558 ASN A O 20
ATOM 19868 N N . CYS A 1 33 ? -10.632 1.632 -5.980 1.00 0.00 559 CYS A N 20
ATOM 19869 C CA . CYS A 1 33 ? -11.736 2.518 -6.318 1.00 0.00 559 CYS A CA 20
ATOM 19870 C C . CYS A 1 33 ? -11.261 3.827 -6.968 1.00 0.00 559 CYS A C 20
ATOM 19871 O O . CYS A 1 33 ? -11.898 4.321 -7.898 1.00 0.00 559 CYS A O 20
ATOM 19878 N N . GLY A 1 34 ? -10.152 4.392 -6.487 1.00 0.00 560 GLY A N 20
ATOM 19879 C CA . GLY A 1 34 ? -9.635 5.626 -7.080 1.00 0.00 560 GLY A CA 20
ATOM 19880 C C . GLY A 1 34 ? -9.949 6.870 -6.264 1.00 0.00 560 GLY A C 20
ATOM 19881 O O . GLY A 1 34 ? -9.305 7.907 -6.422 1.00 0.00 560 GLY A O 20
ATOM 19885 N N . ARG A 1 35 ? -10.942 6.755 -5.399 1.00 0.00 561 ARG A N 20
ATOM 19886 C CA . ARG A 1 35 ? -11.371 7.845 -4.528 1.00 0.00 561 ARG A CA 20
ATOM 19887 C C . ARG A 1 35 ? -10.172 8.507 -3.855 1.00 0.00 561 ARG A C 20
ATOM 19888 O O . ARG A 1 35 ? -9.057 7.988 -3.885 1.00 0.00 561 ARG A O 20
ATOM 19909 N N . LYS A 1 36 ? -10.419 9.654 -3.244 1.00 0.00 562 LYS A N 20
ATOM 19910 C CA . LYS A 1 36 ? -9.377 10.404 -2.567 1.00 0.00 562 LYS A CA 20
ATOM 19911 C C . LYS A 1 36 ? -8.602 9.519 -1.594 1.00 0.00 562 LYS A C 20
ATOM 19912 O O . LYS A 1 36 ? -9.184 8.820 -0.767 1.00 0.00 562 LYS A O 20
ATOM 19931 N N . ALA A 1 37 ? -7.276 9.564 -1.709 1.00 0.00 563 ALA A N 20
ATOM 19932 C CA . ALA A 1 37 ? -6.388 8.774 -0.861 1.00 0.00 563 ALA A CA 20
ATOM 19933 C C . ALA A 1 37 ? -6.563 9.076 0.625 1.00 0.00 563 ALA A C 20
ATOM 19934 O O . ALA A 1 37 ? -7.373 9.918 1.020 1.00 0.00 563 ALA A O 20
ATOM 19941 N N . SER A 1 38 ? -5.781 8.370 1.438 1.00 0.00 564 SER A N 20
ATOM 19942 C CA . SER A 1 38 ? -5.813 8.521 2.889 1.00 0.00 564 SER A CA 20
ATOM 19943 C C . SER A 1 38 ? -4.826 7.553 3.540 1.00 0.00 564 SER A C 20
ATOM 19944 O O . SER A 1 38 ? -4.284 7.819 4.620 1.00 0.00 564 SER A O 20
ATOM 19952 N N . GLU A 1 39 ? -4.621 6.409 2.887 1.00 0.00 565 GLU A N 20
ATOM 19953 C CA . GLU A 1 39 ? -3.700 5.402 3.393 1.00 0.00 565 GLU A CA 20
ATOM 19954 C C . GLU A 1 39 ? -3.008 4.636 2.271 1.00 0.00 565 GLU A C 20
ATOM 19955 O O . GLU A 1 39 ? -3.338 4.794 1.098 1.00 0.00 565 GLU A O 20
ATOM 19967 N N . THR A 1 40 ? -2.036 3.814 2.658 1.00 0.00 566 THR A N 20
ATOM 19968 C CA . THR A 1 40 ? -1.269 3.014 1.710 1.00 0.00 566 THR A CA 20
ATOM 19969 C C . THR A 1 40 ? -1.025 1.601 2.251 1.00 0.00 566 THR A C 20
ATOM 19970 O O . THR A 1 40 ? -1.152 1.359 3.449 1.00 0.00 566 THR A O 20
ATOM 19981 N N . CYS A 1 41 ? -0.677 0.676 1.359 1.00 0.00 567 CYS A N 20
ATOM 19982 C CA . CYS A 1 41 ? -0.408 -0.713 1.733 1.00 0.00 567 CYS A CA 20
ATOM 19983 C C . CYS A 1 41 ? 0.887 -0.805 2.535 1.00 0.00 567 CYS A C 20
ATOM 19984 O O . CYS A 1 41 ? 1.925 -0.345 2.087 1.00 0.00 567 CYS A O 20
ATOM 19991 N N . SER A 1 42 ? 0.830 -1.387 3.726 1.00 0.00 568 SER A N 20
ATOM 19992 C CA . SER A 1 42 ? 2.030 -1.510 4.550 1.00 0.00 568 SER A CA 20
ATOM 19993 C C . SER A 1 42 ? 3.000 -2.541 3.980 1.00 0.00 568 SER A C 20
ATOM 19994 O O . SER A 1 42 ? 4.201 -2.492 4.253 1.00 0.00 568 SER A O 20
ATOM 20002 N N . GLY A 1 43 ? 2.482 -3.474 3.186 1.00 0.00 569 GLY A N 20
ATOM 20003 C CA . GLY A 1 43 ? 3.325 -4.502 2.599 1.00 0.00 569 GLY A CA 20
ATOM 20004 C C . GLY A 1 43 ? 4.303 -3.975 1.562 1.00 0.00 569 GLY A C 20
ATOM 20005 O O . GLY A 1 43 ? 5.468 -4.370 1.545 1.00 0.00 569 GLY A O 20
ATOM 20009 N N . CYS A 1 44 ? 3.828 -3.083 0.696 1.00 0.00 570 CYS A N 20
ATOM 20010 C CA . CYS A 1 44 ? 4.680 -2.515 -0.350 1.00 0.00 570 CYS A CA 20
ATOM 20011 C C . CYS A 1 44 ? 4.595 -0.984 -0.410 1.00 0.00 570 CYS A C 20
ATOM 20012 O O . CYS A 1 44 ? 5.539 -0.319 -0.836 1.00 0.00 570 CYS A O 20
ATOM 20019 N N . ASN A 1 45 ? 3.462 -0.448 0.013 1.00 0.00 571 ASN A N 20
ATOM 20020 C CA . ASN A 1 45 ? 3.239 1.004 0.020 1.00 0.00 571 ASN A CA 20
ATOM 20021 C C . ASN A 1 45 ? 3.330 1.578 -1.391 1.00 0.00 571 ASN A C 20
ATOM 20022 O O . ASN A 1 45 ? 3.646 2.752 -1.580 1.00 0.00 571 ASN A O 20
ATOM 20033 N N . ALA A 1 46 ? 3.048 0.737 -2.375 1.00 0.00 572 ALA A N 20
ATOM 20034 C CA . ALA A 1 46 ? 3.092 1.126 -3.777 1.00 0.00 572 ALA A CA 20
ATOM 20035 C C . ALA A 1 46 ? 1.722 1.557 -4.274 1.00 0.00 572 ALA A C 20
ATOM 20036 O O . ALA A 1 46 ? 1.595 2.507 -5.047 1.00 0.00 572 ALA A O 20
ATOM 20043 N N . ALA A 1 47 ? 0.699 0.848 -3.820 1.00 0.00 573 ALA A N 20
ATOM 20044 C CA . ALA A 1 47 ? -0.670 1.147 -4.218 1.00 0.00 573 ALA A CA 20
ATOM 20045 C C . ALA A 1 47 ? -1.324 2.134 -3.253 1.00 0.00 573 ALA A C 20
ATOM 20046 O O . ALA A 1 47 ? -1.074 2.098 -2.047 1.00 0.00 573 ALA A O 20
ATOM 20053 N N . ARG A 1 48 ? -2.163 3.013 -3.790 1.00 0.00 574 ARG A N 20
ATOM 20054 C CA . ARG A 1 48 ? -2.855 4.009 -2.976 1.00 0.00 574 ARG A CA 20
ATOM 20055 C C . ARG A 1 48 ? -4.195 3.475 -2.473 1.00 0.00 574 ARG A C 20
ATOM 20056 O O . ARG A 1 48 ? -4.923 2.810 -3.206 1.00 0.00 574 ARG A O 20
ATOM 20077 N N . TYR A 1 49 ? -4.479 3.734 -1.200 1.00 0.00 575 TYR A N 20
ATOM 20078 C CA . TYR A 1 49 ? -5.728 3.289 -0.578 1.00 0.00 575 TYR A CA 20
ATOM 20079 C C . TYR A 1 49 ? -6.447 4.427 0.133 1.00 0.00 575 TYR A C 20
ATOM 20080 O O . TYR A 1 49 ? -5.816 5.372 0.595 1.00 0.00 575 TYR A O 20
ATOM 20098 N N . CYS A 1 50 ? -7.774 4.344 0.194 1.00 0.00 576 CYS A N 20
ATOM 20099 C CA . CYS A 1 50 ? -8.575 5.362 0.866 1.00 0.00 576 CYS A CA 20
ATOM 20100 C C . CYS A 1 50 ? -9.259 4.778 2.102 1.00 0.00 576 CYS A C 20
ATOM 20101 O O . CYS A 1 50 ? -9.742 5.515 2.960 1.00 0.00 576 CYS A O 20
ATOM 20108 N N . GLY A 1 51 ? -9.293 3.445 2.192 1.00 0.00 577 GLY A N 20
ATOM 20109 C CA . GLY A 1 51 ? -9.918 2.795 3.327 1.00 0.00 577 GLY A CA 20
ATOM 20110 C C . GLY A 1 51 ? -9.661 1.299 3.370 1.00 0.00 577 GLY A C 20
ATOM 20111 O O . GLY A 1 51 ? -9.149 0.717 2.412 1.00 0.00 577 GLY A O 20
ATOM 20115 N N . SER A 1 52 ? -10.023 0.685 4.489 1.00 0.00 578 SER A N 20
ATOM 20116 C CA . SER A 1 52 ? -9.841 -0.752 4.680 1.00 0.00 578 SER A CA 20
ATOM 20117 C C . SER A 1 52 ? -10.642 -1.557 3.657 1.00 0.00 578 SER A C 20
ATOM 20118 O O . SER A 1 52 ? -10.165 -2.567 3.139 1.00 0.00 578 SER A O 20
ATOM 20126 N N . PHE A 1 53 ? -11.856 -1.102 3.374 1.00 0.00 579 PHE A N 20
ATOM 20127 C CA . PHE A 1 53 ? -12.729 -1.776 2.416 1.00 0.00 579 PHE A CA 20
ATOM 20128 C C . PHE A 1 53 ? -12.171 -1.695 0.997 1.00 0.00 579 PHE A C 20
ATOM 20129 O O . PHE A 1 53 ? -12.326 -2.621 0.205 1.00 0.00 579 PHE A O 20
ATOM 20146 N N . CYS A 1 54 ? -11.510 -0.588 0.692 1.00 0.00 580 CYS A N 20
ATOM 20147 C CA . CYS A 1 54 ? -10.934 -0.381 -0.633 1.00 0.00 580 CYS A CA 20
ATOM 20148 C C . CYS A 1 54 ? -9.913 -1.495 -0.937 1.00 0.00 580 CYS A C 20
ATOM 20149 O O . CYS A 1 54 ? -9.910 -2.083 -2.030 1.00 0.00 580 CYS A O 20
ATOM 20156 N N . GLN A 1 55 ? -9.069 -1.807 0.049 1.00 0.00 581 GLN A N 20
ATOM 20157 C CA . GLN A 1 55 ? -8.046 -2.848 -0.103 1.00 0.00 581 GLN A CA 20
ATOM 20158 C C . GLN A 1 55 ? -8.622 -4.236 -0.383 1.00 0.00 581 GLN A C 20
ATOM 20159 O O . GLN A 1 55 ? -8.172 -4.918 -1.299 1.00 0.00 581 GLN A O 20
ATOM 20173 N N . HIS A 1 56 ? -9.603 -4.657 0.404 1.00 0.00 582 HIS A N 20
ATOM 20174 C CA . HIS A 1 56 ? -10.209 -5.974 0.220 1.00 0.00 582 HIS A CA 20
ATOM 20175 C C . HIS A 1 56 ? -10.897 -6.076 -1.139 1.00 0.00 582 HIS A C 20
ATOM 20176 O O . HIS A 1 56 ? -10.865 -7.120 -1.790 1.00 0.00 582 HIS A O 20
ATOM 20191 N N . ARG A 1 57 ? -11.505 -4.976 -1.555 1.00 0.00 583 ARG A N 20
ATOM 20192 C CA . ARG A 1 57 ? -12.214 -4.912 -2.828 1.00 0.00 583 ARG A CA 20
ATOM 20193 C C . ARG A 1 57 ? -11.329 -5.248 -4.037 1.00 0.00 583 ARG A C 20
ATOM 20194 O O . ARG A 1 57 ? -11.800 -5.906 -4.965 1.00 0.00 583 ARG A O 20
ATOM 20215 N N . ASP A 1 58 ? -10.064 -4.805 -4.050 1.00 0.00 584 ASP A N 20
ATOM 20216 C CA . ASP A 1 58 ? -9.187 -5.108 -5.202 1.00 0.00 584 ASP A CA 20
ATOM 20217 C C . ASP A 1 58 ? -7.901 -5.846 -4.816 1.00 0.00 584 ASP A C 20
ATOM 20218 O O . ASP A 1 58 ? -7.028 -6.038 -5.663 1.00 0.00 584 ASP A O 20
ATOM 20227 N N . TRP A 1 59 ? -7.776 -6.245 -3.556 1.00 0.00 585 TRP A N 20
ATOM 20228 C CA . TRP A 1 59 ? -6.587 -6.958 -3.101 1.00 0.00 585 TRP A CA 20
ATOM 20229 C C . TRP A 1 59 ? -6.170 -8.096 -4.041 1.00 0.00 585 TRP A C 20
ATOM 20230 O O . TRP A 1 59 ? -4.980 -8.269 -4.307 1.00 0.00 585 TRP A O 20
ATOM 20251 N N . GLU A 1 60 ? -7.119 -8.856 -4.567 1.00 0.00 586 GLU A N 20
ATOM 20252 C CA . GLU A 1 60 ? -6.771 -9.962 -5.460 1.00 0.00 586 GLU A CA 20
ATOM 20253 C C . GLU A 1 60 ? -5.961 -9.437 -6.639 1.00 0.00 586 GLU A C 20
ATOM 20254 O O . GLU A 1 60 ? -5.029 -10.078 -7.111 1.00 0.00 586 GLU A O 20
ATOM 20266 N N . LYS A 1 61 ? -6.363 -8.281 -7.118 1.00 0.00 587 LYS A N 20
ATOM 20267 C CA . LYS A 1 61 ? -5.694 -7.637 -8.242 1.00 0.00 587 LYS A CA 20
ATOM 20268 C C . LYS A 1 61 ? -4.451 -6.849 -7.795 1.00 0.00 587 LYS A C 20
ATOM 20269 O O . LYS A 1 61 ? -3.678 -6.385 -8.634 1.00 0.00 587 LYS A O 20
ATOM 20288 N N . HIS A 1 62 ? -4.248 -6.702 -6.480 1.00 0.00 588 HIS A N 20
ATOM 20289 C CA . HIS A 1 62 ? -3.106 -5.949 -5.970 1.00 0.00 588 HIS A CA 20
ATOM 20290 C C . HIS A 1 62 ? -1.854 -6.808 -5.799 1.00 0.00 588 HIS A C 20
ATOM 20291 O O . HIS A 1 62 ? -0.734 -6.315 -5.935 1.00 0.00 588 HIS A O 20
ATOM 20305 N N . HIS A 1 63 ? -2.042 -8.088 -5.498 1.00 0.00 589 HIS A N 20
ATOM 20306 C CA . HIS A 1 63 ? -0.912 -8.998 -5.300 1.00 0.00 589 HIS A CA 20
ATOM 20307 C C . HIS A 1 63 ? -0.009 -9.085 -6.535 1.00 0.00 589 HIS A C 20
ATOM 20308 O O . HIS A 1 63 ? 1.116 -9.579 -6.451 1.00 0.00 589 HIS A O 20
ATOM 20323 N N . HIS A 1 64 ? -0.496 -8.605 -7.675 1.00 0.00 590 HIS A N 20
ATOM 20324 C CA . HIS A 1 64 ? 0.280 -8.636 -8.909 1.00 0.00 590 HIS A CA 20
ATOM 20325 C C . HIS A 1 64 ? 1.465 -7.674 -8.833 1.00 0.00 590 HIS A C 20
ATOM 20326 O O . HIS A 1 64 ? 2.463 -7.851 -9.533 1.00 0.00 590 HIS A O 20
ATOM 20341 N N . VAL A 1 65 ? 1.349 -6.656 -7.984 1.00 0.00 591 VAL A N 20
ATOM 20342 C CA . VAL A 1 65 ? 2.411 -5.667 -7.822 1.00 0.00 591 VAL A CA 20
ATOM 20343 C C . VAL A 1 65 ? 2.887 -5.567 -6.369 1.00 0.00 591 VAL A C 20
ATOM 20344 O O . VAL A 1 65 ? 3.766 -4.762 -6.059 1.00 0.00 591 VAL A O 20
ATOM 20357 N N . CYS A 1 66 ? 2.310 -6.376 -5.481 1.00 0.00 592 CYS A N 20
ATOM 20358 C CA . CYS A 1 66 ? 2.695 -6.352 -4.073 1.00 0.00 592 CYS A CA 20
ATOM 20359 C C . CYS A 1 66 ? 3.960 -7.177 -3.855 1.00 0.00 592 CYS A C 20
ATOM 20360 O O . CYS A 1 66 ? 4.207 -8.151 -4.566 1.00 0.00 592 CYS A O 20
ATOM 20367 N N . GLY A 1 67 ? 4.761 -6.783 -2.870 1.00 0.00 593 GLY A N 20
ATOM 20368 C CA . GLY A 1 67 ? 5.993 -7.497 -2.586 1.00 0.00 593 GLY A CA 20
ATOM 20369 C C . GLY A 1 67 ? 7.138 -7.086 -3.497 1.00 0.00 593 GLY A C 20
ATOM 20370 O O . GLY A 1 67 ? 8.241 -7.623 -3.392 1.00 0.00 593 GLY A O 20
ATOM 20374 N N . GLN A 1 68 ? 6.883 -6.134 -4.393 1.00 0.00 594 GLN A N 20
ATOM 20375 C CA . GLN A 1 68 ? 7.902 -5.659 -5.319 1.00 0.00 594 GLN A CA 20
ATOM 20376 C C . GLN A 1 68 ? 8.570 -6.833 -6.044 1.00 0.00 594 GLN A C 20
ATOM 20377 O O . GLN A 1 68 ? 8.039 -7.334 -7.035 1.00 0.00 594 GLN A O 20
ATOM 20391 N N . SER A 1 69 ? 9.732 -7.272 -5.554 1.00 0.00 595 SER A N 20
ATOM 20392 C CA . SER A 1 69 ? 10.443 -8.384 -6.177 1.00 0.00 595 SER A CA 20
ATOM 20393 C C . SER A 1 69 ? 11.305 -9.123 -5.156 1.00 0.00 595 SER A C 20
ATOM 20394 O O . SER A 1 69 ? 11.843 -8.519 -4.229 1.00 0.00 595 SER A O 20
ATOM 20402 N N . LEU A 1 70 ? 11.431 -10.435 -5.335 1.00 0.00 596 LEU A N 20
ATOM 20403 C CA . LEU A 1 70 ? 12.229 -11.261 -4.433 1.00 0.00 596 LEU A CA 20
ATOM 20404 C C . LEU A 1 70 ? 11.693 -11.175 -3.002 1.00 0.00 596 LEU A C 20
ATOM 20405 O O . LEU A 1 70 ? 12.437 -10.914 -2.056 1.00 0.00 596 LEU A O 20
ATOM 20421 N N . GLN A 1 71 ? 10.390 -11.392 -2.854 1.00 0.00 597 GLN A N 20
ATOM 20422 C CA . GLN A 1 71 ? 9.752 -11.341 -1.544 1.00 0.00 597 GLN A CA 20
ATOM 20423 C C . GLN A 1 71 ? 10.046 -10.016 -0.847 1.00 0.00 597 GLN A C 20
ATOM 20424 O O . GLN A 1 71 ? 10.129 -10.010 0.399 1.00 0.00 597 GLN A O 20
#

GO terms:
  GO:0030851 granulocyte differentiation (P, IDA)
  GO:0001666 response to hypoxia (P, IDA)
  GO:0005634 nucleus (C, IDA)
  GO:0003714 transcription corepressor activity (F, IDA)
  GO:0045820 negative regulation of glycolytic process (P, IDA)
  GO:0045892 negative regulation of DNA-templated transcription (P, IDA)
  GO:1903715 regulation of aerobic respiration (P, IDA)
  GO:0008285 negative regulation of cell population proliferation (P, IDA)
  GO:0000122 negative regulation of transcription by RNA polymerase II (P, IDA)
  GO:0000139 Golgi membrane (C, EXP)
  GO:0003714 transcription corepressor activity (F, TAS)
  GO:0045892 negative regulation of DNA-templated transcription (P, IMP)
  GO:0032436 positive regulation of proteasomal ubiquitin-dependent protein catabolic process (P, IMP)
  GO:0005515 protein binding (F, IPI)
  GO:0005654 nucleoplasm (C, IDA)